Protein 9N10 (pdb70)

Nearest PDB structures (foldseek):
  4gyv-assembly1_A  TM=5.473E-01  e=9.356E+00  Mus musculus
  5l8b-assembly4_a  TM=2.671E-01  e=6.648E+00  Rhodospirillum rubrum
  7yah-assembly1_A  TM=6.999E-01  e=6.791E-42  Homo sapiens
  8jbk-assembly1_A  TM=6.925E-01  e=5.329E-43  Sus scrofa
  7e21-assembly1_A  TM=7.182E-01  e=1.814E-40  Homo sapiens

B-factor: mean 52.46, std 25.41, range [8.47, 110.3]

Radius of gyration: 43.54 Å; Cα contacts (8 Å, |Δi|>4): 1999; chains: 2; bounding box: 56×67×153 Å

Foldseek 3Di:
DPDLVRQLVVLCPQLLNVVLVVLLCLCVPPADVVQSVLSVVLLNVLSVLLSVLVVLLVVLADVQQVADQPVLVVQSVVLNVQLVVLLVLLVVLLVVLVVPCFDFPPPQVPRRNRFSVLQSSLLSNLQRPSNQSSLLSNLLSVLQVVLVVLQWRFHHSNLLQVLQQFFAEEEACELAFFDLQWAFFKWKFFAACAPDDPPPPRGMAMKTWPDTPGLDQETFIGHPVPDDPVLRVVCVPPSVDPPDNVVSPDGLLEPVPDFAVSLLVLLQLVLLVVQLPQKAKDADPVDRHIDMDGDSVSRNSRSNSSRSPLHCVVPVCSVVVVVLKDWDPQQWADDDLPPFKTKTKTFDPDWAAGSQEGADDPPDTQRMKMKMKGACVVQLVLAWWEWYDDDGRGIYTCLPDTQDPVNSVVVVVVCVVLLAVLKFKMWMKMFGDDPVRVVVLSPDPDGSPCSVCGRDDPSRGMYIGIMIIIHRGTDPCLLVLVVLSVLQNRAYAYEYQGDQNSQVRVCPVSPNDDPVPVVDPLSPQAGDEPLVQAPHSHVVGPGHDLVVNLVRNPRHRYYYNDDLQCLQVVQVSCVVVPGQYEYEDQQPRNLVSLQSGNAREHQAPSHDPSSSVRGRMYRVVSYNSSSSVSNQSSLLSLLLSLLLVLLSQQQSLLLSVLQSVCSVQQFRRLAGSNLSVLLSVLQPVFPSSVSSPFHGDPCSSRYYRDRPPDDSDDCVSVVARRVVSSVLLSVLLLVLLQVLLCQLFNGGHRVVLVVQFDKDWAAADVDGPDIDMFTAKGKGWHFDDDPVDGGIFMWMWHQQQVVQATDTGGRQAGDDDPADQLCDPRGDVVSVVRDVVAHHPQADQPRSGTGAHDRNQHDPPQQPSRTSGHGRNDCTSSNVSSQASSLLSSLLSSLQSLVSSQCSSDLAQSVVCVPRGVSNVVRSVVSNVCSQVCQPPVVNCVVSVHHHDDPVSNVSSNVSNVVSSCCRVPDDSVVVCVVPVDPDD/DDLPVLVVQLVCCLVPLVSLCVLQVPPVVDDCVDNSNVSSVVSNVSSVVSVVVVVVVVVVVCCVPPVVCDPPDDDDPPD

Secondary structure (DSSP, 8-state):
---HHHHHHHGGGSHHHHHHHHHGGGGTTTS-HHHHHHHHHHHHHHHHHHHHHHHHHHHHSSTTT----HHHHHHHHHHHHHHHHHHHHHHHHHHHHHHTT---SS-TTS-HHHHHHHHHHHHHHHHS-TTHHHHHHHHHHHHHHHHHHTT-EESSHHHHHHHHT--EEEEETBTTTB-S--EEEEEEEE-BT-SS-STT-SSEEEEEEE--STT----EEEETTT--HHHHHHHHTTTTSSS-GGGTS--TT-TTS--HHHHHHHHHHHHHHHTTTT-EEEE-SSSS-EEEES-TTTHHHHHHHHTTS-STTT-TTHHHHHHTS-B-GGG-B---TTT-EEEEEEE-SSSSEETTEE--BTTB---EEEEEEE-GGGTGGG----EEEETTTEEEE-TTS---HHHHHHHHHHHHHHHSTTEEEEEEEEEEE-HHHHHHHHH--S-TTT-HHHH--TT---EEEEEEEEE-PBPTTHHHHHHHHHHTT-EEEEE-SS-HHHHHHHHHHHTSS-GGGGGS-HHHHTEEEGGGGSSSSSTTS----HHHHHHHTTS--EEES--GGGHHHHHHHHHHHT--EEEEE-SSS-HHHHHHSSEEEE-TTTS-HHHHHH-SEE-TT--THHHHHHHHHHHHHHHHHHHHHHHHHHHHHHHHHHHHHHHHTTPPPSS-HHHHHHHHHHHSSSSSGGGGGPPPPTTTTTSPPPPTTS-SS-THHIIIIIHHHHHHHHHHHHHHHHHHHHHHHS-SSHHHHHHTEEEEEEE-SSSTT-EEEEEEEEEEEEEE--SS--EEEEEEEEEETTTTEEEEEEEEEES--SS--TTSSSS-HHHHHHHTT---SS-B-TTTT--B--TT---SSTTSS-TTSPPTT---HHHHHHHHHHHHHHHHHHHHHHHHHHHHS-SS-TTTSGGG-SHHHHHHHHHHHHHHHHTT-HHHHHHHT--PPPHHHHHHHHHHHHGGGHHHHTSSHHHHIIIII-S--/--SHHHHHHHHHTTT-HHHHHHHHHHGGGS-TTSHHHHHHHHHHHHHHHHHHHHHHHHHHHHIIIIIT--SSSEE-TT-

InterPro domains:
  IPR001757 P-type ATPase [PR00120] (863-879)
  IPR001757 P-type ATPase [PR00120] (895-920)
  IPR001757 P-type ATPase [TIGR01494] (200-486)
  IPR001757 P-type ATPase [TIGR01494] (836-949)
  IPR004014 Cation-transporting P-type ATPase, N-terminal [PF00690] (120-188)
  IPR004014 Cation-transporting P-type ATPase, N-terminal [SM00831] (118-193)
  IPR006068 Cation-transporting P-type ATPase, C-terminal [PF00689] (947-1250)
  IPR008250 P-type ATPase, A domain superfamily [SSF81653] (230-336)
  IPR018303 P-type ATPase, phosphorylation site [PS00154] (451-457)
  IPR023214 HAD superfamily [G3DSA:3.40.50.1000] (446-908)
  IPR023298 P-type ATPase, transmembrane domain superfamily [SSF81665] (120-1257)
  IPR023299 P-type ATPase, cytoplasmic domain N [G3DSA:3.40.1110.10] (459-752)
  IPR023299 P-type ATPase, cytoplasmic domain N [SSF81660] (542-753)
  IPR036412 HAD-like superfamily [SSF56784] (447-967)
  IPR044492 P-type ATPase, haloacid dehalogenase domain [SFLDF00027] (431-915)
  IPR050510 Cation transport ATPase (P-type) [PTHR43294] (68-1257)
  IPR059000 P-type ATPase, A domain [PF00122] (227-338)

Sequence (1064 aa):
VVPVWLIFLSQYCSPVVLLLLVAAVASLALNEVVEGVAIISIVTLNACLATYMEKSSGDAIGKLAEKLTPLQVALNKLGGLIGLIAIIVLVVIISLAVIIKYRDPAHADKDPTFVIIIIGVGFAVSSIPEGLPMVVTITLSAGAKDMVKKNANVRKLPAVETLGCCSVICSDKTGTLTEGKMTAINAVTICKNSSLSDENNKLTKTFDFYPTKGFEPCGGLFDSNELTSEKKKEIVIAKNQNTSYDKVLYNYGNPSNKSVIVDKTRSLMFAAYLNSYDTTLSRDPKTLKWGIHGNMSEGPIVVAAAKVGYSFINNPNHKSYLDNFQRLDDLEVTFNSSRKMKITFYKLKTVNVFENVYLDKPGKVYTHVALIKGAPDRLLDRSTHLLEETSMKKVQVSWNSTITQEERNVLIKKNLELSQKALRVLSICIKPLTDQNIEELKKLEDADERLKYVNYDENGGFIPMGYVASFDPPRPGVKEAIQTCREAQVKVIMITGDQKPTAVAIGKLIGLIEEKSEQVEDINSLAIECSELHINKNPNEPILPNDQLDEFTDKILIYSRAQPEDKITIVQSLKRKGYLVAMTGDGVNDAPALKAADIGVAMGINGTEVAKGASEMILIDDNFCTVVSAIDVGRTIFSNIQKFVCFLLGTNIGEIIYLSVAIVAQMPFPLEALQILFLNLMTDGCPAVALSREPPNDDNMKTPPRPKKQPIMTKRWWFYGILPHTIFEALCVLLSLAFSLYICTGFYNLNGIHNLCKTVNLVDVNDANVYHEYKYFCSSYEYRISTDYVGWVTNVSFWDPQNNEAVNFWGAAKGKVENINPLSDIVHPELRLRMQDGCSGDLTLDENGWCRPKDNKTSDGYNDELEGILKKGFEDVTAKGSKRGRTMAFISAVWCEMLRAYTVRSWEPFYKVFNRNMWMHLACSISATLTFLSTCIPGITSILNTTCLLWWQYLLAIFWALLNLFLDEIVPKVIYRRKYMTIKNNDITQPRIHTILSFFFPFIGCLSYLINLKYPEPSLRRQYAKKALCVGSALSVIYSFILCSLLGQYIYQYDNKEIYGYTY

Structure (mmCIF, N/CA/C/O backbone):
data_9N10
#
_entry.id   9N10
#
_cell.length_a   1.00
_cell.length_b   1.00
_cell.length_c   1.00
_cell.angle_alpha   90.00
_cell.angle_beta   90.00
_cell.angle_gamma   90.00
#
_symmetry.space_group_name_H-M   'P 1'
#
loop_
_entity.id
_entity.type
_entity.pdbx_description
1 polymer 'Non-SERCA-type Ca2+ -transporting P-ATPase'
2 polymer 'PfATP4 Binding Protein (PfABP)'
#
loop_
_atom_site.group_PDB
_atom_site.id
_atom_site.type_symbol
_atom_site.label_atom_id
_atom_site.label_alt_id
_atom_site.label_comp_id
_atom_site.label_asym_id
_atom_site.label_entity_id
_atom_site.label_seq_id
_atom_site.pdbx_PDB_ins_code
_atom_site.Cartn_x
_atom_site.Cartn_y
_atom_site.Cartn_z
_atom_site.occupancy
_atom_site.B_iso_or_equiv
_atom_site.auth_seq_id
_atom_site.auth_comp_id
_atom_site.auth_asym_id
_atom_site.auth_atom_id
_atom_site.pdbx_PDB_model_num
ATOM 1 N N . VAL A 1 162 ? 150.677 141.138 111.765 1.00 63.44 162 VAL A N 1
ATOM 2 C CA . VAL A 1 162 ? 149.608 141.136 112.754 1.00 63.44 162 VAL A CA 1
ATOM 3 C C . VAL A 1 162 ? 149.978 142.020 113.937 1.00 63.44 162 VAL A C 1
ATOM 4 O O . VAL A 1 162 ? 151.121 142.460 114.062 1.00 63.44 162 VAL A O 1
ATOM 8 N N . VAL A 1 163 ? 149.002 142.282 114.796 1.00 63.23 163 VAL A N 1
ATOM 9 C CA . VAL A 1 163 ? 149.262 143.056 116.016 1.00 63.23 163 VAL A CA 1
ATOM 10 C C . VAL A 1 163 ? 150.160 142.241 116.938 1.00 63.23 163 VAL A C 1
ATOM 11 O O . VAL A 1 163 ? 149.944 141.025 117.087 1.00 63.23 163 VAL A O 1
ATOM 15 N N . PRO A 1 164 ? 151.178 142.842 117.556 1.00 57.56 164 PRO A N 1
ATOM 16 C CA . PRO A 1 164 ? 152.049 142.075 118.457 1.00 57.56 164 PRO A CA 1
ATOM 17 C C . PRO A 1 164 ? 151.266 141.473 119.614 1.00 57.56 164 PRO A C 1
ATOM 18 O O . PRO A 1 164 ? 150.285 142.046 120.091 1.00 57.56 164 PRO A O 1
ATOM 22 N N . VAL A 1 165 ? 151.712 140.294 120.058 1.00 55.15 165 VAL A N 1
ATOM 23 C CA . VAL A 1 165 ? 151.004 139.571 121.113 1.00 55.15 165 VAL A CA 1
ATOM 24 C C . VAL A 1 165 ? 150.996 140.377 122.404 1.00 55.15 165 VAL A C 1
ATOM 25 O O . VAL A 1 165 ? 149.972 140.464 123.094 1.00 55.15 165 VAL A O 1
ATOM 29 N N . TRP A 1 166 ? 152.137 140.975 122.757 1.00 60.65 166 TRP A N 1
ATOM 30 C CA . TRP A 1 166 ? 152.184 141.817 123.946 1.00 60.65 166 TRP A CA 1
ATOM 31 C C . TRP A 1 166 ? 151.261 143.020 123.808 1.00 60.65 166 TRP A C 1
ATOM 32 O O . TRP A 1 166 ? 150.629 143.435 124.787 1.00 60.65 166 TRP A O 1
ATOM 43 N N . LEU A 1 167 ? 151.164 143.589 122.605 1.00 52.07 167 LEU A N 1
ATOM 44 C CA . LEU A 1 167 ? 150.236 144.688 122.376 1.00 52.07 167 LEU A CA 1
ATOM 45 C C . LEU A 1 167 ? 148.786 144.248 122.516 1.00 52.07 167 LEU A C 1
ATOM 46 O O . LEU A 1 167 ? 147.963 145.006 123.040 1.00 52.07 167 LEU A O 1
ATOM 51 N N . ILE A 1 168 ? 148.452 143.043 122.051 1.00 45.79 168 ILE A N 1
ATOM 52 C CA . ILE A 1 168 ? 147.092 142.537 122.209 1.00 45.79 168 ILE A CA 1
ATOM 53 C C . ILE A 1 168 ? 146.774 142.336 123.685 1.00 45.79 168 ILE A C 1
ATOM 54 O O . ILE A 1 168 ? 145.699 142.713 124.165 1.00 45.79 168 ILE A O 1
ATOM 59 N N . PHE A 1 169 ? 147.713 141.745 124.428 1.00 41.26 169 PHE A N 1
ATOM 60 C CA . PHE A 1 169 ? 147.504 141.528 125.857 1.00 41.26 169 PHE A CA 1
ATOM 61 C C . PHE A 1 169 ? 147.329 142.849 126.596 1.00 41.26 169 PHE A C 1
ATOM 62 O O . PHE A 1 169 ? 146.456 142.979 127.461 1.00 41.26 169 PHE A O 1
ATOM 70 N N . LEU A 1 170 ? 148.154 143.845 126.268 1.00 43.21 170 LEU A N 1
ATOM 71 C CA . LEU A 1 170 ? 148.050 145.136 126.939 1.00 43.21 170 LEU A CA 1
ATOM 72 C C . LEU A 1 170 ? 146.771 145.866 126.544 1.00 43.21 170 LEU A C 1
ATOM 73 O O . LEU A 1 170 ? 146.193 146.604 127.352 1.00 43.21 170 LEU A O 1
ATOM 78 N N . SER A 1 171 ? 146.311 145.671 125.306 1.00 46.25 171 SER A N 1
ATOM 79 C CA . SER A 1 171 ? 145.157 146.419 124.816 1.00 46.25 171 SER A CA 1
ATOM 80 C C . SER A 1 171 ? 143.879 146.022 125.543 1.00 46.25 171 SER A C 1
ATOM 81 O O . SER A 1 171 ? 142.978 146.849 125.725 1.00 46.25 171 SER A O 1
ATOM 84 N N . GLN A 1 172 ? 143.777 144.759 125.962 1.00 40.30 172 GLN A N 1
ATOM 85 C CA . GLN A 1 172 ? 142.528 144.275 126.542 1.00 40.30 172 GLN A CA 1
ATOM 86 C C . GLN A 1 172 ? 142.263 144.883 127.913 1.00 40.30 172 GLN A C 1
ATOM 87 O O . GLN A 1 172 ? 141.135 144.815 128.413 1.00 40.30 172 GLN A O 1
ATOM 93 N N . TYR A 1 173 ? 143.280 145.481 128.535 1.00 33.23 173 TYR A N 1
ATOM 94 C CA . TYR A 1 173 ? 143.063 146.194 129.787 1.00 33.23 173 TYR A CA 1
ATOM 95 C C . TYR A 1 173 ? 142.341 147.518 129.579 1.00 33.23 173 TYR A C 1
ATOM 96 O O . TYR A 1 173 ? 141.919 148.139 130.559 1.00 33.23 173 TYR A O 1
ATOM 105 N N . CYS A 1 174 ? 142.189 147.963 128.332 1.00 39.74 174 CYS A N 1
ATOM 106 C CA . CYS A 1 174 ? 141.567 149.249 128.052 1.00 39.74 174 CYS A CA 1
ATOM 107 C C . CYS A 1 174 ? 140.048 149.177 127.981 1.00 39.74 174 CYS A C 1
ATOM 108 O O . CYS A 1 174 ? 139.404 150.220 127.825 1.00 39.74 174 CYS A O 1
ATOM 111 N N . SER A 1 175 ? 139.462 147.989 128.082 1.00 33.08 175 SER A N 1
ATOM 112 C CA . SER A 1 175 ? 138.011 147.881 128.063 1.00 33.08 175 SER A CA 1
ATOM 113 C C . SER A 1 175 ? 137.425 148.517 129.323 1.00 33.08 175 SER A C 1
ATOM 114 O O . SER A 1 175 ? 138.051 148.477 130.386 1.00 33.08 175 SER A O 1
ATOM 117 N N . PRO A 1 176 ? 136.237 149.119 129.232 1.00 27.85 176 PRO A N 1
ATOM 118 C CA . PRO A 1 176 ? 135.686 149.840 130.393 1.00 27.85 176 PRO A CA 1
ATOM 119 C C . PRO A 1 176 ? 135.536 148.999 131.650 1.00 27.85 176 PRO A C 1
ATOM 120 O O . PRO A 1 176 ? 135.760 149.513 132.753 1.00 27.85 176 PRO A O 1
ATOM 124 N N . VAL A 1 177 ? 135.160 147.726 131.527 1.00 24.35 177 VAL A N 1
ATOM 125 C CA . VAL A 1 177 ? 134.966 146.907 132.720 1.00 24.35 177 VAL A CA 1
ATOM 126 C C . VAL A 1 177 ? 136.299 146.632 133.409 1.00 24.35 177 VAL A C 1
ATOM 127 O O . VAL A 1 177 ? 136.400 146.690 134.642 1.00 24.35 177 VAL A O 1
ATOM 131 N N . VAL A 1 178 ? 137.345 146.344 132.633 1.00 25.66 178 VAL A N 1
ATOM 132 C CA . VAL A 1 178 ? 138.660 146.133 133.227 1.00 25.66 178 VAL A CA 1
ATOM 133 C C . VAL A 1 178 ? 139.181 147.427 133.835 1.00 25.66 178 VAL A C 1
ATOM 134 O O . VAL A 1 178 ? 139.846 147.416 134.876 1.00 25.66 178 VAL A O 1
ATOM 138 N N . LEU A 1 179 ? 138.885 148.563 133.202 1.00 25.61 179 LEU A N 1
ATOM 139 C CA . LEU A 1 179 ? 139.277 149.847 133.772 1.00 25.61 179 LEU A CA 1
ATOM 140 C C . LEU A 1 179 ? 138.589 150.087 135.110 1.00 25.61 179 LEU A C 1
ATOM 141 O O . LEU A 1 179 ? 139.218 150.557 136.065 1.00 25.61 179 LEU A O 1
ATOM 146 N N . LEU A 1 180 ? 137.295 149.770 135.199 1.00 22.45 180 LEU A N 1
ATOM 147 C CA . LEU A 1 180 ? 136.587 149.917 136.466 1.00 22.45 180 LEU A CA 1
ATOM 148 C C . LEU A 1 180 ? 137.164 148.992 137.529 1.00 22.45 180 LEU A C 1
ATOM 149 O O . LEU A 1 180 ? 137.308 149.387 138.691 1.00 22.45 180 LEU A O 1
ATOM 154 N N . LEU A 1 181 ? 137.494 147.753 137.154 1.00 23.13 181 LEU A N 1
ATOM 155 C CA . LEU A 1 181 ? 138.109 146.844 138.117 1.00 23.13 181 LEU A CA 1
ATOM 156 C C . LEU A 1 181 ? 139.462 147.356 138.591 1.00 23.13 181 LEU A C 1
ATOM 157 O O . LEU A 1 181 ? 139.785 147.238 139.778 1.00 23.13 181 LEU A O 1
ATOM 162 N N . LEU A 1 182 ? 140.265 147.919 137.686 1.00 31.03 182 LEU A N 1
ATOM 163 C CA . LEU A 1 182 ? 141.541 148.502 138.089 1.00 31.03 182 LEU A CA 1
ATOM 164 C C . LEU A 1 182 ? 141.333 149.703 139.002 1.00 31.03 182 LEU A C 1
ATOM 165 O O . LEU A 1 182 ? 142.146 149.958 139.898 1.00 31.03 182 LEU A O 1
ATOM 170 N N . VAL A 1 183 ? 140.256 150.460 138.782 1.00 29.40 183 VAL A N 1
ATOM 171 C CA . VAL A 1 183 ? 139.924 151.555 139.688 1.00 29.40 183 VAL A CA 1
ATOM 172 C C . VAL A 1 183 ? 139.650 151.018 141.087 1.00 29.40 183 VAL A C 1
ATOM 173 O O . VAL A 1 183 ? 140.065 151.613 142.088 1.00 29.40 183 VAL A O 1
ATOM 177 N N . ALA A 1 184 ? 138.957 149.882 141.180 1.00 28.44 184 ALA A N 1
ATOM 178 C CA . ALA A 1 184 ? 138.711 149.275 142.483 1.00 28.44 184 ALA A CA 1
ATOM 179 C C . ALA A 1 184 ? 139.985 148.670 143.061 1.00 28.44 184 ALA A C 1
ATOM 180 O O . ALA A 1 184 ? 140.082 148.459 144.275 1.00 28.44 184 ALA A O 1
ATOM 182 N N . ALA A 1 185 ? 140.972 148.389 142.210 1.00 34.39 185 ALA A N 1
ATOM 183 C CA . ALA A 1 185 ? 142.238 147.838 142.680 1.00 34.39 185 ALA A CA 1
ATOM 184 C C . ALA A 1 185 ? 143.091 148.867 143.409 1.00 34.39 185 ALA A C 1
ATOM 185 O O . ALA A 1 185 ? 144.160 148.511 143.916 1.00 34.39 185 ALA A O 1
ATOM 187 N N . VAL A 1 186 ? 142.653 150.128 143.466 1.00 42.17 186 VAL A N 1
ATOM 188 C CA . VAL A 1 186 ? 143.374 151.155 144.208 1.00 42.17 186 VAL A CA 1
ATOM 189 C C . VAL A 1 186 ? 143.463 150.807 145.689 1.00 42.17 186 VAL A C 1
ATOM 190 O O . VAL A 1 186 ? 144.366 151.283 146.385 1.00 42.17 186 VAL A O 1
ATOM 194 N N . ALA A 1 187 ? 142.564 149.951 146.184 1.00 43.23 187 ALA A N 1
ATOM 195 C CA . ALA A 1 187 ? 142.611 149.534 147.581 1.00 43.23 187 ALA A CA 1
ATOM 196 C C . ALA A 1 187 ? 143.941 148.893 147.956 1.00 43.23 187 ALA A C 1
ATOM 197 O O . ALA A 1 187 ? 144.341 148.958 149.124 1.00 43.23 187 ALA A O 1
ATOM 199 N N . SER A 1 188 ? 144.637 148.278 146.997 1.00 46.70 188 SER A N 1
ATOM 200 C CA . SER A 1 188 ? 145.948 147.704 147.279 1.00 46.70 188 SER A CA 1
ATOM 201 C C . SER A 1 188 ? 146.982 148.768 147.621 1.00 46.70 188 SER A C 1
ATOM 202 O O . SER A 1 188 ? 147.944 148.473 148.337 1.00 46.70 188 SER A O 1
ATOM 205 N N . LEU A 1 189 ? 146.806 149.990 147.128 1.00 56.18 189 LEU A N 1
ATOM 206 C CA . LEU A 1 189 ? 147.683 151.106 147.451 1.00 56.18 189 LEU A CA 1
ATOM 207 C C . LEU A 1 189 ? 147.163 151.971 148.587 1.00 56.18 189 LEU A C 1
ATOM 208 O O . LEU A 1 189 ? 147.968 152.526 149.339 1.00 56.18 189 LEU A O 1
ATOM 213 N N . ALA A 1 190 ? 145.846 152.092 148.739 1.00 56.45 190 ALA A N 1
ATOM 214 C CA . ALA A 1 190 ? 145.277 152.859 149.833 1.00 56.45 190 ALA A CA 1
ATOM 215 C C . ALA A 1 190 ? 145.421 152.096 151.148 1.00 56.45 190 ALA A C 1
ATOM 216 O O . ALA A 1 190 ? 145.975 150.994 151.206 1.00 56.45 190 ALA A O 1
ATOM 218 N N . LEU A 1 191 ? 144.911 152.701 152.220 1.00 60.15 191 LEU A N 1
ATOM 219 C CA . LEU A 1 191 ? 144.994 152.097 153.543 1.00 60.15 191 LEU A CA 1
ATOM 220 C C . LEU A 1 191 ? 143.926 151.023 153.707 1.00 60.15 191 LEU A C 1
ATOM 221 O O . LEU A 1 191 ? 142.967 151.199 154.465 1.00 60.15 191 LEU A O 1
ATOM 226 N N . ASN A 1 192 ? 144.082 149.909 152.994 1.00 56.23 192 ASN A N 1
ATOM 227 C CA . ASN A 1 192 ? 143.120 148.820 153.026 1.00 56.23 192 ASN A CA 1
ATOM 228 C C . ASN A 1 192 ? 143.871 147.497 153.002 1.00 56.23 192 ASN A C 1
ATOM 229 O O . ASN A 1 192 ? 145.099 147.451 153.118 1.00 56.23 192 ASN A O 1
ATOM 234 N N . GLU A 1 193 ? 143.115 146.411 152.851 1.00 58.62 193 GLU A N 1
ATOM 235 C CA . GLU A 1 193 ? 143.698 145.077 152.814 1.00 58.62 193 GLU A CA 1
ATOM 236 C C . GLU A 1 193 ? 144.182 144.739 151.410 1.00 58.62 193 GLU A C 1
ATOM 237 O O . GLU A 1 193 ? 143.374 144.534 150.500 1.00 58.62 193 GLU A O 1
ATOM 243 N N . VAL A 1 194 ? 145.503 144.685 151.226 1.00 43.94 194 VAL A N 1
ATOM 244 C CA . VAL A 1 194 ? 146.062 144.385 149.912 1.00 43.94 194 VAL A CA 1
ATOM 245 C C . VAL A 1 194 ? 145.827 142.927 149.537 1.00 43.94 194 VAL A C 1
ATOM 246 O O . VAL A 1 194 ? 145.660 142.601 148.355 1.00 43.94 194 VAL A O 1
ATOM 250 N N . VAL A 1 195 ? 145.797 142.030 150.527 1.00 43.34 195 VAL A N 1
ATOM 251 C CA . VAL A 1 195 ? 145.665 140.605 150.245 1.00 43.34 195 VAL A CA 1
ATOM 252 C C . VAL A 1 195 ? 144.329 140.270 149.597 1.00 43.34 195 VAL A C 1
ATOM 253 O O . VAL A 1 195 ? 144.179 139.185 149.024 1.00 43.34 195 VAL A O 1
ATOM 257 N N . GLU A 1 196 ? 143.349 141.168 149.678 1.00 43.88 196 GLU A N 1
ATOM 258 C CA . GLU A 1 196 ? 142.077 140.970 148.997 1.00 43.88 196 GLU A CA 1
ATOM 259 C C . GLU A 1 196 ? 141.956 141.807 147.733 1.00 43.88 196 GLU A C 1
ATOM 260 O O . GLU A 1 196 ? 141.220 141.428 146.817 1.00 43.88 196 GLU A O 1
ATOM 266 N N . GLY A 1 197 ? 142.660 142.937 147.663 1.00 35.61 197 GLY A N 1
ATOM 267 C CA . GLY A 1 197 ? 142.641 143.729 146.445 1.00 35.61 197 GLY A CA 1
ATOM 268 C C . GLY A 1 197 ? 143.500 143.134 145.346 1.00 35.61 197 GLY A C 1
ATOM 269 O O . GLY A 1 197 ? 143.318 143.447 144.167 1.00 35.61 197 GLY A O 1
ATOM 270 N N . VAL A 1 198 ? 144.455 142.277 145.715 1.00 28.84 198 VAL A N 1
ATOM 271 C CA . VAL A 1 198 ? 145.297 141.625 144.715 1.00 28.84 198 VAL A CA 1
ATOM 272 C C . VAL A 1 198 ? 144.481 140.661 143.864 1.00 28.84 198 VAL A C 1
ATOM 273 O O . VAL A 1 198 ? 144.734 140.515 142.661 1.00 28.84 198 VAL A O 1
ATOM 277 N N . ALA A 1 199 ? 143.485 139.998 144.460 1.00 22.81 199 ALA A N 1
ATOM 278 C CA . ALA A 1 199 ? 142.705 139.007 143.725 1.00 22.81 199 ALA A CA 1
ATOM 279 C C . ALA A 1 199 ? 141.980 139.619 142.531 1.00 22.81 199 ALA A C 1
ATOM 280 O O . ALA A 1 199 ? 141.725 138.924 141.540 1.00 22.81 199 ALA A O 1
ATOM 282 N N . ILE A 1 200 ? 141.640 140.908 142.603 1.00 20.41 200 ILE A N 1
ATOM 283 C CA . ILE A 1 200 ? 141.046 141.581 141.451 1.00 20.41 200 ILE A CA 1
ATOM 284 C C . ILE A 1 200 ? 142.016 141.574 140.279 1.00 20.41 200 ILE A C 1
ATOM 285 O O . ILE A 1 200 ? 141.633 141.307 139.131 1.00 20.41 200 ILE A O 1
ATOM 290 N N . ILE A 1 201 ? 143.289 141.867 140.551 1.00 21.02 201 ILE A N 1
ATOM 291 C CA . ILE A 1 201 ? 144.306 141.813 139.510 1.00 21.02 201 ILE A CA 1
ATOM 292 C C . ILE A 1 201 ? 144.460 140.393 138.986 1.00 21.02 201 ILE A C 1
ATOM 293 O O . ILE A 1 201 ? 144.688 140.193 137.791 1.00 21.02 201 ILE A O 1
ATOM 298 N N . SER A 1 202 ? 144.329 139.388 139.854 1.00 19.32 202 SER A N 1
ATOM 299 C CA . SER A 1 202 ? 144.409 138.003 139.399 1.00 19.32 202 SER A CA 1
ATOM 300 C C . SER A 1 202 ? 143.277 137.673 138.432 1.00 19.32 202 SER A C 1
ATOM 301 O O . SER A 1 202 ? 143.498 137.050 137.386 1.00 19.32 202 SER A O 1
ATOM 304 N N . ILE A 1 203 ? 142.054 138.091 138.767 1.00 18.18 203 ILE A N 1
ATOM 305 C CA . ILE A 1 203 ? 140.911 137.844 137.889 1.00 18.18 203 ILE A CA 1
ATOM 306 C C . ILE A 1 203 ? 141.108 138.550 136.553 1.00 18.18 203 ILE A C 1
ATOM 307 O O . ILE A 1 203 ? 140.875 137.975 135.480 1.00 18.18 203 ILE A O 1
ATOM 312 N N . VAL A 1 204 ? 141.547 139.810 136.602 1.00 22.71 204 VAL A N 1
ATOM 313 C CA . VAL A 1 204 ? 141.754 140.573 135.376 1.00 22.71 204 VAL A CA 1
ATOM 314 C C . VAL A 1 204 ? 142.831 139.925 134.517 1.00 22.71 204 VAL A C 1
ATOM 315 O O . VAL A 1 204 ? 142.691 139.825 133.294 1.00 22.71 204 VAL A O 1
ATOM 319 N N . THR A 1 205 ? 143.925 139.481 135.140 1.00 24.18 205 THR A N 1
ATOM 320 C CA . THR A 1 205 ? 145.009 138.853 134.394 1.00 24.18 205 THR A CA 1
ATOM 321 C C . THR A 1 205 ? 144.559 137.545 133.757 1.00 24.18 205 THR A C 1
ATOM 322 O O . THR A 1 205 ? 144.914 137.255 132.611 1.00 24.18 205 THR A O 1
ATOM 326 N N . LEU A 1 206 ? 143.779 136.740 134.482 1.00 26.86 206 LEU A N 1
ATOM 327 C CA . LEU A 1 206 ? 143.275 135.500 133.900 1.00 26.86 206 LEU A CA 1
ATOM 328 C C . LEU A 1 206 ? 142.367 135.779 132.707 1.00 26.86 206 LEU A C 1
ATOM 329 O O . LEU A 1 206 ? 142.491 135.134 131.653 1.00 26.86 206 LEU A O 1
ATOM 334 N N . ASN A 1 207 ? 141.454 136.745 132.851 1.00 31.32 207 ASN A N 1
ATOM 335 C CA . ASN A 1 207 ? 140.566 137.090 131.745 1.00 31.32 207 ASN A CA 1
ATOM 336 C C . ASN A 1 207 ? 141.358 137.598 130.548 1.00 31.32 207 ASN A C 1
ATOM 337 O O . ASN A 1 207 ? 141.087 137.218 129.403 1.00 31.32 207 ASN A O 1
ATOM 342 N N . ALA A 1 208 ? 142.351 138.454 130.795 1.00 33.27 208 ALA A N 1
ATOM 343 C CA . ALA A 1 208 ? 143.164 138.980 129.708 1.00 33.27 208 ALA A CA 1
ATOM 344 C C . ALA A 1 208 ? 143.969 137.886 129.025 1.00 33.27 208 ALA A C 1
ATOM 345 O O . ALA A 1 208 ? 144.105 137.901 127.801 1.00 33.27 208 ALA A O 1
ATOM 347 N N . CYS A 1 209 ? 144.509 136.935 129.790 1.00 33.00 209 CYS A N 1
ATOM 348 C CA . CYS A 1 209 ? 145.265 135.842 129.189 1.00 33.00 209 CYS A CA 1
ATOM 349 C C . CYS A 1 209 ? 144.378 134.994 128.286 1.00 33.00 209 CYS A C 1
ATOM 350 O O . CYS A 1 209 ? 144.742 134.694 127.140 1.00 33.00 209 CYS A O 1
ATOM 353 N N . LEU A 1 210 ? 143.201 134.603 128.780 1.00 31.37 210 LEU A N 1
ATOM 354 C CA . LEU A 1 210 ? 142.309 133.800 127.948 1.00 31.37 210 LEU A CA 1
ATOM 355 C C . LEU A 1 210 ? 141.870 134.568 126.706 1.00 31.37 210 LEU A C 1
ATOM 356 O O . LEU A 1 210 ? 141.861 134.018 125.594 1.00 31.37 210 LEU A O 1
ATOM 361 N N . ALA A 1 211 ? 141.520 135.846 126.872 1.00 35.28 211 ALA A N 1
ATOM 362 C CA . ALA A 1 211 ? 141.057 136.640 125.743 1.00 35.28 211 ALA A CA 1
ATOM 363 C C . ALA A 1 211 ? 142.160 136.866 124.718 1.00 35.28 211 ALA A C 1
ATOM 364 O O . ALA A 1 211 ? 141.890 136.829 123.515 1.00 35.28 211 ALA A O 1
ATOM 366 N N . THR A 1 212 ? 143.400 137.094 125.161 1.00 37.89 212 THR A N 1
ATOM 367 C CA . THR A 1 212 ? 144.485 137.290 124.205 1.00 37.89 212 THR A CA 1
ATOM 368 C C . THR A 1 212 ? 144.829 135.988 123.494 1.00 37.89 212 THR A C 1
ATOM 369 O O . THR A 1 212 ? 145.167 136.003 122.306 1.00 37.89 212 THR A O 1
ATOM 373 N N . TYR A 1 213 ? 144.720 134.848 124.185 1.00 40.53 213 TYR A N 1
ATOM 374 C CA . TYR A 1 213 ? 144.922 133.576 123.501 1.00 40.53 213 TYR A CA 1
ATOM 375 C C . TYR A 1 213 ? 143.879 133.377 122.411 1.00 40.53 213 TYR A C 1
ATOM 376 O O . TYR A 1 213 ? 144.208 132.997 121.280 1.00 40.53 213 TYR A O 1
ATOM 385 N N . MET A 1 214 ? 142.610 133.641 122.731 1.00 39.86 214 MET A N 1
ATOM 386 C CA . MET A 1 214 ? 141.566 133.450 121.729 1.00 39.86 214 MET A CA 1
ATOM 387 C C . MET A 1 214 ? 141.671 134.465 120.597 1.00 39.86 214 MET A C 1
ATOM 388 O O . MET A 1 214 ? 141.375 134.132 119.447 1.00 39.86 214 MET A O 1
ATOM 393 N N . GLU A 1 215 ? 142.094 135.695 120.890 1.00 46.50 215 GLU A N 1
ATOM 394 C CA . GLU A 1 215 ? 142.282 136.684 119.833 1.00 46.50 215 GLU A CA 1
ATOM 395 C C . GLU A 1 215 ? 143.437 136.298 118.916 1.00 46.50 215 GLU A C 1
ATOM 396 O O . GLU A 1 215 ? 143.343 136.435 117.691 1.00 46.50 215 GLU A O 1
ATOM 402 N N . LYS A 1 216 ? 144.538 135.807 119.490 1.00 45.88 216 LYS A N 1
ATOM 403 C CA . LYS A 1 216 ? 145.652 135.343 118.671 1.00 45.88 216 LYS A CA 1
ATOM 404 C C . LYS A 1 216 ? 145.244 134.153 117.812 1.00 45.88 216 LYS A C 1
ATOM 405 O O . LYS A 1 216 ? 145.646 134.051 116.648 1.00 45.88 216 LYS A O 1
ATOM 411 N N . SER A 1 217 ? 144.446 133.239 118.371 1.00 50.56 217 SER A N 1
ATOM 412 C CA . SER A 1 217 ? 143.949 132.111 117.590 1.00 50.56 217 SER A CA 1
ATOM 413 C C . SER A 1 217 ? 142.973 132.542 116.500 1.00 50.56 217 SER A C 1
ATOM 414 O O . SER A 1 217 ? 142.938 131.918 115.433 1.00 50.56 217 SER A O 1
ATOM 417 N N . SER A 1 218 ? 142.167 133.575 116.749 1.00 56.07 218 SER A N 1
ATOM 418 C CA . SER A 1 218 ? 141.312 134.106 115.695 1.00 56.07 218 SER A CA 1
ATOM 419 C C . SER A 1 218 ? 142.136 134.784 114.611 1.00 56.07 218 SER A C 1
ATOM 420 O O . SER A 1 218 ? 141.756 134.758 113.437 1.00 56.07 218 SER A O 1
ATOM 423 N N . GLY A 1 219 ? 143.262 135.391 114.984 1.00 57.18 219 GLY A N 1
ATOM 424 C CA . GLY A 1 219 ? 144.200 135.918 114.007 1.00 57.18 219 GLY A CA 1
ATOM 425 C C . GLY A 1 219 ? 144.799 134.868 113.094 1.00 57.18 219 GLY A C 1
ATOM 426 O O . GLY A 1 219 ? 145.298 135.217 112.018 1.00 57.18 219 GLY A O 1
ATOM 427 N N . ASP A 1 220 ? 144.770 133.601 113.502 1.00 59.93 220 ASP A N 1
ATOM 428 C CA . ASP A 1 220 ? 145.172 132.472 112.674 1.00 59.93 220 ASP A CA 1
ATOM 429 C C . ASP A 1 220 ? 144.019 131.884 111.878 1.00 59.93 220 ASP A C 1
ATOM 430 O O . ASP A 1 220 ? 144.171 131.606 110.683 1.00 59.93 220 ASP A O 1
ATOM 435 N N . ALA A 1 221 ? 142.868 131.693 112.524 1.00 62.06 221 ALA A N 1
ATOM 436 C CA . ALA A 1 221 ? 141.693 131.159 111.846 1.00 62.06 221 ALA A CA 1
ATOM 437 C C . ALA A 1 221 ? 141.120 132.131 110.824 1.00 62.06 221 ALA A C 1
ATOM 438 O O . ALA A 1 221 ? 140.330 131.719 109.969 1.00 62.06 221 ALA A O 1
ATOM 440 N N . ILE A 1 222 ? 141.493 133.406 110.897 1.00 59.26 222 ILE A N 1
ATOM 441 C CA . ILE A 1 222 ? 141.027 134.421 109.966 1.00 59.26 222 ILE A CA 1
ATOM 442 C C . ILE A 1 222 ? 142.241 135.062 109.312 1.00 59.26 222 ILE A C 1
ATOM 443 O O . ILE A 1 222 ? 143.296 135.220 109.935 1.00 59.26 222 ILE A O 1
ATOM 448 N N . GLY A 1 223 ? 142.086 135.431 108.045 1.00 65.01 223 GLY A N 1
ATOM 449 C CA . GLY A 1 223 ? 143.172 136.016 107.285 1.00 65.01 223 GLY A CA 1
ATOM 450 C C . GLY A 1 223 ? 143.948 135.013 106.457 1.00 65.01 223 GLY A C 1
ATOM 451 O O . GLY A 1 223 ? 143.885 135.047 105.228 1.00 65.01 223 GLY A O 1
ATOM 452 N N . LYS A 1 224 ? 144.689 134.117 107.111 1.00 69.57 224 LYS A N 1
ATOM 453 C CA . LYS A 1 224 ? 145.451 133.118 106.369 1.00 69.57 224 LYS A CA 1
ATOM 454 C C . LYS A 1 224 ? 144.547 132.066 105.738 1.00 69.57 224 LYS A C 1
ATOM 455 O O . LYS A 1 224 ? 144.871 131.531 104.671 1.00 69.57 224 LYS A O 1
ATOM 461 N N . LEU A 1 225 ? 143.421 131.750 106.375 1.00 73.44 225 LEU A N 1
ATOM 462 C CA . LEU A 1 225 ? 142.496 130.742 105.870 1.00 73.44 225 LEU A CA 1
ATOM 463 C C . LEU A 1 225 ? 141.511 131.288 104.845 1.00 73.44 225 LEU A C 1
ATOM 464 O O . LEU A 1 225 ? 140.711 130.515 104.309 1.00 73.44 225 LEU A O 1
ATOM 469 N N . ALA A 1 226 ? 141.537 132.590 104.564 1.00 75.41 226 ALA A N 1
ATOM 470 C CA . ALA A 1 226 ? 140.592 133.160 103.611 1.00 75.41 226 ALA A CA 1
ATOM 471 C C . ALA A 1 226 ? 141.247 134.204 102.715 1.00 75.41 226 ALA A C 1
ATOM 472 O O . ALA A 1 226 ? 140.568 134.844 101.906 1.00 75.41 226 ALA A O 1
ATOM 474 N N . GLU A 1 227 ? 142.558 134.377 102.839 1.00 79.61 227 GLU A N 1
ATOM 475 C CA . GLU A 1 227 ? 143.272 135.365 102.037 1.00 79.61 227 GLU A CA 1
ATOM 476 C C . GLU A 1 227 ? 144.744 134.999 101.884 1.00 79.61 227 GLU A C 1
ATOM 477 O O . GLU A 1 227 ? 145.472 134.861 102.867 1.00 79.61 227 GLU A O 1
ATOM 483 N N . LYS A 1 346 ? 139.509 148.402 115.772 1.00 68.38 346 LYS A N 1
ATOM 484 C CA . LYS A 1 346 ? 139.685 146.996 115.433 1.00 68.38 346 LYS A CA 1
ATOM 485 C C . LYS A 1 346 ? 138.502 146.178 115.935 1.00 68.38 346 LYS A C 1
ATOM 486 O O . LYS A 1 346 ? 138.263 145.062 115.475 1.00 68.38 346 LYS A O 1
ATOM 492 N N . LEU A 1 347 ? 137.768 146.747 116.886 1.00 55.85 347 LEU A N 1
ATOM 493 C CA . LEU A 1 347 ? 136.661 146.034 117.506 1.00 55.85 347 LEU A CA 1
ATOM 494 C C . LEU A 1 347 ? 135.511 145.844 116.525 1.00 55.85 347 LEU A C 1
ATOM 495 O O . LEU A 1 347 ? 135.168 146.747 115.757 1.00 55.85 347 LEU A O 1
ATOM 500 N N . THR A 1 348 ? 134.919 144.657 116.560 1.00 44.38 348 THR A N 1
ATOM 501 C CA . THR A 1 348 ? 133.672 144.421 115.854 1.00 44.38 348 THR A CA 1
ATOM 502 C C . THR A 1 348 ? 132.588 145.321 116.445 1.00 44.38 348 THR A C 1
ATOM 503 O O . THR A 1 348 ? 132.614 145.604 117.647 1.00 44.38 348 THR A O 1
ATOM 507 N N . PRO A 1 349 ? 131.649 145.818 115.636 1.00 38.05 349 PRO A N 1
ATOM 508 C CA . PRO A 1 349 ? 130.577 146.657 116.197 1.00 38.05 349 PRO A CA 1
ATOM 509 C C . PRO A 1 349 ? 129.828 146.006 117.347 1.00 38.05 349 PRO A C 1
ATOM 510 O O . PRO A 1 349 ? 129.454 146.696 118.306 1.00 38.05 349 PRO A O 1
ATOM 514 N N . LEU A 1 350 ? 129.607 144.691 117.289 1.00 33.88 350 LEU A N 1
ATOM 515 C CA . LEU A 1 350 ? 129.021 143.998 118.430 1.00 33.88 350 LEU A CA 1
ATOM 516 C C . LEU A 1 350 ? 129.915 144.113 119.657 1.00 33.88 350 LEU A C 1
ATOM 517 O O . LEU A 1 350 ? 129.425 144.325 120.771 1.00 33.88 350 LEU A O 1
ATOM 522 N N . GLN A 1 351 ? 131.231 143.982 119.469 1.00 32.76 351 GLN A N 1
ATOM 523 C CA . GLN A 1 351 ? 132.149 144.063 120.599 1.00 32.76 351 GLN A CA 1
ATOM 524 C C . GLN A 1 351 ? 132.129 145.443 121.244 1.00 32.76 351 GLN A C 1
ATOM 525 O O . GLN A 1 351 ? 132.118 145.555 122.474 1.00 32.76 351 GLN A O 1
ATOM 531 N N . VAL A 1 352 ? 132.122 146.508 120.439 1.00 32.41 352 VAL A N 1
ATOM 532 C CA . VAL A 1 352 ? 132.110 147.845 121.028 1.00 32.41 352 VAL A CA 1
ATOM 533 C C . VAL A 1 352 ? 130.764 148.135 121.683 1.00 32.41 352 VAL A C 1
ATOM 534 O O . VAL A 1 352 ? 130.711 148.753 122.756 1.00 32.41 352 VAL A O 1
ATOM 538 N N . ALA A 1 353 ? 129.662 147.681 121.079 1.00 30.29 353 ALA A N 1
ATOM 539 C CA . ALA A 1 353 ? 128.359 147.868 121.710 1.00 30.29 353 ALA A CA 1
ATOM 540 C C . ALA A 1 353 ? 128.287 147.142 123.047 1.00 30.29 353 ALA A C 1
ATOM 541 O O . ALA A 1 353 ? 127.764 147.681 124.030 1.00 30.29 353 ALA A O 1
ATOM 543 N N . LEU A 1 354 ? 128.827 145.926 123.112 1.00 25.23 354 LEU A N 1
ATOM 544 C CA . LEU A 1 354 ? 128.784 145.164 124.352 1.00 25.23 354 LEU A CA 1
ATOM 545 C C . LEU A 1 354 ? 129.758 145.704 125.391 1.00 25.23 354 LEU A C 1
ATOM 546 O O . LEU A 1 354 ? 129.484 145.609 126.590 1.00 25.23 354 LEU A O 1
ATOM 551 N N . ASN A 1 355 ? 130.883 146.281 124.964 1.00 27.95 355 ASN A N 1
ATOM 552 C CA . ASN A 1 355 ? 131.750 146.981 125.906 1.00 27.95 355 ASN A CA 1
ATOM 553 C C . ASN A 1 355 ? 131.045 148.194 126.497 1.00 27.95 355 ASN A C 1
ATOM 554 O O . ASN A 1 355 ? 131.159 148.465 127.698 1.00 27.95 355 ASN A O 1
ATOM 559 N N . LYS A 1 356 ? 130.306 148.934 125.668 1.00 31.53 356 LYS A N 1
ATOM 560 C CA . LYS A 1 356 ? 129.513 150.048 126.180 1.00 31.53 356 LYS A CA 1
ATOM 561 C C . LYS A 1 356 ? 128.462 149.559 127.172 1.00 31.53 356 LYS A C 1
ATOM 562 O O . LYS A 1 356 ? 128.241 150.177 128.221 1.00 31.53 356 LYS A O 1
ATOM 568 N N . LEU A 1 357 ? 127.800 148.446 126.850 1.00 22.95 357 LEU A N 1
ATOM 569 C CA . LEU A 1 357 ? 126.802 147.885 127.757 1.00 22.95 357 LEU A CA 1
ATOM 570 C C . LEU A 1 357 ? 127.434 147.466 129.079 1.00 22.95 357 LEU A C 1
ATOM 571 O O . LEU A 1 357 ? 126.868 147.697 130.154 1.00 22.95 357 LEU A O 1
ATOM 576 N N . GLY A 1 358 ? 128.607 146.836 129.017 1.00 22.40 358 GLY A N 1
ATOM 577 C CA . GLY A 1 358 ? 129.299 146.455 130.236 1.00 22.40 358 GLY A CA 1
ATOM 578 C C . GLY A 1 358 ? 129.697 147.653 131.073 1.00 22.40 358 GLY A C 1
ATOM 579 O O . GLY A 1 358 ? 129.597 147.625 132.301 1.00 22.40 358 GLY A O 1
ATOM 580 N N . GLY A 1 359 ? 130.157 148.721 130.422 1.00 21.84 359 GLY A N 1
ATOM 581 C CA . GLY A 1 359 ? 130.454 149.942 131.151 1.00 21.84 359 GLY A CA 1
ATOM 582 C C . GLY A 1 359 ? 129.230 150.522 131.832 1.00 21.84 359 GLY A C 1
ATOM 583 O O . GLY A 1 359 ? 129.298 150.969 132.980 1.00 21.84 359 GLY A O 1
ATOM 584 N N . LEU A 1 360 ? 128.093 150.524 131.133 1.00 18.26 360 LEU A N 1
ATOM 585 C CA . LEU A 1 360 ? 126.860 151.026 131.732 1.00 18.26 360 LEU A CA 1
ATOM 586 C C . LEU A 1 360 ? 126.453 150.184 132.935 1.00 18.26 360 LEU A C 1
ATOM 587 O O . LEU A 1 360 ? 126.046 150.718 133.975 1.00 18.26 360 LEU A O 1
ATOM 592 N N . ILE A 1 361 ? 126.556 148.859 132.808 1.00 17.81 361 ILE A N 1
ATOM 593 C CA . ILE A 1 361 ? 126.215 147.978 133.923 1.00 17.81 361 ILE A CA 1
ATOM 594 C C . ILE A 1 361 ? 127.139 148.237 135.104 1.00 17.81 361 ILE A C 1
ATOM 595 O O . ILE A 1 361 ? 126.698 148.292 136.259 1.00 17.81 361 ILE A O 1
ATOM 600 N N . GLY A 1 362 ? 128.435 148.399 134.834 1.00 17.63 362 GLY A N 1
ATOM 601 C CA . GLY A 1 362 ? 129.372 148.675 135.908 1.00 17.63 362 GLY A CA 1
ATOM 602 C C . GLY A 1 362 ? 129.068 149.976 136.622 1.00 17.63 362 GLY A C 1
ATOM 603 O O . GLY A 1 362 ? 129.106 150.047 137.852 1.00 17.63 362 GLY A O 1
ATOM 604 N N . LEU A 1 363 ? 128.753 151.024 135.858 1.00 18.33 363 LEU A N 1
ATOM 605 C CA . LEU A 1 363 ? 128.432 152.307 136.477 1.00 18.33 363 LEU A CA 1
ATOM 606 C C . LEU A 1 363 ? 127.158 152.221 137.310 1.00 18.33 363 LEU A C 1
ATOM 607 O O . LEU A 1 363 ? 127.096 152.773 138.416 1.00 18.33 363 LEU A O 1
ATOM 612 N N . ILE A 1 364 ? 126.133 151.532 136.802 1.00 19.43 364 ILE A N 1
ATOM 613 C CA . ILE A 1 364 ? 124.893 151.394 137.561 1.00 19.43 364 ILE A CA 1
ATOM 614 C C . ILE A 1 364 ? 125.140 150.627 138.855 1.00 19.43 364 ILE A C 1
ATOM 615 O O . ILE A 1 364 ? 124.659 151.018 139.930 1.00 19.43 364 ILE A O 1
ATOM 620 N N . ALA A 1 365 ? 125.896 149.529 138.777 1.00 18.26 365 ALA A N 1
ATOM 621 C CA . ALA A 1 365 ? 126.194 148.745 139.970 1.00 18.26 365 ALA A CA 1
ATOM 622 C C . ALA A 1 365 ? 126.993 149.562 140.975 1.00 18.26 365 ALA A C 1
ATOM 623 O O . ALA A 1 365 ? 126.740 149.500 142.183 1.00 18.26 365 ALA A O 1
ATOM 625 N N . ILE A 1 366 ? 127.965 150.339 140.492 1.00 17.89 366 ILE A N 1
ATOM 626 C CA . ILE A 1 366 ? 128.778 151.156 141.386 1.00 17.89 366 ILE A CA 1
ATOM 627 C C . ILE A 1 366 ? 127.915 152.195 142.088 1.00 17.89 366 ILE A C 1
ATOM 628 O O . ILE A 1 366 ? 128.054 152.423 143.292 1.00 17.89 366 ILE A O 1
ATOM 633 N N . ILE A 1 367 ? 127.005 152.834 141.350 1.00 17.91 367 ILE A N 1
ATOM 634 C CA . ILE A 1 367 ? 126.142 153.843 141.962 1.00 17.91 367 ILE A CA 1
ATOM 635 C C . ILE A 1 367 ? 125.243 153.215 143.024 1.00 17.91 367 ILE A C 1
ATOM 636 O O . ILE A 1 367 ? 125.111 153.739 144.142 1.00 17.91 367 ILE A O 1
ATOM 641 N N . VAL A 1 368 ? 124.617 152.081 142.698 1.00 19.73 368 VAL A N 1
ATOM 642 C CA . VAL A 1 368 ? 123.717 151.442 143.653 1.00 19.73 368 VAL A CA 1
ATOM 643 C C . VAL A 1 368 ? 124.478 151.005 144.899 1.00 19.73 368 VAL A C 1
ATOM 644 O O . VAL A 1 368 ? 124.014 151.204 146.031 1.00 19.73 368 VAL A O 1
ATOM 648 N N . LEU A 1 369 ? 125.660 150.414 144.718 1.00 19.53 369 LEU A N 1
ATOM 649 C CA . LEU A 1 369 ? 126.435 149.965 145.866 1.00 19.53 369 LEU A CA 1
ATOM 650 C C . LEU A 1 369 ? 126.966 151.140 146.671 1.00 19.53 369 LEU A C 1
ATOM 651 O O . LEU A 1 369 ? 127.121 151.038 147.889 1.00 19.53 369 LEU A O 1
ATOM 656 N N . VAL A 1 370 ? 127.251 152.266 146.014 1.00 19.68 370 VAL A N 1
ATOM 657 C CA . VAL A 1 370 ? 127.652 153.458 146.749 1.00 19.68 370 VAL A CA 1
ATOM 658 C C . VAL A 1 370 ? 126.520 153.926 147.644 1.00 19.68 370 VAL A C 1
ATOM 659 O O . VAL A 1 370 ? 126.739 154.250 148.817 1.00 19.68 370 VAL A O 1
ATOM 663 N N . VAL A 1 371 ? 125.293 153.949 147.121 1.00 20.89 371 VAL A N 1
ATOM 664 C CA . VAL A 1 371 ? 124.152 154.337 147.948 1.00 20.89 371 VAL A CA 1
ATOM 665 C C . VAL A 1 371 ? 123.989 153.374 149.119 1.00 20.89 371 VAL A C 1
ATOM 666 O O . VAL A 1 371 ? 123.811 153.792 150.271 1.00 20.89 371 VAL A O 1
ATOM 670 N N . ILE A 1 372 ? 124.067 152.069 148.846 1.00 21.05 372 ILE A N 1
ATOM 671 C CA . ILE A 1 372 ? 123.854 151.076 149.898 1.00 21.05 372 ILE A CA 1
ATOM 672 C C . ILE A 1 372 ? 124.944 151.167 150.962 1.00 21.05 372 ILE A C 1
ATOM 673 O O . ILE A 1 372 ? 124.663 151.094 152.164 1.00 21.05 372 ILE A O 1
ATOM 678 N N . ILE A 1 373 ? 126.200 151.330 150.545 1.00 23.36 373 ILE A N 1
ATOM 679 C CA . ILE A 1 373 ? 127.310 151.385 151.489 1.00 23.36 373 ILE A CA 1
ATOM 680 C C . ILE A 1 373 ? 127.274 152.673 152.301 1.00 23.36 373 ILE A C 1
ATOM 681 O O . ILE A 1 373 ? 127.570 152.663 153.501 1.00 23.36 373 ILE A O 1
ATOM 686 N N . SER A 1 374 ? 126.918 153.800 151.679 1.00 26.19 374 SER A N 1
ATOM 687 C CA . SER A 1 374 ? 126.758 155.029 152.449 1.00 26.19 374 SER A CA 1
ATOM 688 C C . SER A 1 374 ? 125.626 154.894 153.458 1.00 26.19 374 SER A C 1
ATOM 689 O O . SER A 1 374 ? 125.719 155.419 154.574 1.00 26.19 374 SER A O 1
ATOM 692 N N . LEU A 1 375 ? 124.550 154.195 153.088 1.00 27.79 375 LEU A N 1
ATOM 693 C CA . LEU A 1 375 ? 123.490 153.919 154.053 1.00 27.79 375 LEU A CA 1
ATOM 694 C C . LEU A 1 375 ? 124.011 153.067 155.204 1.00 27.79 375 LEU A C 1
ATOM 695 O O . LEU A 1 375 ? 123.719 153.342 156.373 1.00 27.79 375 LEU A O 1
ATOM 700 N N . ALA A 1 376 ? 124.787 152.030 154.892 1.00 31.28 376 ALA A N 1
ATOM 701 C CA . ALA A 1 376 ? 125.343 151.145 155.910 1.00 31.28 376 ALA A CA 1
ATOM 702 C C . ALA A 1 376 ? 126.378 151.828 156.790 1.00 31.28 376 ALA A C 1
ATOM 703 O O . ALA A 1 376 ? 126.624 151.354 157.903 1.00 31.28 376 ALA A O 1
ATOM 705 N N . VAL A 1 377 ? 126.999 152.904 156.315 1.00 36.20 377 VAL A N 1
ATOM 706 C CA . VAL A 1 377 ? 127.927 153.674 157.126 1.00 36.20 377 VAL A CA 1
ATOM 707 C C . VAL A 1 377 ? 127.219 154.724 157.976 1.00 36.20 377 VAL A C 1
ATOM 708 O O . VAL A 1 377 ? 127.595 154.916 159.138 1.00 36.20 377 VAL A O 1
ATOM 712 N N . ILE A 1 378 ? 126.201 155.403 157.438 1.00 39.15 378 ILE A N 1
ATOM 713 C CA . ILE A 1 378 ? 125.448 156.365 158.235 1.00 39.15 378 ILE A CA 1
ATOM 714 C C . ILE A 1 378 ? 124.804 155.672 159.427 1.00 39.15 378 ILE A C 1
ATOM 715 O O . ILE A 1 378 ? 124.892 156.150 160.564 1.00 39.15 378 ILE A O 1
ATOM 720 N N . ILE A 1 379 ? 124.154 154.534 159.191 1.00 40.01 379 ILE A N 1
ATOM 721 C CA . ILE A 1 379 ? 123.794 153.641 160.282 1.00 40.01 379 ILE A CA 1
ATOM 722 C C . ILE A 1 379 ? 125.077 153.073 160.873 1.00 40.01 379 ILE A C 1
ATOM 723 O O . ILE A 1 379 ? 126.040 152.798 160.147 1.00 40.01 379 ILE A O 1
ATOM 728 N N . LYS A 1 380 ? 125.116 152.927 162.197 1.00 48.96 380 LYS A N 1
ATOM 729 C CA . LYS A 1 380 ? 126.309 152.385 162.835 1.00 48.96 380 LYS A CA 1
ATOM 730 C C . LYS A 1 380 ? 126.337 150.865 162.723 1.00 48.96 380 LYS A C 1
ATOM 731 O O . LYS A 1 380 ? 126.381 150.158 163.734 1.00 48.96 380 LYS A O 1
ATOM 737 N N . TYR A 1 381 ? 126.312 150.364 161.491 1.00 31.76 381 TYR A N 1
ATOM 738 C CA . TYR A 1 381 ? 126.354 148.931 161.244 1.00 31.76 381 TYR A CA 1
ATOM 739 C C . TYR A 1 381 ? 127.705 148.351 161.642 1.00 31.76 381 TYR A C 1
ATOM 740 O O . TYR A 1 381 ? 128.750 148.990 161.500 1.00 31.76 381 TYR A O 1
ATOM 749 N N . ARG A 1 382 ? 127.671 147.123 162.154 1.00 37.49 382 ARG A N 1
ATOM 750 C CA . ARG A 1 382 ? 128.881 146.394 162.498 1.00 37.49 382 ARG A CA 1
ATOM 751 C C . ARG A 1 382 ? 128.571 144.906 162.483 1.00 37.49 382 ARG A C 1
ATOM 752 O O . ARG A 1 382 ? 127.412 144.492 162.550 1.00 37.49 382 ARG A O 1
ATOM 760 N N . ASP A 1 383 ? 129.623 144.105 162.393 1.00 33.50 383 ASP A N 1
ATOM 761 C CA . ASP A 1 383 ? 129.475 142.663 162.351 1.00 33.50 383 ASP A CA 1
ATOM 762 C C . ASP A 1 383 ? 129.695 142.059 163.733 1.00 33.50 383 ASP A C 1
ATOM 763 O O . ASP A 1 383 ? 130.421 142.619 164.557 1.00 33.50 383 ASP A O 1
ATOM 768 N N . PRO A 1 384 ? 129.060 140.919 164.024 1.00 35.66 384 PRO A N 1
ATOM 769 C CA . PRO A 1 384 ? 129.428 140.187 165.244 1.00 35.66 384 PRO A CA 1
ATOM 770 C C . PRO A 1 384 ? 130.888 139.781 165.265 1.00 35.66 384 PRO A C 1
ATOM 771 O O . PRO A 1 384 ? 131.505 139.790 166.337 1.00 35.66 384 PRO A O 1
ATOM 775 N N . ALA A 1 385 ? 131.459 139.430 164.118 1.00 39.98 385 ALA A N 1
ATOM 776 C CA . ALA A 1 385 ? 132.893 139.211 164.003 1.00 39.98 385 ALA A CA 1
ATOM 777 C C . ALA A 1 385 ? 133.556 140.542 163.640 1.00 39.98 385 ALA A C 1
ATOM 778 O O . ALA A 1 385 ? 132.903 141.589 163.644 1.00 39.98 385 ALA A O 1
ATOM 780 N N . HIS A 1 386 ? 134.851 140.520 163.326 1.00 43.93 386 HIS A N 1
ATOM 781 C CA . HIS A 1 386 ? 135.614 141.716 162.971 1.00 43.93 386 HIS A CA 1
ATOM 782 C C . HIS A 1 386 ? 135.558 142.781 164.061 1.00 43.93 386 HIS A C 1
ATOM 783 O O . HIS A 1 386 ? 135.591 143.978 163.761 1.00 43.93 386 HIS A O 1
ATOM 790 N N . ALA A 1 387 ? 135.468 142.368 165.326 1.00 53.69 387 ALA A N 1
ATOM 791 C CA . ALA A 1 387 ? 135.357 143.331 166.414 1.00 53.69 387 ALA A CA 1
ATOM 792 C C . ALA A 1 387 ? 136.603 144.193 166.553 1.00 53.69 387 ALA A C 1
ATOM 793 O O . ALA A 1 387 ? 136.499 145.352 166.966 1.00 53.69 387 ALA A O 1
ATOM 795 N N . ASP A 1 388 ? 137.776 143.658 166.215 1.00 65.04 388 ASP A N 1
ATOM 796 C CA . ASP A 1 388 ? 139.015 144.413 166.352 1.00 65.04 388 ASP A CA 1
ATOM 797 C C . ASP A 1 388 ? 139.196 145.461 165.262 1.00 65.04 388 ASP A C 1
ATOM 798 O O . ASP A 1 388 ? 139.991 146.389 165.443 1.00 65.04 388 ASP A O 1
ATOM 803 N N . LYS A 1 389 ? 138.482 145.341 164.148 1.00 58.80 389 LYS A N 1
ATOM 804 C CA . LYS A 1 389 ? 138.641 146.263 163.035 1.00 58.80 389 LYS A CA 1
ATOM 805 C C . LYS A 1 389 ? 137.574 147.353 163.070 1.00 58.80 389 LYS A C 1
ATOM 806 O O . LYS A 1 389 ? 136.514 147.204 163.680 1.00 58.80 389 LYS A O 1
ATOM 812 N N . ASP A 1 390 ? 137.875 148.458 162.404 1.00 50.26 390 ASP A N 1
ATOM 813 C CA . ASP A 1 390 ? 136.925 149.556 162.285 1.00 50.26 390 ASP A CA 1
ATOM 814 C C . ASP A 1 390 ? 135.794 149.130 161.358 1.00 50.26 390 ASP A C 1
ATOM 815 O O . ASP A 1 390 ? 136.063 148.702 160.228 1.00 50.26 390 ASP A O 1
ATOM 820 N N . PRO A 1 391 ? 134.534 149.210 161.787 1.00 41.91 391 PRO A N 1
ATOM 821 C CA . PRO A 1 391 ? 133.430 148.760 160.921 1.00 41.91 391 PRO A CA 1
ATOM 822 C C . PRO A 1 391 ? 133.350 149.488 159.591 1.00 41.91 391 PRO A C 1
ATOM 823 O O . PRO A 1 391 ? 132.961 148.880 158.583 1.00 41.91 391 PRO A O 1
ATOM 827 N N . THR A 1 392 ? 133.700 150.777 159.556 1.00 42.99 392 THR A N 1
ATOM 828 C CA . THR A 1 392 ? 133.602 151.533 158.312 1.00 42.99 392 THR A CA 1
ATOM 829 C C . THR A 1 392 ? 134.515 150.956 157.238 1.00 42.99 392 THR A C 1
ATOM 830 O O . THR A 1 392 ? 134.095 150.783 156.089 1.00 42.99 392 THR A O 1
ATOM 834 N N . PHE A 1 393 ? 135.760 150.637 157.593 1.00 40.05 393 PHE A N 1
ATOM 835 C CA . PHE A 1 393 ? 136.665 150.046 156.614 1.00 40.05 393 PHE A CA 1
ATOM 836 C C . PHE A 1 393 ? 136.189 148.671 156.166 1.00 40.05 393 PHE A C 1
ATOM 837 O O . PHE A 1 393 ? 136.298 148.339 154.981 1.00 40.05 393 PHE A O 1
ATOM 845 N N . VAL A 1 394 ? 135.655 147.867 157.087 1.00 27.91 394 VAL A N 1
ATOM 846 C CA . VAL A 1 394 ? 135.176 146.537 156.720 1.00 27.91 394 VAL A CA 1
ATOM 847 C C . VAL A 1 394 ? 134.033 146.641 155.720 1.00 27.91 394 VAL A C 1
ATOM 848 O O . VAL A 1 394 ? 134.020 145.955 154.689 1.00 27.91 394 VAL A O 1
ATOM 852 N N . ILE A 1 395 ? 133.062 147.511 156.001 1.00 23.03 395 ILE A N 1
ATOM 853 C CA . ILE A 1 395 ? 131.915 147.627 155.106 1.00 23.03 395 ILE A CA 1
ATOM 854 C C . ILE A 1 395 ? 132.329 148.256 153.779 1.00 23.03 395 ILE A C 1
ATOM 855 O O . ILE A 1 395 ? 131.792 147.906 152.723 1.00 23.03 395 ILE A O 1
ATOM 860 N N . ILE A 1 396 ? 133.305 149.169 153.800 1.00 21.92 396 ILE A N 1
ATOM 861 C CA . ILE A 1 396 ? 133.788 149.754 152.553 1.00 21.92 396 ILE A CA 1
ATOM 862 C C . ILE A 1 396 ? 134.458 148.694 151.688 1.00 21.92 396 ILE A C 1
ATOM 863 O O . ILE A 1 396 ? 134.245 148.640 150.471 1.00 21.92 396 ILE A O 1
ATOM 868 N N . ILE A 1 397 ? 135.276 147.834 152.296 1.00 20.62 397 ILE A N 1
ATOM 869 C CA . ILE A 1 397 ? 135.935 146.792 151.515 1.00 20.62 397 ILE A CA 1
ATOM 870 C C . ILE A 1 397 ? 134.920 145.779 150.999 1.00 20.62 397 ILE A C 1
ATOM 871 O O . ILE A 1 397 ? 135.056 145.275 149.877 1.00 20.62 397 ILE A O 1
ATOM 876 N N . ILE A 1 398 ? 133.888 145.467 151.786 1.00 17.68 398 ILE A N 1
ATOM 877 C CA . ILE A 1 398 ? 132.845 144.569 151.295 1.00 17.68 398 ILE A CA 1
ATOM 878 C C . ILE A 1 398 ? 132.107 145.196 150.118 1.00 17.68 398 ILE A C 1
ATOM 879 O O . ILE A 1 398 ? 131.786 144.516 149.137 1.00 17.68 398 ILE A O 1
ATOM 884 N N . GLY A 1 399 ? 131.822 146.496 150.195 1.00 19.34 399 GLY A N 1
ATOM 885 C CA . GLY A 1 399 ? 131.203 147.173 149.067 1.00 19.34 399 GLY A CA 1
ATOM 886 C C . GLY A 1 399 ? 132.083 147.170 147.832 1.00 19.34 399 GLY A C 1
ATOM 887 O O . GLY A 1 399 ? 131.596 147.016 146.710 1.00 19.34 399 GLY A O 1
ATOM 888 N N . VAL A 1 400 ? 133.392 147.339 148.021 1.00 17.15 400 VAL A N 1
ATOM 889 C CA . VAL A 1 400 ? 134.321 147.270 146.897 1.00 17.15 400 VAL A CA 1
ATOM 890 C C . VAL A 1 400 ? 134.305 145.879 146.275 1.00 17.15 400 VAL A C 1
ATOM 891 O O . VAL A 1 400 ? 134.307 145.732 145.046 1.00 17.15 400 VAL A O 1
ATOM 895 N N . GLY A 1 401 ? 134.293 144.840 147.108 1.00 14.49 401 GLY A N 1
ATOM 896 C CA . GLY A 1 401 ? 134.221 143.487 146.581 1.00 14.49 401 GLY A CA 1
ATOM 897 C C . GLY A 1 401 ? 132.937 143.234 145.817 1.00 14.49 401 GLY A C 1
ATOM 898 O O . GLY A 1 401 ? 132.939 142.600 144.758 1.00 14.49 401 GLY A O 1
ATOM 899 N N . PHE A 1 402 ? 131.818 143.736 146.342 1.00 14.18 402 PHE A N 1
ATOM 900 C CA . PHE A 1 402 ? 130.547 143.586 145.641 1.00 14.18 402 PHE A CA 1
ATOM 901 C C . PHE A 1 402 ? 130.557 144.334 144.314 1.00 14.18 402 PHE A C 1
ATOM 902 O O . PHE A 1 402 ? 129.984 143.862 143.327 1.00 14.18 402 PHE A O 1
ATOM 910 N N . ALA A 1 403 ? 131.192 145.507 144.273 1.00 14.24 403 ALA A N 1
ATOM 911 C CA . ALA A 1 403 ? 131.308 146.242 143.018 1.00 14.24 403 ALA A CA 1
ATOM 912 C C . ALA A 1 403 ? 132.145 145.472 142.008 1.00 14.24 403 ALA A C 1
ATOM 913 O O . ALA A 1 403 ? 131.804 145.407 140.823 1.00 14.24 403 ALA A O 1
ATOM 915 N N . VAL A 1 404 ? 133.251 144.878 142.462 1.00 13.53 404 VAL A N 1
ATOM 916 C CA . VAL A 1 404 ? 134.094 144.101 141.558 1.00 13.53 404 VAL A CA 1
ATOM 917 C C . VAL A 1 404 ? 133.341 142.888 141.034 1.00 13.53 404 VAL A C 1
ATOM 918 O O . VAL A 1 404 ? 133.488 142.513 139.865 1.00 13.53 404 VAL A O 1
ATOM 922 N N . SER A 1 405 ? 132.524 142.258 141.878 1.00 12.62 405 SER A N 1
ATOM 923 C CA . SER A 1 405 ? 131.719 141.135 141.410 1.00 12.62 405 SER A CA 1
ATOM 924 C C . SER A 1 405 ? 130.683 141.587 140.389 1.00 12.62 405 SER A C 1
ATOM 925 O O . SER A 1 405 ? 130.592 141.022 139.294 1.00 12.62 405 SER A O 1
ATOM 928 N N . SER A 1 406 ? 129.913 142.627 140.720 1.00 13.73 406 SER A N 1
ATOM 929 C CA . SER A 1 406 ? 128.781 143.041 139.899 1.00 13.73 406 SER A CA 1
ATOM 930 C C . SER A 1 406 ? 129.190 143.622 138.553 1.00 13.73 406 SER A C 1
ATOM 931 O O . SER A 1 406 ? 128.407 143.544 137.601 1.00 13.73 406 SER A O 1
ATOM 934 N N . ILE A 1 407 ? 130.374 144.210 138.449 1.00 17.17 407 ILE A N 1
ATOM 935 C CA . ILE A 1 407 ? 130.839 144.690 137.144 1.00 17.17 407 ILE A CA 1
ATOM 936 C C . ILE A 1 407 ? 131.106 143.489 136.244 1.00 17.17 407 ILE A C 1
ATOM 937 O O . ILE A 1 407 ? 131.805 142.550 136.663 1.00 17.17 407 ILE A O 1
ATOM 942 N N . PRO A 1 408 ? 130.572 143.456 135.028 1.00 20.99 408 PRO A N 1
ATOM 943 C CA . PRO A 1 408 ? 130.797 142.308 134.127 1.00 20.99 408 PRO A CA 1
ATOM 944 C C . PRO A 1 408 ? 132.179 142.340 133.486 1.00 20.99 408 PRO A C 1
ATOM 945 O O . PRO A 1 408 ? 132.360 142.637 132.303 1.00 20.99 408 PRO A O 1
ATOM 949 N N . GLU A 1 409 ? 133.196 142.025 134.288 1.00 23.25 409 GLU A N 1
ATOM 950 C CA . GLU A 1 409 ? 134.572 142.045 133.809 1.00 23.25 409 GLU A CA 1
ATOM 951 C C . GLU A 1 409 ? 134.863 140.943 132.802 1.00 23.25 409 GLU A C 1
ATOM 952 O O . GLU A 1 409 ? 135.846 141.051 132.062 1.00 23.25 409 GLU A O 1
ATOM 958 N N . GLY A 1 410 ? 134.047 139.892 132.760 1.00 22.24 410 GLY A N 1
ATOM 959 C CA . GLY A 1 410 ? 134.256 138.821 131.808 1.00 22.24 410 GLY A CA 1
ATOM 960 C C . GLY A 1 410 ? 133.552 138.990 130.482 1.00 22.24 410 GLY A C 1
ATOM 961 O O . GLY A 1 410 ? 133.678 138.116 129.621 1.00 22.24 410 GLY A O 1
ATOM 962 N N . LEU A 1 411 ? 132.813 140.082 130.297 1.00 19.45 411 LEU A N 1
ATOM 963 C CA . LEU A 1 411 ? 132.027 140.268 129.084 1.00 19.45 411 LEU A CA 1
ATOM 964 C C . LEU A 1 411 ? 132.895 140.357 127.830 1.00 19.45 411 LEU A C 1
ATOM 965 O O . LEU A 1 411 ? 132.623 139.634 126.865 1.00 19.45 411 LEU A O 1
ATOM 970 N N . PRO A 1 412 ? 133.928 141.212 127.776 1.00 14.90 412 PRO A N 1
ATOM 971 C CA . PRO A 1 412 ? 134.772 141.224 126.569 1.00 14.90 412 PRO A CA 1
ATOM 972 C C . PRO A 1 412 ? 135.431 139.889 126.291 1.00 14.90 412 PRO A C 1
ATOM 973 O O . PRO A 1 412 ? 135.518 139.475 125.127 1.00 14.90 412 PRO A O 1
ATOM 977 N N . MET A 1 413 ? 135.878 139.191 127.334 1.00 15.04 413 MET A N 1
ATOM 978 C CA . MET A 1 413 ? 136.507 137.889 127.154 1.00 15.04 413 MET A CA 1
ATOM 979 C C . MET A 1 413 ? 135.529 136.885 126.556 1.00 15.04 413 MET A C 1
ATOM 980 O O . MET A 1 413 ? 135.874 136.141 125.629 1.00 15.04 413 MET A O 1
ATOM 985 N N . VAL A 1 414 ? 134.292 136.868 127.056 1.00 16.69 414 VAL A N 1
ATOM 986 C CA . VAL A 1 414 ? 133.306 135.916 126.557 1.00 16.69 414 VAL A CA 1
ATOM 987 C C . VAL A 1 414 ? 132.899 136.258 125.134 1.00 16.69 414 VAL A C 1
ATOM 988 O O . VAL A 1 414 ? 132.711 135.367 124.301 1.00 16.69 414 VAL A O 1
ATOM 992 N N . VAL A 1 415 ? 132.748 137.547 124.828 1.00 15.56 415 VAL A N 1
ATOM 993 C CA . VAL A 1 415 ? 132.393 137.928 123.464 1.00 15.56 415 VAL A CA 1
ATOM 994 C C . VAL A 1 415 ? 133.500 137.533 122.496 1.00 15.56 415 VAL A C 1
ATOM 995 O O . VAL A 1 415 ? 133.234 137.020 121.401 1.00 15.56 415 VAL A O 1
ATOM 999 N N . THR A 1 416 ? 134.759 137.756 122.883 1.00 16.27 416 THR A N 1
ATOM 1000 C CA . THR A 1 416 ? 135.871 137.348 122.031 1.00 16.27 416 THR A CA 1
ATOM 1001 C C . THR A 1 416 ? 135.890 135.838 121.827 1.00 16.27 416 THR A C 1
ATOM 1002 O O . THR A 1 416 ? 136.074 135.363 120.699 1.00 16.27 416 THR A O 1
ATOM 1006 N N . ILE A 1 417 ? 135.691 135.067 122.900 1.00 14.38 417 ILE A N 1
ATOM 1007 C CA . ILE A 1 417 ? 135.679 133.611 122.769 1.00 14.38 417 ILE A CA 1
ATOM 1008 C C . ILE A 1 417 ? 134.541 133.166 121.862 1.00 14.38 417 ILE A C 1
ATOM 1009 O O . ILE A 1 417 ? 134.718 132.299 121.000 1.00 14.38 417 ILE A O 1
ATOM 1014 N N . THR A 1 418 ? 133.353 133.742 122.048 1.00 13.59 418 THR A N 1
ATOM 1015 C CA . THR A 1 418 ? 132.212 133.347 121.231 1.00 13.59 418 THR A CA 1
ATOM 1016 C C . THR A 1 418 ? 132.449 133.658 119.762 1.00 13.59 418 THR A C 1
ATOM 1017 O O . THR A 1 418 ? 132.172 132.821 118.901 1.00 13.59 418 THR A O 1
ATOM 1021 N N . LEU A 1 419 ? 132.980 134.844 119.452 1.00 17.33 419 LEU A N 1
ATOM 1022 C CA . LEU A 1 419 ? 133.217 135.186 118.052 1.00 17.33 419 LEU A CA 1
ATOM 1023 C C . LEU A 1 419 ? 134.293 134.300 117.433 1.00 17.33 419 LEU A C 1
ATOM 1024 O O . LEU A 1 419 ? 134.137 133.827 116.300 1.00 17.33 419 LEU A O 1
ATOM 1029 N N . SER A 1 420 ? 135.391 134.058 118.156 1.00 21.79 420 SER A N 1
ATOM 1030 C CA . SER A 1 420 ? 136.453 133.222 117.606 1.00 21.79 420 SER A CA 1
ATOM 1031 C C . SER A 1 420 ? 135.985 131.786 117.408 1.00 21.79 420 SER A C 1
ATOM 1032 O O . SER A 1 420 ? 136.245 131.177 116.361 1.00 21.79 420 SER A O 1
ATOM 1035 N N . ALA A 1 421 ? 135.290 131.225 118.400 1.00 21.54 421 ALA A N 1
ATOM 1036 C CA . ALA A 1 421 ? 134.771 129.872 118.265 1.00 21.54 421 ALA A CA 1
ATOM 1037 C C . ALA A 1 421 ? 133.719 129.790 117.174 1.00 21.54 421 ALA A C 1
ATOM 1038 O O . ALA A 1 421 ? 133.622 128.770 116.486 1.00 21.54 421 ALA A O 1
ATOM 1040 N N . GLY A 1 422 ? 132.932 130.848 116.990 1.00 23.91 422 GLY A N 1
ATOM 1041 C CA . GLY A 1 422 ? 131.988 130.864 115.892 1.00 23.91 422 GLY A CA 1
ATOM 1042 C C . GLY A 1 422 ? 132.676 130.836 114.546 1.00 23.91 422 GLY A C 1
ATOM 1043 O O . GLY A 1 422 ? 132.276 130.087 113.657 1.00 23.91 422 GLY A O 1
ATOM 1044 N N . ALA A 1 423 ? 133.724 131.644 114.381 1.00 26.63 423 ALA A N 1
ATOM 1045 C CA . ALA A 1 423 ? 134.475 131.625 113.131 1.00 26.63 423 ALA A CA 1
ATOM 1046 C C . ALA A 1 423 ? 135.083 130.249 112.885 1.00 26.63 423 ALA A C 1
ATOM 1047 O O . ALA A 1 423 ? 135.073 129.742 111.755 1.00 26.63 423 ALA A O 1
ATOM 1049 N N . LYS A 1 424 ? 135.614 129.624 113.940 1.00 29.57 424 LYS A N 1
ATOM 1050 C CA . LYS A 1 424 ? 136.160 128.277 113.796 1.00 29.57 424 LYS A CA 1
ATOM 1051 C C . LYS A 1 424 ? 135.078 127.282 113.392 1.00 29.57 424 LYS A C 1
ATOM 1052 O O . LYS A 1 424 ? 135.321 126.389 112.571 1.00 29.57 424 LYS A O 1
ATOM 1058 N N . ASP A 1 425 ? 133.879 127.414 113.962 1.00 28.27 425 ASP A N 1
ATOM 1059 C CA . ASP A 1 425 ? 132.777 126.536 113.584 1.00 28.27 425 ASP A CA 1
ATOM 1060 C C . ASP A 1 425 ? 132.373 126.752 112.132 1.00 28.27 425 ASP A C 1
ATOM 1061 O O . ASP A 1 425 ? 132.058 125.793 111.418 1.00 28.27 425 ASP A O 1
ATOM 1066 N N . MET A 1 426 ? 132.362 128.009 111.683 1.00 30.50 426 MET A N 1
ATOM 1067 C CA . MET A 1 426 ? 132.077 128.292 110.279 1.00 30.50 426 MET A CA 1
ATOM 1068 C C . MET A 1 426 ? 133.090 127.610 109.373 1.00 30.50 426 MET A C 1
ATOM 1069 O O . MET A 1 426 ? 132.715 126.974 108.383 1.00 30.50 426 MET A O 1
ATOM 1074 N N . VAL A 1 427 ? 134.378 127.730 109.702 1.00 30.19 427 VAL A N 1
ATOM 1075 C CA . VAL A 1 427 ? 135.410 127.080 108.896 1.00 30.19 427 VAL A CA 1
ATOM 1076 C C . VAL A 1 427 ? 135.227 125.568 108.915 1.00 30.19 427 VAL A C 1
ATOM 1077 O O . VAL A 1 427 ? 135.439 124.889 107.903 1.00 30.19 427 VAL A O 1
ATOM 1081 N N . LYS A 1 428 ? 134.827 125.017 110.062 1.00 31.79 428 LYS A N 1
ATOM 1082 C CA . LYS A 1 428 ? 134.583 123.581 110.145 1.00 31.79 428 LYS A CA 1
ATOM 1083 C C . LYS A 1 428 ? 133.411 123.156 109.269 1.00 31.79 428 LYS A C 1
ATOM 1084 O O . LYS A 1 428 ? 133.386 122.020 108.783 1.00 31.79 428 LYS A O 1
ATOM 1090 N N . LYS A 1 429 ? 132.440 124.044 109.054 1.00 35.70 429 LYS A N 1
ATOM 1091 C CA . LYS A 1 429 ? 131.277 123.756 108.226 1.00 35.70 429 LYS A CA 1
ATOM 1092 C C . LYS A 1 429 ? 131.431 124.283 106.804 1.00 35.70 429 LYS A C 1
ATOM 1093 O O . LYS A 1 429 ? 130.437 124.668 106.181 1.00 35.70 429 LYS A O 1
ATOM 1099 N N . ASN A 1 430 ? 132.658 124.310 106.286 1.00 40.52 430 ASN A N 1
ATOM 1100 C CA . ASN A 1 430 ? 132.970 124.720 104.920 1.00 40.52 430 ASN A CA 1
ATOM 1101 C C . ASN A 1 430 ? 132.522 126.141 104.599 1.00 40.52 430 ASN A C 1
ATOM 1102 O O . ASN A 1 430 ? 132.039 126.402 103.494 1.00 40.52 430 ASN A O 1
ATOM 1107 N N . ALA A 1 431 ? 132.680 127.072 105.535 1.00 37.34 431 ALA A N 1
ATOM 1108 C CA . ALA A 1 431 ? 132.397 128.486 105.310 1.00 37.34 431 ALA A CA 1
ATOM 1109 C C . ALA A 1 431 ? 133.542 129.295 105.904 1.00 37.34 431 ALA A C 1
ATOM 1110 O O . ALA A 1 431 ? 133.591 129.507 107.120 1.00 37.34 431 ALA A O 1
ATOM 1112 N N . ASN A 1 432 ? 134.457 129.751 105.053 1.00 45.10 432 ASN A N 1
ATOM 1113 C CA . ASN A 1 432 ? 135.652 130.458 105.501 1.00 45.10 432 ASN A CA 1
ATOM 1114 C C . ASN A 1 432 ? 135.361 131.953 105.545 1.00 45.10 432 ASN A C 1
ATOM 1115 O O . ASN A 1 432 ? 135.311 132.613 104.503 1.00 45.10 432 ASN A O 1
ATOM 1120 N N . VAL A 1 433 ? 135.176 132.490 106.752 1.00 41.18 433 VAL A N 1
ATOM 1121 C CA . VAL A 1 433 ? 134.938 133.919 106.906 1.00 41.18 433 VAL A CA 1
ATOM 1122 C C . VAL A 1 433 ? 136.253 134.675 106.783 1.00 41.18 433 VAL A C 1
ATOM 1123 O O . VAL A 1 433 ? 137.273 134.288 107.369 1.00 41.18 433 VAL A O 1
ATOM 1127 N N . ARG A 1 434 ? 136.238 135.763 106.012 1.00 49.90 434 ARG A N 1
ATOM 1128 C CA . ARG A 1 434 ? 137.428 136.583 105.827 1.00 49.90 434 ARG A CA 1
ATOM 1129 C C . ARG A 1 434 ? 137.587 137.673 106.875 1.00 49.90 434 ARG A C 1
ATOM 1130 O O . ARG A 1 434 ? 138.714 138.117 107.114 1.00 49.90 434 ARG A O 1
ATOM 1138 N N . LYS A 1 435 ? 136.498 138.129 107.483 1.00 47.81 435 LYS A N 1
ATOM 1139 C CA . LYS A 1 435 ? 136.551 139.194 108.470 1.00 47.81 435 LYS A CA 1
ATOM 1140 C C . LYS A 1 435 ? 135.793 138.765 109.715 1.00 47.81 435 LYS A C 1
ATOM 1141 O O . LYS A 1 435 ? 134.769 138.083 109.623 1.00 47.81 435 LYS A O 1
ATOM 1147 N N . LEU A 1 436 ? 136.312 139.154 110.876 1.00 40.72 436 LEU A N 1
ATOM 1148 C CA . LEU A 1 436 ? 135.588 138.908 112.119 1.00 40.72 436 LEU A CA 1
ATOM 1149 C C . LEU A 1 436 ? 134.202 139.546 112.140 1.00 40.72 436 LEU A C 1
ATOM 1150 O O . LEU A 1 436 ? 133.267 138.893 112.634 1.00 40.72 436 LEU A O 1
ATOM 1155 N N . PRO A 1 437 ? 133.987 140.787 111.648 1.00 44.79 437 PRO A N 1
ATOM 1156 C CA . PRO A 1 437 ? 132.628 141.348 111.661 1.00 44.79 437 PRO A CA 1
ATOM 1157 C C . PRO A 1 437 ? 131.624 140.542 110.850 1.00 44.79 437 PRO A C 1
ATOM 1158 O O . PRO A 1 437 ? 130.414 140.675 111.055 1.00 44.79 437 PRO A O 1
ATOM 1162 N N . ALA A 1 438 ? 132.105 139.717 109.918 1.00 42.43 438 ALA A N 1
ATOM 1163 C CA . ALA A 1 438 ? 131.191 138.898 109.130 1.00 42.43 438 ALA A CA 1
ATOM 1164 C C . ALA A 1 438 ? 130.462 137.878 109.993 1.00 42.43 438 ALA A C 1
ATOM 1165 O O . ALA A 1 438 ? 129.320 137.518 109.688 1.00 42.43 438 ALA A O 1
ATOM 1167 N N . VAL A 1 439 ? 131.099 137.399 111.064 1.00 34.04 439 VAL A N 1
ATOM 1168 C CA . VAL A 1 439 ? 130.456 136.421 111.936 1.00 34.04 439 VAL A CA 1
ATOM 1169 C C . VAL A 1 439 ? 129.244 137.032 112.627 1.00 34.04 439 VAL A C 1
ATOM 1170 O O . VAL A 1 439 ? 128.188 136.398 112.733 1.00 34.04 439 VAL A O 1
ATOM 1174 N N . GLU A 1 440 ? 129.377 138.265 113.116 1.00 41.52 440 GLU A N 1
ATOM 1175 C CA . GLU A 1 440 ? 128.262 138.929 113.782 1.00 41.52 440 GLU A CA 1
ATOM 1176 C C . GLU A 1 440 ? 127.111 139.181 112.816 1.00 41.52 440 GLU A C 1
ATOM 1177 O O . GLU A 1 440 ? 125.943 138.941 113.142 1.00 41.52 440 GLU A O 1
ATOM 1183 N N . THR A 1 441 ? 127.426 139.664 111.613 1.00 36.63 441 THR A N 1
ATOM 1184 C CA . THR A 1 441 ? 126.387 140.110 110.692 1.00 36.63 441 THR A CA 1
ATOM 1185 C C . THR A 1 441 ? 125.619 138.959 110.058 1.00 36.63 441 THR A C 1
ATOM 1186 O O . THR A 1 441 ? 124.517 139.179 109.547 1.00 36.63 441 THR A O 1
ATOM 1190 N N . LEU A 1 442 ? 126.169 137.743 110.071 1.00 26.86 442 LEU A N 1
ATOM 1191 C CA . LEU A 1 442 ? 125.490 136.632 109.413 1.00 26.86 442 LEU A CA 1
ATOM 1192 C C . LEU A 1 442 ? 124.212 136.237 110.136 1.00 26.86 442 LEU A C 1
ATOM 1193 O O . LEU A 1 442 ? 123.224 135.873 109.491 1.00 26.86 442 LEU A O 1
ATOM 1198 N N . GLY A 1 443 ? 124.209 136.295 111.467 1.00 26.78 443 GLY A N 1
ATOM 1199 C CA . GLY A 1 443 ? 123.020 135.907 112.208 1.00 26.78 443 GLY A CA 1
ATOM 1200 C C . GLY A 1 443 ? 121.823 136.784 111.900 1.00 26.78 443 GLY A C 1
ATOM 1201 O O . GLY A 1 443 ? 120.686 136.309 111.862 1.00 26.78 443 GLY A O 1
ATOM 1202 N N . CYS A 1 444 ? 122.061 138.072 111.671 1.00 27.21 444 CYS A N 1
ATOM 1203 C CA . CYS A 1 444 ? 120.980 139.008 111.404 1.00 27.21 444 CYS A CA 1
ATOM 1204 C C . CYS A 1 444 ? 120.567 139.040 109.940 1.00 27.21 444 CYS A C 1
ATOM 1205 O O . CYS A 1 444 ? 119.647 139.787 109.593 1.00 27.21 444 CYS A O 1
ATOM 1208 N N . CYS A 1 445 ? 121.217 138.256 109.082 1.00 25.29 445 CYS A N 1
ATOM 1209 C CA . CYS A 1 445 ? 120.909 138.273 107.659 1.00 25.29 445 CYS A CA 1
ATOM 1210 C C . CYS A 1 445 ? 119.465 137.855 107.411 1.00 25.29 445 CYS A C 1
ATOM 1211 O O . CYS A 1 445 ? 118.950 136.931 108.045 1.00 25.29 445 CYS A O 1
ATOM 1214 N N . SER A 1 446 ? 118.810 138.544 106.476 1.00 25.95 446 SER A N 1
ATOM 1215 C CA . SER A 1 446 ? 117.400 138.304 106.213 1.00 25.95 446 SER A CA 1
ATOM 1216 C C . SER A 1 446 ? 117.080 137.991 104.759 1.00 25.95 446 SER A C 1
ATOM 1217 O O . SER A 1 446 ? 115.902 137.806 104.440 1.00 25.95 446 SER A O 1
ATOM 1220 N N . VAL A 1 447 ? 118.068 137.932 103.871 1.00 23.14 447 VAL A N 1
ATOM 1221 C CA . VAL A 1 447 ? 117.838 137.560 102.480 1.00 23.14 447 VAL A CA 1
ATOM 1222 C C . VAL A 1 447 ? 119.127 136.992 101.903 1.00 23.14 447 VAL A C 1
ATOM 1223 O O . VAL A 1 447 ? 120.224 137.461 102.219 1.00 23.14 447 VAL A O 1
ATOM 1227 N N . ILE A 1 448 ? 118.993 135.960 101.075 1.00 20.33 448 ILE A N 1
ATOM 1228 C CA . ILE A 1 448 ? 120.116 135.330 100.391 1.00 20.33 448 ILE A CA 1
ATOM 1229 C C . ILE A 1 448 ? 119.849 135.384 98.896 1.00 20.33 448 ILE A C 1
ATOM 1230 O O . ILE A 1 448 ? 118.805 134.916 98.427 1.00 20.33 448 ILE A O 1
ATOM 1235 N N . CYS A 1 449 ? 120.789 135.950 98.149 1.00 23.03 449 CYS A N 1
ATOM 1236 C CA . CYS A 1 449 ? 120.744 135.958 96.694 1.00 23.03 449 CYS A CA 1
ATOM 1237 C C . CYS A 1 449 ? 121.872 135.075 96.188 1.00 23.03 449 CYS A C 1
ATOM 1238 O O . CYS A 1 449 ? 123.044 135.334 96.479 1.00 23.03 449 CYS A O 1
ATOM 1241 N N . SER A 1 450 ? 121.524 134.038 95.437 1.00 28.65 450 SER A N 1
ATOM 1242 C CA . SER A 1 450 ? 122.498 133.066 94.971 1.00 28.65 450 SER A CA 1
ATOM 1243 C C . SER A 1 450 ? 122.292 132.793 93.492 1.00 28.65 450 SER A C 1
ATOM 1244 O O . SER A 1 450 ? 121.156 132.744 93.013 1.00 28.65 450 SER A O 1
ATOM 1247 N N . ASP A 1 451 ? 123.395 132.622 92.771 1.00 37.55 451 ASP A N 1
ATOM 1248 C CA . ASP A 1 451 ? 123.309 132.182 91.388 1.00 37.55 451 ASP A CA 1
ATOM 1249 C C . ASP A 1 451 ? 122.713 130.785 91.332 1.00 37.55 451 ASP A C 1
ATOM 1250 O O . ASP A 1 451 ? 122.977 129.947 92.197 1.00 37.55 451 ASP A O 1
ATOM 1255 N N . LYS A 1 452 ? 121.886 130.536 90.318 1.00 37.91 452 LYS A N 1
ATOM 1256 C CA . LYS A 1 452 ? 121.350 129.193 90.137 1.00 37.91 452 LYS A CA 1
ATOM 1257 C C . LYS A 1 452 ? 122.472 128.202 89.855 1.00 37.91 452 LYS A C 1
ATOM 1258 O O . LYS A 1 452 ? 122.742 127.306 90.664 1.00 37.91 452 LYS A O 1
ATOM 1264 N N . THR A 1 453 ? 123.166 128.381 88.732 1.00 36.47 453 THR A N 1
ATOM 1265 C CA . THR A 1 453 ? 124.252 127.486 88.358 1.00 36.47 453 THR A CA 1
ATOM 1266 C C . THR A 1 453 ? 125.382 127.565 89.375 1.00 36.47 453 THR A C 1
ATOM 1267 O O . THR A 1 453 ? 125.719 128.646 89.865 1.00 36.47 453 THR A O 1
ATOM 1271 N N . GLY A 1 454 ? 125.960 126.418 89.694 1.00 34.95 454 GLY A N 1
ATOM 1272 C CA . GLY A 1 454 ? 127.053 126.364 90.658 1.00 34.95 454 GLY A CA 1
ATOM 1273 C C . GLY A 1 454 ? 126.656 126.383 92.114 1.00 34.95 454 GLY A C 1
ATOM 1274 O O . GLY A 1 454 ? 127.213 125.629 92.917 1.00 34.95 454 GLY A O 1
ATOM 1275 N N . THR A 1 455 ? 125.696 127.231 92.483 1.00 31.44 455 THR A N 1
ATOM 1276 C CA . THR A 1 455 ? 125.336 127.362 93.889 1.00 31.44 455 THR A CA 1
ATOM 1277 C C . THR A 1 455 ? 124.103 126.534 94.233 1.00 31.44 455 THR A C 1
ATOM 1278 O O . THR A 1 455 ? 124.151 125.687 95.130 1.00 31.44 455 THR A O 1
ATOM 1282 N N . LEU A 1 456 ? 122.988 126.761 93.539 1.00 30.73 456 LEU A N 1
ATOM 1283 C CA . LEU A 1 456 ? 121.786 125.992 93.834 1.00 30.73 456 LEU A CA 1
ATOM 1284 C C . LEU A 1 456 ? 121.803 124.639 93.136 1.00 30.73 456 LEU A C 1
ATOM 1285 O O . LEU A 1 456 ? 121.409 123.627 93.723 1.00 30.73 456 LEU A O 1
ATOM 1290 N N . THR A 1 457 ? 122.258 124.608 91.890 1.00 39.07 457 THR A N 1
ATOM 1291 C CA . THR A 1 457 ? 122.337 123.390 91.101 1.00 39.07 457 THR A CA 1
ATOM 1292 C C . THR A 1 457 ? 123.784 123.136 90.704 1.00 39.07 457 THR A C 1
ATOM 1293 O O . THR A 1 457 ? 124.505 124.065 90.330 1.00 39.07 457 THR A O 1
ATOM 1297 N N . GLU A 1 458 ? 124.206 121.878 90.793 1.00 47.81 458 GLU A N 1
ATOM 1298 C CA . GLU A 1 458 ? 125.573 121.528 90.443 1.00 47.81 458 GLU A CA 1
ATOM 1299 C C . GLU A 1 458 ? 125.827 121.783 88.962 1.00 47.81 458 GLU A C 1
ATOM 1300 O O . GLU A 1 458 ? 124.930 121.664 88.124 1.00 47.81 458 GLU A O 1
ATOM 1306 N N . GLY A 1 459 ? 127.068 122.142 88.643 1.00 57.12 459 GLY A N 1
ATOM 1307 C CA . GLY A 1 459 ? 127.410 122.500 87.278 1.00 57.12 459 GLY A CA 1
ATOM 1308 C C . GLY A 1 459 ? 127.446 121.338 86.308 1.00 57.12 459 GLY A C 1
ATOM 1309 O O . GLY A 1 459 ? 127.670 121.562 85.114 1.00 57.12 459 GLY A O 1
ATOM 1310 N N . LYS A 1 460 ? 127.234 120.114 86.786 1.00 63.11 460 LYS A N 1
ATOM 1311 C CA . LYS A 1 460 ? 127.304 118.932 85.936 1.00 63.11 460 LYS A CA 1
ATOM 1312 C C . LYS A 1 460 ? 126.047 118.788 85.087 1.00 63.11 460 LYS A C 1
ATOM 1313 O O . LYS A 1 460 ? 125.194 117.942 85.371 1.00 63.11 460 LYS A O 1
ATOM 1319 N N . MET A 1 461 ? 125.924 119.608 84.046 1.00 56.21 461 MET A N 1
ATOM 1320 C CA . MET A 1 461 ? 124.772 119.532 83.159 1.00 56.21 461 MET A CA 1
ATOM 1321 C C . MET A 1 461 ? 124.855 118.294 82.274 1.00 56.21 461 MET A C 1
ATOM 1322 O O . MET A 1 461 ? 125.925 117.936 81.777 1.00 56.21 461 MET A O 1
ATOM 1327 N N . THR A 1 462 ? 123.712 117.639 82.077 1.00 49.33 462 THR A N 1
ATOM 1328 C CA . THR A 1 462 ? 123.631 116.449 81.245 1.00 49.33 462 THR A CA 1
ATOM 1329 C C . THR A 1 462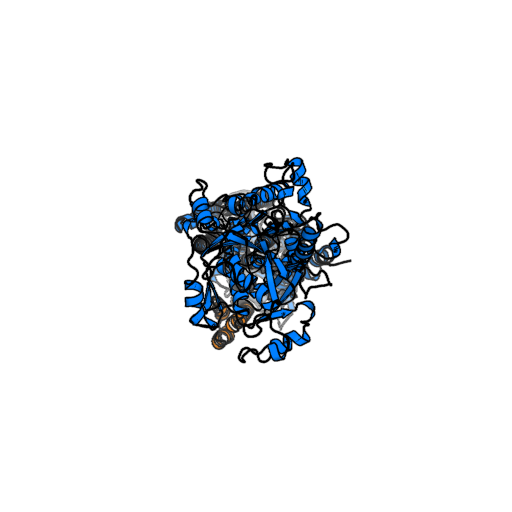 ? 122.474 116.593 80.268 1.00 49.33 462 THR A C 1
ATOM 1330 O O . THR A 1 462 ? 121.419 117.131 80.611 1.00 49.33 462 THR A O 1
ATOM 1334 N N . ALA A 1 463 ? 122.680 116.102 79.049 1.00 48.26 463 ALA A N 1
ATOM 1335 C CA . ALA A 1 463 ? 121.640 116.172 78.031 1.00 48.26 463 ALA A CA 1
ATOM 1336 C C . ALA A 1 463 ? 120.477 115.257 78.390 1.00 48.26 463 ALA A C 1
ATOM 1337 O O . ALA A 1 463 ? 120.667 114.176 78.953 1.00 48.26 463 ALA A O 1
ATOM 1339 N N . ILE A 1 464 ? 119.263 115.697 78.061 1.00 52.60 464 ILE A N 1
ATOM 1340 C CA . ILE A 1 464 ? 118.040 114.999 78.434 1.00 52.60 464 ILE A CA 1
ATOM 1341 C C . ILE A 1 464 ? 117.156 114.728 77.217 1.00 52.60 464 ILE A C 1
ATOM 1342 O O . ILE A 1 464 ? 116.785 113.581 76.951 1.00 52.60 464 ILE A O 1
ATOM 1347 N N . ASN A 1 465 ? 116.817 115.772 76.460 1.00 54.59 465 ASN A N 1
ATOM 1348 C CA . ASN A 1 465 ? 116.123 115.636 75.182 1.00 54.59 465 ASN A CA 1
ATOM 1349 C C . ASN A 1 465 ? 116.898 116.327 74.071 1.00 54.59 465 ASN A C 1
ATOM 1350 O O . ASN A 1 465 ? 117.790 117.143 74.312 1.00 54.59 465 ASN A O 1
ATOM 1355 N N . ALA A 1 466 ? 116.546 115.965 72.840 1.00 60.16 466 ALA A N 1
ATOM 1356 C CA . ALA A 1 466 ? 117.012 116.628 71.632 1.00 60.16 466 ALA A CA 1
ATOM 1357 C C . ALA A 1 466 ? 115.884 116.626 70.609 1.00 60.16 466 ALA A C 1
ATOM 1358 O O . ALA A 1 466 ? 115.224 115.603 70.406 1.00 60.16 466 ALA A O 1
ATOM 1360 N N . VAL A 1 467 ? 115.667 117.768 69.964 1.00 63.64 467 VAL A N 1
ATOM 1361 C CA . VAL A 1 467 ? 114.540 117.966 69.060 1.00 63.64 467 VAL A CA 1
ATOM 1362 C C . VAL A 1 467 ? 115.073 118.170 67.649 1.00 63.64 467 VAL A C 1
ATOM 1363 O O . VAL A 1 467 ? 116.007 118.951 67.439 1.00 63.64 467 VAL A O 1
ATOM 1367 N N . THR A 1 468 ? 114.486 117.461 66.689 1.00 71.90 468 THR A N 1
ATOM 1368 C CA . THR A 1 468 ? 114.845 117.587 65.284 1.00 71.90 468 THR A CA 1
ATOM 1369 C C . THR A 1 468 ? 113.737 118.324 64.542 1.00 71.90 468 THR A C 1
ATOM 1370 O O . THR A 1 468 ? 112.558 117.980 64.676 1.00 71.90 468 THR A O 1
ATOM 1374 N N . ILE A 1 469 ? 114.120 119.331 63.764 1.00 75.88 469 ILE A N 1
ATOM 1375 C CA . ILE A 1 469 ? 113.184 120.188 63.045 1.00 75.88 469 ILE A CA 1
ATOM 1376 C C . ILE A 1 469 ? 113.327 119.912 61.555 1.00 75.88 469 ILE A C 1
ATOM 1377 O O . ILE A 1 469 ? 114.388 120.158 60.968 1.00 75.88 469 ILE A O 1
ATOM 1382 N N . CYS A 1 470 ? 112.255 119.409 60.945 1.00 79.32 470 CYS A N 1
ATOM 1383 C CA . CYS A 1 470 ? 112.207 119.196 59.504 1.00 79.32 470 CYS A CA 1
ATOM 1384 C C . CYS A 1 470 ? 110.761 119.075 59.043 1.00 79.32 470 CYS A C 1
ATOM 1385 O O . CYS A 1 470 ? 110.065 118.124 59.413 1.00 79.32 470 CYS A O 1
ATOM 1388 N N . LYS A 1 471 ? 110.298 120.027 58.238 1.00 83.46 471 LYS A N 1
ATOM 1389 C CA . LYS A 1 471 ? 108.919 120.007 57.778 1.00 83.46 471 LYS A CA 1
ATOM 1390 C C . LYS A 1 471 ? 108.730 118.966 56.682 1.00 83.46 471 LYS A C 1
ATOM 1391 O O . LYS A 1 471 ? 109.684 118.546 56.021 1.00 83.46 471 LYS A O 1
ATOM 1397 N N . ASN A 1 472 ? 107.476 118.546 56.505 1.00 87.57 472 ASN A N 1
ATOM 1398 C CA . ASN A 1 472 ? 107.092 117.489 55.571 1.00 87.57 472 ASN A CA 1
ATOM 1399 C C . ASN A 1 472 ? 107.792 116.169 55.875 1.00 87.57 472 ASN A C 1
ATOM 1400 O O . ASN A 1 472 ? 107.980 115.340 54.979 1.00 87.57 472 ASN A O 1
ATOM 1405 N N . SER A 1 473 ? 108.184 115.960 57.129 1.00 84.17 473 SER A N 1
ATOM 1406 C CA . SER A 1 473 ? 108.832 114.715 57.516 1.00 84.17 473 SER A CA 1
ATOM 1407 C C . SER A 1 473 ? 107.803 113.602 57.666 1.00 84.17 473 SER A C 1
ATOM 1408 O O . SER A 1 473 ? 106.640 113.848 57.998 1.00 84.17 473 SER A O 1
ATOM 1411 N N . SER A 1 474 ? 108.240 112.366 57.418 1.00 85.17 474 SER A N 1
ATOM 1412 C CA . SER A 1 474 ? 107.339 111.223 57.507 1.00 85.17 474 SER A CA 1
ATOM 1413 C C . SER A 1 474 ? 107.041 110.823 58.946 1.00 85.17 474 SER A C 1
ATOM 1414 O O . SER A 1 474 ? 106.046 110.133 59.189 1.00 85.17 474 SER A O 1
ATOM 1417 N N . LEU A 1 475 ? 107.872 111.235 59.901 1.00 82.72 475 LEU A N 1
ATOM 1418 C CA . LEU A 1 475 ? 107.697 110.878 61.302 1.00 82.72 475 LEU A CA 1
ATOM 1419 C C . LEU A 1 475 ? 107.778 112.137 62.151 1.00 82.72 475 LEU A C 1
ATOM 1420 O O . LEU A 1 475 ? 108.686 112.955 61.968 1.00 82.72 475 LEU A O 1
ATOM 1425 N N . SER A 1 476 ? 106.833 112.290 63.075 1.00 82.34 476 SER A N 1
ATOM 1426 C CA . SER A 1 476 ? 106.738 113.504 63.873 1.00 82.34 476 SER A CA 1
ATOM 1427 C C . SER A 1 476 ? 105.899 113.229 65.112 1.00 82.34 476 SER A C 1
ATOM 1428 O O . SER A 1 476 ? 105.289 112.166 65.249 1.00 82.34 476 SER A O 1
ATOM 1431 N N . ASP A 1 477 ? 105.880 114.208 66.013 1.00 83.85 477 ASP A N 1
ATOM 1432 C CA . ASP A 1 477 ? 105.076 114.115 67.223 1.00 83.85 477 ASP A CA 1
ATOM 1433 C C . ASP A 1 477 ? 103.731 114.801 67.028 1.00 83.85 477 ASP A C 1
ATOM 1434 O O . ASP A 1 477 ? 103.657 115.920 66.511 1.00 83.85 477 ASP A O 1
ATOM 1439 N N . GLU A 1 478 ? 102.664 114.112 67.440 1.00 85.45 478 GLU A N 1
ATOM 1440 C CA . GLU A 1 478 ? 101.301 114.651 67.402 1.00 85.45 478 GLU A CA 1
ATOM 1441 C C . GLU A 1 478 ? 100.881 115.032 65.985 1.00 85.45 478 GLU A C 1
ATOM 1442 O O . GLU A 1 478 ? 100.052 115.923 65.787 1.00 85.45 478 GLU A O 1
ATOM 1448 N N . ASN A 1 479 ? 101.461 114.354 64.991 1.00 88.52 479 ASN A N 1
ATOM 1449 C CA . ASN A 1 479 ? 101.123 114.548 63.580 1.00 88.52 479 ASN A CA 1
ATOM 1450 C C . ASN A 1 479 ? 101.335 115.992 63.130 1.00 88.52 479 ASN A C 1
ATOM 1451 O O . ASN A 1 479 ? 100.630 116.490 62.249 1.00 88.52 479 ASN A O 1
ATOM 1456 N N . ASN A 1 480 ? 102.307 116.682 63.732 1.00 86.81 480 ASN A N 1
ATOM 1457 C CA . ASN A 1 480 ? 102.636 118.028 63.273 1.00 86.81 480 ASN A CA 1
ATOM 1458 C C . ASN A 1 480 ? 103.390 117.996 61.951 1.00 86.81 480 ASN A C 1
ATOM 1459 O O . ASN A 1 480 ? 103.395 118.993 61.218 1.00 86.81 480 ASN A O 1
ATOM 1464 N N . LYS A 1 481 ? 104.036 116.869 61.641 1.00 84.12 481 LYS A N 1
ATOM 1465 C CA . LYS A 1 481 ? 104.754 116.667 60.379 1.00 84.12 481 LYS A CA 1
ATOM 1466 C C . LYS A 1 481 ? 105.906 117.655 60.213 1.00 84.12 481 LYS A C 1
ATOM 1467 O O . LYS A 1 481 ? 106.431 117.834 59.112 1.00 84.12 481 LYS A O 1
ATOM 1473 N N . LEU A 1 482 ? 106.314 118.306 61.302 1.00 82.74 482 LEU A N 1
ATOM 1474 C CA . LEU A 1 482 ? 107.407 119.270 61.215 1.00 82.74 482 LEU A CA 1
ATOM 1475 C C . LEU A 1 482 ? 108.486 119.091 62.277 1.00 82.74 482 LEU A C 1
ATOM 1476 O O . LEU A 1 482 ? 109.650 119.388 61.990 1.00 82.74 482 LEU A O 1
ATOM 1481 N N . THR A 1 483 ? 108.165 118.613 63.479 1.00 82.49 483 THR A N 1
ATOM 1482 C CA . THR A 1 483 ? 109.159 118.444 64.532 1.00 82.49 483 THR A CA 1
ATOM 1483 C C . THR A 1 483 ? 108.957 117.099 65.213 1.00 82.49 483 THR A C 1
ATOM 1484 O O . THR A 1 483 ? 107.888 116.488 65.126 1.00 82.49 483 THR A O 1
ATOM 1488 N N . LYS A 1 484 ? 110.006 116.645 65.897 1.00 78.92 484 LYS A N 1
ATOM 1489 C CA . LYS A 1 484 ? 109.945 115.431 66.696 1.00 78.92 484 LYS A CA 1
ATOM 1490 C C . LYS A 1 484 ? 110.957 115.537 67.828 1.00 78.92 484 LYS A C 1
ATOM 1491 O O . LYS A 1 484 ? 112.003 116.176 67.687 1.00 78.92 484 LYS A O 1
ATOM 1497 N N . THR A 1 485 ? 110.634 114.904 68.953 1.00 75.29 485 THR A N 1
ATOM 1498 C CA . THR A 1 485 ? 111.465 114.932 70.147 1.00 75.29 485 THR A CA 1
ATOM 1499 C C . THR A 1 485 ? 112.105 113.569 70.376 1.00 75.29 485 THR A C 1
ATOM 1500 O O . THR A 1 485 ? 111.505 112.531 70.081 1.00 75.29 485 THR A O 1
ATOM 1504 N N . PHE A 1 486 ? 113.328 113.580 70.901 1.00 74.36 486 PHE A N 1
ATOM 1505 C CA . PHE A 1 486 ? 114.082 112.369 71.188 1.00 74.36 486 PHE A CA 1
ATOM 1506 C C . PHE A 1 486 ? 114.675 112.468 72.585 1.00 74.36 486 PHE A C 1
ATOM 1507 O O . PHE A 1 486 ? 114.914 113.569 73.087 1.00 74.36 486 PHE A O 1
ATOM 1515 N N . ASP A 1 487 ? 114.906 111.316 73.211 1.00 74.52 487 ASP A N 1
ATOM 1516 C CA . ASP A 1 487 ? 115.336 111.243 74.603 1.00 74.52 487 ASP A CA 1
ATOM 1517 C C . ASP A 1 487 ? 116.644 110.467 74.693 1.00 74.52 487 ASP A C 1
ATOM 1518 O O . ASP A 1 487 ? 116.792 109.416 74.060 1.00 74.52 487 ASP A O 1
ATOM 1523 N N . PHE A 1 488 ? 117.586 110.986 75.478 1.00 69.32 488 PHE A N 1
ATOM 1524 C CA . PHE A 1 488 ? 118.842 110.293 75.732 1.00 69.32 488 PHE A CA 1
ATOM 1525 C C . PHE A 1 488 ? 118.708 109.361 76.928 1.00 69.32 488 PHE A C 1
ATOM 1526 O O . PHE A 1 488 ? 117.940 109.626 77.858 1.00 69.32 488 PHE A O 1
ATOM 1534 N N . TYR A 1 489 ? 119.463 108.265 76.900 1.00 74.47 489 TYR A N 1
ATOM 1535 C CA . TYR A 1 489 ? 119.550 107.352 78.030 1.00 74.47 489 TYR A CA 1
ATOM 1536 C C . TYR A 1 489 ? 120.801 106.506 77.869 1.00 74.47 489 TYR A C 1
ATOM 1537 O O . TYR A 1 489 ? 121.123 106.093 76.749 1.00 74.47 489 TYR A O 1
ATOM 1546 N N . PRO A 1 490 ? 121.532 106.231 78.960 1.00 75.59 490 PRO A N 1
ATOM 1547 C CA . PRO A 1 490 ? 121.311 106.692 80.340 1.00 75.59 490 PRO A CA 1
ATOM 1548 C C . PRO A 1 490 ? 121.706 108.153 80.521 1.00 75.59 490 PRO A C 1
ATOM 1549 O O . PRO A 1 490 ? 122.420 108.712 79.693 1.00 75.59 490 PRO A O 1
ATOM 1553 N N . THR A 1 491 ? 121.258 108.798 81.597 1.00 72.20 491 THR A N 1
ATOM 1554 C CA . THR A 1 491 ? 121.481 110.225 81.790 1.00 72.20 491 THR A CA 1
ATOM 1555 C C . THR A 1 491 ? 122.296 110.541 83.038 1.00 72.20 491 THR A C 1
ATOM 1556 O O . THR A 1 491 ? 122.240 111.677 83.526 1.00 72.20 491 THR A O 1
ATOM 1560 N N . LYS A 1 492 ? 123.047 109.581 83.570 1.00 73.22 492 LYS A N 1
ATOM 1561 C CA . LYS A 1 492 ? 123.885 109.870 84.725 1.00 73.22 492 LYS A CA 1
ATOM 1562 C C . LYS A 1 492 ? 125.043 110.780 84.328 1.00 73.22 492 LYS A C 1
ATOM 1563 O O . LYS A 1 492 ? 125.461 110.824 83.167 1.00 73.22 492 LYS A O 1
ATOM 1569 N N . GLY A 1 493 ? 125.553 111.513 85.315 1.00 67.21 493 GLY A N 1
ATOM 1570 C CA . GLY A 1 493 ? 126.463 112.623 85.096 1.00 67.21 493 GLY A CA 1
ATOM 1571 C C . GLY A 1 493 ? 127.680 112.371 84.231 1.00 67.21 493 GLY A C 1
ATOM 1572 O O . GLY A 1 493 ? 128.583 111.620 84.612 1.00 67.21 493 GLY A O 1
ATOM 1573 N N . PHE A 1 494 ? 127.704 113.003 83.056 1.00 67.19 494 PHE A N 1
ATOM 1574 C CA . PHE A 1 494 ? 128.874 113.056 82.176 1.00 67.19 494 PHE A CA 1
ATOM 1575 C C . PHE A 1 494 ? 129.357 111.675 81.749 1.00 67.19 494 PHE A C 1
ATOM 1576 O O . PHE A 1 494 ? 130.499 111.524 81.304 1.00 67.19 494 PHE A O 1
ATOM 1584 N N . GLU A 1 495 ? 128.519 110.660 81.881 1.00 68.98 495 GLU A N 1
ATOM 1585 C CA . GLU A 1 495 ? 128.891 109.329 81.427 1.00 68.98 495 GLU A CA 1
ATOM 1586 C C . GLU A 1 495 ? 128.559 109.249 79.942 1.00 68.98 495 GLU A C 1
ATOM 1587 O O . GLU A 1 495 ? 127.465 109.672 79.543 1.00 68.98 495 GLU A O 1
ATOM 1593 N N . PRO A 1 496 ? 129.488 108.818 79.084 1.00 70.44 496 PRO A N 1
ATOM 1594 C CA . PRO A 1 496 ? 129.291 108.969 77.635 1.00 70.44 496 PRO A CA 1
ATOM 1595 C C . PRO A 1 496 ? 128.521 107.844 76.959 1.00 70.44 496 PRO A C 1
ATOM 1596 O O . PRO A 1 496 ? 127.893 108.095 75.922 1.00 70.44 496 PRO A O 1
ATOM 1600 N N . CYS A 1 497 ? 128.554 106.624 77.486 1.00 75.23 497 CYS A N 1
ATOM 1601 C CA . CYS A 1 497 ? 127.935 105.501 76.798 1.00 75.23 497 CYS A CA 1
ATOM 1602 C C . CYS A 1 497 ? 126.414 105.586 76.870 1.00 75.23 497 CYS A C 1
ATOM 1603 O O . CYS A 1 497 ? 125.834 105.935 77.900 1.00 75.23 497 CYS A O 1
ATOM 1606 N N . GLY A 1 498 ? 125.775 105.257 75.760 1.00 66.43 498 GLY A N 1
ATOM 1607 C CA . GLY A 1 498 ? 124.333 105.304 75.663 1.00 66.43 498 GLY A CA 1
ATOM 1608 C C . GLY A 1 498 ? 123.910 105.543 74.228 1.00 66.43 498 GLY A C 1
ATOM 1609 O O . GLY A 1 498 ? 124.704 105.403 73.303 1.00 66.43 498 GLY A O 1
ATOM 1610 N N . GLY A 1 499 ? 122.641 105.908 74.069 1.00 67.63 499 GLY A N 1
ATOM 1611 C CA . GLY A 1 499 ? 122.087 106.148 72.752 1.00 67.63 499 GLY A CA 1
ATOM 1612 C C . GLY A 1 499 ? 120.911 107.101 72.760 1.00 67.63 499 GLY A C 1
ATOM 1613 O O . GLY A 1 499 ? 120.571 107.669 73.801 1.00 67.63 499 GLY A O 1
ATOM 1614 N N . LEU A 1 500 ? 120.281 107.280 71.602 1.00 73.06 500 LEU A N 1
ATOM 1615 C CA . LEU A 1 500 ? 119.144 108.178 71.450 1.00 73.06 500 LEU A CA 1
ATOM 1616 C C . LEU A 1 500 ? 117.916 107.354 71.098 1.00 73.06 500 LEU A C 1
ATOM 1617 O O . LEU A 1 500 ? 117.999 106.428 70.286 1.00 73.06 500 LEU A O 1
ATOM 1622 N N . PHE A 1 501 ? 116.783 107.681 71.716 1.00 80.66 501 PHE A N 1
ATOM 1623 C CA . PHE A 1 501 ? 115.558 106.917 71.534 1.00 80.66 501 PHE A CA 1
ATOM 1624 C C . PHE A 1 501 ? 114.393 107.875 71.328 1.00 80.66 501 PHE A C 1
ATOM 1625 O O . PHE A 1 501 ? 114.565 109.094 71.253 1.00 80.66 501 PHE A O 1
ATOM 1633 N N . ASP A 1 502 ? 113.194 107.303 71.233 1.00 85.22 502 ASP A N 1
ATOM 1634 C CA . ASP A 1 502 ? 111.984 108.095 71.052 1.00 85.22 502 ASP A CA 1
ATOM 1635 C C . ASP A 1 502 ? 111.383 108.438 72.411 1.00 85.22 502 ASP A C 1
ATOM 1636 O O . ASP A 1 502 ? 111.186 107.554 73.252 1.00 85.22 502 ASP A O 1
ATOM 1641 N N . SER A 1 503 ? 111.091 109.723 72.626 1.00 81.57 503 SER A N 1
ATOM 1642 C CA . SER A 1 503 ? 110.590 110.173 73.920 1.00 81.57 503 SER A CA 1
ATOM 1643 C C . SER A 1 503 ? 109.218 109.601 74.254 1.00 81.57 503 SER A C 1
ATOM 1644 O O . SER A 1 503 ? 108.966 109.265 75.416 1.00 81.57 503 SER A O 1
ATOM 1647 N N . ASN A 1 504 ? 108.327 109.484 73.268 1.00 86.31 504 ASN A N 1
ATOM 1648 C CA . ASN A 1 504 ? 106.946 109.110 73.550 1.00 86.31 504 ASN A CA 1
ATOM 1649 C C . ASN A 1 504 ? 106.795 107.635 73.899 1.00 86.31 504 ASN A C 1
ATOM 1650 O O . ASN A 1 504 ? 105.748 107.232 74.418 1.00 86.31 504 ASN A O 1
ATOM 1655 N N . GLU A 1 505 ? 107.812 106.818 73.628 1.00 82.82 505 GLU A N 1
ATOM 1656 C CA . GLU A 1 505 ? 107.713 105.376 73.819 1.00 82.82 505 GLU A CA 1
ATOM 1657 C C . GLU A 1 505 ? 108.492 104.870 75.026 1.00 82.82 505 GLU A C 1
ATOM 1658 O O . GLU A 1 505 ? 108.167 103.806 75.561 1.00 82.82 505 GLU A O 1
ATOM 1664 N N . LEU A 1 506 ? 109.510 105.605 75.472 1.00 84.66 506 LEU A N 1
ATOM 1665 C CA . LEU A 1 506 ? 110.408 105.128 76.525 1.00 84.66 506 LEU A CA 1
ATOM 1666 C C . LEU A 1 506 ? 109.794 105.409 77.894 1.00 84.66 506 LEU A C 1
ATOM 1667 O O . LEU A 1 506 ? 109.960 106.477 78.488 1.00 84.66 506 LEU A O 1
ATOM 1672 N N . THR A 1 507 ? 109.067 104.416 78.400 1.00 83.02 507 THR A N 1
ATOM 1673 C CA . THR A 1 507 ? 108.581 104.466 79.769 1.00 83.02 507 THR A CA 1
ATOM 1674 C C . THR A 1 507 ? 109.666 103.989 80.731 1.00 83.02 507 THR A C 1
ATOM 1675 O O . THR A 1 507 ? 110.746 103.551 80.326 1.00 83.02 507 THR A O 1
ATOM 1679 N N . SER A 1 508 ? 109.363 104.079 82.028 1.00 81.70 508 SER A N 1
ATOM 1680 C CA . SER A 1 508 ? 110.324 103.658 83.043 1.00 81.70 508 SER A CA 1
ATOM 1681 C C . SER A 1 508 ? 110.619 102.166 82.957 1.00 81.70 508 SER A C 1
ATOM 1682 O O . SER A 1 508 ? 111.762 101.745 83.176 1.00 81.70 508 SER A O 1
ATOM 1685 N N . GLU A 1 509 ? 109.604 101.353 82.652 1.00 85.80 509 GLU A N 1
ATOM 1686 C CA . GLU A 1 509 ? 109.805 99.910 82.565 1.00 85.80 509 GLU A CA 1
ATOM 1687 C C . GLU A 1 509 ? 110.781 99.550 81.451 1.00 85.80 509 GLU A C 1
ATOM 1688 O O . GLU A 1 509 ? 111.658 98.699 81.637 1.00 85.80 509 GLU A O 1
ATOM 1694 N N . LYS A 1 510 ? 110.643 100.183 80.285 1.00 80.99 510 LYS A N 1
ATOM 1695 C CA . LYS A 1 510 ? 111.569 99.922 79.189 1.00 80.99 510 LYS A CA 1
ATOM 1696 C C . LYS A 1 510 ? 112.918 100.592 79.413 1.00 80.99 510 LYS A C 1
ATOM 1697 O O . LYS A 1 510 ? 113.920 100.171 78.825 1.00 80.99 510 LYS A O 1
ATOM 1703 N N . LYS A 1 511 ? 112.963 101.636 80.241 1.00 80.47 511 LYS A N 1
ATOM 1704 C CA . LYS A 1 511 ? 114.228 102.301 80.532 1.00 80.47 511 LYS A CA 1
ATOM 1705 C C . LYS A 1 511 ? 115.085 101.466 81.477 1.00 80.47 511 LYS A C 1
ATOM 1706 O O . LYS A 1 511 ? 116.301 101.333 81.280 1.00 80.47 511 LYS A O 1
ATOM 1712 N N . LYS A 1 512 ? 114.466 100.889 82.510 1.00 77.68 512 LYS A N 1
ATOM 1713 C CA . LYS A 1 512 ? 115.234 100.137 83.498 1.00 77.68 512 LYS A CA 1
ATOM 1714 C C . LYS A 1 512 ? 115.845 98.878 82.896 1.00 77.68 512 LYS A C 1
ATOM 1715 O O . LYS A 1 512 ? 116.951 98.484 83.284 1.00 77.68 512 LYS A O 1
ATOM 1721 N N . GLU A 1 513 ? 115.155 98.237 81.950 1.00 81.15 513 GLU A N 1
ATOM 1722 C CA . GLU A 1 513 ? 115.749 97.101 81.256 1.00 81.15 513 GLU A CA 1
ATOM 1723 C C . GLU A 1 513 ? 116.870 97.521 80.315 1.00 81.15 513 GLU A C 1
ATOM 1724 O O . GLU A 1 513 ? 117.780 96.722 80.070 1.00 81.15 513 GLU A O 1
ATOM 1730 N N . ILE A 1 514 ? 116.824 98.744 79.786 1.00 80.75 514 ILE A N 1
ATOM 1731 C CA . ILE A 1 514 ? 117.963 99.271 79.044 1.00 80.75 514 ILE A CA 1
ATOM 1732 C C . ILE A 1 514 ? 119.152 99.476 79.975 1.00 80.75 514 ILE A C 1
ATOM 1733 O O . ILE A 1 514 ? 120.296 99.192 79.598 1.00 80.75 514 ILE A O 1
ATOM 1738 N N . VAL A 1 515 ? 118.906 99.956 81.196 1.00 78.02 515 VAL A N 1
ATOM 1739 C CA . VAL A 1 515 ? 119.983 100.055 82.179 1.00 78.02 515 VAL A CA 1
ATOM 1740 C C . VAL A 1 515 ? 120.563 98.677 82.475 1.00 78.02 515 VAL A C 1
ATOM 1741 O O . VAL A 1 515 ? 121.777 98.524 82.653 1.00 78.02 515 VAL A O 1
ATOM 1745 N N . ILE A 1 516 ? 119.706 97.654 82.533 1.00 83.97 516 ILE A N 1
ATOM 1746 C CA . ILE A 1 516 ? 120.172 96.294 82.777 1.00 83.97 516 ILE A CA 1
ATOM 1747 C C . ILE A 1 516 ? 121.070 95.851 81.632 1.00 83.97 516 ILE A C 1
ATOM 1748 O O . ILE A 1 516 ? 120.791 96.128 80.458 1.00 83.97 516 ILE A O 1
ATOM 1753 N N . ALA A 1 517 ? 122.164 95.167 81.974 1.00 84.79 517 ALA A N 1
ATOM 1754 C CA . ALA A 1 517 ? 123.139 94.649 81.016 1.00 84.79 517 ALA A CA 1
ATOM 1755 C C . ALA A 1 517 ? 123.759 95.750 80.163 1.00 84.79 517 ALA A C 1
ATOM 1756 O O . ALA A 1 517 ? 124.042 95.538 78.979 1.00 84.79 517 ALA A O 1
ATOM 1758 N N . LYS A 1 518 ? 123.976 96.932 80.744 1.00 81.68 518 LYS A N 1
ATOM 1759 C CA . LYS A 1 518 ? 124.632 98.007 80.011 1.00 81.68 518 LYS A CA 1
ATOM 1760 C C . LYS A 1 518 ? 126.124 97.758 79.841 1.00 81.68 518 LYS A C 1
ATOM 1761 O O . LYS A 1 518 ? 126.756 98.402 78.996 1.00 81.68 518 LYS A O 1
ATOM 1767 N N . ASN A 1 519 ? 126.702 96.842 80.623 1.00 77.72 519 ASN A N 1
ATOM 1768 C CA . ASN A 1 519 ? 128.111 96.502 80.467 1.00 77.72 519 ASN A CA 1
ATOM 1769 C C . ASN A 1 519 ? 128.386 95.766 79.163 1.00 77.72 519 ASN A C 1
ATOM 1770 O O . ASN A 1 519 ? 129.540 95.716 78.724 1.00 77.72 519 ASN A O 1
ATOM 1775 N N . GLN A 1 520 ? 127.357 95.195 78.542 1.00 82.60 520 GLN A N 1
ATOM 1776 C CA . GLN A 1 520 ? 127.518 94.530 77.260 1.00 82.60 520 GLN A CA 1
ATOM 1777 C C . GLN A 1 520 ? 127.841 95.554 76.173 1.00 82.60 520 GLN A C 1
ATOM 1778 O O . GLN A 1 520 ? 127.641 96.760 76.340 1.00 82.60 520 GLN A O 1
ATOM 1784 N N . ASN A 1 521 ? 128.359 95.059 75.051 1.00 82.81 521 ASN A N 1
ATOM 1785 C CA . ASN A 1 521 ? 128.598 95.917 73.899 1.00 82.81 521 ASN A CA 1
ATOM 1786 C C . ASN A 1 521 ? 127.288 96.538 73.425 1.00 82.81 521 ASN A C 1
ATOM 1787 O O . ASN A 1 521 ? 126.198 96.137 73.845 1.00 82.81 521 ASN A O 1
ATOM 1792 N N . THR A 1 522 ? 127.399 97.526 72.537 1.00 87.05 522 THR A N 1
ATOM 1793 C CA . THR A 1 522 ? 126.230 98.297 72.129 1.00 87.05 522 THR A CA 1
ATOM 1794 C C . THR A 1 522 ? 125.191 97.409 71.457 1.00 87.05 522 THR A C 1
ATOM 1795 O O . THR A 1 522 ? 125.368 96.980 70.312 1.00 87.05 522 THR A O 1
ATOM 1799 N N . SER A 1 523 ? 124.099 97.130 72.177 1.00 87.35 523 SER A N 1
ATOM 1800 C CA . SER A 1 523 ? 123.023 96.314 71.605 1.00 87.35 523 SER A CA 1
ATOM 1801 C C . SER A 1 523 ? 121.641 96.803 72.018 1.00 87.35 523 SER A C 1
ATOM 1802 O O . SER A 1 523 ? 120.735 95.973 72.142 1.00 87.35 523 SER A O 1
ATOM 1805 N N . TYR A 1 524 ? 121.443 98.105 72.241 1.00 89.54 524 TYR A N 1
ATOM 1806 C CA . TYR A 1 524 ? 120.162 98.600 72.732 1.00 89.54 524 TYR A CA 1
ATOM 1807 C C . TYR A 1 524 ? 119.034 98.392 71.731 1.00 89.54 524 TYR A C 1
ATOM 1808 O O . TYR A 1 524 ? 117.862 98.511 72.103 1.00 89.54 524 TYR A O 1
ATOM 1817 N N . ASP A 1 525 ? 119.359 98.088 70.472 1.00 82.31 525 ASP A N 1
ATOM 1818 C CA . ASP A 1 525 ? 118.327 97.829 69.476 1.00 82.31 525 ASP A CA 1
ATOM 1819 C C . ASP A 1 525 ? 117.493 96.602 69.814 1.00 82.31 525 ASP A C 1
ATOM 1820 O O . ASP A 1 525 ? 116.357 96.490 69.340 1.00 82.31 525 ASP A O 1
ATOM 1825 N N . LYS A 1 526 ? 118.030 95.680 70.616 1.00 80.92 526 LYS A N 1
ATOM 1826 C CA . LYS A 1 526 ? 117.251 94.529 71.055 1.00 80.92 526 LYS A CA 1
ATOM 1827 C C . LYS A 1 526 ? 116.059 94.934 71.912 1.00 80.92 526 LYS A C 1
ATOM 1828 O O . LYS A 1 526 ? 115.057 94.212 71.939 1.00 80.92 526 LYS A O 1
ATOM 1834 N N . VAL A 1 527 ? 116.144 96.067 72.609 1.00 83.56 527 VAL A N 1
ATOM 1835 C CA . VAL A 1 527 ? 115.035 96.565 73.412 1.00 83.56 527 VAL A CA 1
ATOM 1836 C C . VAL A 1 527 ? 114.155 97.455 72.545 1.00 83.56 527 VAL A C 1
ATOM 1837 O O . VAL A 1 527 ? 112.974 97.160 72.331 1.00 83.56 527 VAL A O 1
ATOM 1841 N N . LEU A 1 528 ? 114.729 98.543 72.034 1.00 85.71 528 LEU A N 1
ATOM 1842 C CA . LEU A 1 528 ? 114.002 99.480 71.190 1.00 85.71 528 LEU A CA 1
ATOM 1843 C C . LEU A 1 528 ? 114.972 100.124 70.211 1.00 85.71 528 LEU A C 1
ATOM 1844 O O . LEU A 1 528 ? 116.189 100.094 70.410 1.00 85.71 528 LEU A O 1
ATOM 1849 N N . TYR A 1 529 ? 114.415 100.704 69.150 1.00 82.26 529 TYR A N 1
ATOM 1850 C CA . TYR A 1 529 ? 115.213 101.302 68.087 1.00 82.26 529 TYR A CA 1
ATOM 1851 C C . TYR A 1 529 ? 116.097 102.417 68.628 1.00 82.26 529 TYR A C 1
ATOM 1852 O O . TYR A 1 529 ? 115.603 103.414 69.162 1.00 82.26 529 TYR A O 1
ATOM 1861 N N . ASN A 1 530 ? 117.410 102.243 68.485 1.00 81.16 530 ASN A N 1
ATOM 1862 C CA . ASN A 1 530 ? 118.384 103.238 68.919 1.00 81.16 530 ASN A CA 1
ATOM 1863 C C . ASN A 1 530 ? 118.771 104.090 67.715 1.00 81.16 530 ASN A C 1
ATOM 1864 O O . ASN A 1 530 ? 119.472 103.622 66.813 1.00 81.16 530 ASN A O 1
ATOM 1869 N N . TYR A 1 531 ? 118.313 105.343 67.703 1.00 81.14 531 TYR A N 1
ATOM 1870 C CA . TYR A 1 531 ? 118.605 106.243 66.596 1.00 81.14 531 TYR A CA 1
ATOM 1871 C C . TYR A 1 531 ? 120.063 106.681 66.562 1.00 81.14 531 TYR A C 1
ATOM 1872 O O . TYR A 1 531 ? 120.519 107.172 65.524 1.00 81.14 531 TYR A O 1
ATOM 1881 N N . GLY A 1 532 ? 120.801 106.521 67.659 1.00 71.86 532 GLY A N 1
ATOM 1882 C CA . GLY A 1 532 ? 122.201 106.891 67.692 1.00 71.86 532 GLY A CA 1
ATOM 1883 C C . GLY A 1 532 ? 123.157 105.870 67.125 1.00 71.86 532 GLY A C 1
ATOM 1884 O O . GLY A 1 532 ? 124.345 106.166 66.969 1.00 71.86 532 GLY A O 1
ATOM 1885 N N . ASN A 1 533 ? 122.673 104.675 66.811 1.00 78.67 533 ASN A N 1
ATOM 1886 C CA . ASN A 1 533 ? 123.527 103.636 66.250 1.00 78.67 533 ASN A CA 1
ATOM 1887 C C . ASN A 1 533 ? 123.815 103.947 64.786 1.00 78.67 533 ASN A C 1
ATOM 1888 O O . ASN A 1 533 ? 122.873 104.057 63.992 1.00 78.67 533 ASN A O 1
ATOM 1893 N N . PRO A 1 534 ? 125.082 104.100 64.388 1.00 78.23 534 PRO A N 1
ATOM 1894 C CA . PRO A 1 534 ? 125.383 104.366 62.971 1.00 78.23 534 PRO A CA 1
ATOM 1895 C C . PRO A 1 534 ? 124.969 103.246 62.032 1.00 78.23 534 PRO A C 1
ATOM 1896 O O . PRO A 1 534 ? 124.803 103.504 60.833 1.00 78.23 534 PRO A O 1
ATOM 1900 N N . SER A 1 535 ? 124.801 102.018 62.528 1.00 80.17 535 SER A N 1
ATOM 1901 C CA . SER A 1 535 ? 124.337 100.924 61.685 1.00 80.17 535 SER A CA 1
ATOM 1902 C C . SER A 1 535 ? 122.894 101.106 61.235 1.00 80.17 535 SER A C 1
ATOM 1903 O O . SER A 1 535 ? 122.492 100.509 60.230 1.00 80.17 535 SER A O 1
ATOM 1906 N N . ASN A 1 536 ? 122.109 101.909 61.954 1.00 84.93 536 ASN A N 1
ATOM 1907 C CA . ASN A 1 536 ? 120.726 102.197 61.577 1.00 84.93 536 ASN A CA 1
ATOM 1908 C C . ASN A 1 536 ? 120.672 103.384 60.613 1.00 84.93 536 ASN A C 1
ATOM 1909 O O . ASN A 1 536 ? 120.222 104.480 60.942 1.00 84.93 536 ASN A O 1
ATOM 1914 N N . LYS A 1 537 ? 121.149 103.142 59.394 1.00 83.02 537 LYS A N 1
ATOM 1915 C CA . LYS A 1 537 ? 121.197 104.191 58.384 1.00 83.02 537 LYS A CA 1
ATOM 1916 C C . LYS A 1 537 ? 119.805 104.480 57.834 1.00 83.02 537 LYS A C 1
ATOM 1917 O O . LYS A 1 537 ? 119.350 103.821 56.894 1.00 83.02 537 LYS A O 1
ATOM 1923 N N . SER A 1 538 ? 119.126 105.465 58.419 1.00 86.72 538 SER A N 1
ATOM 1924 C CA . SER A 1 538 ? 117.793 105.856 57.987 1.00 86.72 538 SER A CA 1
ATOM 1925 C C . SER A 1 538 ? 117.733 107.373 57.903 1.00 86.72 538 SER A C 1
ATOM 1926 O O . SER A 1 538 ? 118.643 108.073 58.353 1.00 86.72 538 SER A O 1
ATOM 1929 N N . VAL A 1 539 ? 116.646 107.876 57.313 1.00 80.66 539 VAL A N 1
ATOM 1930 C CA . VAL A 1 539 ? 116.493 109.313 57.115 1.00 80.66 539 VAL A CA 1
ATOM 1931 C C . VAL A 1 539 ? 116.400 110.069 58.433 1.00 80.66 539 VAL A C 1
ATOM 1932 O O . VAL A 1 539 ? 117.031 111.121 58.586 1.00 80.66 539 VAL A O 1
ATOM 1936 N N . ILE A 1 540 ? 115.620 109.565 59.391 1.00 80.81 540 ILE A N 1
ATOM 1937 C CA . ILE A 1 540 ? 115.515 110.219 60.694 1.00 80.81 540 ILE A CA 1
ATOM 1938 C C . ILE A 1 540 ? 116.866 110.205 61.399 1.00 80.81 540 ILE A C 1
ATOM 1939 O O . ILE A 1 540 ? 117.295 111.204 61.994 1.00 80.81 540 ILE A O 1
ATOM 1944 N N . VAL A 1 541 ? 117.551 109.061 61.345 1.00 76.20 541 VAL A N 1
ATOM 1945 C CA . VAL A 1 541 ? 118.871 108.944 61.952 1.00 76.20 541 VAL A CA 1
ATOM 1946 C C . VAL A 1 541 ? 119.846 109.900 61.282 1.00 76.20 541 VAL A C 1
ATOM 1947 O O . VAL A 1 541 ? 120.724 110.471 61.936 1.00 76.20 541 VAL A O 1
ATOM 1951 N N . ASP A 1 542 ? 119.705 110.095 59.970 1.00 79.58 542 ASP A N 1
ATOM 1952 C CA . ASP A 1 542 ? 120.570 111.037 59.269 1.00 79.58 542 ASP A CA 1
ATOM 1953 C C . ASP A 1 542 ? 120.374 112.457 59.784 1.00 79.58 542 ASP A C 1
ATOM 1954 O O . ASP A 1 542 ? 121.349 113.184 60.001 1.00 79.58 542 ASP A O 1
ATOM 1959 N N . LYS A 1 543 ? 119.121 112.869 59.995 1.00 79.00 543 LYS A N 1
ATOM 1960 C CA . LYS A 1 543 ? 118.862 114.211 60.510 1.00 79.00 543 LYS A CA 1
ATOM 1961 C C . LYS A 1 543 ? 119.393 114.371 61.930 1.00 79.00 543 LYS A C 1
ATOM 1962 O O . LYS A 1 543 ? 119.993 115.402 62.267 1.00 79.00 543 LYS A O 1
ATOM 1968 N N . THR A 1 544 ? 119.176 113.365 62.782 1.00 75.51 544 THR A N 1
ATOM 1969 C CA . THR A 1 544 ? 119.695 113.447 64.145 1.00 75.51 544 THR A CA 1
ATOM 1970 C C . THR A 1 544 ? 121.218 113.503 64.150 1.00 75.51 544 THR A C 1
ATOM 1971 O O . THR A 1 544 ? 121.818 114.263 64.920 1.00 75.51 544 THR A O 1
ATOM 1975 N N . ARG A 1 545 ? 121.859 112.710 63.288 1.00 81.68 545 ARG A N 1
ATOM 1976 C CA . ARG A 1 545 ? 123.312 112.735 63.178 1.00 81.68 545 ARG A CA 1
ATOM 1977 C C . ARG A 1 545 ? 123.800 114.093 62.695 1.00 81.68 545 ARG A C 1
ATOM 1978 O O . ARG A 1 545 ? 124.810 114.608 63.182 1.00 81.68 545 ARG A O 1
ATOM 1986 N N . SER A 1 546 ? 123.098 114.684 61.726 1.00 75.94 546 SER A N 1
ATOM 1987 C CA . SER A 1 546 ? 123.484 116.001 61.231 1.00 75.94 546 SER A CA 1
ATOM 1988 C C . SER A 1 546 ? 123.395 117.044 62.336 1.00 75.94 546 SER A C 1
ATOM 1989 O O . SER A 1 546 ? 124.307 117.861 62.513 1.00 75.94 546 SER A O 1
ATOM 1992 N N . LEU A 1 547 ? 122.300 117.023 63.099 1.00 74.51 547 LEU A N 1
ATOM 1993 C CA . LEU A 1 547 ? 122.134 117.980 64.189 1.00 74.51 547 LEU A CA 1
ATOM 1994 C C . LEU A 1 547 ? 123.220 117.800 65.244 1.00 74.51 547 LEU A C 1
ATOM 1995 O O . LEU A 1 547 ? 123.830 118.773 65.705 1.00 74.51 547 LEU A O 1
ATOM 2000 N N . MET A 1 548 ? 123.488 116.549 65.626 1.00 73.99 548 MET A N 1
ATOM 2001 C CA . MET A 1 548 ? 124.485 116.299 66.660 1.00 73.99 548 MET A CA 1
ATOM 2002 C C . MET A 1 548 ? 125.890 116.638 66.184 1.00 73.99 548 MET A C 1
ATOM 2003 O O . MET A 1 548 ? 126.713 117.104 66.978 1.00 73.99 548 MET A O 1
ATOM 2008 N N . PHE A 1 549 ? 126.185 116.420 64.901 1.00 80.96 549 PHE A N 1
ATOM 2009 C CA . PHE A 1 549 ? 127.503 116.755 64.377 1.00 80.96 549 PHE A CA 1
ATOM 2010 C C . PHE A 1 549 ? 127.681 118.262 64.264 1.00 80.96 549 PHE A C 1
ATOM 2011 O O . PHE A 1 549 ? 128.776 118.783 64.503 1.00 80.96 549 PHE A O 1
ATOM 2019 N N . ALA A 1 550 ? 126.617 118.979 63.893 1.00 72.81 550 ALA A N 1
ATOM 2020 C CA . ALA A 1 550 ? 126.679 120.436 63.903 1.00 72.81 550 ALA A CA 1
ATOM 2021 C C . ALA A 1 550 ? 126.901 120.957 65.316 1.00 72.81 550 ALA A C 1
ATOM 2022 O O . ALA A 1 550 ? 127.670 121.903 65.524 1.00 72.81 550 ALA A O 1
ATOM 2024 N N . ALA A 1 551 ? 126.233 120.352 66.300 1.00 69.78 551 ALA A N 1
ATOM 2025 C CA . ALA A 1 551 ? 126.428 120.760 67.688 1.00 69.78 551 ALA A CA 1
ATOM 2026 C C . ALA A 1 551 ? 127.848 120.464 68.159 1.00 69.78 551 ALA A C 1
ATOM 2027 O O . ALA A 1 551 ? 128.463 121.273 68.862 1.00 69.78 551 ALA A O 1
ATOM 2029 N N . TYR A 1 552 ? 128.384 119.302 67.778 1.00 75.21 552 TYR A N 1
ATOM 2030 C CA . TYR A 1 552 ? 129.679 118.872 68.299 1.00 75.21 552 TYR A CA 1
ATOM 2031 C C . TYR A 1 552 ? 130.815 119.737 67.768 1.00 75.21 552 TYR A C 1
ATOM 2032 O O . TYR A 1 552 ? 131.770 120.033 68.495 1.00 75.21 552 TYR A O 1
ATOM 2041 N N . LEU A 1 553 ? 130.739 120.142 66.498 1.00 77.26 553 LEU A N 1
ATOM 2042 C CA . LEU A 1 553 ? 131.811 120.936 65.910 1.00 77.26 553 LEU A CA 1
ATOM 2043 C C . LEU A 1 553 ? 131.934 122.309 66.558 1.00 77.26 553 LEU A C 1
ATOM 2044 O O . LEU A 1 553 ? 132.988 122.943 66.445 1.00 77.26 553 LEU A O 1
ATOM 2049 N N . ASN A 1 554 ? 130.885 122.780 67.232 1.00 75.80 554 ASN A N 1
ATOM 2050 C CA . ASN A 1 554 ? 130.956 124.026 67.983 1.00 75.80 554 ASN A CA 1
ATOM 2051 C C . ASN A 1 554 ? 131.617 123.852 69.343 1.00 75.80 554 ASN A C 1
ATOM 2052 O O . ASN A 1 554 ? 131.835 124.849 70.040 1.00 75.80 554 ASN A O 1
ATOM 2057 N N . SER A 1 555 ? 131.936 122.621 69.732 1.00 73.97 555 SER A N 1
ATOM 2058 C CA . SER A 1 555 ? 132.443 122.314 71.061 1.00 73.97 555 SER A CA 1
ATOM 2059 C C . SER A 1 555 ? 133.916 121.928 71.066 1.00 73.97 555 SER A C 1
ATOM 2060 O O . SER A 1 555 ? 134.321 121.096 71.884 1.00 73.97 555 SER A O 1
ATOM 2063 N N . TYR A 1 556 ? 134.723 122.507 70.176 1.00 76.43 556 TYR A N 1
ATOM 2064 C CA . TYR A 1 556 ? 136.146 122.192 70.135 1.00 76.43 556 TYR A CA 1
ATOM 2065 C C . TYR A 1 556 ? 136.882 122.604 71.404 1.00 76.43 556 TYR A C 1
ATOM 2066 O O . TYR A 1 556 ? 137.980 122.097 71.655 1.00 76.43 556 TYR A O 1
ATOM 2075 N N . ASP A 1 557 ? 136.307 123.503 72.206 1.00 71.40 557 ASP A N 1
ATOM 2076 C CA . ASP A 1 557 ? 136.952 123.948 73.434 1.00 71.40 557 ASP A CA 1
ATOM 2077 C C . ASP A 1 557 ? 136.838 122.932 74.560 1.00 71.40 557 ASP A C 1
ATOM 2078 O O . ASP A 1 557 ? 137.535 123.072 75.571 1.00 71.40 557 ASP A O 1
ATOM 2083 N N . THR A 1 558 ? 135.983 121.923 74.416 1.00 74.33 558 THR A N 1
ATOM 2084 C CA . THR A 1 558 ? 135.764 120.938 75.463 1.00 74.33 558 THR A CA 1
ATOM 2085 C C . THR A 1 558 ? 136.054 119.549 74.916 1.00 74.33 558 THR A C 1
ATOM 2086 O O . THR A 1 558 ? 135.945 119.296 73.714 1.00 74.33 558 THR A O 1
ATOM 2090 N N . THR A 1 559 ? 136.431 118.645 75.819 1.00 74.10 559 THR A N 1
ATOM 2091 C CA . THR A 1 559 ? 136.762 117.282 75.435 1.00 74.10 559 THR A CA 1
ATOM 2092 C C . THR A 1 559 ? 136.497 116.345 76.604 1.00 74.10 559 THR A C 1
ATOM 2093 O O . THR A 1 559 ? 136.707 116.699 77.768 1.00 74.10 559 THR A O 1
ATOM 2097 N N . LEU A 1 560 ? 136.021 115.146 76.278 1.00 75.77 560 LEU A N 1
ATOM 2098 C CA . LEU A 1 560 ? 135.764 114.136 77.295 1.00 75.77 560 LEU A CA 1
ATOM 2099 C C . LEU A 1 560 ? 137.076 113.594 77.852 1.00 75.77 560 LEU A C 1
ATOM 2100 O O . LEU A 1 560 ? 138.084 113.495 77.148 1.00 75.77 560 LEU A O 1
ATOM 2105 N N . SER A 1 561 ? 137.056 113.242 79.135 1.00 73.72 561 SER A N 1
ATOM 2106 C CA . SER A 1 561 ? 138.243 112.728 79.803 1.00 73.72 561 SER A CA 1
ATOM 2107 C C . SER A 1 561 ? 137.808 111.810 80.935 1.00 73.72 561 SER A C 1
ATOM 2108 O O . SER A 1 561 ? 136.638 111.784 81.324 1.00 73.72 561 SER A O 1
ATOM 2111 N N . ARG A 1 562 ? 138.769 111.045 81.451 1.00 80.95 562 ARG A N 1
ATOM 2112 C CA . ARG A 1 562 ? 138.533 110.147 82.572 1.00 80.95 562 ARG A CA 1
ATOM 2113 C C . ARG A 1 562 ? 139.641 110.331 83.597 1.00 80.95 562 ARG A C 1
ATOM 2114 O O . ARG A 1 562 ? 140.783 110.635 83.240 1.00 80.95 562 ARG A O 1
ATOM 2122 N N . ASP A 1 563 ? 139.296 110.151 84.871 1.00 80.06 563 ASP A N 1
ATOM 2123 C CA . ASP A 1 563 ? 140.257 110.356 85.941 1.00 80.06 563 ASP A CA 1
ATOM 2124 C C . ASP A 1 563 ? 141.365 109.305 85.877 1.00 80.06 563 ASP A C 1
ATOM 2125 O O . ASP A 1 563 ? 141.117 108.147 85.532 1.00 80.06 563 ASP A O 1
ATOM 2130 N N . PRO A 1 564 ? 142.603 109.687 86.205 1.00 82.53 564 PRO A N 1
ATOM 2131 C CA . PRO A 1 564 ? 143.722 108.739 86.106 1.00 82.53 564 PRO A CA 1
ATOM 2132 C C . PRO A 1 564 ? 143.775 107.712 87.225 1.00 82.53 564 PRO A C 1
ATOM 2133 O O . PRO A 1 564 ? 144.414 106.667 87.047 1.00 82.53 564 PRO A O 1
ATOM 2137 N N . LYS A 1 565 ? 143.131 107.969 88.366 1.00 80.92 565 LYS A N 1
ATOM 2138 C CA . LYS A 1 565 ? 143.162 107.046 89.493 1.00 80.92 565 LYS A CA 1
ATOM 2139 C C . LYS A 1 565 ? 141.792 106.454 89.802 1.00 80.92 565 LYS A C 1
ATOM 2140 O O . LYS A 1 565 ? 141.666 105.685 90.763 1.00 80.92 565 LYS A O 1
ATOM 2146 N N . THR A 1 566 ? 140.771 106.786 89.018 1.00 80.91 566 THR A N 1
ATOM 2147 C CA . THR A 1 566 ? 139.417 106.311 89.261 1.00 80.91 566 THR A CA 1
ATOM 2148 C C . THR A 1 566 ? 138.673 106.305 87.934 1.00 80.91 566 THR A C 1
ATOM 2149 O O . THR A 1 566 ? 138.876 107.185 87.094 1.00 80.91 566 THR A O 1
ATOM 2153 N N . LEU A 1 567 ? 137.823 105.293 87.745 1.00 78.61 567 LEU A N 1
ATOM 2154 C CA . LEU A 1 567 ? 137.010 105.178 86.534 1.00 78.61 567 LEU A CA 1
ATOM 2155 C C . LEU A 1 567 ? 135.803 106.118 86.607 1.00 78.61 567 LEU A C 1
ATOM 2156 O O . LEU A 1 567 ? 134.643 105.710 86.565 1.00 78.61 567 LEU A O 1
ATOM 2161 N N . LYS A 1 568 ? 136.105 107.410 86.720 1.00 76.85 568 LYS A N 1
ATOM 2162 C CA . LYS A 1 568 ? 135.102 108.464 86.793 1.00 76.85 568 LYS A CA 1
ATOM 2163 C C . LYS A 1 568 ? 135.307 109.406 85.617 1.00 76.85 568 LYS A C 1
ATOM 2164 O O . LYS A 1 568 ? 136.413 109.918 85.414 1.00 76.85 568 LYS A O 1
ATOM 2170 N N . TRP A 1 569 ? 134.247 109.633 84.849 1.00 80.59 569 TRP A N 1
ATOM 2171 C CA . TRP A 1 569 ? 134.334 110.496 83.684 1.00 80.59 569 TRP A CA 1
ATOM 2172 C C . TRP A 1 569 ? 134.358 111.964 84.102 1.00 80.59 569 TRP A C 1
ATOM 2173 O O . TRP A 1 569 ? 134.047 112.322 85.241 1.00 80.59 569 TRP A O 1
ATOM 2184 N N . GLY A 1 570 ? 134.736 112.816 83.159 1.00 71.84 570 GLY A N 1
ATOM 2185 C CA . GLY A 1 570 ? 134.836 114.232 83.441 1.00 71.84 570 GLY A CA 1
ATOM 2186 C C . GLY A 1 570 ? 134.845 115.042 82.166 1.00 71.84 570 GLY A C 1
ATOM 2187 O O . GLY A 1 570 ? 134.760 114.502 81.061 1.00 71.84 570 GLY A O 1
ATOM 2188 N N . ILE A 1 571 ? 134.950 116.358 82.336 1.00 65.16 571 ILE A N 1
ATOM 2189 C CA . ILE A 1 571 ? 134.925 117.295 81.222 1.00 65.16 571 ILE A CA 1
ATOM 2190 C C . ILE A 1 571 ? 135.914 118.418 81.500 1.00 65.16 571 ILE A C 1
ATOM 2191 O O . ILE A 1 571 ? 136.089 118.852 82.643 1.00 65.16 571 ILE A O 1
ATOM 2196 N N . HIS A 1 572 ? 136.577 118.876 80.444 1.00 68.82 572 HIS A N 1
ATOM 2197 C CA . HIS A 1 572 ? 137.470 120.020 80.502 1.00 68.82 572 HIS A CA 1
ATOM 2198 C C . HIS A 1 572 ? 136.927 121.135 79.619 1.00 68.82 572 HIS A C 1
ATOM 2199 O O . HIS A 1 572 ? 136.303 120.880 78.586 1.00 68.82 572 HIS A O 1
ATOM 2206 N N . GLY A 1 573 ? 137.161 122.373 80.035 1.00 60.11 573 GLY A N 1
ATOM 2207 C CA . GLY A 1 573 ? 136.699 123.518 79.276 1.00 60.11 573 GLY A CA 1
ATOM 2208 C C . GLY A 1 573 ? 135.476 124.174 79.888 1.00 60.11 573 GLY A C 1
ATOM 2209 O O . GLY A 1 573 ? 135.206 124.079 81.089 1.00 60.11 573 GLY A O 1
ATOM 2210 N N . ASN A 1 574 ? 134.725 124.861 79.030 1.00 68.66 574 ASN A N 1
ATOM 2211 C CA . ASN A 1 574 ? 133.542 125.584 79.480 1.00 68.66 574 ASN A CA 1
ATOM 2212 C C . ASN A 1 574 ? 132.476 124.619 79.982 1.00 68.66 574 ASN A C 1
ATOM 2213 O O . ASN A 1 574 ? 132.252 123.557 79.394 1.00 68.66 574 ASN A O 1
ATOM 2218 N N . MET A 1 575 ? 131.818 124.999 81.079 1.00 60.27 575 MET A N 1
ATOM 2219 C CA . MET A 1 575 ? 130.838 124.117 81.704 1.00 60.27 575 MET A CA 1
ATOM 2220 C C . MET A 1 575 ? 129.578 123.997 80.856 1.00 60.27 575 MET A C 1
ATOM 2221 O O . MET A 1 575 ? 128.999 122.910 80.742 1.00 60.27 575 MET A O 1
ATOM 2226 N N . SER A 1 576 ? 129.135 125.102 80.253 1.00 61.79 576 SER A N 1
ATOM 2227 C CA . SER A 1 576 ? 127.903 125.078 79.472 1.00 61.79 576 SER A CA 1
ATOM 2228 C C . SER A 1 576 ? 128.035 124.254 78.199 1.00 61.79 576 SER A C 1
ATOM 2229 O O . SER A 1 576 ? 127.039 123.691 77.735 1.00 61.79 576 SER A O 1
ATOM 2232 N N . GLU A 1 577 ? 129.234 124.171 77.627 1.00 69.20 577 GLU A N 1
ATOM 2233 C CA . GLU A 1 577 ? 129.448 123.424 76.395 1.00 69.20 577 GLU A CA 1
ATOM 2234 C C . GLU A 1 577 ? 129.615 121.931 76.656 1.00 69.20 577 GLU A C 1
ATOM 2235 O O . GLU A 1 577 ? 129.536 121.124 75.724 1.00 69.20 577 GLU A O 1
ATOM 2241 N N . GLY A 1 578 ? 129.838 121.558 77.915 1.00 60.36 578 GLY A N 1
ATOM 2242 C CA . GLY A 1 578 ? 130.055 120.185 78.310 1.00 60.36 578 GLY A CA 1
ATOM 2243 C C . GLY A 1 578 ? 129.024 119.178 77.830 1.00 60.36 578 GLY A C 1
ATOM 2244 O O . GLY A 1 578 ? 129.365 118.205 77.150 1.00 60.36 578 GLY A O 1
ATOM 2245 N N . PRO A 1 579 ? 127.746 119.376 78.173 1.00 56.84 579 PRO A N 1
ATOM 2246 C CA . PRO A 1 579 ? 126.748 118.338 77.869 1.00 56.84 579 PRO A CA 1
ATOM 2247 C C . PRO A 1 579 ? 126.555 118.075 76.388 1.00 56.84 579 PRO A C 1
ATOM 2248 O O . PRO A 1 579 ? 126.047 117.006 76.033 1.00 56.84 579 PRO A O 1
ATOM 2252 N N . ILE A 1 580 ? 126.930 119.009 75.512 1.00 57.07 580 ILE A N 1
ATOM 2253 C CA . ILE A 1 580 ? 126.815 118.754 74.080 1.00 57.07 580 ILE A CA 1
ATOM 2254 C C . ILE A 1 580 ? 127.757 117.632 73.660 1.00 57.07 580 ILE A C 1
ATOM 2255 O O . ILE A 1 580 ? 127.380 116.745 72.885 1.00 57.07 580 ILE A O 1
ATOM 2260 N N . VAL A 1 581 ? 128.993 117.648 74.164 1.00 63.85 581 VAL A N 1
ATOM 2261 C CA . VAL A 1 581 ? 129.952 116.600 73.825 1.00 63.85 581 VAL A CA 1
ATOM 2262 C C . VAL A 1 581 ? 129.477 115.252 74.350 1.00 63.85 581 VAL A C 1
ATOM 2263 O O . VAL A 1 581 ? 129.543 114.235 73.650 1.00 63.85 581 VAL A O 1
ATOM 2267 N N . VAL A 1 582 ? 128.992 115.224 75.594 1.00 59.02 582 VAL A N 1
ATOM 2268 C CA . VAL A 1 582 ? 128.481 113.983 76.169 1.00 59.02 582 VAL A CA 1
ATOM 2269 C C . VAL A 1 582 ? 127.289 113.475 75.372 1.00 59.02 582 VAL A C 1
ATOM 2270 O O . VAL A 1 582 ? 127.164 112.269 75.125 1.00 59.02 582 VAL A O 1
ATOM 2274 N N . ALA A 1 583 ? 126.401 114.378 74.954 1.00 60.58 583 ALA A N 1
ATOM 2275 C CA . ALA A 1 583 ? 125.272 113.982 74.119 1.00 60.58 583 ALA A CA 1
ATOM 2276 C C . ALA A 1 583 ? 125.749 113.417 72.788 1.00 60.58 583 ALA A C 1
ATOM 2277 O O . ALA A 1 583 ? 125.180 112.447 72.274 1.00 60.58 583 ALA A O 1
ATOM 2279 N N . ALA A 1 584 ? 126.791 114.019 72.211 1.00 64.49 584 ALA A N 1
ATOM 2280 C CA . ALA A 1 584 ? 127.314 113.533 70.940 1.00 64.49 584 ALA A CA 1
ATOM 2281 C C . ALA A 1 584 ? 127.855 112.117 71.072 1.00 64.49 584 ALA A C 1
ATOM 2282 O O . ALA A 1 584 ? 127.648 111.282 70.184 1.00 64.49 584 ALA A O 1
ATOM 2284 N N . ALA A 1 585 ? 128.535 111.822 72.183 1.00 65.37 585 ALA A N 1
ATOM 2285 C CA . ALA A 1 585 ? 129.152 110.512 72.365 1.00 65.37 585 ALA A CA 1
ATOM 2286 C C . ALA A 1 585 ? 128.135 109.379 72.348 1.00 65.37 585 ALA A C 1
ATOM 2287 O O . ALA A 1 585 ? 128.511 108.231 72.090 1.00 65.37 585 ALA A O 1
ATOM 2289 N N . LYS A 1 586 ? 126.865 109.669 72.612 1.00 64.06 586 LYS A N 1
ATOM 2290 C CA . LYS A 1 586 ? 125.825 108.652 72.607 1.00 64.06 586 LYS A CA 1
ATOM 2291 C C . LYS A 1 586 ? 125.303 108.344 71.210 1.00 64.06 586 LYS A C 1
ATOM 2292 O O . LYS A 1 586 ? 124.498 107.421 71.055 1.00 64.06 586 LYS A O 1
ATOM 2298 N N . VAL A 1 587 ? 125.741 109.087 70.194 1.00 68.07 587 VAL A N 1
ATOM 2299 C CA . VAL A 1 587 ? 125.341 108.826 68.816 1.00 68.07 587 VAL A CA 1
ATOM 2300 C C . VAL A 1 587 ? 126.589 108.630 67.965 1.00 68.07 587 VAL A C 1
ATOM 2301 O O . VAL A 1 587 ? 126.503 108.469 66.742 1.00 68.07 587 VAL A O 1
ATOM 2305 N N . GLY A 1 588 ? 127.755 108.640 68.606 1.00 68.20 588 GLY A N 1
ATOM 2306 C CA . GLY A 1 588 ? 129.014 108.503 67.901 1.00 68.20 588 GLY A CA 1
ATOM 2307 C C . GLY A 1 588 ? 129.907 109.712 68.083 1.00 68.20 588 GLY A C 1
ATOM 2308 O O . GLY A 1 588 ? 129.900 110.333 69.149 1.00 68.20 588 GLY A O 1
ATOM 2309 N N . TYR A 1 589 ? 130.690 110.044 67.055 1.00 77.20 589 TYR A N 1
ATOM 2310 C CA . TYR A 1 589 ? 131.503 111.263 67.041 1.00 77.20 589 TYR A CA 1
ATOM 2311 C C . TYR A 1 589 ? 132.376 111.375 68.288 1.00 77.20 589 TYR A C 1
ATOM 2312 O O . TYR A 1 589 ? 132.489 112.439 68.901 1.00 77.20 589 TYR A O 1
ATOM 2321 N N . SER A 1 590 ? 132.998 110.264 68.671 1.00 80.29 590 SER A N 1
ATOM 2322 C CA . SER A 1 590 ? 133.867 110.256 69.839 1.00 80.29 590 SER A CA 1
ATOM 2323 C C . SER A 1 590 ? 135.017 109.292 69.595 1.00 80.29 590 SER A C 1
ATOM 2324 O O . SER A 1 590 ? 134.880 108.313 68.857 1.00 80.29 590 SER A O 1
ATOM 2327 N N . PHE A 1 591 ? 136.154 109.586 70.228 1.00 80.70 591 PHE A N 1
ATOM 2328 C CA . PHE A 1 591 ? 137.333 108.745 70.061 1.00 80.70 591 PHE A CA 1
ATOM 2329 C C . PHE A 1 591 ? 137.167 107.402 70.759 1.00 80.70 591 PHE A C 1
ATOM 2330 O O . PHE A 1 591 ? 137.689 106.387 70.284 1.00 80.70 591 PHE A O 1
ATOM 2338 N N . ILE A 1 592 ? 136.450 107.375 71.886 1.00 80.48 592 ILE A N 1
ATOM 2339 C CA . ILE A 1 592 ? 136.235 106.125 72.603 1.00 80.48 592 ILE A CA 1
ATOM 2340 C C . ILE A 1 592 ? 135.388 105.147 71.798 1.00 80.48 592 ILE A C 1
ATOM 2341 O O . ILE A 1 592 ? 135.575 103.931 71.916 1.00 80.48 592 ILE A O 1
ATOM 2346 N N . ASN A 1 593 ? 134.458 105.644 70.980 1.00 78.46 593 ASN A N 1
ATOM 2347 C CA . ASN A 1 593 ? 133.628 104.756 70.175 1.00 78.46 593 ASN A CA 1
ATOM 2348 C C . ASN A 1 593 ? 134.394 104.202 68.981 1.00 78.46 593 ASN A C 1
ATOM 2349 O O . ASN A 1 593 ? 134.200 103.042 68.600 1.00 78.46 593 ASN A O 1
ATOM 2354 N N . ASN A 1 594 ? 135.266 105.010 68.382 1.00 79.33 594 ASN A N 1
ATOM 2355 C CA . ASN A 1 594 ? 136.022 104.588 67.211 1.00 79.33 594 ASN A CA 1
ATOM 2356 C C . ASN A 1 594 ? 137.296 105.416 67.087 1.00 79.33 594 ASN A C 1
ATOM 2357 O O . ASN A 1 594 ? 137.235 106.651 67.057 1.00 79.33 594 ASN A O 1
ATOM 2362 N N . PRO A 1 595 ? 138.468 104.775 67.020 1.00 81.92 595 PRO A N 1
ATOM 2363 C CA . PRO A 1 595 ? 139.716 105.541 66.865 1.00 81.92 595 PRO A CA 1
ATOM 2364 C C . PRO A 1 595 ? 139.809 106.301 65.553 1.00 81.92 595 PRO A C 1
ATOM 2365 O O . PRO A 1 595 ? 140.613 107.237 65.458 1.00 81.92 595 PRO A O 1
ATOM 2369 N N . ASN A 1 596 ? 139.019 105.933 64.543 1.00 83.44 596 ASN A N 1
ATOM 2370 C CA . ASN A 1 596 ? 139.039 106.638 63.267 1.00 83.44 596 ASN A CA 1
ATOM 2371 C C . ASN A 1 596 ? 138.382 108.010 63.339 1.00 83.44 596 ASN A C 1
ATOM 2372 O O . ASN A 1 596 ? 138.442 108.756 62.356 1.00 83.44 596 ASN A O 1
ATOM 2377 N N . HIS A 1 597 ? 137.751 108.352 64.466 1.00 81.91 597 HIS A N 1
ATOM 2378 C CA . HIS A 1 597 ? 137.097 109.651 64.591 1.00 81.91 597 HIS A CA 1
ATOM 2379 C C . HIS A 1 597 ? 138.088 110.803 64.469 1.00 81.91 597 HIS A C 1
ATOM 2380 O O . HIS A 1 597 ? 137.713 111.896 64.030 1.00 81.91 597 HIS A O 1
ATOM 2387 N N . LYS A 1 598 ? 139.347 110.583 64.857 1.00 76.45 598 LYS A N 1
ATOM 2388 C CA . LYS A 1 598 ? 140.351 111.639 64.762 1.00 76.45 598 LYS A CA 1
ATOM 2389 C C . LYS A 1 598 ? 140.548 112.084 63.318 1.00 76.45 598 LYS A C 1
ATOM 2390 O O . LYS A 1 598 ? 140.589 113.284 63.022 1.00 76.45 598 LYS A O 1
ATOM 2396 N N . SER A 1 599 ? 140.667 111.121 62.401 1.00 78.04 599 SER A N 1
ATOM 2397 C CA . SER A 1 599 ? 140.817 111.459 60.989 1.00 78.04 599 SER A CA 1
ATOM 2398 C C . SER A 1 599 ? 139.567 112.143 60.452 1.00 78.04 599 SER A C 1
ATOM 2399 O O . SER A 1 599 ? 139.656 113.057 59.624 1.00 78.04 599 SER A O 1
ATOM 2402 N N . TYR A 1 600 ? 138.389 111.709 60.911 1.00 82.25 600 TYR A N 1
ATOM 2403 C CA . TYR A 1 600 ? 137.147 112.324 60.456 1.00 82.25 600 TYR A CA 1
ATOM 2404 C C . TYR A 1 600 ? 137.090 113.798 60.837 1.00 82.25 600 TYR A C 1
ATOM 2405 O O . TYR A 1 600 ? 136.696 114.642 60.023 1.00 82.25 600 TYR A O 1
ATOM 2414 N N . LEU A 1 601 ? 137.482 114.129 62.070 1.00 78.55 601 LEU A N 1
ATOM 2415 C CA . LEU A 1 601 ? 137.554 115.532 62.466 1.00 78.55 601 LEU A CA 1
ATOM 2416 C C . LEU A 1 601 ? 138.644 116.268 61.698 1.00 78.55 601 LEU A C 1
ATOM 2417 O O . LEU A 1 601 ? 138.465 117.430 61.316 1.00 78.55 601 LEU A O 1
ATOM 2422 N N . ASP A 1 602 ? 139.783 115.609 61.469 1.00 78.72 602 ASP A N 1
ATOM 2423 C CA . ASP A 1 602 ? 140.870 116.234 60.725 1.00 78.72 602 ASP A CA 1
ATOM 2424 C C . ASP A 1 602 ? 140.475 116.560 59.291 1.00 78.72 602 ASP A C 1
ATOM 2425 O O . ASP A 1 602 ? 141.042 117.485 58.699 1.00 78.72 602 ASP A O 1
ATOM 2430 N N . ASN A 1 603 ? 139.521 115.822 58.720 1.00 80.28 603 ASN A N 1
ATOM 2431 C CA . ASN A 1 603 ? 139.064 116.111 57.365 1.00 80.28 603 ASN A CA 1
ATOM 2432 C C . ASN A 1 603 ? 138.379 117.467 57.255 1.00 80.28 603 ASN A C 1
ATOM 2433 O O . ASN A 1 603 ? 138.334 118.035 56.158 1.00 80.28 603 ASN A O 1
ATOM 2438 N N . PHE A 1 604 ? 137.848 117.996 58.354 1.00 89.13 604 PHE A N 1
ATOM 2439 C CA . PHE A 1 604 ? 137.162 119.286 58.367 1.00 89.13 604 PHE A CA 1
ATOM 2440 C C . PHE A 1 604 ? 138.076 120.302 59.047 1.00 89.13 604 PHE A C 1
ATOM 2441 O O . PHE A 1 604 ? 138.111 120.418 60.272 1.00 89.13 604 PHE A O 1
ATOM 2449 N N . GLN A 1 605 ? 138.824 121.046 58.235 1.00 90.12 605 GLN A N 1
ATOM 2450 C CA . GLN A 1 605 ? 139.676 122.097 58.772 1.00 90.12 605 GLN A CA 1
ATOM 2451 C C . GLN A 1 605 ? 138.826 123.264 59.259 1.00 90.12 605 GLN A C 1
ATOM 2452 O O . GLN A 1 605 ? 137.683 123.443 58.830 1.00 90.12 605 GLN A O 1
ATOM 2458 N N . ARG A 1 606 ? 139.389 124.059 60.163 1.00 85.65 606 ARG A N 1
ATOM 2459 C CA . ARG A 1 606 ? 138.657 125.128 60.829 1.00 85.65 606 ARG A CA 1
ATOM 2460 C C . ARG A 1 606 ? 139.212 126.486 60.423 1.00 85.65 606 ARG A C 1
ATOM 2461 O O . ARG A 1 606 ? 140.428 126.650 60.278 1.00 85.65 606 ARG A O 1
ATOM 2469 N N . LEU A 1 607 ? 138.315 127.456 60.241 1.00 79.46 607 LEU A N 1
ATOM 2470 C CA . LEU A 1 607 ? 138.700 128.828 59.904 1.00 79.46 607 LEU A CA 1
ATOM 2471 C C . LEU A 1 607 ? 138.731 129.670 61.180 1.00 79.46 607 LEU A C 1
ATOM 2472 O O . LEU A 1 607 ? 137.723 130.199 61.652 1.00 79.46 607 LEU A O 1
ATOM 2477 N N . ASP A 1 608 ? 139.938 129.786 61.739 1.00 85.78 608 ASP A N 1
ATOM 2478 C CA . ASP A 1 608 ? 140.106 130.471 63.017 1.00 85.78 608 ASP A CA 1
ATOM 2479 C C . ASP A 1 608 ? 139.855 131.969 62.907 1.00 85.78 608 ASP A C 1
ATOM 2480 O O . ASP A 1 608 ? 139.523 132.617 63.906 1.00 85.78 608 ASP A O 1
ATOM 2485 N N . ASP A 1 609 ? 140.010 132.537 61.708 1.00 84.47 609 ASP A N 1
ATOM 2486 C CA . ASP A 1 609 ? 139.908 133.985 61.557 1.00 84.47 609 ASP A CA 1
ATOM 2487 C C . ASP A 1 609 ? 138.491 134.489 61.799 1.00 84.47 609 ASP A C 1
ATOM 2488 O O . ASP A 1 609 ? 138.307 135.619 62.266 1.00 84.47 609 ASP A O 1
ATOM 2493 N N . LEU A 1 610 ? 137.481 133.676 61.492 1.00 79.72 610 LEU A N 1
ATOM 2494 C CA . LEU A 1 610 ? 136.093 134.110 61.565 1.00 79.72 610 LEU A CA 1
ATOM 2495 C C . LEU A 1 610 ? 135.365 133.625 62.812 1.00 79.72 610 LEU A C 1
ATOM 2496 O O . LEU A 1 610 ? 134.159 133.862 62.931 1.00 79.72 610 LEU A O 1
ATOM 2501 N N . GLU A 1 611 ? 136.058 132.966 63.739 1.00 80.79 611 GLU A N 1
ATOM 2502 C CA . GLU A 1 611 ? 135.398 132.381 64.900 1.00 80.79 611 GLU A CA 1
ATOM 2503 C C . GLU A 1 611 ? 134.777 133.458 65.780 1.00 80.79 611 GLU A C 1
ATOM 2504 O O . GLU A 1 611 ? 135.393 134.496 66.040 1.00 80.79 611 GLU A O 1
ATOM 2510 N N . VAL A 1 612 ? 133.553 133.204 66.237 1.00 74.03 612 VAL A N 1
ATOM 2511 C CA . VAL A 1 612 ? 132.841 134.120 67.123 1.00 74.03 612 VAL A CA 1
ATOM 2512 C C . VAL A 1 612 ? 132.837 133.515 68.523 1.00 74.03 612 VAL A C 1
ATOM 2513 O O . VAL A 1 612 ? 132.244 132.459 68.751 1.00 74.03 612 VAL A O 1
ATOM 2517 N N . THR A 1 613 ? 133.496 134.186 69.462 1.00 77.45 613 THR A N 1
ATOM 2518 C CA . THR A 1 613 ? 133.544 133.700 70.832 1.00 77.45 613 THR A CA 1
ATOM 2519 C C . THR A 1 613 ? 132.212 133.937 71.534 1.00 77.45 613 THR A C 1
ATOM 2520 O O . THR A 1 613 ? 131.457 134.853 71.196 1.00 77.45 613 THR A O 1
ATOM 2524 N N . PHE A 1 614 ? 131.928 133.094 72.523 1.00 76.09 614 PHE A N 1
ATOM 2525 C CA . PHE A 1 614 ? 130.685 133.197 73.272 1.00 76.09 614 PHE A CA 1
ATOM 2526 C C . PHE A 1 614 ? 130.870 134.082 74.497 1.00 76.09 614 PHE A C 1
ATOM 2527 O O . PHE A 1 614 ? 131.896 134.020 75.180 1.00 76.09 614 PHE A O 1
ATOM 2535 N N . ASN A 1 615 ? 129.865 134.910 74.770 1.00 77.93 615 ASN A N 1
ATOM 2536 C CA . ASN A 1 615 ? 129.862 135.766 75.947 1.00 77.93 615 ASN A CA 1
ATOM 2537 C C . ASN A 1 615 ? 128.421 136.128 76.283 1.00 77.93 615 ASN A C 1
ATOM 2538 O O . ASN A 1 615 ? 127.503 135.914 75.488 1.00 77.93 615 ASN A O 1
ATOM 2543 N N . SER A 1 616 ? 128.234 136.681 77.483 1.00 71.57 616 SER A N 1
ATOM 2544 C CA . SER A 1 616 ? 126.897 136.975 77.988 1.00 71.57 616 SER A CA 1
ATOM 2545 C C . SER A 1 616 ? 126.162 138.029 77.169 1.00 71.57 616 SER A C 1
ATOM 2546 O O . SER A 1 616 ? 124.932 138.101 77.254 1.00 71.57 616 SER A O 1
ATOM 2549 N N . SER A 1 617 ? 126.872 138.842 76.389 1.00 75.35 617 SER A N 1
ATOM 2550 C CA . SER A 1 617 ? 126.227 139.888 75.604 1.00 75.35 617 SER A CA 1
ATOM 2551 C C . SER A 1 617 ? 125.709 139.389 74.263 1.00 75.35 617 SER A C 1
ATOM 2552 O O . SER A 1 617 ? 124.597 139.752 73.863 1.00 75.35 617 SER A O 1
ATOM 2555 N N . ARG A 1 618 ? 126.489 138.568 73.558 1.00 82.78 618 ARG A N 1
ATOM 2556 C CA . ARG A 1 618 ? 126.052 138.059 72.263 1.00 82.78 618 ARG A CA 1
ATOM 2557 C C . ARG A 1 618 ? 125.010 136.961 72.430 1.00 82.78 618 ARG A C 1
ATOM 2558 O O . ARG A 1 618 ? 123.930 137.025 71.833 1.00 82.78 618 ARG A O 1
ATOM 2566 N N . LYS A 1 619 ? 125.322 135.951 73.247 1.00 81.52 619 LYS A N 1
ATOM 2567 C CA . LYS A 1 619 ? 124.475 134.789 73.536 1.00 81.52 619 LYS A CA 1
ATOM 2568 C C . LYS A 1 619 ? 124.417 133.791 72.381 1.00 81.52 619 LYS A C 1
ATOM 2569 O O . LYS A 1 619 ? 123.536 132.926 72.353 1.00 81.52 619 LYS A O 1
ATOM 2575 N N . MET A 1 620 ? 125.333 133.889 71.419 1.00 81.36 620 MET A N 1
ATOM 2576 C CA . MET A 1 620 ? 125.581 132.796 70.487 1.00 81.36 620 MET A CA 1
ATOM 2577 C C . MET A 1 620 ? 127.051 132.799 70.098 1.00 81.36 620 MET A C 1
ATOM 2578 O O . MET A 1 620 ? 127.746 133.811 70.212 1.00 81.36 620 MET A O 1
ATOM 2583 N N . LYS A 1 621 ? 127.514 131.640 69.636 1.00 75.26 621 LYS A N 1
ATOM 2584 C CA . LYS A 1 621 ? 128.869 131.461 69.142 1.00 75.26 621 LYS A CA 1
ATOM 2585 C C . LYS A 1 621 ? 128.814 130.819 67.764 1.00 75.26 621 LYS A C 1
ATOM 2586 O O . LYS A 1 621 ? 128.022 129.904 67.520 1.00 75.26 621 LYS A O 1
ATOM 2592 N N . ILE A 1 622 ? 129.660 131.311 66.862 1.00 73.98 622 ILE A N 1
ATOM 2593 C CA . ILE A 1 622 ? 129.686 130.863 65.475 1.00 73.98 622 ILE A CA 1
ATOM 2594 C C . ILE A 1 622 ? 131.059 130.279 65.174 1.00 73.98 622 ILE A C 1
ATOM 2595 O O . ILE A 1 622 ? 132.083 130.898 65.481 1.00 73.98 622 ILE A O 1
ATOM 2600 N N . THR A 1 623 ? 131.075 129.089 64.578 1.00 77.86 623 THR A N 1
ATOM 2601 C CA . THR A 1 623 ? 132.296 128.421 64.153 1.00 77.86 623 THR A CA 1
ATOM 2602 C C . THR A 1 623 ? 132.197 128.112 62.666 1.00 77.86 623 THR A C 1
ATOM 2603 O O . THR A 1 623 ? 131.098 127.922 62.138 1.00 77.86 623 THR A O 1
ATOM 2607 N N . PHE A 1 624 ? 133.345 128.065 61.994 1.00 79.14 624 PHE A N 1
ATOM 2608 C CA . PHE A 1 624 ? 133.400 127.842 60.555 1.00 79.14 624 PHE A CA 1
ATOM 2609 C C . PHE A 1 624 ? 134.295 126.651 60.255 1.00 79.14 624 PHE A C 1
ATOM 2610 O O . PHE A 1 624 ? 135.347 126.485 60.882 1.00 79.14 624 PHE A O 1
ATOM 2618 N N . TYR A 1 625 ? 133.875 125.826 59.297 1.00 79.96 625 TYR A N 1
ATOM 2619 C CA . TYR A 1 625 ? 134.615 124.635 58.907 1.00 79.96 625 TYR A CA 1
ATOM 2620 C C . TYR A 1 625 ? 134.505 124.434 57.403 1.00 79.96 625 TYR A C 1
ATOM 2621 O O . TYR A 1 625 ? 133.573 124.923 56.761 1.00 79.96 625 TYR A O 1
ATOM 2630 N N . LYS A 1 626 ? 135.472 123.707 56.849 1.00 82.41 626 LYS A N 1
ATOM 2631 C CA . LYS A 1 626 ? 135.427 123.325 55.445 1.00 82.41 626 LYS A CA 1
ATOM 2632 C C . LYS A 1 626 ? 134.871 121.915 55.301 1.00 82.41 626 LYS A C 1
ATOM 2633 O O . LYS A 1 626 ? 135.155 121.034 56.116 1.00 82.41 626 LYS A O 1
ATOM 2639 N N . LEU A 1 627 ? 134.080 121.706 54.254 1.00 82.49 627 LEU A N 1
ATOM 2640 C CA . LEU A 1 627 ? 133.482 120.409 53.985 1.00 82.49 627 LEU A CA 1
ATOM 2641 C C . LEU A 1 627 ? 134.402 119.553 53.121 1.00 82.49 627 LEU A C 1
ATOM 2642 O O . LEU A 1 627 ? 135.265 120.054 52.396 1.00 82.49 627 LEU A O 1
ATOM 2647 N N . LYS A 1 628 ? 134.203 118.241 53.211 1.00 78.51 628 LYS A N 1
ATOM 2648 C CA . LYS A 1 628 ? 134.909 117.275 52.381 1.00 78.51 628 LYS A CA 1
ATOM 2649 C C . LYS A 1 628 ? 134.146 116.925 51.112 1.00 78.51 628 LYS A C 1
ATOM 2650 O O . LYS A 1 628 ? 134.601 116.071 50.344 1.00 78.51 628 LYS A O 1
ATOM 2656 N N . THR A 1 629 ? 133.000 117.562 50.879 1.00 80.28 629 THR A N 1
ATOM 2657 C CA . THR A 1 629 ? 132.110 117.211 49.783 1.00 80.28 629 THR A CA 1
ATOM 2658 C C . THR A 1 629 ? 131.769 118.462 48.987 1.00 80.28 629 THR A C 1
ATOM 2659 O O . THR A 1 629 ? 132.397 119.514 49.134 1.00 80.28 629 THR A O 1
ATOM 2663 N N . VAL A 1 630 ? 130.757 118.332 48.130 1.00 79.46 630 VAL A N 1
ATOM 2664 C CA . VAL A 1 630 ? 130.328 119.455 47.301 1.00 79.46 630 VAL A CA 1
ATOM 2665 C C . VAL A 1 630 ? 129.127 120.160 47.922 1.00 79.46 630 VAL A C 1
ATOM 2666 O O . VAL A 1 630 ? 129.205 121.332 48.309 1.00 79.46 630 VAL A O 1
ATOM 2670 N N . ASN A 1 631 ? 127.995 119.458 48.025 1.00 88.52 631 ASN A N 1
ATOM 2671 C CA . ASN A 1 631 ? 126.754 120.089 48.465 1.00 88.52 631 ASN A CA 1
ATOM 2672 C C . ASN A 1 631 ? 125.975 119.168 49.401 1.00 88.52 631 ASN A C 1
ATOM 2673 O O . ASN A 1 631 ? 124.739 119.163 49.398 1.00 88.52 631 ASN A O 1
ATOM 2678 N N . VAL A 1 632 ? 126.679 118.371 50.201 1.00 85.31 632 VAL A N 1
ATOM 2679 C CA . VAL A 1 632 ? 126.030 117.445 51.121 1.00 85.31 632 VAL A CA 1
ATOM 2680 C C . VAL A 1 632 ? 126.728 117.506 52.475 1.00 85.31 632 VAL A C 1
ATOM 2681 O O . VAL A 1 632 ? 127.946 117.683 52.562 1.00 85.31 632 VAL A O 1
ATOM 2685 N N . PHE A 1 633 ? 125.938 117.388 53.540 1.00 80.24 633 PHE A N 1
ATOM 2686 C CA . PHE A 1 633 ? 126.455 117.418 54.906 1.00 80.24 633 PHE A CA 1
ATOM 2687 C C . PHE A 1 633 ? 125.734 116.346 55.710 1.00 80.24 633 PHE A C 1
ATOM 2688 O O . PHE A 1 633 ? 124.567 116.524 56.071 1.00 80.24 633 PHE A O 1
ATOM 2696 N N . GLU A 1 634 ? 126.432 115.245 55.998 1.00 83.05 634 GLU A N 1
ATOM 2697 C CA . GLU A 1 634 ? 125.860 114.111 56.727 1.00 83.05 634 GLU A CA 1
ATOM 2698 C C . GLU A 1 634 ? 124.578 113.621 56.059 1.00 83.05 634 GLU A C 1
ATOM 2699 O O . GLU A 1 634 ? 123.553 113.403 56.711 1.00 83.05 634 GLU A O 1
ATOM 2705 N N . ASN A 1 635 ? 124.639 113.464 54.736 1.00 94.30 635 ASN A N 1
ATOM 2706 C CA . ASN A 1 635 ? 123.525 113.022 53.897 1.00 94.30 635 ASN A CA 1
ATOM 2707 C C . ASN A 1 635 ? 122.359 114.008 53.907 1.00 94.30 635 ASN A C 1
ATOM 2708 O O . ASN A 1 635 ? 121.244 113.658 53.508 1.00 94.30 635 ASN A O 1
ATOM 2713 N N . VAL A 1 636 ? 122.594 115.239 54.353 1.00 89.46 636 VAL A N 1
ATOM 2714 C CA . VAL A 1 636 ? 121.620 116.319 54.252 1.00 89.46 636 VAL A CA 1
ATOM 2715 C C . VAL A 1 636 ? 122.127 117.303 53.209 1.00 89.46 636 VAL A C 1
ATOM 2716 O O . VAL A 1 636 ? 123.193 117.909 53.380 1.00 89.46 636 VAL A O 1
ATOM 2720 N N . TYR A 1 637 ? 121.363 117.474 52.136 1.00 94.34 637 TYR A N 1
ATOM 2721 C CA . TYR A 1 637 ? 121.845 118.135 50.932 1.00 94.34 637 TYR A CA 1
ATOM 2722 C C . TYR A 1 637 ? 121.554 119.628 50.986 1.00 94.34 637 TYR A C 1
ATOM 2723 O O . TYR A 1 637 ? 120.423 120.040 51.263 1.00 94.34 637 TYR A O 1
ATOM 2732 N N . LEU A 1 638 ? 122.583 120.430 50.720 1.00 95.09 638 LEU A N 1
ATOM 2733 C CA . LEU A 1 638 ? 122.471 121.878 50.631 1.00 95.09 638 LEU A CA 1
ATOM 2734 C C . LEU A 1 638 ? 122.461 122.370 49.191 1.00 95.09 638 LEU A C 1
ATOM 2735 O O . LEU A 1 638 ? 122.941 123.477 48.927 1.00 95.09 638 LEU A O 1
ATOM 2740 N N . ASP A 1 639 ? 121.937 121.573 48.260 1.00 91.16 639 ASP A N 1
ATOM 2741 C CA . ASP A 1 639 ? 122.057 121.879 46.840 1.00 91.16 639 ASP A CA 1
ATOM 2742 C C . ASP A 1 639 ? 121.404 123.213 46.501 1.00 91.16 639 ASP A C 1
ATOM 2743 O O . ASP A 1 639 ? 120.272 123.490 46.909 1.00 91.16 639 ASP A O 1
ATOM 2748 N N . LYS A 1 640 ? 122.131 124.040 45.746 1.00 88.58 640 LYS A N 1
ATOM 2749 C CA . LYS A 1 640 ? 121.657 125.335 45.292 1.00 88.58 640 LYS A CA 1
ATOM 2750 C C . LYS A 1 640 ? 122.188 125.531 43.876 1.00 88.58 640 LYS A C 1
ATOM 2751 O O . LYS A 1 640 ? 123.405 125.391 43.651 1.00 88.58 640 LYS A O 1
ATOM 2757 N N . PRO A 1 641 ? 121.324 125.829 42.909 1.00 81.85 641 PRO A N 1
ATOM 2758 C CA . PRO A 1 641 ? 121.793 126.018 41.531 1.00 81.85 641 PRO A CA 1
ATOM 2759 C C . PRO A 1 641 ? 122.813 127.143 41.428 1.00 81.85 641 PRO A C 1
ATOM 2760 O O . PRO A 1 641 ? 122.636 128.223 41.997 1.00 81.85 641 PRO A O 1
ATOM 2764 N N . GLY A 1 642 ? 123.891 126.880 40.693 1.00 83.21 642 GLY A N 1
ATOM 2765 C CA . GLY A 1 642 ? 124.916 127.876 40.458 1.00 83.21 642 GLY A CA 1
ATOM 2766 C C . GLY A 1 642 ? 125.884 128.097 41.596 1.00 83.21 642 GLY A C 1
ATOM 2767 O O . GLY A 1 642 ? 126.761 128.960 41.480 1.00 83.21 642 GLY A O 1
ATOM 2768 N N . LYS A 1 643 ? 125.760 127.351 42.692 1.00 82.89 643 LYS A N 1
ATOM 2769 C CA . LYS A 1 643 ? 126.622 127.520 43.853 1.00 82.89 643 LYS A CA 1
ATOM 2770 C C . LYS A 1 643 ? 127.072 126.162 44.371 1.00 82.89 643 LYS A C 1
ATOM 2771 O O . LYS A 1 643 ? 126.295 125.203 44.387 1.00 82.89 643 LYS A O 1
ATOM 2777 N N . VAL A 1 644 ? 128.331 126.091 44.794 1.00 81.28 644 VAL A N 1
ATOM 2778 C CA . VAL A 1 644 ? 128.886 124.917 45.459 1.00 81.28 644 VAL A CA 1
ATOM 2779 C C . VAL A 1 644 ? 129.303 125.338 46.861 1.00 81.28 644 VAL A C 1
ATOM 2780 O O . VAL A 1 644 ? 130.048 126.311 47.029 1.00 81.28 644 VAL A O 1
ATOM 2784 N N . TYR A 1 645 ? 128.808 124.618 47.869 1.00 90.54 645 TYR A N 1
ATOM 2785 C CA . TYR A 1 645 ? 129.012 125.003 49.266 1.00 90.54 645 TYR A CA 1
ATOM 2786 C C . TYR A 1 645 ? 130.165 124.191 49.848 1.00 90.54 645 TYR A C 1
ATOM 2787 O O . TYR A 1 645 ? 129.995 123.099 50.396 1.00 90.54 645 TYR A O 1
ATOM 2796 N N . THR A 1 646 ? 131.369 124.753 49.726 1.00 83.37 646 THR A N 1
ATOM 2797 C CA . THR A 1 646 ? 132.567 124.100 50.241 1.00 83.37 646 THR A CA 1
ATOM 2798 C C . THR A 1 646 ? 132.814 124.390 51.715 1.00 83.37 646 THR A C 1
ATOM 2799 O O . THR A 1 646 ? 133.718 123.786 52.302 1.00 83.37 646 THR A O 1
ATOM 2803 N N . HIS A 1 647 ? 132.048 125.293 52.324 1.00 86.29 647 HIS A N 1
ATOM 2804 C CA . HIS A 1 647 ? 132.210 125.633 53.730 1.00 86.29 647 HIS A CA 1
ATOM 2805 C C . HIS A 1 647 ? 130.841 125.694 54.392 1.00 86.29 647 HIS A C 1
ATOM 2806 O O . HIS A 1 647 ? 129.809 125.828 53.729 1.00 86.29 647 HIS A O 1
ATOM 2813 N N . VAL A 1 648 ? 130.839 125.585 55.719 1.00 80.28 648 VAL A N 1
ATOM 2814 C CA . VAL A 1 648 ? 129.623 125.656 56.518 1.00 80.28 648 VAL A CA 1
ATOM 2815 C C . VAL A 1 648 ? 129.883 126.524 57.740 1.00 80.28 648 VAL A C 1
ATOM 2816 O O . VAL A 1 648 ? 130.967 126.474 58.333 1.00 80.28 648 VAL A O 1
ATOM 2820 N N . ALA A 1 649 ? 128.890 127.326 58.109 1.00 73.14 649 ALA A N 1
ATOM 2821 C CA . ALA A 1 649 ? 128.935 128.134 59.318 1.00 73.14 649 ALA A CA 1
ATOM 2822 C C . ALA A 1 649 ? 127.956 127.562 60.333 1.00 73.14 649 ALA A C 1
ATOM 2823 O O . ALA A 1 649 ? 126.762 127.438 60.046 1.00 73.14 649 ALA A O 1
ATOM 2825 N N . LEU A 1 650 ? 128.461 127.217 61.512 1.00 76.02 650 LEU A N 1
ATOM 2826 C CA . LEU A 1 650 ? 127.667 126.601 62.563 1.00 76.02 650 LEU A CA 1
ATOM 2827 C C . LEU A 1 650 ? 127.491 127.574 63.719 1.00 76.02 650 LEU A C 1
ATOM 2828 O O . LEU A 1 650 ? 128.453 128.207 64.162 1.00 76.02 650 LEU A O 1
ATOM 2833 N N . ILE A 1 651 ? 126.258 127.689 64.203 1.00 72.97 651 ILE A N 1
ATOM 2834 C CA . ILE A 1 651 ? 125.899 128.636 65.250 1.00 72.97 651 ILE A CA 1
ATOM 2835 C C . ILE A 1 651 ? 125.163 127.885 66.349 1.00 72.97 651 ILE A C 1
ATOM 2836 O O . ILE A 1 651 ? 124.336 127.012 66.068 1.00 72.97 651 ILE A O 1
ATOM 2841 N N . LYS A 1 652 ? 125.477 128.208 67.600 1.00 70.97 652 LYS A N 1
ATOM 2842 C CA . LYS A 1 652 ? 124.729 127.690 68.736 1.00 70.97 652 LYS A CA 1
ATOM 2843 C C . LYS A 1 652 ? 124.507 128.815 69.735 1.00 70.97 652 LYS A C 1
ATOM 2844 O O . LYS A 1 652 ? 125.387 129.649 69.960 1.00 70.97 652 LYS A O 1
ATOM 2850 N N . GLY A 1 653 ? 123.318 128.837 70.325 1.00 68.71 653 GLY A N 1
ATOM 2851 C CA . GLY A 1 653 ? 122.984 129.894 71.257 1.00 68.71 653 GLY A CA 1
ATOM 2852 C C . GLY A 1 653 ? 121.560 129.755 71.746 1.00 68.71 653 GLY A C 1
ATOM 2853 O O . GLY A 1 653 ? 120.889 128.753 71.494 1.00 68.71 653 GLY A O 1
ATOM 2854 N N . ALA A 1 654 ? 121.111 130.783 72.457 1.00 68.72 654 ALA A N 1
ATOM 2855 C CA . ALA A 1 654 ? 119.769 130.770 73.026 1.00 68.72 654 ALA A CA 1
ATOM 2856 C C . ALA A 1 654 ? 118.726 130.797 71.915 1.00 68.72 654 ALA A C 1
ATOM 2857 O O . ALA A 1 654 ? 118.878 131.552 70.947 1.00 68.72 654 ALA A O 1
ATOM 2859 N N . PRO A 1 655 ? 117.669 129.987 72.006 1.00 68.25 655 PRO A N 1
ATOM 2860 C CA . PRO A 1 655 ? 116.640 129.999 70.953 1.00 68.25 655 PRO A CA 1
ATOM 2861 C C . PRO A 1 655 ? 115.966 131.348 70.772 1.00 68.25 655 PRO A C 1
ATOM 2862 O O . PRO A 1 655 ? 115.589 131.700 69.649 1.00 68.25 655 PRO A O 1
ATOM 2866 N N . ASP A 1 656 ? 115.809 132.119 71.848 1.00 71.36 656 ASP A N 1
ATOM 2867 C CA . ASP A 1 656 ? 115.098 133.390 71.771 1.00 71.36 656 ASP A CA 1
ATOM 2868 C C . ASP A 1 656 ? 115.832 134.448 70.955 1.00 71.36 656 ASP A C 1
ATOM 2869 O O . ASP A 1 656 ? 115.226 135.475 70.629 1.00 71.36 656 ASP A O 1
ATOM 2874 N N . ARG A 1 657 ? 117.102 134.232 70.615 1.00 79.06 657 ARG A N 1
ATOM 2875 C CA . ARG A 1 657 ? 117.856 135.177 69.804 1.00 79.06 657 ARG A CA 1
ATOM 2876 C C . ARG A 1 657 ? 118.297 134.600 68.466 1.00 79.06 657 ARG A C 1
ATOM 2877 O O . ARG A 1 657 ? 119.064 135.254 67.751 1.00 79.06 657 ARG A O 1
ATOM 2885 N N . LEU A 1 658 ? 117.848 133.407 68.113 1.00 80.69 658 LEU A N 1
ATOM 2886 C CA . LEU A 1 658 ? 118.152 132.809 66.818 1.00 80.69 658 LEU A CA 1
ATOM 2887 C C . LEU A 1 658 ? 116.905 132.367 66.069 1.00 80.69 658 LEU A C 1
ATOM 2888 O O . LEU A 1 658 ? 116.888 132.410 64.837 1.00 80.69 658 LEU A O 1
ATOM 2893 N N . LEU A 1 659 ? 115.863 131.939 66.784 1.00 82.42 659 LEU A N 1
ATOM 2894 C CA . LEU A 1 659 ? 114.631 131.511 66.131 1.00 82.42 659 LEU A CA 1
ATOM 2895 C C . LEU A 1 659 ? 113.948 132.671 65.417 1.00 82.42 659 LEU A C 1
ATOM 2896 O O . LEU A 1 659 ? 113.390 132.496 64.328 1.00 82.42 659 LEU A O 1
ATOM 2901 N N . ASP A 1 660 ? 113.977 133.862 66.019 1.00 87.72 660 ASP A N 1
ATOM 2902 C CA . ASP A 1 660 ? 113.298 135.013 65.434 1.00 87.72 660 ASP A CA 1
ATOM 2903 C C . ASP A 1 660 ? 113.875 135.406 64.081 1.00 87.72 660 ASP A C 1
ATOM 2904 O O . ASP A 1 660 ? 113.162 136.000 63.265 1.00 87.72 660 ASP A O 1
ATOM 2909 N N . ARG A 1 661 ? 115.143 135.090 63.822 1.00 82.91 661 ARG A N 1
ATOM 2910 C CA . ARG A 1 661 ? 115.786 135.413 62.555 1.00 82.91 661 ARG A CA 1
ATOM 2911 C C . ARG A 1 661 ? 115.909 134.207 61.632 1.00 82.91 661 ARG A C 1
ATOM 2912 O O . ARG A 1 661 ? 116.645 134.270 60.641 1.00 82.91 661 ARG A O 1
ATOM 2920 N N . SER A 1 662 ? 115.213 133.111 61.932 1.00 81.41 662 SER A N 1
ATOM 2921 C CA . SER A 1 662 ? 115.231 131.953 61.049 1.00 81.41 662 SER A CA 1
ATOM 2922 C C . SER A 1 662 ? 114.505 132.268 59.747 1.00 81.41 662 SER A C 1
ATOM 2923 O O . SER A 1 662 ? 113.500 132.985 59.735 1.00 81.41 662 SER A O 1
ATOM 2926 N N . THR A 1 663 ? 115.019 131.730 58.646 1.00 82.73 663 THR A N 1
ATOM 2927 C CA . THR A 1 663 ? 114.460 132.009 57.328 1.00 82.73 663 THR A CA 1
ATOM 2928 C C . THR A 1 663 ? 113.961 130.769 56.603 1.00 82.73 663 THR A C 1
ATOM 2929 O O . THR A 1 663 ? 112.886 130.808 56.001 1.00 82.73 663 THR A O 1
ATOM 2933 N N . HIS A 1 664 ? 114.707 129.667 56.642 1.00 84.22 664 HIS A N 1
ATOM 2934 C CA . HIS A 1 664 ? 114.291 128.435 55.987 1.00 84.22 664 HIS A CA 1
ATOM 2935 C C . HIS A 1 664 ? 114.578 127.256 56.906 1.00 84.22 664 HIS A C 1
ATOM 2936 O O . HIS A 1 664 ? 115.455 127.314 57.771 1.00 84.22 664 HIS A O 1
ATOM 2943 N N . LEU A 1 665 ? 113.824 126.180 56.707 1.00 88.55 665 LEU A N 1
ATOM 2944 C CA . LEU A 1 665 ? 113.979 124.946 57.463 1.00 88.55 665 LEU A CA 1
ATOM 2945 C C . LEU A 1 665 ? 114.413 123.811 56.544 1.00 88.55 665 LEU A C 1
ATOM 2946 O O . LEU A 1 665 ? 114.468 123.950 55.320 1.00 88.55 665 LEU A O 1
ATOM 2951 N N . LEU A 1 666 ? 114.726 122.675 57.161 1.00 91.19 666 LEU A N 1
ATOM 2952 C CA . LEU A 1 666 ? 115.003 121.465 56.403 1.00 91.19 666 LEU A CA 1
ATOM 2953 C C . LEU A 1 666 ? 113.698 120.816 55.956 1.00 91.19 666 LEU A C 1
ATOM 2954 O O . LEU A 1 666 ? 112.674 120.888 56.641 1.00 91.19 666 LEU A O 1
ATOM 2959 N N . GLU A 1 667 ? 113.742 120.174 54.791 1.00 89.01 667 GLU A N 1
ATOM 2960 C CA . GLU A 1 667 ? 112.560 119.556 54.212 1.00 89.01 667 GLU A CA 1
ATOM 2961 C C . GLU A 1 667 ? 112.887 118.133 53.786 1.00 89.01 667 GLU A C 1
ATOM 2962 O O . GLU A 1 667 ? 113.959 117.861 53.241 1.00 89.01 667 GLU A O 1
ATOM 2968 N N . GLU A 1 668 ? 111.947 117.228 54.040 1.00 85.43 668 GLU A N 1
ATOM 2969 C CA . GLU A 1 668 ? 112.064 115.836 53.630 1.00 85.43 668 GLU A CA 1
ATOM 2970 C C . GLU A 1 668 ? 111.408 115.657 52.268 1.00 85.43 668 GLU A C 1
ATOM 2971 O O . GLU A 1 668 ? 110.210 115.916 52.113 1.00 85.43 668 GLU A O 1
ATOM 2977 N N . THR A 1 669 ? 112.192 115.216 51.290 1.00 84.41 669 THR A N 1
ATOM 2978 C CA . THR A 1 669 ? 111.706 114.974 49.939 1.00 84.41 669 THR A CA 1
ATOM 2979 C C . THR A 1 669 ? 111.456 113.483 49.758 1.00 84.41 669 THR A C 1
ATOM 2980 O O . THR A 1 669 ? 112.380 112.674 49.895 1.00 84.41 669 THR A O 1
ATOM 2984 N N . SER A 1 670 ? 110.205 113.132 49.451 1.00 84.38 670 SER A N 1
ATOM 2985 C CA . SER A 1 670 ? 109.777 111.742 49.328 1.00 84.38 670 SER A CA 1
ATOM 2986 C C . SER A 1 670 ? 110.220 110.934 50.542 1.00 84.38 670 SER A C 1
ATOM 2987 O O . SER A 1 670 ? 109.878 111.274 51.680 1.00 84.38 670 SER A O 1
ATOM 2990 N N . MET A 1 671 ? 110.979 109.867 50.312 1.00 92.97 671 MET A N 1
ATOM 2991 C CA . MET A 1 671 ? 111.557 109.043 51.368 1.00 92.97 671 MET A CA 1
ATOM 2992 C C . MET A 1 671 ? 112.994 108.683 51.010 1.00 92.97 671 MET A C 1
ATOM 2993 O O . MET A 1 671 ? 113.474 107.575 51.260 1.00 92.97 671 MET A O 1
ATOM 2998 N N . LYS A 1 672 ? 113.703 109.636 50.407 1.00 89.78 672 LYS A N 1
ATOM 2999 C CA . LYS A 1 672 ? 115.042 109.397 49.883 1.00 89.78 672 LYS A CA 1
ATOM 3000 C C . LYS A 1 672 ? 116.103 110.257 50.550 1.00 89.78 672 LYS A C 1
ATOM 3001 O O . LYS A 1 672 ? 117.146 109.734 50.960 1.00 89.78 672 LYS A O 1
ATOM 3007 N N . LYS A 1 673 ? 115.871 111.562 50.673 1.00 88.47 673 LYS A N 1
ATOM 3008 C CA . LYS A 1 673 ? 116.888 112.462 51.197 1.00 88.47 673 LYS A CA 1
ATOM 3009 C C . LYS A 1 673 ? 116.221 113.667 51.842 1.00 88.47 673 LYS A C 1
ATOM 3010 O O . LYS A 1 673 ? 115.051 113.965 51.592 1.00 88.47 673 LYS A O 1
ATOM 3016 N N . VAL A 1 674 ? 116.990 114.358 52.680 1.00 87.30 674 VAL A N 1
ATOM 3017 C CA . VAL A 1 674 ? 116.566 115.603 53.309 1.00 87.30 674 VAL A CA 1
ATOM 3018 C C . VAL A 1 674 ? 117.374 116.744 52.712 1.00 87.30 674 VAL A C 1
ATOM 3019 O O . VAL A 1 674 ? 118.612 116.718 52.722 1.00 87.30 674 VAL A O 1
ATOM 3023 N N . GLN A 1 675 ? 116.676 117.750 52.191 1.00 90.52 675 GLN A N 1
ATOM 3024 C CA . GLN A 1 675 ? 117.313 118.871 51.518 1.00 90.52 675 GLN A CA 1
ATOM 3025 C C . GLN A 1 675 ? 116.773 120.172 52.092 1.00 90.52 675 GLN A C 1
ATOM 3026 O O . GLN A 1 675 ? 115.631 120.237 52.555 1.00 90.52 675 GLN A O 1
ATOM 3032 N N . VAL A 1 676 ? 117.614 121.209 52.064 1.00 91.61 676 VAL A N 1
ATOM 3033 C CA . VAL A 1 676 ? 117.201 122.519 52.552 1.00 91.61 676 VAL A CA 1
ATOM 3034 C C . VAL A 1 676 ? 116.057 123.041 51.698 1.00 91.61 676 VAL A C 1
ATOM 3035 O O . VAL A 1 676 ? 116.106 122.993 50.462 1.00 91.61 676 VAL A O 1
ATOM 3039 N N . SER A 1 677 ? 115.014 123.544 52.358 1.00 93.32 677 SER A N 1
ATOM 3040 C CA . SER A 1 677 ? 113.820 124.035 51.673 1.00 93.32 677 SER A CA 1
ATOM 3041 C C . SER A 1 677 ? 114.012 125.483 51.215 1.00 93.32 677 SER A C 1
ATOM 3042 O O . SER A 1 677 ? 113.478 126.431 51.788 1.00 93.32 677 SER A O 1
ATOM 3045 N N . TRP A 1 678 ? 114.800 125.637 50.149 1.00 96.61 678 TRP A N 1
ATOM 3046 C CA . TRP A 1 678 ? 114.976 126.945 49.531 1.00 96.61 678 TRP A CA 1
ATOM 3047 C C . TRP A 1 678 ? 113.707 127.448 48.858 1.00 96.61 678 TRP A C 1
ATOM 3048 O O . TRP A 1 678 ? 113.622 128.641 48.543 1.00 96.61 678 TRP A O 1
ATOM 3059 N N . ASN A 1 679 ? 112.723 126.574 48.631 1.00 91.05 679 ASN A N 1
ATOM 3060 C CA . ASN A 1 679 ? 111.535 126.949 47.876 1.00 91.05 679 ASN A CA 1
ATOM 3061 C C . ASN A 1 679 ? 110.559 127.800 48.680 1.00 91.05 679 ASN A C 1
ATOM 3062 O O . ASN A 1 679 ? 109.841 128.613 48.090 1.00 91.05 679 ASN A O 1
ATOM 3067 N N . SER A 1 680 ? 110.511 127.638 50.001 1.00 83.38 680 SER A N 1
ATOM 3068 C CA . SER A 1 680 ? 109.509 128.336 50.803 1.00 83.38 680 SER A CA 1
ATOM 3069 C C . SER A 1 680 ? 110.153 128.843 52.082 1.00 83.38 680 SER A C 1
ATOM 3070 O O . SER A 1 680 ? 110.855 128.088 52.762 1.00 83.38 680 SER A O 1
ATOM 3073 N N . THR A 1 681 ? 109.906 130.109 52.411 1.00 78.15 681 THR A N 1
ATOM 3074 C CA . THR A 1 681 ? 110.405 130.678 53.652 1.00 78.15 681 THR A CA 1
ATOM 3075 C C . THR A 1 681 ? 109.561 130.206 54.832 1.00 78.15 681 THR A C 1
ATOM 3076 O O . THR A 1 681 ? 108.503 129.590 54.672 1.00 78.15 681 THR A O 1
ATOM 3080 N N . ILE A 1 682 ? 110.045 130.504 56.038 1.00 80.59 682 ILE A N 1
ATOM 3081 C CA . ILE A 1 682 ? 109.321 130.125 57.245 1.00 80.59 682 ILE A CA 1
ATOM 3082 C C . ILE A 1 682 ? 108.165 131.091 57.453 1.00 80.59 682 ILE A C 1
ATOM 3083 O O . ILE A 1 682 ? 108.359 132.311 57.522 1.00 80.59 682 ILE A O 1
ATOM 3088 N N . THR A 1 683 ? 106.955 130.549 57.556 1.00 81.26 683 THR A N 1
ATOM 3089 C CA . THR A 1 683 ? 105.780 131.365 57.806 1.00 81.26 683 THR A CA 1
ATOM 3090 C C . THR A 1 683 ? 105.615 131.613 59.304 1.00 81.26 683 THR A C 1
ATOM 3091 O O . THR A 1 683 ? 106.358 131.087 60.136 1.00 81.26 683 THR A O 1
ATOM 3095 N N . GLN A 1 684 ? 104.627 132.445 59.645 1.00 88.26 684 GLN A N 1
ATOM 3096 C CA . GLN A 1 684 ? 104.351 132.718 61.051 1.00 88.26 684 GLN A CA 1
ATOM 3097 C C . GLN A 1 684 ? 103.851 131.477 61.778 1.00 88.26 684 GLN A C 1
ATOM 3098 O O . GLN A 1 684 ? 104.265 131.213 62.912 1.00 88.26 684 GLN A O 1
ATOM 3104 N N . GLU A 1 685 ? 102.962 130.705 61.147 1.00 82.21 685 GLU A N 1
ATOM 3105 C CA . GLU A 1 685 ? 102.516 129.449 61.741 1.00 82.21 685 GLU A CA 1
ATOM 3106 C C . GLU A 1 685 ? 103.668 128.457 61.840 1.00 82.21 685 GLU A C 1
ATOM 3107 O O . GLU A 1 685 ? 103.792 127.726 62.831 1.00 82.21 685 GLU A O 1
ATOM 3113 N N . GLU A 1 686 ? 104.523 128.421 60.816 1.00 82.73 686 GLU A N 1
ATOM 3114 C CA . GLU A 1 686 ? 105.705 127.568 60.865 1.00 82.73 686 GLU A CA 1
ATOM 3115 C C . GLU A 1 686 ? 106.621 127.971 62.013 1.00 82.73 686 GLU A C 1
ATOM 3116 O O . GLU A 1 686 ? 107.217 127.112 62.674 1.00 82.73 686 GLU A O 1
ATOM 3122 N N . ARG A 1 687 ? 106.751 129.276 62.259 1.00 85.88 687 ARG A N 1
ATOM 3123 C CA . ARG A 1 687 ? 107.537 129.748 63.393 1.00 85.88 687 ARG A CA 1
ATOM 3124 C C . ARG A 1 687 ? 106.896 129.334 64.713 1.00 85.88 687 ARG A C 1
ATOM 3125 O O . ARG A 1 687 ? 107.585 128.900 65.642 1.00 85.88 687 ARG A O 1
ATOM 3133 N N . ASN A 1 688 ? 105.568 129.451 64.809 1.00 81.28 688 ASN A N 1
ATOM 3134 C CA . ASN A 1 688 ? 104.870 129.066 66.034 1.00 81.28 688 ASN A CA 1
ATOM 3135 C C . ASN A 1 688 ? 105.013 127.572 66.302 1.00 81.28 688 ASN A C 1
ATOM 3136 O O . ASN A 1 688 ? 105.009 127.140 67.466 1.00 81.28 688 ASN A O 1
ATOM 3141 N N . VAL A 1 689 ? 105.144 126.772 65.238 1.00 81.03 689 VAL A N 1
ATOM 3142 C CA . VAL A 1 689 ? 105.392 125.342 65.399 1.00 81.03 689 VAL A CA 1
ATOM 3143 C C . VAL A 1 689 ? 106.640 125.107 66.234 1.00 81.03 689 VAL A C 1
ATOM 3144 O O . VAL A 1 689 ? 106.640 124.276 67.151 1.00 81.03 689 VAL A O 1
ATOM 3148 N N . LEU A 1 690 ? 107.714 125.840 65.947 1.00 79.13 690 LEU A N 1
ATOM 3149 C CA . LEU A 1 690 ? 108.921 125.738 66.757 1.00 79.13 690 LEU A CA 1
ATOM 3150 C C . LEU A 1 690 ? 108.731 126.422 68.105 1.00 79.13 690 LEU A C 1
ATOM 3151 O O . LEU A 1 690 ? 109.301 125.996 69.116 1.00 79.13 690 LEU A O 1
ATOM 3156 N N . ILE A 1 691 ? 107.933 127.492 68.133 1.00 76.07 691 ILE A N 1
ATOM 3157 C CA . ILE A 1 691 ? 107.823 128.312 69.337 1.00 76.07 691 ILE A CA 1
ATOM 3158 C C . ILE A 1 691 ? 107.185 127.531 70.478 1.00 76.07 691 ILE A C 1
ATOM 3159 O O . ILE A 1 691 ? 107.711 127.508 71.598 1.00 76.07 691 ILE A O 1
ATOM 3164 N N . LYS A 1 692 ? 106.043 126.881 70.230 1.00 74.66 692 LYS A N 1
ATOM 3165 C CA . LYS A 1 692 ? 105.405 126.205 71.359 1.00 74.66 692 LYS A CA 1
ATOM 3166 C C . LYS A 1 692 ? 106.167 124.948 71.760 1.00 74.66 692 LYS A C 1
ATOM 3167 O O . LYS A 1 692 ? 106.156 124.572 72.936 1.00 74.66 692 LYS A O 1
ATOM 3173 N N . LYS A 1 693 ? 106.849 124.296 70.816 1.00 76.91 693 LYS A N 1
ATOM 3174 C CA . LYS A 1 693 ? 107.739 123.205 71.198 1.00 76.91 693 LYS A CA 1
ATOM 3175 C C . LYS A 1 693 ? 108.883 123.691 72.078 1.00 76.91 693 LYS A C 1
ATOM 3176 O O . LYS A 1 693 ? 109.244 123.013 73.047 1.00 76.91 693 LYS A O 1
ATOM 3182 N N . ASN A 1 694 ? 109.455 124.855 71.765 1.00 72.36 694 ASN A N 1
ATOM 3183 C CA . ASN A 1 694 ? 110.463 125.445 72.639 1.00 72.36 694 ASN A CA 1
ATOM 3184 C C . ASN A 1 694 ? 109.878 125.762 74.007 1.00 72.36 694 ASN A C 1
ATOM 3185 O O . ASN A 1 694 ? 110.553 125.610 75.030 1.00 72.36 694 ASN A O 1
ATOM 3190 N N . LEU A 1 695 ? 108.629 126.227 74.041 1.00 71.42 695 LEU A N 1
ATOM 3191 C CA . LEU A 1 695 ? 107.979 126.529 75.313 1.00 71.42 695 LEU A CA 1
ATOM 3192 C C . LEU A 1 695 ? 107.821 125.271 76.160 1.00 71.42 695 LEU A C 1
ATOM 3193 O O . LEU A 1 695 ? 108.081 125.281 77.369 1.00 71.42 695 LEU A O 1
ATOM 3198 N N . GLU A 1 696 ? 107.382 124.173 75.539 1.00 73.87 696 GLU A N 1
ATOM 3199 C CA . GLU A 1 696 ? 107.253 122.918 76.275 1.00 73.87 696 GLU A CA 1
ATOM 3200 C C . GLU A 1 696 ? 108.605 122.390 76.737 1.00 73.87 696 GLU A C 1
ATOM 3201 O O . GLU A 1 696 ? 108.726 121.914 77.872 1.00 73.87 696 GLU A O 1
ATOM 3207 N N . LEU A 1 697 ? 109.629 122.464 75.887 1.00 69.59 697 LEU A N 1
ATOM 3208 C CA . LEU A 1 697 ? 110.941 121.947 76.251 1.00 69.59 697 LEU A CA 1
ATOM 3209 C C . LEU A 1 697 ? 111.646 122.788 77.306 1.00 69.59 697 LEU A C 1
ATOM 3210 O O . LEU A 1 697 ? 112.379 122.230 78.131 1.00 69.59 697 LEU A O 1
ATOM 3215 N N . SER A 1 698 ? 111.448 124.107 77.301 1.00 65.88 698 SER A N 1
ATOM 3216 C CA . SER A 1 698 ? 112.022 124.971 78.322 1.00 65.88 698 SER A CA 1
ATOM 3217 C C . SER A 1 698 ? 111.438 124.709 79.700 1.00 65.88 698 SER A C 1
ATOM 3218 O O . SER A 1 698 ? 112.099 124.997 80.704 1.00 65.88 698 SER A O 1
ATOM 3221 N N . GLN A 1 699 ? 110.221 124.172 79.769 1.00 66.94 699 GLN A N 1
ATOM 3222 C CA . GLN A 1 699 ? 109.666 123.700 81.029 1.00 66.94 699 GLN A CA 1
ATOM 3223 C C . GLN A 1 699 ? 110.360 122.402 81.417 1.00 66.94 699 GLN A C 1
ATOM 3224 O O . GLN A 1 699 ? 111.322 121.992 80.758 1.00 66.94 699 GLN A O 1
ATOM 3230 N N . LYS A 1 700 ? 109.892 121.753 82.482 1.00 62.12 700 LYS A N 1
ATOM 3231 C CA . LYS A 1 700 ? 110.522 120.559 83.037 1.00 62.12 700 LYS A CA 1
ATOM 3232 C C . LYS A 1 700 ? 111.952 120.822 83.489 1.00 62.12 700 LYS A C 1
ATOM 3233 O O . LYS A 1 700 ? 112.764 119.894 83.549 1.00 62.12 700 LYS A O 1
ATOM 3239 N N . ALA A 1 701 ? 112.275 122.080 83.791 1.00 53.97 701 ALA A N 1
ATOM 3240 C CA . ALA A 1 701 ? 113.576 122.525 84.283 1.00 53.97 701 ALA A CA 1
ATOM 3241 C C . ALA A 1 701 ? 114.708 122.276 83.295 1.00 53.97 701 ALA A C 1
ATOM 3242 O O . ALA A 1 701 ? 115.873 122.204 83.703 1.00 53.97 701 ALA A O 1
ATOM 3244 N N . LEU A 1 702 ? 114.403 122.146 82.008 1.00 61.65 702 LEU A N 1
ATOM 3245 C CA . LEU A 1 702 ? 115.439 121.952 81.006 1.00 61.65 702 LEU A CA 1
ATOM 3246 C C . LEU A 1 702 ? 115.758 123.260 80.295 1.00 61.65 702 LEU A C 1
ATOM 3247 O O . LEU A 1 702 ? 114.863 124.014 79.903 1.00 61.65 702 LEU A O 1
ATOM 3252 N N . ARG A 1 703 ? 117.050 123.524 80.127 1.00 54.76 703 ARG A N 1
ATOM 3253 C CA . ARG A 1 703 ? 117.493 124.627 79.292 1.00 54.76 703 ARG A CA 1
ATOM 3254 C C . ARG A 1 703 ? 117.758 124.127 77.878 1.00 54.76 703 ARG A C 1
ATOM 3255 O O . ARG A 1 703 ? 118.250 123.017 77.664 1.00 54.76 703 ARG A O 1
ATOM 3263 N N . VAL A 1 704 ? 117.413 124.962 76.906 1.00 55.44 704 VAL A N 1
ATOM 3264 C CA . VAL A 1 704 ? 117.412 124.578 75.502 1.00 55.44 704 VAL A CA 1
ATOM 3265 C C . VAL A 1 704 ? 118.456 125.396 74.757 1.00 55.44 704 VAL A C 1
ATOM 3266 O O . VAL A 1 704 ? 118.536 126.617 74.922 1.00 55.44 704 VAL A O 1
ATOM 3270 N N . LEU A 1 705 ? 119.258 124.717 73.944 1.00 57.51 705 LEU A N 1
ATOM 3271 C CA . LEU A 1 705 ? 120.219 125.353 73.055 1.00 57.51 705 LEU A CA 1
ATOM 3272 C C . LEU A 1 705 ? 119.800 125.102 71.612 1.00 57.51 705 LEU A C 1
ATOM 3273 O O . LEU A 1 705 ? 119.517 123.961 71.232 1.00 57.51 705 LEU A O 1
ATOM 3278 N N . SER A 1 706 ? 119.764 126.164 70.813 1.00 68.47 706 SER A N 1
ATOM 3279 C CA . SER A 1 706 ? 119.368 126.080 69.414 1.00 68.47 706 SER A CA 1
ATOM 3280 C C . SER A 1 706 ? 120.602 126.148 68.530 1.00 68.47 706 SER A C 1
ATOM 3281 O O . SER A 1 706 ? 121.463 127.012 68.720 1.00 68.47 706 SER A O 1
ATOM 3284 N N . ILE A 1 707 ? 120.678 125.244 67.562 1.00 68.25 707 ILE A N 1
ATOM 3285 C CA . ILE A 1 707 ? 121.817 125.139 66.661 1.00 68.25 707 ILE A CA 1
ATOM 3286 C C . ILE A 1 707 ? 121.351 125.487 65.256 1.00 68.25 707 ILE A C 1
ATOM 3287 O O . ILE A 1 707 ? 120.309 124.994 64.802 1.00 68.25 707 ILE A O 1
ATOM 3292 N N . CYS A 1 708 ? 122.104 126.359 64.583 1.00 74.15 708 CYS A N 1
ATOM 3293 C CA . CYS A 1 708 ? 121.781 126.838 63.246 1.00 74.15 708 CYS A CA 1
ATOM 3294 C C . CYS A 1 708 ? 122.978 126.647 62.322 1.00 74.15 708 CYS A C 1
ATOM 3295 O O . CYS A 1 708 ? 124.100 126.418 62.769 1.00 74.15 708 CYS A O 1
ATOM 3298 N N . ILE A 1 709 ? 122.732 126.746 61.020 1.00 78.79 709 ILE A N 1
ATOM 3299 C CA . ILE A 1 709 ? 123.772 126.548 60.019 1.00 78.79 709 ILE A CA 1
ATOM 3300 C C . ILE A 1 709 ? 123.561 127.546 58.891 1.00 78.79 709 ILE A C 1
ATOM 3301 O O . ILE A 1 709 ? 122.453 128.057 58.696 1.00 78.79 709 ILE A O 1
ATOM 3306 N N . LYS A 1 710 ? 124.637 127.846 58.169 1.00 80.38 710 LYS A N 1
ATOM 3307 C CA . LYS A 1 710 ? 124.565 128.578 56.911 1.00 80.38 710 LYS A CA 1
ATOM 3308 C C . LYS A 1 710 ? 125.594 128.014 55.941 1.00 80.38 710 LYS A C 1
ATOM 3309 O O . LYS A 1 710 ? 126.802 128.058 56.231 1.00 80.38 710 LYS A O 1
ATOM 3315 N N . PRO A 1 711 ? 125.178 127.472 54.802 1.00 84.67 711 PRO A N 1
ATOM 3316 C CA . PRO A 1 711 ? 126.144 127.039 53.791 1.00 84.67 711 PRO A CA 1
ATOM 3317 C C . PRO A 1 711 ? 126.881 128.223 53.187 1.00 84.67 711 PRO A C 1
ATOM 3318 O O . PRO A 1 711 ? 126.330 129.313 53.014 1.00 84.67 711 PRO A O 1
ATOM 3322 N N . LEU A 1 712 ? 128.152 127.993 52.861 1.00 82.17 712 LEU A N 1
ATOM 3323 C CA . LEU A 1 712 ? 129.025 129.043 52.357 1.00 82.17 712 LEU A CA 1
ATOM 3324 C C . LEU A 1 712 ? 129.957 128.475 51.297 1.00 82.17 712 LEU A C 1
ATOM 3325 O O . LEU A 1 712 ? 130.208 127.269 51.248 1.00 82.17 712 LEU A O 1
ATOM 3330 N N . THR A 1 713 ? 130.468 129.362 50.451 1.00 84.69 713 THR A N 1
ATOM 3331 C CA . THR A 1 713 ? 131.442 129.016 49.428 1.00 84.69 713 THR A CA 1
ATOM 3332 C C . THR A 1 713 ? 132.751 129.760 49.676 1.00 84.69 713 THR A C 1
ATOM 3333 O O . THR A 1 713 ? 132.896 130.508 50.646 1.00 84.69 713 THR A O 1
ATOM 3337 N N . ASP A 1 714 ? 133.719 129.536 48.783 1.00 89.18 714 ASP A N 1
ATOM 3338 C CA . ASP A 1 714 ? 135.005 130.218 48.898 1.00 89.18 714 ASP A CA 1
ATOM 3339 C C . ASP A 1 714 ? 134.837 131.730 48.803 1.00 89.18 714 ASP A C 1
ATOM 3340 O O . ASP A 1 714 ? 135.459 132.482 49.564 1.00 89.18 714 ASP A O 1
ATOM 3345 N N . GLN A 1 715 ? 133.999 132.193 47.873 1.00 83.76 715 GLN A N 1
ATOM 3346 C CA . GLN A 1 715 ? 133.739 133.623 47.756 1.00 83.76 715 GLN A CA 1
ATOM 3347 C C . GLN A 1 715 ? 133.048 134.168 48.999 1.00 83.76 715 GLN A C 1
ATOM 3348 O O . GLN A 1 715 ? 133.328 135.297 49.417 1.00 83.76 715 GLN A O 1
ATOM 3354 N N . ASN A 1 716 ? 132.146 133.389 49.601 1.00 78.24 716 ASN A N 1
ATOM 3355 C CA . ASN A 1 716 ? 131.522 133.817 50.849 1.00 78.24 716 ASN A CA 1
ATOM 3356 C C . ASN A 1 716 ? 132.541 133.934 51.976 1.00 78.24 716 ASN A C 1
ATOM 3357 O O . ASN A 1 716 ? 132.475 134.876 52.774 1.00 78.24 716 ASN A O 1
ATOM 3362 N N . ILE A 1 717 ? 133.487 132.995 52.058 1.00 82.32 717 ILE A N 1
ATOM 3363 C CA . ILE A 1 717 ? 134.540 133.084 53.065 1.00 82.32 717 ILE A CA 1
ATOM 3364 C C . ILE A 1 717 ? 135.410 134.310 52.820 1.00 82.32 717 ILE A C 1
ATOM 3365 O O . ILE A 1 717 ? 135.806 135.006 53.763 1.00 82.32 717 ILE A O 1
ATOM 3370 N N . GLU A 1 718 ? 135.725 134.592 51.554 1.00 86.77 718 GLU A N 1
ATOM 3371 C CA . GLU A 1 718 ? 136.506 135.782 51.231 1.00 86.77 718 GLU A CA 1
ATOM 3372 C C . GLU A 1 718 ? 135.761 137.051 51.630 1.00 86.77 718 GLU A C 1
ATOM 3373 O O . GLU A 1 718 ? 136.355 137.991 52.170 1.00 86.77 718 GLU A O 1
ATOM 3379 N N . GLU A 1 719 ? 134.453 137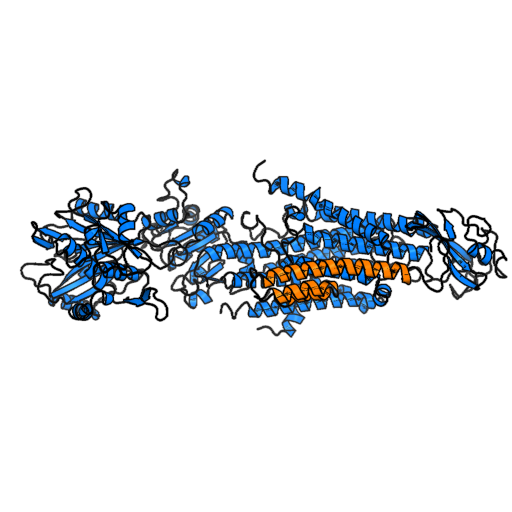.094 51.367 1.00 81.60 719 GLU A N 1
ATOM 3380 C CA . GLU A 1 719 ? 133.649 138.250 51.753 1.00 81.60 719 GLU A CA 1
ATOM 3381 C C . GLU A 1 719 ? 133.622 138.417 53.268 1.00 81.60 719 GLU A C 1
ATOM 3382 O O . GLU A 1 719 ? 133.724 139.536 53.784 1.00 81.60 719 GLU A O 1
ATOM 3388 N N . LEU A 1 720 ? 133.474 137.308 53.997 1.00 80.56 720 LEU A N 1
ATOM 3389 C CA . LEU A 1 720 ? 133.470 137.372 55.455 1.00 80.56 720 LEU A CA 1
ATOM 3390 C C . LEU A 1 720 ? 134.808 137.867 55.990 1.00 80.56 720 LEU A C 1
ATOM 3391 O O . LEU A 1 720 ? 134.851 138.676 56.924 1.00 80.56 720 LEU A O 1
ATOM 3396 N N . LYS A 1 721 ? 135.912 137.389 55.412 1.00 86.28 721 LYS A N 1
ATOM 3397 C CA . LYS A 1 721 ? 137.231 137.855 55.823 1.00 86.28 721 LYS A CA 1
ATOM 3398 C C . LYS A 1 721 ? 137.473 139.308 55.440 1.00 86.28 721 LYS A C 1
ATOM 3399 O O . LYS A 1 721 ? 138.254 139.991 56.112 1.00 86.28 721 LYS A O 1
ATOM 3405 N N . LYS A 1 722 ? 136.824 139.794 54.382 1.00 85.36 722 LYS A N 1
ATOM 3406 C CA . LYS A 1 722 ? 136.954 141.186 53.973 1.00 85.36 722 LYS A CA 1
ATOM 3407 C C . LYS A 1 722 ? 136.172 142.141 54.864 1.00 85.36 722 LYS A C 1
ATOM 3408 O O . LYS A 1 722 ? 136.355 143.357 54.747 1.00 85.36 722 LYS A O 1
ATOM 3414 N N . LEU A 1 723 ? 135.310 141.627 55.738 1.00 84.80 723 LEU A N 1
ATOM 3415 C CA . LEU A 1 723 ? 134.537 142.489 56.622 1.00 84.80 723 LEU A CA 1
ATOM 3416 C C . LEU A 1 723 ? 135.453 143.145 57.648 1.00 84.80 723 LEU A C 1
ATOM 3417 O O . LEU A 1 723 ? 136.187 142.461 58.368 1.00 84.80 723 LEU A O 1
ATOM 3422 N N . GLU A 1 724 ? 135.406 144.476 57.714 1.00 85.80 724 GLU A N 1
ATOM 3423 C CA . GLU A 1 724 ? 136.218 145.211 58.674 1.00 85.80 724 GLU A CA 1
ATOM 3424 C C . GLU A 1 724 ? 135.755 144.999 60.108 1.00 85.80 724 GLU A C 1
ATOM 3425 O O . GLU A 1 724 ? 136.554 145.169 61.036 1.00 85.80 724 GLU A O 1
ATOM 3431 N N . ASP A 1 725 ? 134.494 144.626 60.308 1.00 85.06 725 ASP A N 1
ATOM 3432 C CA . ASP A 1 725 ? 133.990 144.380 61.651 1.00 85.06 725 ASP A CA 1
ATOM 3433 C C . ASP A 1 725 ? 134.670 143.162 62.263 1.00 85.06 725 ASP A C 1
ATOM 3434 O O . ASP A 1 725 ? 135.077 142.229 61.565 1.00 85.06 725 ASP A O 1
ATOM 3439 N N . ALA A 1 726 ? 134.790 143.179 63.587 1.00 89.79 726 ALA A N 1
ATOM 3440 C CA . ALA A 1 726 ? 135.362 142.054 64.307 1.00 89.79 726 ALA A CA 1
ATOM 3441 C C . ALA A 1 726 ? 134.331 140.932 64.423 1.00 89.79 726 ALA A C 1
ATOM 3442 O O . ALA A 1 726 ? 133.270 140.950 63.792 1.00 89.79 726 ALA A O 1
ATOM 3444 N N . ASP A 1 727 ? 134.652 139.937 65.247 1.00 91.23 727 ASP A N 1
ATOM 3445 C CA . ASP A 1 727 ? 133.747 138.821 65.493 1.00 91.23 727 ASP A CA 1
ATOM 3446 C C . ASP A 1 727 ? 132.538 139.258 66.314 1.00 91.23 727 ASP A C 1
ATOM 3447 O O . ASP A 1 727 ? 131.679 138.436 66.651 1.00 91.23 727 ASP A O 1
ATOM 3452 N N . GLU A 1 728 ? 132.468 140.551 66.644 1.00 91.03 728 GLU A N 1
ATOM 3453 C CA . GLU A 1 728 ? 131.355 141.063 67.436 1.00 91.03 728 GLU A CA 1
ATOM 3454 C C . GLU A 1 728 ? 130.025 140.945 66.702 1.00 91.03 728 GLU A C 1
ATOM 3455 O O . GLU A 1 728 ? 129.021 140.548 67.306 1.00 91.03 728 GLU A O 1
ATOM 3461 N N . ARG A 1 729 ? 129.987 141.280 65.408 1.00 95.95 729 ARG A N 1
ATOM 3462 C CA . ARG A 1 729 ? 128.720 141.367 64.700 1.00 95.95 729 ARG A CA 1
ATOM 3463 C C . ARG A 1 729 ? 128.636 140.233 63.690 1.00 95.95 729 ARG A C 1
ATOM 3464 O O . ARG A 1 729 ? 127.775 139.352 63.821 1.00 95.95 729 ARG A O 1
ATOM 3472 N N . LEU A 1 730 ? 129.547 140.176 62.713 1.00 96.49 730 LEU A N 1
ATOM 3473 C CA . LEU A 1 730 ? 129.459 139.242 61.584 1.00 96.49 730 LEU A CA 1
ATOM 3474 C C . LEU A 1 730 ? 128.014 139.055 61.121 1.00 96.49 730 LEU A C 1
ATOM 3475 O O . LEU A 1 730 ? 127.502 137.936 61.042 1.00 96.49 730 LEU A O 1
ATOM 3480 N N . LYS A 1 731 ? 127.349 140.173 60.817 1.00 90.99 731 LYS A N 1
ATOM 3481 C CA . LYS A 1 731 ? 125.923 140.140 60.503 1.00 90.99 731 LYS A CA 1
ATOM 3482 C C . LYS A 1 731 ? 125.639 139.365 59.222 1.00 90.99 731 LYS A C 1
ATOM 3483 O O . LYS A 1 731 ? 124.502 138.937 58.992 1.00 90.99 731 LYS A O 1
ATOM 3489 N N . TYR A 1 732 ? 126.659 139.165 58.383 1.00 89.42 732 TYR A N 1
ATOM 3490 C CA . TYR A 1 732 ? 126.471 138.438 57.133 1.00 89.42 732 TYR A CA 1
ATOM 3491 C C . TYR A 1 732 ? 125.957 137.023 57.370 1.00 89.42 732 TYR A C 1
ATOM 3492 O O . TYR A 1 732 ? 125.202 136.492 56.548 1.00 89.42 732 TYR A O 1
ATOM 3501 N N . VAL A 1 733 ? 126.344 136.403 58.487 1.00 87.65 733 VAL A N 1
ATOM 3502 C CA . VAL A 1 733 ? 125.941 135.025 58.751 1.00 87.65 733 VAL A CA 1
ATOM 3503 C C . VAL A 1 733 ? 124.435 134.915 58.957 1.00 87.65 733 VAL A C 1
ATOM 3504 O O . VAL A 1 733 ? 123.795 134.001 58.423 1.00 87.65 733 VAL A O 1
ATOM 3508 N N . ASN A 1 734 ? 123.843 135.831 59.722 1.00 87.46 734 ASN A N 1
ATOM 3509 C CA . ASN A 1 734 ? 122.433 135.721 60.079 1.00 87.46 734 ASN A CA 1
ATOM 3510 C C . ASN A 1 734 ? 121.500 136.249 58.995 1.00 87.46 734 ASN A C 1
ATOM 3511 O O . ASN A 1 734 ? 120.453 135.647 58.737 1.00 87.46 734 ASN A O 1
ATOM 3516 N N . TYR A 1 735 ? 121.854 137.359 58.352 1.00 92.01 735 TYR A N 1
ATOM 3517 C CA . TYR A 1 735 ? 120.984 138.020 57.389 1.00 92.01 735 TYR A CA 1
ATOM 3518 C C . TYR A 1 735 ? 121.607 137.965 56.002 1.00 92.01 735 TYR A C 1
ATOM 3519 O O . TYR A 1 735 ? 122.800 138.244 55.839 1.00 92.01 735 TYR A O 1
ATOM 3528 N N . ASP A 1 736 ? 120.796 137.603 55.011 1.00 87.75 736 ASP A N 1
ATOM 3529 C CA . ASP A 1 736 ? 121.240 137.507 53.629 1.00 87.75 736 ASP A CA 1
ATOM 3530 C C . ASP A 1 736 ? 120.028 137.694 52.729 1.00 87.75 736 ASP A C 1
ATOM 3531 O O . ASP A 1 736 ? 118.920 137.281 53.081 1.00 87.75 736 ASP A O 1
ATOM 3536 N N . GLU A 1 737 ? 120.243 138.327 51.572 1.00 91.58 737 GLU A N 1
ATOM 3537 C CA . GLU A 1 737 ? 119.156 138.525 50.620 1.00 91.58 737 GLU A CA 1
ATOM 3538 C C . GLU A 1 737 ? 118.597 137.207 50.100 1.00 91.58 737 GLU A C 1
ATOM 3539 O O . GLU A 1 737 ? 117.433 137.160 49.687 1.00 91.58 737 GLU A O 1
ATOM 3545 N N . ASN A 1 738 ? 119.394 136.141 50.110 1.00 87.94 738 ASN A N 1
ATOM 3546 C CA . ASN A 1 738 ? 118.940 134.821 49.694 1.00 87.94 738 ASN A CA 1
ATOM 3547 C C . ASN A 1 738 ? 118.346 134.012 50.840 1.00 87.94 738 ASN A C 1
ATOM 3548 O O . ASN A 1 738 ? 117.873 132.894 50.610 1.00 87.94 738 ASN A O 1
ATOM 3553 N N . GLY A 1 739 ? 118.354 134.547 52.059 1.00 80.71 739 GLY A N 1
ATOM 3554 C CA . GLY A 1 739 ? 117.784 133.848 53.194 1.00 80.71 739 GLY A CA 1
ATOM 3555 C C . GLY A 1 739 ? 118.526 132.606 53.630 1.00 80.71 739 GLY A C 1
ATOM 3556 O O . GLY A 1 739 ? 117.891 131.605 53.968 1.00 80.71 739 GLY A O 1
ATOM 3557 N N . GLY A 1 740 ? 119.855 132.639 53.636 1.00 81.04 740 GLY A N 1
ATOM 3558 C CA . GLY A 1 740 ? 120.645 131.490 54.033 1.00 81.04 740 GLY A CA 1
ATOM 3559 C C . GLY A 1 740 ? 120.861 131.359 55.528 1.00 81.04 740 GLY A C 1
ATOM 3560 O O . GLY A 1 740 ? 121.931 131.712 56.032 1.00 81.04 740 GLY A O 1
ATOM 3561 N N . PHE A 1 741 ? 119.857 130.869 56.252 1.00 82.21 741 PHE A N 1
ATOM 3562 C CA . PHE A 1 741 ? 119.982 130.664 57.693 1.00 82.21 741 PHE A CA 1
ATOM 3563 C C . PHE A 1 741 ? 119.004 129.574 58.104 1.00 82.21 741 PHE A C 1
ATOM 3564 O O . PHE A 1 741 ? 117.789 129.785 58.051 1.00 82.21 741 PHE A O 1
ATOM 3572 N N . ILE A 1 742 ? 119.526 128.418 58.507 1.00 80.64 742 ILE A N 1
ATOM 3573 C CA . ILE A 1 742 ? 118.728 127.219 58.729 1.00 80.64 742 ILE A CA 1
ATOM 3574 C C . ILE A 1 742 ? 118.942 126.741 60.161 1.00 80.64 742 ILE A C 1
ATOM 3575 O O . ILE A 1 742 ? 120.053 126.336 60.512 1.00 80.64 742 ILE A O 1
ATOM 3580 N N . PRO A 1 743 ? 117.921 126.751 61.021 1.00 78.06 743 PRO A N 1
ATOM 3581 C CA . PRO A 1 743 ? 118.025 126.037 62.304 1.00 78.06 743 PRO A CA 1
ATOM 3582 C C . PRO A 1 743 ? 117.561 124.595 62.159 1.00 78.06 743 PRO A C 1
ATOM 3583 O O . PRO A 1 743 ? 116.447 124.332 61.701 1.00 78.06 743 PRO A O 1
ATOM 3587 N N . MET A 1 744 ? 118.413 123.656 62.565 1.00 76.16 744 MET A N 1
ATOM 3588 C CA . MET A 1 744 ? 118.059 122.246 62.436 1.00 76.16 744 MET A CA 1
ATOM 3589 C C . MET A 1 744 ? 117.316 121.685 63.639 1.00 76.16 744 MET A C 1
ATOM 3590 O O . MET A 1 744 ? 116.480 120.795 63.459 1.00 76.16 744 MET A O 1
ATOM 3595 N N . GLY A 1 745 ? 117.620 122.117 64.858 1.00 69.03 745 GLY A N 1
ATOM 3596 C CA . GLY A 1 745 ? 116.885 121.600 65.994 1.00 69.03 745 GLY A CA 1
ATOM 3597 C C . GLY A 1 745 ? 117.397 122.148 67.310 1.00 69.03 745 GLY A C 1
ATOM 3598 O O . GLY A 1 745 ? 118.204 123.079 67.351 1.00 69.03 745 GLY A O 1
ATOM 3599 N N . TYR A 1 746 ? 116.906 121.533 68.387 1.00 65.64 746 TYR A N 1
ATOM 3600 C CA . TYR A 1 746 ? 117.178 121.947 69.756 1.00 65.64 746 TYR A CA 1
ATOM 3601 C C . TYR A 1 746 ? 117.883 120.828 70.514 1.00 65.64 746 TYR A C 1
ATOM 3602 O O . TYR A 1 746 ? 117.762 119.649 70.169 1.00 65.64 746 TYR A O 1
ATOM 3611 N N . VAL A 1 747 ? 118.632 121.206 71.548 1.00 53.65 747 VAL A N 1
ATOM 3612 C CA . VAL A 1 747 ? 119.204 120.263 72.504 1.00 53.65 747 VAL A CA 1
ATOM 3613 C C . VAL A 1 747 ? 118.864 120.742 73.908 1.00 53.65 747 VAL A C 1
ATOM 3614 O O . VAL A 1 747 ? 119.278 121.834 74.315 1.00 53.65 747 VAL A O 1
ATOM 3618 N N . ALA A 1 748 ? 118.119 119.928 74.649 1.00 53.96 748 ALA A N 1
ATOM 3619 C CA . ALA A 1 748 ? 117.684 120.271 75.996 1.00 53.96 748 ALA A CA 1
ATOM 3620 C C . ALA A 1 748 ? 118.522 119.512 77.014 1.00 53.96 748 ALA A C 1
ATOM 3621 O O . ALA A 1 748 ? 118.695 118.295 76.896 1.00 53.96 748 ALA A O 1
ATOM 3623 N N . SER A 1 749 ? 119.036 120.230 78.008 1.00 51.40 749 SER A N 1
ATOM 3624 C CA . SER A 1 749 ? 119.872 119.648 79.046 1.00 51.40 749 SER A CA 1
ATOM 3625 C C . SER A 1 749 ? 119.336 120.028 80.418 1.00 51.40 749 SER A C 1
ATOM 3626 O O . SER A 1 749 ? 118.905 121.164 80.635 1.00 51.40 749 SER A O 1
ATOM 3629 N N . PHE A 1 750 ? 119.367 119.071 81.338 1.00 47.46 750 PHE A N 1
ATOM 3630 C CA . PHE A 1 750 ? 118.903 119.286 82.698 1.00 47.46 750 PHE A CA 1
ATOM 3631 C C . PHE A 1 750 ? 120.045 119.751 83.591 1.00 47.46 750 PHE A C 1
ATOM 3632 O O . PHE A 1 750 ? 121.201 119.358 83.425 1.00 47.46 750 PHE A O 1
ATOM 3640 N N . ASP A 1 751 ? 119.699 120.594 84.560 1.00 49.37 751 ASP A N 1
ATOM 3641 C CA . ASP A 1 751 ? 120.652 121.113 85.539 1.00 49.37 751 ASP A CA 1
ATOM 3642 C C . ASP A 1 751 ? 120.212 120.618 86.908 1.00 49.37 751 ASP A C 1
ATOM 3643 O O . ASP A 1 751 ? 119.398 121.253 87.588 1.00 49.37 751 ASP A O 1
ATOM 3648 N N . PRO A 1 752 ? 120.728 119.471 87.340 1.00 43.61 752 PRO A N 1
ATOM 3649 C CA . PRO A 1 752 ? 120.234 118.841 88.571 1.00 43.61 752 PRO A CA 1
ATOM 3650 C C . PRO A 1 752 ? 120.510 119.703 89.787 1.00 43.61 752 PRO A C 1
ATOM 3651 O O . PRO A 1 752 ? 121.615 120.246 89.939 1.00 43.61 752 PRO A O 1
ATOM 3655 N N . PRO A 1 753 ? 119.534 119.849 90.680 1.00 40.81 753 PRO A N 1
ATOM 3656 C CA . PRO A 1 753 ? 119.779 120.587 91.923 1.00 40.81 753 PRO A CA 1
ATOM 3657 C C . PRO A 1 753 ? 120.678 119.797 92.859 1.00 40.81 753 PRO A C 1
ATOM 3658 O O . PRO A 1 753 ? 120.754 118.569 92.790 1.00 40.81 753 PRO A O 1
ATOM 3662 N N . ARG A 1 754 ? 121.365 120.517 93.741 1.00 40.18 754 ARG A N 1
ATOM 3663 C CA . ARG A 1 754 ? 122.227 119.866 94.710 1.00 40.18 754 ARG A CA 1
ATOM 3664 C C . ARG A 1 754 ? 121.378 119.065 95.699 1.00 40.18 754 ARG A C 1
ATOM 3665 O O . ARG A 1 754 ? 120.217 119.404 95.943 1.00 40.18 754 ARG A O 1
ATOM 3673 N N . PRO A 1 755 ? 121.926 117.985 96.266 1.00 40.46 755 PRO A N 1
ATOM 3674 C CA . PRO A 1 755 ? 121.080 117.062 97.042 1.00 40.46 755 PRO A CA 1
ATOM 3675 C C . PRO A 1 755 ? 120.392 117.698 98.237 1.00 40.46 755 PRO A C 1
ATOM 3676 O O . PRO A 1 755 ? 119.255 117.321 98.547 1.00 40.46 755 PRO A O 1
ATOM 3680 N N . GLY A 1 756 ? 121.034 118.645 98.917 1.00 34.66 756 GLY A N 1
ATOM 3681 C CA . GLY A 1 756 ? 120.437 119.236 100.097 1.00 34.66 756 GLY A CA 1
ATOM 3682 C C . GLY A 1 756 ? 119.818 120.602 99.917 1.00 34.66 756 GLY A C 1
ATOM 3683 O O . GLY A 1 756 ? 119.454 121.238 100.909 1.00 34.66 756 GLY A O 1
ATOM 3684 N N . VAL A 1 757 ? 119.692 121.079 98.678 1.00 32.76 757 VAL A N 1
ATOM 3685 C CA . VAL A 1 757 ? 119.209 122.438 98.456 1.00 32.76 757 VAL A CA 1
ATOM 3686 C C . VAL A 1 757 ? 117.745 122.569 98.859 1.00 32.76 757 VAL A C 1
ATOM 3687 O O . VAL A 1 757 ? 117.319 123.621 99.350 1.00 32.76 757 VAL A O 1
ATOM 3691 N N . LYS A 1 758 ? 116.950 121.514 98.663 1.00 37.40 758 LYS A N 1
ATOM 3692 C CA . LYS A 1 758 ? 115.535 121.587 99.014 1.00 37.40 758 LYS A CA 1
ATOM 3693 C C . LYS A 1 758 ? 115.346 121.719 100.520 1.00 37.40 758 LYS A C 1
ATOM 3694 O O . LYS A 1 758 ? 114.575 122.567 100.985 1.00 37.40 758 LYS A O 1
ATOM 3700 N N . GLU A 1 759 ? 116.053 120.895 101.297 1.00 40.09 759 GLU A N 1
ATOM 3701 C CA . GLU A 1 759 ? 115.974 121.000 102.750 1.00 40.09 759 GLU A CA 1
ATOM 3702 C C . GLU A 1 759 ? 116.502 122.344 103.233 1.00 40.09 759 GLU A C 1
ATOM 3703 O O . GLU A 1 759 ? 115.947 122.936 104.164 1.00 40.09 759 GLU A O 1
ATOM 3709 N N . ALA A 1 760 ? 117.575 122.839 102.614 1.00 30.11 760 ALA A N 1
ATOM 3710 C CA . ALA A 1 760 ? 118.124 124.129 103.012 1.00 30.11 760 ALA A CA 1
ATOM 3711 C C . ALA A 1 760 ? 117.136 125.259 102.752 1.00 30.11 760 ALA A C 1
ATOM 3712 O O . ALA A 1 760 ? 116.983 126.160 103.582 1.00 30.11 760 ALA A O 1
ATOM 3714 N N . ILE A 1 761 ? 116.455 125.231 101.606 1.00 30.09 761 ILE A N 1
ATOM 3715 C CA . ILE A 1 761 ? 115.483 126.277 101.309 1.00 30.09 761 ILE A CA 1
ATOM 3716 C C . ILE A 1 761 ? 114.273 126.165 102.227 1.00 30.09 761 ILE A C 1
ATOM 3717 O O . ILE A 1 761 ? 113.702 127.178 102.647 1.00 30.09 761 ILE A O 1
ATOM 3722 N N . GLN A 1 762 ? 113.861 124.940 102.559 1.00 36.74 762 GLN A N 1
ATOM 3723 C CA . GLN A 1 762 ? 112.782 124.780 103.529 1.00 36.74 762 GLN A CA 1
ATOM 3724 C C . GLN A 1 762 ? 113.179 125.350 104.885 1.00 36.74 762 GLN A C 1
ATOM 3725 O O . GLN A 1 762 ? 112.373 126.010 105.553 1.00 36.74 762 GLN A O 1
ATOM 3731 N N . THR A 1 763 ? 114.424 125.112 105.303 1.00 31.96 763 THR A N 1
ATOM 3732 C CA . THR A 1 763 ? 114.916 125.688 106.550 1.00 31.96 763 THR A CA 1
ATOM 3733 C C . THR A 1 763 ? 114.936 127.209 106.482 1.00 31.96 763 THR A C 1
ATOM 3734 O O . THR A 1 763 ? 114.587 127.887 107.455 1.00 31.96 763 THR A O 1
ATOM 3738 N N . CYS A 1 764 ? 115.345 127.763 105.339 1.00 28.41 764 CYS A N 1
ATOM 3739 C CA . CYS A 1 764 ? 115.340 129.213 105.174 1.00 28.41 764 CYS A CA 1
ATOM 3740 C C . CYS A 1 764 ? 113.929 129.777 105.269 1.00 28.41 764 CYS A C 1
ATOM 3741 O O . CYS A 1 764 ? 113.715 130.837 105.867 1.00 28.41 764 CYS A O 1
ATOM 3744 N N . ARG A 1 765 ? 112.956 129.089 104.671 1.00 32.15 765 ARG A N 1
ATOM 3745 C CA . ARG A 1 765 ? 111.567 129.522 104.783 1.00 32.15 765 ARG A CA 1
ATOM 3746 C C . ARG A 1 765 ? 111.097 129.469 106.230 1.00 32.15 765 ARG A C 1
ATOM 3747 O O . ARG A 1 765 ? 110.394 130.369 106.701 1.00 32.15 765 ARG A O 1
ATOM 3755 N N . GLU A 1 766 ? 111.479 128.415 106.955 1.00 32.55 766 GLU A N 1
ATOM 3756 C CA . GLU A 1 766 ? 111.136 128.339 108.370 1.00 32.55 766 GLU A CA 1
ATOM 3757 C C . GLU A 1 766 ? 111.840 129.421 109.178 1.00 32.55 766 GLU A C 1
ATOM 3758 O O . GLU A 1 766 ? 111.317 129.863 110.206 1.00 32.55 766 GLU A O 1
ATOM 3764 N N . ALA A 1 767 ? 113.014 129.861 108.733 1.00 27.06 767 ALA A N 1
ATOM 3765 C CA . ALA A 1 767 ? 113.747 130.926 109.402 1.00 27.06 767 ALA A CA 1
ATOM 3766 C C . ALA A 1 767 ? 113.322 132.312 108.945 1.00 27.06 767 ALA A C 1
ATOM 3767 O O . ALA A 1 767 ? 113.880 133.302 109.430 1.00 27.06 767 ALA A O 1
ATOM 3769 N N . GLN A 1 768 ? 112.364 132.401 108.021 1.00 24.30 768 GLN A N 1
ATOM 3770 C CA . GLN A 1 768 ? 111.852 133.677 107.521 1.00 24.30 768 GLN A CA 1
ATOM 3771 C C . GLN A 1 768 ? 112.960 134.541 106.929 1.00 24.30 768 GLN A C 1
ATOM 3772 O O . GLN A 1 768 ? 112.946 135.767 107.058 1.00 24.30 768 GLN A O 1
ATOM 3778 N N . VAL A 1 769 ? 113.929 133.910 106.274 1.00 23.68 769 VAL A N 1
ATOM 3779 C CA . VAL A 1 769 ? 114.927 134.616 105.480 1.00 23.68 769 VAL A CA 1
ATOM 3780 C C . VAL A 1 769 ? 114.582 134.411 104.011 1.00 23.68 769 VAL A C 1
ATOM 3781 O O . VAL A 1 769 ? 114.458 133.274 103.539 1.00 23.68 769 VAL A O 1
ATOM 3785 N N . LYS A 1 770 ? 114.386 135.514 103.297 1.00 28.09 770 LYS A N 1
ATOM 3786 C CA . LYS A 1 770 ? 113.938 135.449 101.914 1.00 28.09 770 LYS A CA 1
ATOM 3787 C C . LYS A 1 770 ? 115.041 134.878 101.033 1.00 28.09 770 LYS A C 1
ATOM 3788 O O . LYS A 1 770 ? 116.210 135.242 101.175 1.00 28.09 770 LYS A O 1
ATOM 3794 N N . VAL A 1 771 ? 114.677 133.977 100.128 1.00 23.22 771 VAL A N 1
ATOM 3795 C CA . VAL A 1 771 ? 115.630 133.366 99.209 1.00 23.22 771 VAL A CA 1
ATOM 3796 C C . VAL A 1 771 ? 115.270 133.799 97.797 1.00 23.22 771 VAL A C 1
ATOM 3797 O O . VAL A 1 771 ? 114.128 133.625 97.357 1.00 23.22 771 VAL A O 1
ATOM 3801 N N . ILE A 1 772 ? 116.243 134.361 97.086 1.00 27.06 772 ILE A N 1
ATOM 3802 C CA . ILE A 1 772 ? 116.044 134.887 95.742 1.00 27.06 772 ILE A CA 1
ATOM 3803 C C . ILE A 1 772 ? 117.050 134.217 94.819 1.00 27.06 772 ILE A C 1
ATOM 3804 O O . ILE A 1 772 ? 118.250 134.189 95.116 1.00 27.06 772 ILE A O 1
ATOM 3809 N N . MET A 1 773 ? 116.565 133.680 93.705 1.00 31.90 773 MET A N 1
ATOM 3810 C CA . MET A 1 773 ? 117.440 133.058 92.724 1.00 31.90 773 MET A CA 1
ATOM 3811 C C . MET A 1 773 ? 117.717 134.014 91.573 1.00 31.90 773 MET A C 1
ATOM 3812 O O . MET A 1 773 ? 116.798 134.607 91.004 1.00 31.90 773 MET A O 1
ATOM 3817 N N . ILE A 1 774 ? 118.994 134.159 91.232 1.00 37.45 774 ILE A N 1
ATOM 3818 C CA . ILE A 1 774 ? 119.430 134.983 90.112 1.00 37.45 774 ILE A CA 1
ATOM 3819 C C . ILE A 1 774 ? 120.115 134.074 89.105 1.00 37.45 774 ILE A C 1
ATOM 3820 O O . ILE A 1 774 ? 121.125 133.438 89.425 1.00 37.45 774 ILE A O 1
ATOM 3825 N N . THR A 1 775 ? 119.574 134.018 87.890 1.00 42.90 775 THR A N 1
ATOM 3826 C CA . THR A 1 775 ? 120.026 133.047 86.907 1.00 42.90 775 THR A CA 1
ATOM 3827 C C . THR A 1 775 ? 120.035 133.665 85.519 1.00 42.90 775 THR A C 1
ATOM 3828 O O . THR A 1 775 ? 119.325 134.636 85.247 1.00 42.90 775 THR A O 1
ATOM 3832 N N . GLY A 1 776 ? 120.857 133.090 84.643 1.00 48.85 776 GLY A N 1
ATOM 3833 C CA . GLY A 1 776 ? 120.895 133.494 83.252 1.00 48.85 776 GLY A CA 1
ATOM 3834 C C . GLY A 1 776 ? 120.014 132.687 82.326 1.00 48.85 776 GLY A C 1
ATOM 3835 O O . GLY A 1 776 ? 119.926 133.012 81.138 1.00 48.85 776 GLY A O 1
ATOM 3836 N N . ASP A 1 777 ? 119.360 131.647 82.838 1.00 49.07 777 ASP A N 1
ATOM 3837 C CA . ASP A 1 777 ? 118.497 130.820 82.010 1.00 49.07 777 ASP A CA 1
ATOM 3838 C C . ASP A 1 777 ? 117.245 131.589 81.600 1.00 49.07 777 ASP A C 1
ATOM 3839 O O . ASP A 1 777 ? 116.946 132.668 82.118 1.00 49.07 777 ASP A O 1
ATOM 3844 N N . GLN A 1 778 ? 116.511 131.018 80.648 1.00 51.39 778 GLN A N 1
ATOM 3845 C CA . GLN A 1 778 ? 115.276 131.634 80.187 1.00 51.39 778 GLN A CA 1
ATOM 3846 C C . GLN A 1 778 ? 114.236 131.644 81.301 1.00 51.39 778 GLN A C 1
ATOM 3847 O O . GLN A 1 778 ? 114.302 130.860 82.250 1.00 51.39 778 GLN A O 1
ATOM 3853 N N . LYS A 1 779 ? 113.275 132.556 81.180 1.00 49.12 779 LYS A N 1
ATOM 3854 C CA . LYS A 1 779 ? 112.292 132.748 82.243 1.00 49.12 779 LYS A CA 1
ATOM 3855 C C . LYS A 1 779 ? 111.455 131.507 82.541 1.00 49.12 779 LYS A C 1
ATOM 3856 O O . LYS A 1 779 ? 111.337 131.153 83.730 1.00 49.12 779 LYS A O 1
ATOM 3862 N N . PRO A 1 780 ? 110.847 130.819 81.564 1.00 47.71 780 PRO A N 1
ATOM 3863 C CA . PRO A 1 780 ? 110.137 129.576 81.910 1.00 47.71 780 PRO A CA 1
ATOM 3864 C C . PRO A 1 780 ? 111.046 128.536 82.535 1.00 47.71 780 PRO A C 1
ATOM 3865 O O . PRO A 1 780 ? 110.639 127.837 83.470 1.00 47.71 780 PRO A O 1
ATOM 3869 N N . THR A 1 781 ? 112.285 128.433 82.052 1.00 46.96 781 THR A N 1
ATOM 3870 C CA . THR A 1 781 ? 113.236 127.506 82.654 1.00 46.96 781 THR A CA 1
ATOM 3871 C C . THR A 1 781 ? 113.524 127.885 84.099 1.00 46.96 781 THR A C 1
ATOM 3872 O O . THR A 1 781 ? 113.601 127.012 84.970 1.00 46.96 781 THR A O 1
ATOM 3876 N N . ALA A 1 782 ? 113.681 129.182 84.370 1.00 44.08 782 ALA A N 1
ATOM 3877 C CA . ALA A 1 782 ? 113.957 129.636 85.728 1.00 44.08 782 ALA A CA 1
ATOM 3878 C C . ALA A 1 782 ? 112.798 129.317 86.660 1.00 44.08 782 ALA A C 1
ATOM 3879 O O . ALA A 1 782 ? 113.000 128.815 87.772 1.00 44.08 782 ALA A O 1
ATOM 3881 N N . VAL A 1 783 ? 111.568 129.593 86.221 1.00 44.34 783 VAL A N 1
ATOM 3882 C CA . VAL A 1 783 ? 110.432 129.301 87.088 1.00 44.34 783 VAL A CA 1
ATOM 3883 C C . VAL A 1 783 ? 110.285 127.796 87.288 1.00 44.34 783 VAL A C 1
ATOM 3884 O O . VAL A 1 783 ? 109.941 127.342 88.386 1.00 44.34 783 VAL A O 1
ATOM 3888 N N . ALA A 1 784 ? 110.586 126.995 86.261 1.00 42.95 784 ALA A N 1
ATOM 3889 C CA . ALA A 1 784 ? 110.482 125.547 86.405 1.00 42.95 784 ALA A CA 1
ATOM 3890 C C . ALA A 1 784 ? 111.517 125.006 87.384 1.00 42.95 784 ALA A C 1
ATOM 3891 O O . ALA A 1 784 ? 111.191 124.172 88.237 1.00 42.95 784 ALA A O 1
ATOM 3893 N N . ILE A 1 785 ? 112.768 125.463 87.283 1.00 40.51 785 ILE A N 1
ATOM 3894 C CA . ILE A 1 785 ? 113.795 124.933 88.174 1.00 40.51 785 ILE A CA 1
ATOM 3895 C C . ILE A 1 785 ? 113.520 125.410 89.598 1.00 40.51 785 ILE A C 1
ATOM 3896 O O . ILE A 1 785 ? 113.708 124.656 90.564 1.00 40.51 785 ILE A O 1
ATOM 3901 N N . GLY A 1 786 ? 113.045 126.649 89.753 1.00 37.61 786 GLY A N 1
ATOM 3902 C CA . GLY A 1 786 ? 112.672 127.126 91.074 1.00 37.61 786 GLY A CA 1
ATOM 3903 C C . GLY A 1 786 ? 111.555 126.308 91.692 1.00 37.61 786 GLY A C 1
ATOM 3904 O O . GLY A 1 786 ? 111.598 125.972 92.877 1.00 37.61 786 GLY A O 1
ATOM 3905 N N . LYS A 1 787 ? 110.537 125.974 90.895 1.00 41.31 787 LYS A N 1
ATOM 3906 C CA . LYS A 1 787 ? 109.472 125.114 91.399 1.00 41.31 787 LYS A CA 1
ATOM 3907 C C . LYS A 1 787 ? 109.993 123.729 91.752 1.00 41.31 787 LYS A C 1
ATOM 3908 O O . LYS A 1 787 ? 109.527 123.122 92.722 1.00 41.31 787 LYS A O 1
ATOM 3914 N N . LEU A 1 788 ? 110.949 123.214 90.977 1.00 36.89 788 LEU A N 1
ATOM 3915 C CA . LEU A 1 788 ? 111.504 121.896 91.269 1.00 36.89 788 LEU A CA 1
ATOM 3916 C C . LEU A 1 788 ? 112.252 121.888 92.598 1.00 36.89 788 LEU A C 1
ATOM 3917 O O . LEU A 1 788 ? 112.109 120.949 93.388 1.00 36.89 788 LEU A O 1
ATOM 3922 N N . ILE A 1 789 ? 113.055 122.921 92.865 1.00 33.95 789 ILE A N 1
ATOM 3923 C CA . ILE A 1 789 ? 113.835 122.930 94.102 1.00 33.95 789 ILE A CA 1
ATOM 3924 C C . ILE A 1 789 ? 113.091 123.550 95.278 1.00 33.95 789 ILE A C 1
ATOM 3925 O O . ILE A 1 789 ? 113.573 123.463 96.414 1.00 33.95 789 ILE A O 1
ATOM 3930 N N . GLY A 1 790 ? 111.937 124.164 95.053 1.00 34.71 790 GLY A N 1
ATOM 3931 C CA . GLY A 1 790 ? 111.064 124.557 96.134 1.00 34.71 790 GLY A CA 1
ATOM 3932 C C . GLY A 1 790 ? 110.963 126.032 96.449 1.00 34.71 790 GLY A C 1
ATOM 3933 O O . GLY A 1 790 ? 110.355 126.383 97.466 1.00 34.71 790 GLY A O 1
ATOM 3934 N N . LEU A 1 791 ? 111.539 126.909 95.625 1.00 33.21 791 LEU A N 1
ATOM 3935 C CA . LEU A 1 791 ? 111.364 128.340 95.857 1.00 33.21 791 LEU A CA 1
ATOM 3936 C C . LEU A 1 791 ? 109.909 128.754 95.690 1.00 33.21 791 LEU A C 1
ATOM 3937 O O . LEU A 1 791 ? 109.394 129.558 96.475 1.00 33.21 791 LEU A O 1
ATOM 3942 N N . ILE A 1 792 ? 109.233 128.221 94.679 1.00 53.31 792 ILE A N 1
ATOM 3943 C CA . ILE A 1 792 ? 107.833 128.528 94.417 1.00 53.31 792 ILE A CA 1
ATOM 3944 C C . ILE A 1 792 ? 107.009 127.298 94.765 1.00 53.31 792 ILE A C 1
ATOM 3945 O O . ILE A 1 792 ? 107.156 126.243 94.135 1.00 53.31 792 ILE A O 1
ATOM 3950 N N . GLU A 1 793 ? 106.146 127.432 95.765 1.00 59.92 793 GLU A N 1
ATOM 3951 C CA . GLU A 1 793 ? 105.277 126.340 96.170 1.00 59.92 793 GLU A CA 1
ATOM 3952 C C . GLU A 1 793 ? 104.080 126.239 95.233 1.00 59.92 793 GLU A C 1
ATOM 3953 O O . GLU A 1 793 ? 103.734 127.190 94.528 1.00 59.92 793 GLU A O 1
ATOM 3959 N N . GLU A 1 794 ? 103.447 125.064 95.228 1.00 78.91 794 GLU A N 1
ATOM 3960 C CA . GLU A 1 794 ? 102.216 124.899 94.465 1.00 78.91 794 GLU A CA 1
ATOM 3961 C C . GLU A 1 794 ? 101.058 125.672 95.081 1.00 78.91 794 GLU A C 1
ATOM 3962 O O . GLU A 1 794 ? 100.043 125.890 94.410 1.00 78.91 794 GLU A O 1
ATOM 3968 N N . LYS A 1 795 ? 101.186 126.089 96.344 1.00 77.85 795 LYS A N 1
ATOM 3969 C CA . LYS A 1 795 ? 100.141 126.879 96.984 1.00 77.85 795 LYS A CA 1
ATOM 3970 C C . LYS A 1 795 ? 100.049 128.287 96.412 1.00 77.85 795 LYS A C 1
ATOM 3971 O O . LYS A 1 795 ? 99.045 128.971 96.638 1.00 77.85 795 LYS A O 1
ATOM 3977 N N . SER A 1 796 ? 101.070 128.735 95.680 1.00 80.82 796 SER A N 1
ATOM 3978 C CA . SER A 1 796 ? 101.073 130.075 95.110 1.00 80.82 796 SER A CA 1
ATOM 3979 C C . SER A 1 796 ? 100.371 130.148 93.761 1.00 80.82 796 SER A C 1
ATOM 3980 O O . SER A 1 796 ? 100.393 131.209 93.128 1.00 80.82 796 SER A O 1
ATOM 3983 N N . GLU A 1 797 ? 99.754 129.055 93.307 1.00 86.71 797 GLU A N 1
ATOM 3984 C CA . GLU A 1 797 ? 99.057 129.045 92.026 1.00 86.71 797 GLU A CA 1
ATOM 3985 C C . GLU A 1 797 ? 97.787 129.885 92.031 1.00 86.71 797 GLU A C 1
ATOM 3986 O O . GLU A 1 797 ? 97.214 130.106 90.958 1.00 86.71 797 GLU A O 1
ATOM 3992 N N . GLN A 1 798 ? 97.329 130.354 93.196 1.00 81.08 798 GLN A N 1
ATOM 3993 C CA . GLN A 1 798 ? 96.197 131.271 93.249 1.00 81.08 798 GLN A CA 1
ATOM 3994 C C . GLN A 1 798 ? 96.485 132.591 92.547 1.00 81.08 798 GLN A C 1
ATOM 3995 O O . GLN A 1 798 ? 95.541 133.313 92.208 1.00 81.08 798 GLN A O 1
ATOM 4001 N N . VAL A 1 799 ? 97.758 132.918 92.327 1.00 73.47 799 VAL A N 1
ATOM 4002 C CA . VAL A 1 799 ? 98.164 134.090 91.565 1.00 73.47 799 VAL A CA 1
ATOM 4003 C C . VAL A 1 799 ? 99.139 133.619 90.496 1.00 73.47 799 VAL A C 1
ATOM 4004 O O . VAL A 1 799 ? 99.718 132.534 90.587 1.00 73.47 799 VAL A O 1
ATOM 4008 N N . GLU A 1 800 ? 99.311 134.444 89.466 1.00 68.97 800 GLU A N 1
ATOM 4009 C CA . GLU A 1 800 ? 100.180 134.079 88.355 1.00 68.97 800 GLU A CA 1
ATOM 4010 C C . GLU A 1 800 ? 101.640 134.114 88.783 1.00 68.97 800 GLU A C 1
ATOM 4011 O O . GLU A 1 800 ? 102.272 135.174 88.772 1.00 68.97 800 GLU A O 1
ATOM 4017 N N . ASP A 1 801 ? 102.183 132.955 89.167 1.00 72.88 801 ASP A N 1
ATOM 4018 C CA . ASP A 1 801 ? 103.589 132.889 89.557 1.00 72.88 801 ASP A CA 1
ATOM 4019 C C . ASP A 1 801 ? 104.502 133.157 88.369 1.00 72.88 801 ASP A C 1
ATOM 4020 O O . ASP A 1 801 ? 105.697 133.423 88.540 1.00 72.88 801 ASP A O 1
ATOM 4025 N N . ILE A 1 802 ? 103.954 133.091 87.158 1.00 69.53 802 ILE A N 1
ATOM 4026 C CA . ILE A 1 802 ? 104.707 133.327 85.933 1.00 69.53 802 ILE A CA 1
ATOM 4027 C C . ILE A 1 802 ? 105.201 134.769 85.912 1.00 69.53 802 ILE A C 1
ATOM 4028 O O . ILE A 1 802 ? 106.300 135.050 85.424 1.00 69.53 802 ILE A O 1
ATOM 4033 N N . ASN A 1 803 ? 104.409 135.690 86.460 1.00 66.65 803 ASN A N 1
ATOM 4034 C CA . ASN A 1 803 ? 104.760 137.105 86.440 1.00 66.65 803 ASN A CA 1
ATOM 4035 C C . ASN A 1 803 ? 104.829 137.766 87.809 1.00 66.65 803 ASN A C 1
ATOM 4036 O O . ASN A 1 803 ? 105.435 138.839 87.916 1.00 66.65 803 ASN A O 1
ATOM 4041 N N . SER A 1 804 ? 104.239 137.181 88.852 1.00 69.30 804 SER A N 1
ATOM 4042 C CA . SER A 1 804 ? 104.234 137.836 90.155 1.00 69.30 804 SER A CA 1
ATOM 4043 C C . SER A 1 804 ? 105.577 137.730 90.864 1.00 69.30 804 SER A C 1
ATOM 4044 O O . SER A 1 804 ? 106.023 138.704 91.481 1.00 69.30 804 SER A O 1
ATOM 4047 N N . LEU A 1 805 ? 106.233 136.574 90.793 1.00 56.02 805 LEU A N 1
ATOM 4048 C CA . LEU A 1 805 ? 107.520 136.363 91.446 1.00 56.02 805 LEU A CA 1
ATOM 4049 C C . LEU A 1 805 ? 108.679 136.239 90.473 1.00 56.02 805 LEU A C 1
ATOM 4050 O O . LEU A 1 805 ? 109.716 136.872 90.676 1.00 56.02 805 LEU A O 1
ATOM 4055 N N . ALA A 1 806 ? 108.537 135.442 89.420 1.00 47.12 806 ALA A N 1
ATOM 4056 C CA . ALA A 1 806 ? 109.598 135.242 88.445 1.00 47.12 806 ALA A CA 1
ATOM 4057 C C . ALA A 1 806 ? 109.429 136.227 87.299 1.00 47.12 806 ALA A C 1
ATOM 4058 O O . ALA A 1 806 ? 108.455 136.148 86.547 1.00 47.12 806 ALA A O 1
ATOM 4060 N N . ILE A 1 807 ? 110.375 137.154 87.168 1.00 53.51 807 ILE A N 1
ATOM 4061 C CA . ILE A 1 807 ? 110.370 138.112 86.071 1.00 53.51 807 ILE A CA 1
ATOM 4062 C C . ILE A 1 807 ? 111.737 138.108 85.408 1.00 53.51 807 ILE A C 1
ATOM 4063 O O . ILE A 1 807 ? 112.745 137.731 86.013 1.00 53.51 807 ILE A O 1
ATOM 4068 N N . GLU A 1 808 ? 111.763 138.526 84.149 1.00 59.62 808 GLU A N 1
ATOM 4069 C CA . GLU A 1 808 ? 113.009 138.706 83.428 1.00 59.62 808 GLU A CA 1
ATOM 4070 C C . GLU A 1 808 ? 113.602 140.066 83.768 1.00 59.62 808 GLU A C 1
ATOM 4071 O O . GLU A 1 808 ? 112.906 140.968 84.241 1.00 59.62 808 GLU A O 1
ATOM 4077 N N . CYS A 1 809 ? 114.904 140.204 83.527 1.00 59.83 809 CYS A N 1
ATOM 4078 C CA . CYS A 1 809 ? 115.585 141.448 83.855 1.00 59.83 809 CYS A CA 1
ATOM 4079 C C . CYS A 1 809 ? 115.238 142.577 82.897 1.00 59.83 809 CYS A C 1
ATOM 4080 O O . CYS A 1 809 ? 115.597 143.728 83.166 1.00 59.83 809 CYS A O 1
ATOM 4083 N N . SER A 1 810 ? 114.555 142.279 81.789 1.00 67.48 810 SER A N 1
ATOM 4084 C CA . SER A 1 810 ? 114.084 143.337 80.904 1.00 67.48 810 SER A CA 1
ATOM 4085 C C . SER A 1 810 ? 113.025 144.199 81.580 1.00 67.48 810 SER A C 1
ATOM 4086 O O . SER A 1 810 ? 112.784 145.334 81.155 1.00 67.48 810 SER A O 1
ATOM 4089 N N . GLU A 1 811 ? 112.386 143.681 82.629 1.00 70.83 811 GLU A N 1
ATOM 4090 C CA . GLU A 1 811 ? 111.335 144.405 83.330 1.00 70.83 811 GLU A CA 1
ATOM 4091 C C . GLU A 1 811 ? 111.871 145.454 84.296 1.00 70.83 811 GLU A C 1
ATOM 4092 O O . GLU A 1 811 ? 111.084 146.260 84.803 1.00 70.83 811 GLU A O 1
ATOM 4098 N N . LEU A 1 812 ? 113.175 145.467 84.564 1.00 68.53 812 LEU A N 1
ATOM 4099 C CA . LEU A 1 812 ? 113.759 146.396 85.523 1.00 68.53 812 LEU A CA 1
ATOM 4100 C C . LEU A 1 812 ? 114.091 147.754 84.917 1.00 68.53 812 LEU A C 1
ATOM 4101 O O . LEU A 1 812 ? 114.866 148.509 85.515 1.00 68.53 812 LEU A O 1
ATOM 4106 N N . HIS A 1 813 ? 113.533 148.082 83.757 1.00 77.56 813 HIS A N 1
ATOM 4107 C CA . HIS A 1 813 ? 113.712 149.384 83.133 1.00 77.56 813 HIS A CA 1
ATOM 4108 C C . HIS A 1 813 ? 112.345 149.999 82.872 1.00 77.56 813 HIS A C 1
ATOM 4109 O O . HIS A 1 813 ? 111.350 149.280 82.737 1.00 77.56 813 HIS A O 1
ATOM 4116 N N . ILE A 1 814 ? 112.297 151.333 82.816 1.00 82.93 814 ILE A N 1
ATOM 4117 C CA . ILE A 1 814 ? 111.024 152.023 82.612 1.00 82.93 814 ILE A CA 1
ATOM 4118 C C . ILE A 1 814 ? 110.406 151.610 81.281 1.00 82.93 814 ILE A C 1
ATOM 4119 O O . ILE A 1 814 ? 109.200 151.349 81.189 1.00 82.93 814 ILE A O 1
ATOM 4124 N N . ASN A 1 815 ? 111.221 151.538 80.233 1.00 83.98 815 ASN A N 1
ATOM 4125 C CA . ASN A 1 815 ? 110.820 150.860 79.010 1.00 83.98 815 ASN A CA 1
ATOM 4126 C C . ASN A 1 815 ? 111.313 149.421 79.067 1.00 83.98 815 ASN A C 1
ATOM 4127 O O . ASN A 1 815 ? 112.453 149.166 79.464 1.00 83.98 815 ASN A O 1
ATOM 4132 N N . LYS A 1 816 ? 110.451 148.483 78.683 1.00 79.29 816 LYS A N 1
ATOM 4133 C CA . LYS A 1 816 ? 110.701 147.057 78.898 1.00 79.29 816 LYS A CA 1
ATOM 4134 C C . LYS A 1 816 ? 111.706 146.468 77.913 1.00 79.29 816 LYS A C 1
ATOM 4135 O O . LYS A 1 816 ? 111.365 145.589 77.118 1.00 79.29 816 LYS A O 1
ATOM 4141 N N . ASN A 1 817 ? 112.952 146.933 77.959 1.00 84.94 817 ASN A N 1
ATOM 4142 C CA . ASN A 1 817 ? 114.021 146.485 77.081 1.00 84.94 817 ASN A CA 1
ATOM 4143 C C . ASN A 1 817 ? 115.343 146.960 77.663 1.00 84.94 817 ASN A C 1
ATOM 4144 O O . ASN A 1 817 ? 115.391 148.020 78.298 1.00 84.94 817 ASN A O 1
ATOM 4149 N N . PRO A 1 818 ? 116.429 146.204 77.469 1.00 87.92 818 PRO A N 1
ATOM 4150 C CA . PRO A 1 818 ? 117.714 146.581 78.078 1.00 87.92 818 PRO A CA 1
ATOM 4151 C C . PRO A 1 818 ? 118.329 147.853 77.514 1.00 87.92 818 PRO A C 1
ATOM 4152 O O . PRO A 1 818 ? 119.272 148.376 78.119 1.00 87.92 818 PRO A O 1
ATOM 4156 N N . ASN A 1 819 ? 117.842 148.364 76.380 1.00 87.05 819 ASN A N 1
ATOM 4157 C CA . ASN A 1 819 ? 118.382 149.611 75.849 1.00 87.05 819 ASN A CA 1
ATOM 4158 C C . ASN A 1 819 ? 118.138 150.775 76.800 1.00 87.05 819 ASN A C 1
ATOM 4159 O O . ASN A 1 819 ? 119.020 151.623 76.979 1.00 87.05 819 ASN A O 1
ATOM 4164 N N . GLU A 1 820 ? 116.957 150.836 77.412 1.00 84.98 820 GLU A N 1
ATOM 4165 C CA . GLU A 1 820 ? 116.691 151.846 78.426 1.00 84.98 820 GLU A CA 1
ATOM 4166 C C . GLU A 1 820 ? 117.485 151.526 79.693 1.00 84.98 820 GLU A C 1
ATOM 4167 O O . GLU A 1 820 ? 117.501 150.377 80.141 1.00 84.98 820 GLU A O 1
ATOM 4173 N N . PRO A 1 821 ? 118.157 152.519 80.284 1.00 79.79 821 PRO A N 1
ATOM 4174 C CA . PRO A 1 821 ? 119.116 152.223 81.359 1.00 79.79 821 PRO A CA 1
ATOM 4175 C C . PRO A 1 821 ? 118.499 151.708 82.653 1.00 79.79 821 PRO A C 1
ATOM 4176 O O . PRO A 1 821 ? 118.976 150.709 83.200 1.00 79.79 821 PRO A O 1
ATOM 4180 N N . ILE A 1 822 ? 117.451 152.359 83.158 1.00 75.16 822 ILE A N 1
ATOM 4181 C CA . ILE A 1 822 ? 116.962 152.040 84.496 1.00 75.16 822 ILE A CA 1
ATOM 4182 C C . ILE A 1 822 ? 115.499 152.439 84.651 1.00 75.16 822 ILE A C 1
ATOM 4183 O O . ILE A 1 822 ? 114.972 153.238 83.869 1.00 75.16 822 ILE A O 1
ATOM 4188 N N . LEU A 1 823 ? 114.835 151.870 85.656 1.00 71.59 823 LEU A N 1
ATOM 4189 C CA . LEU A 1 823 ? 113.478 152.210 86.038 1.00 71.59 823 LEU A CA 1
ATOM 4190 C C . LEU A 1 823 ? 113.528 152.991 87.346 1.00 71.59 823 LEU A C 1
ATOM 4191 O O . LEU A 1 823 ? 114.396 152.717 88.187 1.00 71.59 823 LEU A O 1
ATOM 4196 N N . PRO A 1 824 ? 112.644 153.969 87.551 1.00 66.23 824 PRO A N 1
ATOM 4197 C CA . PRO A 1 824 ? 112.755 154.833 88.735 1.00 66.23 824 PRO A CA 1
ATOM 4198 C C . PRO A 1 824 ? 112.695 154.046 90.038 1.00 66.23 824 PRO A C 1
ATOM 4199 O O . PRO A 1 824 ? 111.975 153.054 90.158 1.00 66.23 824 PRO A O 1
ATOM 4203 N N . ASN A 1 825 ? 113.467 154.509 91.024 1.00 67.35 825 ASN A N 1
ATOM 4204 C CA . ASN A 1 825 ? 113.595 153.781 92.284 1.00 67.35 825 ASN A CA 1
ATOM 4205 C C . ASN A 1 825 ? 112.266 153.699 93.025 1.00 67.35 825 ASN A C 1
ATOM 4206 O O . ASN A 1 825 ? 111.920 152.648 93.579 1.00 67.35 825 ASN A O 1
ATOM 4211 N N . ASP A 1 826 ? 111.508 154.799 93.047 1.00 75.70 826 ASP A N 1
ATOM 4212 C CA . ASP A 1 826 ? 110.263 154.839 93.808 1.00 75.70 826 ASP A CA 1
ATOM 4213 C C . ASP A 1 826 ? 109.230 153.840 93.301 1.00 75.70 826 ASP A C 1
ATOM 4214 O O . ASP A 1 826 ? 108.306 153.494 94.045 1.00 75.70 826 ASP A O 1
ATOM 4219 N N . GLN A 1 827 ? 109.362 153.369 92.063 1.00 73.86 827 GLN A N 1
ATOM 4220 C CA . GLN A 1 827 ? 108.513 152.309 91.537 1.00 73.86 827 GLN A CA 1
ATOM 4221 C C . GLN A 1 827 ? 109.199 150.952 91.554 1.00 73.86 827 GLN A C 1
ATOM 4222 O O . GLN A 1 827 ? 108.534 149.929 91.735 1.00 73.86 827 GLN A O 1
ATOM 4228 N N . LEU A 1 828 ? 110.521 150.927 91.372 1.00 68.96 828 LEU A N 1
ATOM 4229 C CA . LEU A 1 828 ? 111.259 149.667 91.381 1.00 68.96 828 LEU A CA 1
ATOM 4230 C C . LEU A 1 828 ? 111.184 149.001 92.750 1.00 68.96 828 LEU A C 1
ATOM 4231 O O . LEU A 1 828 ? 110.922 147.795 92.855 1.00 68.96 828 LEU A O 1
ATOM 4236 N N . ASP A 1 829 ? 111.406 149.777 93.814 1.00 71.21 829 ASP A N 1
ATOM 4237 C CA . ASP A 1 829 ? 111.378 149.224 95.163 1.00 71.21 829 ASP A CA 1
ATOM 4238 C C . ASP A 1 829 ? 110.022 148.630 95.515 1.00 71.21 829 ASP A C 1
ATOM 4239 O O . ASP A 1 829 ? 109.964 147.645 96.257 1.00 71.21 829 ASP A O 1
ATOM 4244 N N . GLU A 1 830 ? 108.938 149.206 95.001 1.00 75.98 830 GLU A N 1
ATOM 4245 C CA . GLU A 1 830 ? 107.604 148.670 95.235 1.00 75.98 830 GLU A CA 1
ATOM 4246 C C . GLU A 1 830 ? 107.271 147.508 94.314 1.00 75.98 830 GLU A C 1
ATOM 4247 O O . GLU A 1 830 ? 106.492 146.627 94.697 1.00 75.98 830 GLU A O 1
ATOM 4253 N N . PHE A 1 831 ? 107.830 147.490 93.103 1.00 69.23 831 PHE A N 1
ATOM 4254 C CA . PHE A 1 831 ? 107.522 146.421 92.161 1.00 69.23 831 PHE A CA 1
ATOM 4255 C C . PHE A 1 831 ? 108.229 145.125 92.541 1.00 69.23 831 PHE A C 1
ATOM 4256 O O . PHE A 1 831 ? 107.626 144.046 92.508 1.00 69.23 831 PHE A O 1
ATOM 4264 N N . THR A 1 832 ? 109.506 145.209 92.917 1.00 64.74 832 THR A N 1
ATOM 4265 C CA . THR A 1 832 ? 110.288 143.997 93.133 1.00 64.74 832 THR A CA 1
ATOM 4266 C C . THR A 1 832 ? 110.202 143.451 94.552 1.00 64.74 832 THR A C 1
ATOM 4267 O O . THR A 1 832 ? 110.853 142.441 94.841 1.00 64.74 832 THR A O 1
ATOM 4271 N N . ASP A 1 833 ? 109.432 144.077 95.444 1.00 68.91 833 ASP A N 1
ATOM 4272 C CA . ASP A 1 833 ? 109.323 143.552 96.801 1.00 68.91 833 ASP A CA 1
ATOM 4273 C C . ASP A 1 833 ? 108.577 142.223 96.857 1.00 68.91 833 ASP A C 1
ATOM 4274 O O . ASP A 1 833 ? 108.669 141.518 97.867 1.00 68.91 833 ASP A O 1
ATOM 4279 N N . LYS A 1 834 ? 107.845 141.867 95.800 1.00 65.02 834 LYS A N 1
ATOM 4280 C CA . LYS A 1 834 ? 107.142 140.590 95.763 1.00 65.02 834 LYS A CA 1
ATOM 4281 C C . LYS A 1 834 ? 107.909 139.547 94.960 1.00 65.02 834 LYS A C 1
ATOM 4282 O O . LYS A 1 834 ? 107.638 138.347 95.086 1.00 65.02 834 LYS A O 1
ATOM 4288 N N . ILE A 1 835 ? 108.874 139.983 94.150 1.00 53.18 835 ILE A N 1
ATOM 4289 C CA . ILE A 1 835 ? 109.538 139.093 93.207 1.00 53.18 835 ILE A CA 1
ATOM 4290 C C . ILE A 1 835 ? 110.482 138.147 93.942 1.00 53.18 835 ILE A C 1
ATOM 4291 O O . ILE A 1 835 ? 111.186 138.534 94.884 1.00 53.18 835 ILE A O 1
ATOM 4296 N N . LEU A 1 836 ? 110.492 136.886 93.507 1.00 35.95 836 LEU A N 1
ATOM 4297 C CA . LEU A 1 836 ? 111.341 135.865 94.115 1.00 35.95 836 LEU A CA 1
ATOM 4298 C C . LEU A 1 836 ? 112.386 135.273 93.182 1.00 35.95 836 LEU A C 1
ATOM 4299 O O . LEU A 1 836 ? 113.420 134.813 93.675 1.00 35.95 836 LEU A O 1
ATOM 4304 N N . ILE A 1 837 ? 112.174 135.259 91.868 1.00 34.36 837 ILE A N 1
ATOM 4305 C CA . ILE A 1 837 ? 113.103 134.654 90.920 1.00 34.36 837 ILE A CA 1
ATOM 4306 C C . ILE A 1 837 ? 113.421 135.675 89.839 1.00 34.36 837 ILE A C 1
ATOM 4307 O O . ILE A 1 837 ? 112.508 136.261 89.247 1.00 34.36 837 ILE A O 1
ATOM 4312 N N . TYR A 1 838 ? 114.707 135.884 89.578 1.00 38.28 838 TYR A N 1
ATOM 4313 C CA . TYR A 1 838 ? 115.161 136.738 88.489 1.00 38.28 838 TYR A CA 1
ATOM 4314 C C . TYR A 1 838 ? 115.735 135.869 87.380 1.00 38.28 838 TYR A C 1
ATOM 4315 O O . TYR A 1 838 ? 116.546 134.975 87.643 1.00 38.28 838 TYR A O 1
ATOM 4324 N N . SER A 1 839 ? 115.318 136.135 86.146 1.00 46.11 839 SER A N 1
ATOM 4325 C CA . SER A 1 839 ? 115.726 135.339 85.000 1.00 46.11 839 SER A CA 1
ATOM 4326 C C . SER A 1 839 ? 116.354 136.238 83.945 1.00 46.11 839 SER A C 1
ATOM 4327 O O . SER A 1 839 ? 116.148 137.454 83.934 1.00 46.11 839 SER A O 1
ATOM 4330 N N . ARG A 1 840 ? 117.126 135.613 83.053 1.00 53.67 840 ARG A N 1
ATOM 4331 C CA . ARG A 1 840 ? 117.858 136.322 82.000 1.00 53.67 840 ARG A CA 1
ATOM 4332 C C . ARG A 1 840 ? 118.737 137.421 82.585 1.00 53.67 840 ARG A C 1
ATOM 4333 O O . ARG A 1 840 ? 118.843 138.518 82.031 1.00 53.67 840 ARG A O 1
ATOM 4341 N N . ALA A 1 841 ? 119.375 137.127 83.713 1.00 51.41 841 ALA A N 1
ATOM 4342 C CA . ALA A 1 841 ? 120.136 138.133 84.432 1.00 51.41 841 ALA A CA 1
ATOM 4343 C C . ALA A 1 841 ? 121.504 138.353 83.795 1.00 51.41 841 ALA A C 1
ATOM 4344 O O . ALA A 1 841 ? 121.963 137.585 82.945 1.00 51.41 841 ALA A O 1
ATOM 4346 N N . GLN A 1 842 ? 122.152 139.432 84.221 1.00 55.84 842 GLN A N 1
ATOM 4347 C CA . GLN A 1 842 ? 123.503 139.781 83.829 1.00 55.84 842 GLN A CA 1
ATOM 4348 C C . GLN A 1 842 ? 124.353 140.006 85.074 1.00 55.84 842 GLN A C 1
ATOM 4349 O O . GLN A 1 842 ? 123.828 140.394 86.123 1.00 55.84 842 GLN A O 1
ATOM 4355 N N . PRO A 1 843 ? 125.663 139.758 84.997 1.00 57.83 843 PRO A N 1
ATOM 4356 C CA . PRO A 1 843 ? 126.505 139.955 86.190 1.00 57.83 843 PRO A CA 1
ATOM 4357 C C . PRO A 1 843 ? 126.482 141.377 86.720 1.00 57.83 843 PRO A C 1
ATOM 4358 O O . PRO A 1 843 ? 126.548 141.580 87.938 1.00 57.83 843 PRO A O 1
ATOM 4362 N N . GLU A 1 844 ? 126.385 142.374 85.838 1.00 59.96 844 GLU A N 1
ATOM 4363 C CA . GLU A 1 844 ? 126.390 143.760 86.289 1.00 59.96 844 GLU A CA 1
ATOM 4364 C C . GLU A 1 844 ? 125.043 144.193 86.851 1.00 59.96 844 GLU A C 1
ATOM 4365 O O . GLU A 1 844 ? 124.973 145.217 87.539 1.00 59.96 844 GLU A O 1
ATOM 4371 N N . ASP A 1 845 ? 123.975 143.445 86.574 1.00 57.87 845 ASP A N 1
ATOM 4372 C CA . ASP A 1 845 ? 122.651 143.824 87.051 1.00 57.87 845 ASP A CA 1
ATOM 4373 C C . ASP A 1 845 ? 122.461 143.520 88.533 1.00 57.87 845 ASP A C 1
ATOM 4374 O O . ASP A 1 845 ? 121.551 144.080 89.154 1.00 57.87 845 ASP A O 1
ATOM 4379 N N . LYS A 1 846 ? 123.315 142.677 89.120 1.00 44.60 846 LYS A N 1
ATOM 4380 C CA . LYS A 1 846 ? 123.151 142.303 90.522 1.00 44.60 846 LYS A CA 1
ATOM 4381 C C . LYS A 1 846 ? 123.188 143.513 91.445 1.00 44.60 846 LYS A C 1
ATOM 4382 O O . LYS A 1 846 ? 122.645 143.462 92.554 1.00 44.60 846 LYS A O 1
ATOM 4388 N N . ILE A 1 847 ? 123.826 144.602 91.012 1.00 48.87 847 ILE A N 1
ATOM 4389 C CA . ILE A 1 847 ? 123.907 145.799 91.844 1.00 48.87 847 ILE A CA 1
ATOM 4390 C C . ILE A 1 847 ? 122.515 146.347 92.128 1.00 48.87 847 ILE A C 1
ATOM 4391 O O . ILE A 1 847 ? 122.199 146.718 93.265 1.00 48.87 847 ILE A O 1
ATOM 4396 N N . THR A 1 848 ? 121.657 146.394 91.106 1.00 51.12 848 THR A N 1
ATOM 4397 C CA . THR A 1 848 ? 120.315 146.941 91.286 1.00 51.12 848 THR A CA 1
ATOM 4398 C C . THR A 1 848 ? 119.510 146.123 92.287 1.00 51.12 848 THR A C 1
ATOM 4399 O O . THR A 1 848 ? 118.784 146.684 93.118 1.00 51.12 848 THR A O 1
ATOM 4403 N N . ILE A 1 849 ? 119.621 144.797 92.220 1.00 47.55 849 ILE A N 1
ATOM 4404 C CA . ILE A 1 849 ? 118.894 143.934 93.146 1.00 47.55 849 ILE A CA 1
ATOM 4405 C C . ILE A 1 849 ? 119.350 144.190 94.577 1.00 47.55 849 ILE A C 1
ATOM 4406 O O . ILE A 1 849 ? 118.534 144.301 95.501 1.00 47.55 849 ILE A O 1
ATOM 4411 N N . VAL A 1 850 ? 120.667 144.281 94.777 1.00 45.20 850 VAL A N 1
ATOM 4412 C CA . VAL A 1 850 ? 121.210 144.530 96.108 1.00 45.20 850 VAL A CA 1
ATOM 4413 C C . VAL A 1 850 ? 120.737 145.878 96.629 1.00 45.20 850 VAL A C 1
ATOM 4414 O O . VAL A 1 850 ? 120.352 146.006 97.795 1.00 45.20 850 VAL A O 1
ATOM 4418 N N . GLN A 1 851 ? 120.756 146.904 95.775 1.00 49.76 851 GLN A N 1
ATOM 4419 C CA . GLN A 1 851 ? 120.299 148.223 96.201 1.00 49.76 851 GLN A CA 1
ATOM 4420 C C . GLN A 1 851 ? 118.825 148.205 96.581 1.00 49.76 851 GLN A C 1
ATOM 4421 O O . GLN A 1 851 ? 118.431 148.797 97.592 1.00 49.76 851 GLN A O 1
ATOM 4427 N N . SER A 1 852 ? 117.993 147.528 95.785 1.00 46.56 852 SER A N 1
ATOM 4428 C CA . SER A 1 852 ? 116.567 147.467 96.091 1.00 46.56 852 SER A CA 1
ATOM 4429 C C . SER A 1 852 ? 116.320 146.758 97.416 1.00 46.56 852 SER A C 1
ATOM 4430 O O . SER A 1 852 ? 115.557 147.242 98.263 1.00 46.56 852 SER A O 1
ATOM 4433 N N . LEU A 1 853 ? 116.969 145.610 97.620 1.00 42.42 853 LEU A N 1
ATOM 4434 C CA . LEU A 1 853 ? 116.766 144.868 98.860 1.00 42.42 853 LEU A CA 1
ATOM 4435 C C . LEU A 1 853 ? 117.302 145.637 100.061 1.00 42.42 853 LEU A C 1
ATOM 4436 O O . LEU A 1 853 ? 116.705 145.603 101.144 1.00 42.42 853 LEU A O 1
ATOM 4441 N N . LYS A 1 854 ? 118.428 146.333 99.893 1.00 42.91 854 LYS A N 1
ATOM 4442 C CA . LYS A 1 854 ? 118.987 147.119 100.986 1.00 42.91 854 LYS A CA 1
ATOM 4443 C C . LYS A 1 854 ? 118.080 148.289 101.343 1.00 42.91 854 LYS A C 1
ATOM 4444 O O . LYS A 1 854 ? 117.896 148.600 102.525 1.00 42.91 854 LYS A O 1
ATOM 4450 N N . ARG A 1 855 ? 117.506 148.951 100.335 1.00 52.73 855 ARG A N 1
ATOM 4451 C CA . ARG A 1 855 ? 116.550 150.018 100.605 1.00 52.73 855 ARG A CA 1
ATOM 4452 C C . ARG A 1 855 ? 115.296 149.486 101.282 1.00 52.73 855 ARG A C 1
ATOM 4453 O O . ARG A 1 855 ? 114.714 150.170 102.130 1.00 52.73 855 ARG A O 1
ATOM 4461 N N . LYS A 1 856 ? 114.864 148.275 100.923 1.00 52.86 856 LYS A N 1
ATOM 4462 C CA . LYS A 1 856 ? 113.707 147.684 101.582 1.00 52.86 856 LYS A CA 1
ATOM 4463 C C . LYS A 1 856 ? 113.987 147.318 103.035 1.00 52.86 856 LYS A C 1
ATOM 4464 O O . LYS A 1 856 ? 113.041 147.047 103.783 1.00 52.86 856 LYS A O 1
ATOM 4470 N N . GLY A 1 857 ? 115.249 147.314 103.455 1.00 41.37 857 GLY A N 1
ATOM 4471 C CA . GLY A 1 857 ? 115.595 147.076 104.840 1.00 41.37 857 GLY A CA 1
ATOM 4472 C C . GLY A 1 857 ? 116.226 145.737 105.140 1.00 41.37 857 GLY A C 1
AT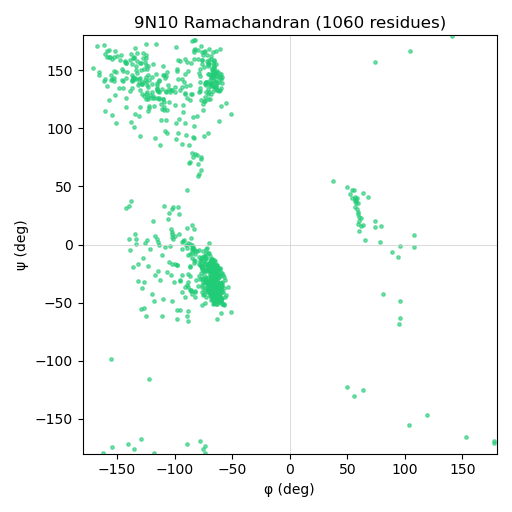OM 4473 O O . GLY A 1 857 ? 116.584 145.488 106.297 1.00 41.37 857 GLY A O 1
ATOM 4474 N N . TYR A 1 858 ? 116.376 144.870 104.146 1.00 39.08 858 TYR A N 1
ATOM 4475 C CA . TYR A 1 858 ? 116.986 143.572 104.377 1.00 39.08 858 TYR A CA 1
ATOM 4476 C C . TYR A 1 858 ? 118.501 143.703 104.522 1.00 39.08 858 TYR A C 1
ATOM 4477 O O . TYR A 1 858 ? 119.115 144.680 104.087 1.00 39.08 858 TYR A O 1
ATOM 4486 N N . LEU A 1 859 ? 119.102 142.697 105.151 1.00 37.35 859 LEU A N 1
ATOM 4487 C CA . LEU A 1 859 ? 120.550 142.550 105.194 1.00 37.35 859 LEU A CA 1
ATOM 4488 C C . LEU A 1 859 ? 120.951 141.545 104.122 1.00 37.35 859 LEU A C 1
ATOM 4489 O O . LEU A 1 859 ? 120.768 140.337 104.301 1.00 37.35 859 LEU A O 1
ATOM 4494 N N . VAL A 1 860 ? 121.502 142.042 103.021 1.00 34.95 860 VAL A N 1
ATOM 4495 C CA . VAL A 1 860 ? 121.660 141.267 101.796 1.00 34.95 860 VAL A CA 1
ATOM 4496 C C . VAL A 1 860 ? 122.968 140.495 101.850 1.00 34.95 860 VAL A C 1
ATOM 4497 O O . VAL A 1 860 ? 124.040 141.084 102.029 1.00 34.95 860 VAL A O 1
ATOM 4501 N N . ALA A 1 861 ? 122.882 139.178 101.690 1.00 27.97 861 ALA A N 1
ATOM 4502 C CA . ALA A 1 861 ? 124.054 138.344 101.471 1.00 27.97 861 ALA A CA 1
ATOM 4503 C C . ALA A 1 861 ? 124.009 137.797 100.052 1.00 27.97 861 ALA A C 1
ATOM 4504 O O . ALA A 1 861 ? 123.208 136.910 99.748 1.00 27.97 861 ALA A O 1
ATOM 4506 N N . MET A 1 862 ? 124.875 138.321 99.189 1.00 31.06 862 MET A N 1
ATOM 4507 C CA . MET A 1 862 ? 124.823 138.016 97.767 1.00 31.06 862 MET A CA 1
ATOM 4508 C C . MET A 1 862 ? 126.056 137.226 97.366 1.00 31.06 862 MET A C 1
ATOM 4509 O O . MET A 1 862 ? 127.159 137.502 97.845 1.00 31.06 862 MET A O 1
ATOM 4514 N N . THR A 1 863 ? 125.862 136.249 96.488 1.00 33.10 863 THR A N 1
ATOM 4515 C CA . THR A 1 863 ? 126.909 135.344 96.048 1.00 33.10 863 THR A CA 1
ATOM 4516 C C . THR A 1 863 ? 127.263 135.630 94.593 1.00 33.10 863 THR A C 1
ATOM 4517 O O . THR A 1 863 ? 126.403 136.006 93.793 1.00 33.10 863 THR A O 1
ATOM 4521 N N . GLY A 1 864 ? 128.538 135.460 94.258 1.00 43.87 864 GLY A N 1
ATOM 4522 C CA . GLY A 1 864 ? 128.985 135.679 92.894 1.00 43.87 864 GLY A CA 1
ATOM 4523 C C . GLY A 1 864 ? 130.380 135.131 92.690 1.00 43.87 864 GLY A C 1
ATOM 4524 O O . GLY A 1 864 ? 131.067 134.735 93.638 1.00 43.87 864 GLY A O 1
ATOM 4525 N N . ASP A 1 865 ? 130.792 135.118 91.421 1.00 59.70 865 ASP A N 1
ATOM 4526 C CA . ASP A 1 865 ? 132.086 134.581 91.020 1.00 59.70 865 ASP A CA 1
ATOM 4527 C C . ASP A 1 865 ? 133.153 135.655 90.846 1.00 59.70 865 ASP A C 1
ATOM 4528 O O . ASP A 1 865 ? 134.342 135.322 90.825 1.00 59.70 865 ASP A O 1
ATOM 4533 N N . GLY A 1 866 ? 132.764 136.923 90.714 1.00 67.01 866 GLY A N 1
ATOM 4534 C CA . GLY A 1 866 ? 133.697 138.030 90.718 1.00 67.01 866 GLY A CA 1
ATOM 4535 C C . GLY A 1 866 ? 134.139 138.526 89.358 1.00 67.01 866 GLY A C 1
ATOM 4536 O O . GLY A 1 866 ? 134.927 139.479 89.298 1.00 67.01 866 GLY A O 1
ATOM 4537 N N . VAL A 1 867 ? 133.671 137.915 88.267 1.00 76.41 867 VAL A N 1
ATOM 4538 C CA . VAL A 1 867 ? 134.091 138.372 86.945 1.00 76.41 867 VAL A CA 1
ATOM 4539 C C . VAL A 1 867 ? 133.592 139.786 86.672 1.00 76.41 867 VAL A C 1
ATOM 4540 O O . VAL A 1 867 ? 134.356 140.643 86.212 1.00 76.41 867 VAL A O 1
ATOM 4544 N N . ASN A 1 868 ? 132.320 140.060 86.954 1.00 68.13 868 ASN A N 1
ATOM 4545 C CA . ASN A 1 868 ? 131.791 141.406 86.780 1.00 68.13 868 ASN A CA 1
ATOM 4546 C C . ASN A 1 868 ? 130.869 141.808 87.924 1.00 68.13 868 ASN A C 1
ATOM 4547 O O . ASN A 1 868 ? 130.433 142.960 87.965 1.00 68.13 868 ASN A O 1
ATOM 4552 N N . ASP A 1 869 ? 130.574 140.915 88.865 1.00 56.52 869 ASP A N 1
ATOM 4553 C CA . ASP A 1 869 ? 129.661 141.210 89.960 1.00 56.52 869 ASP A CA 1
ATOM 4554 C C . ASP A 1 869 ? 130.376 141.498 91.272 1.00 56.52 869 ASP A C 1
ATOM 4555 O O . ASP A 1 869 ? 129.723 141.549 92.318 1.00 56.52 869 ASP A O 1
ATOM 4560 N N . ALA A 1 870 ? 131.694 141.675 91.243 1.00 50.93 870 ALA A N 1
ATOM 4561 C CA . ALA A 1 870 ? 132.420 142.078 92.445 1.00 50.93 870 ALA A CA 1
ATOM 4562 C C . ALA A 1 870 ? 131.893 143.364 93.072 1.00 50.93 870 ALA A C 1
ATOM 4563 O O . ALA A 1 870 ? 131.790 143.410 94.310 1.00 50.93 870 ALA A O 1
ATOM 4565 N N . PRO A 1 871 ? 131.569 144.428 92.323 1.00 49.30 871 PRO A N 1
ATOM 4566 C CA . PRO A 1 871 ? 130.937 145.588 92.971 1.00 49.30 871 PRO A CA 1
ATOM 4567 C C . PRO A 1 871 ? 129.624 145.249 93.650 1.00 49.30 871 PRO A C 1
ATOM 4568 O O . PRO A 1 871 ? 129.318 145.826 94.700 1.00 49.30 871 PRO A O 1
ATOM 4572 N N . ALA A 1 872 ? 128.836 144.334 93.081 1.00 48.77 872 ALA A N 1
ATOM 4573 C CA . ALA A 1 872 ? 127.598 143.921 93.732 1.00 48.77 872 ALA A CA 1
ATOM 4574 C C . ALA A 1 872 ? 127.878 143.204 95.046 1.00 48.77 872 ALA A C 1
ATOM 4575 O O . ALA A 1 872 ? 127.176 143.421 96.040 1.00 48.77 872 ALA A O 1
ATOM 4577 N N . LEU A 1 873 ? 128.893 142.338 95.068 1.00 44.25 873 LEU A N 1
ATOM 4578 C CA . LEU A 1 873 ? 129.265 141.666 96.308 1.00 44.25 873 LEU A CA 1
ATOM 4579 C C . LEU A 1 873 ? 129.735 142.670 97.351 1.00 44.25 873 LEU A C 1
ATOM 4580 O O . LEU A 1 873 ? 129.366 142.582 98.527 1.00 44.25 873 LEU A O 1
ATOM 4585 N N . LYS A 1 874 ? 130.555 143.638 96.934 1.00 51.14 874 LYS A N 1
ATOM 4586 C CA . LYS A 1 874 ? 131.055 144.640 97.870 1.00 51.14 874 LYS A CA 1
ATOM 4587 C C . LYS A 1 874 ? 129.921 145.490 98.430 1.00 51.14 874 LYS A C 1
ATOM 4588 O O . LYS A 1 874 ? 129.880 145.769 99.633 1.00 51.14 874 LYS A O 1
ATOM 4594 N N . ALA A 1 875 ? 128.989 145.910 97.571 1.00 49.70 875 ALA A N 1
ATOM 4595 C CA . ALA A 1 875 ? 127.867 146.717 98.035 1.00 49.70 875 ALA A CA 1
ATOM 4596 C C . ALA A 1 875 ? 126.910 145.907 98.899 1.00 49.70 875 ALA A C 1
ATOM 4597 O O . ALA A 1 875 ? 126.151 146.481 99.686 1.00 49.70 875 ALA A O 1
ATOM 4599 N N . ALA A 1 876 ? 126.928 144.584 98.765 1.00 42.96 876 ALA A N 1
ATOM 4600 C CA . ALA A 1 876 ? 126.082 143.737 99.586 1.00 42.96 876 ALA A CA 1
ATOM 4601 C C . ALA A 1 876 ? 126.586 143.721 101.026 1.00 42.96 876 ALA A C 1
ATOM 4602 O O . ALA A 1 876 ? 127.768 143.933 101.307 1.00 42.96 876 ALA A O 1
ATOM 4604 N N . ASP A 1 877 ? 125.660 143.469 101.951 1.00 41.89 877 ASP A N 1
ATOM 4605 C CA . ASP A 1 877 ? 126.008 143.449 103.365 1.00 41.89 877 ASP A CA 1
ATOM 4606 C C . ASP A 1 877 ? 126.953 142.305 103.708 1.00 41.89 877 ASP A C 1
ATOM 4607 O O . ASP A 1 877 ? 127.866 142.487 104.520 1.00 41.89 877 ASP A O 1
ATOM 4612 N N . ILE A 1 878 ? 126.757 141.131 103.113 1.00 34.44 878 ILE A N 1
ATOM 4613 C CA . ILE A 1 878 ? 127.645 139.987 103.301 1.00 34.44 878 ILE A CA 1
ATOM 4614 C C . ILE A 1 878 ? 127.992 139.461 101.914 1.00 34.44 878 ILE A C 1
ATOM 4615 O O . ILE A 1 878 ? 127.262 138.635 101.358 1.00 34.44 878 ILE A O 1
ATOM 4620 N N . GLY A 1 879 ? 129.102 139.930 101.353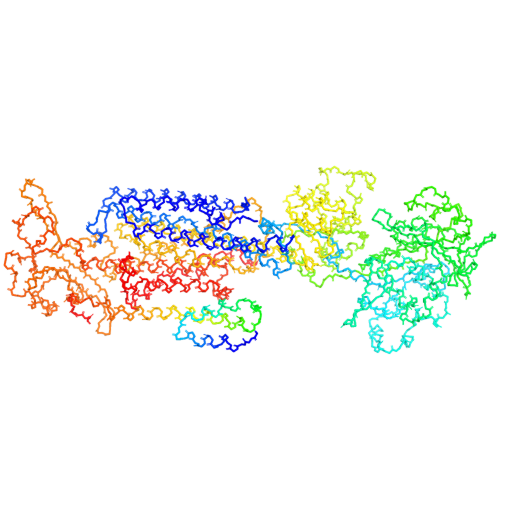 1.00 38.91 879 GLY A N 1
ATOM 4621 C CA . GLY A 1 879 ? 129.580 139.364 100.106 1.00 38.91 879 GLY A CA 1
ATOM 4622 C C . GLY A 1 879 ? 130.000 137.919 100.303 1.00 38.91 879 GLY A C 1
ATOM 4623 O O . GLY A 1 879 ? 130.495 137.533 101.362 1.00 38.91 879 GLY A O 1
ATOM 4624 N N . VAL A 1 880 ? 129.780 137.104 99.275 1.00 35.30 880 VAL A N 1
ATOM 4625 C CA . VAL A 1 880 ? 130.078 135.677 99.333 1.00 35.30 880 VAL A CA 1
ATOM 4626 C C . VAL A 1 880 ? 130.792 135.280 98.049 1.00 35.30 880 VAL A C 1
ATOM 4627 O O . VAL A 1 880 ? 130.185 135.278 96.971 1.00 35.30 880 VAL A O 1
ATOM 4631 N N . ALA A 1 881 ? 132.069 134.926 98.162 1.00 45.08 881 ALA A N 1
ATOM 4632 C CA . ALA A 1 881 ? 132.823 134.423 97.024 1.00 45.08 881 ALA A CA 1
ATOM 4633 C C . ALA A 1 881 ? 132.452 132.970 96.778 1.00 45.08 881 ALA A C 1
ATOM 4634 O O . ALA A 1 881 ? 132.201 132.218 97.723 1.00 45.08 881 ALA A O 1
ATOM 4636 N N . MET A 1 882 ? 132.424 132.573 95.507 1.00 51.62 882 MET A N 1
ATOM 4637 C CA . MET A 1 882 ? 131.891 131.267 95.129 1.00 51.62 882 MET A CA 1
ATOM 4638 C C . MET A 1 882 ? 132.986 130.198 95.160 1.00 51.62 882 MET A C 1
ATOM 4639 O O . MET A 1 882 ? 133.135 129.389 94.244 1.00 51.62 882 MET A O 1
ATOM 4644 N N . GLY A 1 883 ? 133.756 130.207 96.245 1.00 52.17 883 GLY A N 1
ATOM 4645 C CA . GLY A 1 883 ? 134.713 129.136 96.489 1.00 52.17 883 GLY A CA 1
ATOM 4646 C C . GLY A 1 883 ? 135.684 128.930 95.344 1.00 52.17 883 GLY A C 1
ATOM 4647 O O . GLY A 1 883 ? 136.302 129.874 94.840 1.00 52.17 883 GLY A O 1
ATOM 4648 N N . ILE A 1 884 ? 135.816 127.669 94.920 1.00 53.28 884 ILE A N 1
ATOM 4649 C CA . ILE A 1 884 ? 136.787 127.308 93.893 1.00 53.28 884 ILE A CA 1
ATOM 4650 C C . ILE A 1 884 ? 136.485 127.965 92.553 1.00 53.28 884 ILE A C 1
ATOM 4651 O O . ILE A 1 884 ? 137.414 128.371 91.846 1.00 53.28 884 ILE A O 1
ATOM 4656 N N . ASN A 1 885 ? 135.211 128.076 92.176 1.00 55.45 885 ASN A N 1
ATOM 4657 C CA . ASN A 1 885 ? 134.868 128.726 90.917 1.00 55.45 885 ASN A CA 1
ATOM 4658 C C . ASN A 1 885 ? 135.135 130.225 90.963 1.00 55.45 885 ASN A C 1
ATOM 4659 O O . ASN A 1 885 ? 135.359 130.844 89.917 1.00 55.45 885 ASN A O 1
ATOM 4664 N N . GLY A 1 886 ? 135.121 130.817 92.154 1.00 54.74 886 GLY A N 1
ATOM 4665 C CA . GLY A 1 886 ? 135.293 132.255 92.262 1.00 54.74 886 GLY A CA 1
ATOM 4666 C C . GLY A 1 886 ? 136.712 132.685 91.936 1.00 54.74 886 GLY A C 1
ATOM 4667 O O . GLY A 1 886 ? 137.682 131.976 92.209 1.00 54.74 886 GLY A O 1
ATOM 4668 N N . THR A 1 887 ? 136.826 133.867 91.340 1.00 55.41 887 THR A N 1
ATOM 4669 C CA . THR A 1 887 ? 138.126 134.430 91.019 1.00 55.41 887 THR A CA 1
ATOM 4670 C C . THR A 1 887 ? 138.730 135.110 92.244 1.00 55.41 887 THR A C 1
ATOM 4671 O O . THR A 1 887 ? 138.114 135.200 93.310 1.00 55.41 887 THR A O 1
ATOM 4675 N N . GLU A 1 888 ? 139.963 135.594 92.079 1.00 49.41 888 GLU A N 1
ATOM 4676 C CA . GLU A 1 888 ? 140.634 136.286 93.173 1.00 49.41 888 GLU A CA 1
ATOM 4677 C C . GLU A 1 888 ? 139.914 137.574 93.547 1.00 49.41 888 GLU A C 1
ATOM 4678 O O . GLU A 1 888 ? 139.903 137.959 94.721 1.00 49.41 888 GLU A O 1
ATOM 4684 N N . VAL A 1 889 ? 139.309 138.252 92.569 1.00 45.87 889 VAL A N 1
ATOM 4685 C CA . VAL A 1 889 ? 138.589 139.490 92.858 1.00 45.87 889 VAL A CA 1
ATOM 4686 C C . VAL A 1 889 ? 137.403 139.218 93.775 1.00 45.87 889 VAL A C 1
ATOM 4687 O O . VAL A 1 889 ? 137.144 139.974 94.720 1.00 45.87 889 VAL A O 1
ATOM 4691 N N . ALA A 1 890 ? 136.660 138.142 93.508 1.00 44.24 890 ALA A N 1
ATOM 4692 C CA . ALA A 1 890 ? 135.533 137.789 94.365 1.00 44.24 890 ALA A CA 1
ATOM 4693 C C . ALA A 1 890 ? 135.998 137.466 95.778 1.00 44.24 890 ALA A C 1
ATOM 4694 O O . ALA A 1 890 ? 135.391 137.911 96.758 1.00 44.24 890 ALA A O 1
ATOM 4696 N N . LYS A 1 891 ? 137.077 136.691 95.902 1.00 43.35 891 LYS A N 1
ATOM 4697 C CA . LYS A 1 891 ? 137.582 136.348 97.225 1.00 43.35 891 LYS A CA 1
ATOM 4698 C C . LYS A 1 891 ? 138.124 137.570 97.951 1.00 43.35 891 LYS A C 1
ATOM 4699 O O . LYS A 1 891 ? 138.160 137.592 99.185 1.00 43.35 891 LYS A O 1
ATOM 4705 N N . GLY A 1 892 ? 138.555 138.587 97.210 1.00 45.57 892 GLY A N 1
ATOM 4706 C CA . GLY A 1 892 ? 139.059 139.802 97.819 1.00 45.57 892 GLY A CA 1
ATOM 4707 C C . GLY A 1 892 ? 137.978 140.811 98.145 1.00 45.57 892 GLY A C 1
ATOM 4708 O O . GLY A 1 892 ? 138.198 141.727 98.943 1.00 45.57 892 GLY A O 1
ATOM 4709 N N . ALA A 1 893 ? 136.810 140.668 97.523 1.00 43.38 893 ALA A N 1
ATOM 4710 C CA . ALA A 1 893 ? 135.716 141.600 97.759 1.00 43.38 893 ALA A CA 1
ATOM 4711 C C . ALA A 1 893 ? 134.653 141.047 98.697 1.00 43.38 893 ALA A C 1
ATOM 4712 O O . ALA A 1 893 ? 133.843 141.817 99.225 1.00 43.38 893 ALA A O 1
ATOM 4714 N N . SER A 1 894 ? 134.638 139.739 98.919 1.00 43.19 894 SER A N 1
ATOM 4715 C CA . SER A 1 894 ? 133.574 139.124 99.692 1.00 43.19 894 SER A CA 1
ATOM 4716 C C . SER A 1 894 ? 133.928 139.070 101.174 1.00 43.19 894 SER A C 1
ATOM 4717 O O . SER A 1 894 ? 135.092 139.147 101.570 1.00 43.19 894 SER A O 1
ATOM 4720 N N . GLU A 1 895 ? 132.890 138.919 101.997 1.00 41.38 895 GLU A N 1
ATOM 4721 C CA . GLU A 1 895 ? 133.083 138.781 103.434 1.00 41.38 895 GLU A CA 1
ATOM 4722 C C . GLU A 1 895 ? 133.330 137.335 103.839 1.00 41.38 895 GLU A C 1
ATOM 4723 O O . GLU A 1 895 ? 133.846 137.084 104.933 1.00 41.38 895 GLU A O 1
ATOM 4729 N N . MET A 1 896 ? 132.968 136.379 102.986 1.00 36.58 896 MET A N 1
ATOM 4730 C CA . MET A 1 896 ? 133.144 134.969 103.297 1.00 36.58 896 MET A CA 1
ATOM 4731 C C . MET A 1 896 ? 133.255 134.184 101.999 1.00 36.58 896 MET A C 1
ATOM 4732 O O . MET A 1 896 ? 132.832 134.643 100.935 1.00 36.58 896 MET A O 1
ATOM 4737 N N . ILE A 1 897 ? 133.834 132.991 102.097 1.00 37.36 897 ILE A N 1
ATOM 4738 C CA . ILE A 1 897 ? 134.100 132.136 100.947 1.00 37.36 897 ILE A CA 1
ATOM 4739 C C . ILE A 1 897 ? 133.442 130.785 101.186 1.00 37.36 897 ILE A C 1
ATOM 4740 O O . ILE A 1 897 ? 133.611 130.189 102.255 1.00 37.36 897 ILE A O 1
ATOM 4745 N N . LEU A 1 898 ? 132.699 130.303 100.192 1.00 38.85 898 LEU A N 1
ATOM 4746 C CA . LEU A 1 898 ? 132.036 129.002 100.278 1.00 38.85 898 LEU A CA 1
ATOM 4747 C C . LEU A 1 898 ? 132.938 127.949 99.651 1.00 38.85 898 LEU A C 1
ATOM 4748 O O . LEU A 1 898 ? 132.811 127.615 98.473 1.00 38.85 898 LEU A O 1
ATOM 4753 N N . ILE A 1 899 ? 133.855 127.400 100.451 1.00 46.90 899 ILE A N 1
ATOM 4754 C CA . ILE A 1 899 ? 134.710 126.328 99.956 1.00 46.90 899 ILE A CA 1
ATOM 4755 C C . ILE A 1 899 ? 133.893 125.084 99.633 1.00 46.90 899 ILE A C 1
ATOM 4756 O O . ILE A 1 899 ? 134.336 124.235 98.852 1.00 46.90 899 ILE A O 1
ATOM 4761 N N . ASP A 1 900 ? 132.692 124.964 100.204 1.00 49.23 900 ASP A N 1
ATOM 4762 C CA . ASP A 1 900 ? 131.829 123.826 99.913 1.00 49.23 900 ASP A CA 1
ATOM 4763 C C . ASP A 1 900 ? 131.282 123.853 98.495 1.00 49.23 900 ASP A C 1
ATOM 4764 O O . ASP A 1 900 ? 130.859 122.806 97.994 1.00 49.23 900 ASP A O 1
ATOM 4769 N N . ASP A 1 901 ? 131.273 125.018 97.848 1.00 50.36 901 ASP A N 1
ATOM 4770 C CA . ASP A 1 901 ? 130.694 125.177 96.515 1.00 50.36 901 ASP A CA 1
ATOM 4771 C C . ASP A 1 901 ? 129.224 124.760 96.514 1.00 50.36 901 ASP A C 1
ATOM 4772 O O . ASP A 1 901 ? 128.721 124.157 95.565 1.00 50.36 901 ASP A O 1
ATOM 4777 N N . ASN A 1 902 ? 128.527 125.093 97.601 1.00 35.34 902 ASN A N 1
ATOM 4778 C CA . ASN A 1 902 ? 127.172 124.598 97.811 1.00 35.34 902 ASN A CA 1
ATOM 4779 C C . ASN A 1 902 ? 126.349 125.671 98.511 1.00 35.34 902 ASN A C 1
ATOM 4780 O O . ASN A 1 902 ? 126.856 126.359 99.401 1.00 35.34 902 ASN A O 1
ATOM 4785 N N . PHE A 1 903 ? 125.085 125.808 98.103 1.00 30.13 903 PHE A N 1
ATOM 4786 C CA . PHE A 1 903 ? 124.201 126.805 98.702 1.00 30.13 903 PHE A CA 1
ATOM 4787 C C . PHE A 1 903 ? 123.880 126.480 100.153 1.00 30.13 903 PHE A C 1
ATOM 4788 O O . PHE A 1 903 ? 123.746 127.386 100.983 1.00 30.13 903 PHE A O 1
ATOM 4796 N N . CYS A 1 904 ? 123.731 125.192 100.474 1.00 27.14 904 CYS A N 1
ATOM 4797 C CA . CYS A 1 904 ? 123.267 124.803 101.803 1.00 27.14 904 CYS A CA 1
ATOM 4798 C C . CYS A 1 904 ? 124.201 125.297 102.897 1.00 27.14 904 CYS A C 1
ATOM 4799 O O . CYS A 1 904 ? 123.777 125.458 104.046 1.00 27.14 904 CYS A O 1
ATOM 4802 N N . THR A 1 905 ? 125.469 125.538 102.565 1.00 30.02 905 THR A N 1
ATOM 4803 C CA . THR A 1 905 ? 126.417 126.055 103.540 1.00 30.02 905 THR A CA 1
ATOM 4804 C C . THR A 1 905 ? 126.049 127.453 104.021 1.00 30.02 905 THR A C 1
ATOM 4805 O O . THR A 1 905 ? 126.324 127.786 105.178 1.00 30.02 905 THR A O 1
ATOM 4809 N N . VAL A 1 906 ? 125.415 128.267 103.173 1.00 25.05 906 VAL A N 1
ATOM 4810 C CA . VAL A 1 906 ? 124.979 129.594 103.600 1.00 25.05 906 VAL A CA 1
ATOM 4811 C C . VAL A 1 906 ? 123.915 129.485 104.684 1.00 25.05 906 VAL A C 1
ATOM 4812 O O . VAL A 1 906 ? 123.878 130.290 105.621 1.00 25.05 906 VAL A O 1
ATOM 4816 N N . VAL A 1 907 ? 123.023 128.499 104.569 1.00 22.94 907 VAL A N 1
ATOM 4817 C CA . VAL A 1 907 ? 121.994 128.312 105.588 1.00 22.94 907 VAL A CA 1
ATOM 4818 C C . VAL A 1 907 ? 122.622 127.907 106.915 1.00 22.94 907 VAL A C 1
ATOM 4819 O O . VAL A 1 907 ? 122.279 128.450 107.974 1.00 22.94 907 VAL A O 1
ATOM 4823 N N . SER A 1 908 ? 123.548 126.947 106.886 1.00 20.92 908 SER A N 1
ATOM 4824 C CA . SER A 1 908 ? 124.273 126.596 108.100 1.00 20.92 908 SER A CA 1
ATOM 4825 C C . SER A 1 908 ? 125.101 127.768 108.604 1.00 20.92 908 SER A C 1
ATOM 4826 O O . SER A 1 908 ? 125.299 127.916 109.815 1.00 20.92 908 SER A O 1
ATOM 4829 N N . ALA A 1 909 ? 125.579 128.614 107.693 1.00 20.07 909 ALA A N 1
ATOM 4830 C CA . ALA A 1 909 ? 126.283 129.821 108.100 1.00 20.07 909 ALA A CA 1
ATOM 4831 C C . ALA A 1 909 ? 125.380 130.756 108.890 1.00 20.07 909 ALA A C 1
ATOM 4832 O O . ALA A 1 909 ? 125.792 131.284 109.929 1.00 20.07 909 ALA A O 1
ATOM 4834 N N . ILE A 1 910 ? 124.151 130.967 108.419 1.00 21.88 910 ILE A N 1
ATOM 4835 C CA . ILE A 1 910 ? 123.198 131.791 109.154 1.00 21.88 910 ILE A CA 1
ATOM 4836 C C . ILE A 1 910 ? 122.879 131.155 110.500 1.00 21.88 910 ILE A C 1
ATOM 4837 O O . ILE A 1 910 ? 122.752 131.847 111.517 1.00 21.88 910 ILE A O 1
ATOM 4842 N N . ASP A 1 911 ? 122.750 129.827 110.528 1.00 21.47 911 ASP A N 1
ATOM 4843 C CA . ASP A 1 911 ? 122.482 129.131 111.783 1.00 21.47 911 ASP A CA 1
ATOM 4844 C C . ASP A 1 911 ? 123.594 129.376 112.800 1.00 21.47 911 ASP A C 1
ATOM 4845 O O . ASP A 1 911 ? 123.324 129.702 113.964 1.00 21.47 911 ASP A O 1
ATOM 4850 N N . VAL A 1 912 ? 124.850 129.242 112.375 1.00 22.03 912 VAL A N 1
ATOM 4851 C CA . VAL A 1 912 ? 125.971 129.448 113.290 1.00 22.03 912 VAL A CA 1
ATOM 4852 C C . VAL A 1 912 ? 126.051 130.908 113.719 1.00 22.03 912 VAL A C 1
ATOM 4853 O O . VAL A 1 912 ? 126.325 131.215 114.886 1.00 22.03 912 VAL A O 1
ATOM 4857 N N . GLY A 1 913 ? 125.825 131.833 112.785 1.00 23.35 913 GLY A N 1
ATOM 4858 C CA . GLY A 1 913 ? 125.833 133.241 113.141 1.00 23.35 913 GLY A CA 1
ATOM 4859 C C . GLY A 1 913 ? 124.770 133.597 114.159 1.00 23.35 913 GLY A C 1
ATOM 4860 O O . GLY A 1 913 ? 125.001 134.432 115.036 1.00 23.35 913 GLY A O 1
ATOM 4861 N N . ARG A 1 914 ? 123.593 132.981 114.053 1.00 25.48 914 ARG A N 1
ATOM 4862 C CA . ARG A 1 914 ? 122.552 133.194 115.052 1.00 25.48 914 ARG A CA 1
ATOM 4863 C C . ARG A 1 914 ? 122.943 132.591 116.394 1.00 25.48 914 ARG A C 1
ATOM 4864 O O . ARG A 1 914 ? 122.687 133.188 117.447 1.00 25.48 914 ARG A O 1
ATOM 4872 N N . THR A 1 915 ? 123.548 131.401 116.376 1.00 22.32 915 THR A N 1
ATOM 4873 C CA . THR A 1 915 ? 123.991 130.780 117.621 1.00 22.32 915 THR A CA 1
ATOM 4874 C C . THR A 1 915 ? 125.028 131.644 118.326 1.00 22.32 915 THR A C 1
ATOM 4875 O O . THR A 1 915 ? 125.069 131.700 119.561 1.00 22.32 915 THR A O 1
ATOM 4879 N N . ILE A 1 916 ? 125.875 132.326 117.554 1.00 20.22 916 ILE A N 1
ATOM 4880 C CA . ILE A 1 916 ? 126.913 133.158 118.155 1.00 20.22 916 ILE A CA 1
ATOM 4881 C C . ILE A 1 916 ? 126.309 134.316 118.934 1.00 20.22 916 ILE A C 1
ATOM 4882 O O . ILE A 1 916 ? 126.818 134.686 119.998 1.00 20.22 916 ILE A O 1
ATOM 4887 N N . PHE A 1 917 ? 125.224 134.907 118.438 1.00 18.68 917 PHE A N 1
ATOM 4888 C CA . PHE A 1 917 ? 124.572 135.958 119.210 1.00 18.68 917 PHE A CA 1
ATOM 4889 C C . PHE A 1 917 ? 123.753 135.377 120.355 1.00 18.68 917 PHE A C 1
ATOM 4890 O O . PHE A 1 917 ? 123.653 135.986 121.425 1.00 18.68 917 PHE A O 1
ATOM 4898 N N . SER A 1 918 ? 123.144 134.208 120.144 1.00 16.08 918 SER A N 1
ATOM 4899 C CA . SER A 1 918 ? 122.315 133.620 121.191 1.00 16.08 918 SER A CA 1
ATOM 4900 C C . SER A 1 918 ? 123.141 133.233 122.410 1.00 16.08 918 SER A C 1
ATOM 4901 O O . SER A 1 918 ? 122.680 133.388 123.546 1.00 16.08 918 SER A O 1
ATOM 4904 N N . ASN A 1 919 ? 124.355 132.722 122.201 1.00 18.90 919 ASN A N 1
ATOM 4905 C CA . ASN A 1 919 ? 125.213 132.381 123.331 1.00 18.90 919 ASN A CA 1
ATOM 4906 C C . ASN A 1 919 ? 125.610 133.614 124.129 1.00 18.90 919 ASN A C 1
ATOM 4907 O O . ASN A 1 919 ? 125.624 133.574 125.364 1.00 18.90 919 ASN A O 1
ATOM 4912 N N . ILE A 1 920 ? 125.931 134.715 123.449 1.00 17.17 920 ILE A N 1
ATOM 4913 C CA . ILE A 1 920 ? 126.244 135.954 124.152 1.00 17.17 920 ILE A CA 1
ATOM 4914 C C . ILE A 1 920 ? 125.021 136.462 124.903 1.00 17.17 920 ILE A C 1
ATOM 4915 O O . ILE A 1 920 ? 125.133 136.986 126.017 1.00 17.17 920 ILE A O 1
ATOM 4920 N N . GLN A 1 921 ? 123.838 136.320 124.307 1.00 20.84 921 GLN A N 1
ATOM 4921 C CA . GLN A 1 921 ? 122.615 136.729 124.989 1.00 20.84 921 GLN A CA 1
ATOM 4922 C C . GLN A 1 921 ? 122.397 135.916 126.258 1.00 20.84 921 GLN A C 1
ATOM 4923 O O . GLN A 1 921 ? 122.045 136.470 127.307 1.00 20.84 921 GLN A O 1
ATOM 4929 N N . LYS A 1 922 ? 122.615 134.602 126.186 1.00 35.66 922 LYS A N 1
ATOM 4930 C CA . LYS A 1 922 ? 122.492 133.765 127.376 1.00 35.66 922 LYS A CA 1
ATOM 4931 C C . LYS A 1 922 ? 123.519 134.152 128.431 1.00 35.66 922 LYS A C 1
ATOM 4932 O O . LYS A 1 922 ? 123.212 134.176 129.628 1.00 35.66 922 LYS A O 1
ATOM 4938 N N . PHE A 1 923 ? 124.750 134.442 128.009 1.00 40.12 923 PHE A N 1
ATOM 4939 C CA . PHE A 1 923 ? 125.778 134.840 128.965 1.00 40.12 923 PHE A CA 1
ATOM 4940 C C . PHE A 1 923 ? 125.423 136.148 129.658 1.00 40.12 923 PHE A C 1
ATOM 4941 O O . PHE A 1 923 ? 125.615 136.285 130.872 1.00 40.12 923 PHE A O 1
ATOM 4949 N N . VAL A 1 924 ? 124.915 137.125 128.908 1.00 29.08 924 VAL A N 1
ATOM 4950 C CA . VAL A 1 924 ? 124.552 138.393 129.529 1.00 29.08 924 VAL A CA 1
ATOM 4951 C C . VAL A 1 924 ? 123.348 138.206 130.443 1.00 29.08 924 VAL A C 1
ATOM 4952 O O . VAL A 1 924 ? 123.250 138.857 131.492 1.00 29.08 924 VAL A O 1
ATOM 4956 N N . CYS A 1 925 ? 122.421 137.315 130.079 1.00 40.12 925 CYS A N 1
ATOM 4957 C CA . CYS A 1 925 ? 121.317 136.999 130.980 1.00 40.12 925 CYS A CA 1
ATOM 4958 C C . CYS A 1 925 ? 121.826 136.400 132.280 1.00 40.12 925 CYS A C 1
ATOM 4959 O O . CYS A 1 925 ? 121.354 136.758 133.362 1.00 40.12 925 CYS A O 1
ATOM 4962 N N . PHE A 1 926 ? 122.794 135.490 132.191 1.00 27.60 926 PHE A N 1
ATOM 4963 C CA . PHE A 1 926 ? 123.400 134.929 133.394 1.00 27.60 926 PHE A CA 1
ATOM 4964 C C . PHE A 1 926 ? 124.028 136.023 134.246 1.00 27.60 926 PHE A C 1
ATOM 4965 O O . PHE A 1 926 ? 123.804 136.088 135.464 1.00 27.60 926 PHE A O 1
ATOM 4973 N N . LEU A 1 927 ? 124.809 136.902 133.615 1.00 25.55 927 LEU A N 1
ATOM 4974 C CA . LEU A 1 927 ? 125.489 137.962 134.353 1.00 25.55 927 LEU A CA 1
ATOM 4975 C C . LEU A 1 927 ? 124.494 138.848 135.084 1.00 25.55 927 LEU A C 1
ATOM 4976 O O . LEU A 1 927 ? 124.634 139.100 136.284 1.00 25.55 927 LEU A O 1
ATOM 4981 N N . LEU A 1 928 ? 123.480 139.341 134.374 1.00 19.15 928 LEU A N 1
ATOM 4982 C CA . LEU A 1 928 ? 122.518 140.227 135.019 1.00 19.15 928 LEU A CA 1
ATOM 4983 C C . LEU A 1 928 ? 121.729 139.496 136.097 1.00 19.15 928 LEU A C 1
ATOM 4984 O O . LEU A 1 928 ? 121.565 140.012 137.209 1.00 19.15 928 LEU A O 1
ATOM 4989 N N . GLY A 1 929 ? 121.282 138.272 135.812 1.00 13.28 929 GLY A N 1
ATOM 4990 C CA . GLY A 1 929 ? 120.423 137.572 136.750 1.00 13.28 929 GLY A CA 1
ATOM 4991 C C . GLY A 1 929 ? 121.138 137.151 138.017 1.00 13.28 929 GLY A C 1
ATOM 4992 O O . GLY A 1 929 ? 120.502 136.925 139.049 1.00 13.28 929 GLY A O 1
ATOM 4993 N N . THR A 1 930 ? 122.463 137.026 137.964 1.00 19.03 930 THR A N 1
ATOM 4994 C CA . THR A 1 930 ? 123.166 136.732 139.207 1.00 19.03 930 THR A CA 1
ATOM 4995 C C . THR A 1 930 ? 123.659 137.999 139.902 1.00 19.03 930 THR A C 1
ATOM 4996 O O . THR A 1 930 ? 123.554 138.122 141.129 1.00 19.03 930 THR A O 1
ATOM 5000 N N . ASN A 1 931 ? 124.183 138.958 139.136 1.00 17.89 931 ASN A N 1
ATOM 5001 C CA . ASN A 1 931 ? 124.808 140.123 139.741 1.00 17.89 931 ASN A CA 1
ATOM 5002 C C . ASN A 1 931 ? 123.802 141.200 140.116 1.00 17.89 931 ASN A C 1
ATOM 5003 O O . ASN A 1 931 ? 124.196 142.213 140.702 1.00 17.89 931 ASN A O 1
ATOM 5008 N N . ILE A 1 932 ? 122.522 141.021 139.790 1.00 19.99 932 ILE A N 1
ATOM 5009 C CA . ILE A 1 932 ? 121.513 141.873 140.406 1.00 19.99 932 ILE A CA 1
ATOM 5010 C C . ILE A 1 932 ? 120.997 141.226 141.683 1.00 19.99 932 ILE A C 1
ATOM 5011 O O . ILE A 1 932 ? 120.734 141.918 142.674 1.00 19.99 932 ILE A O 1
ATOM 5016 N N . GLY A 1 933 ? 120.863 139.899 141.691 1.00 15.47 933 GLY A N 1
ATOM 5017 C CA . GLY A 1 933 ? 120.482 139.213 142.913 1.00 15.47 933 GLY A CA 1
ATOM 5018 C C . GLY A 1 933 ? 121.494 139.402 144.024 1.00 15.47 933 GLY A C 1
ATOM 5019 O O . GLY A 1 933 ? 121.130 139.493 145.200 1.00 15.47 933 GLY A O 1
ATOM 5020 N N . GLU A 1 934 ? 122.781 139.458 143.669 1.00 22.29 934 GLU A N 1
ATOM 5021 C CA . GLU A 1 934 ? 123.805 139.745 144.672 1.00 22.29 934 GLU A CA 1
ATOM 5022 C C . GLU A 1 934 ? 123.535 141.073 145.366 1.00 22.29 934 GLU A C 1
ATOM 5023 O O . GLU A 1 934 ? 123.518 141.153 146.603 1.00 22.29 934 GLU A O 1
ATOM 5029 N N . ILE A 1 935 ? 123.318 142.129 144.581 1.00 40.12 935 ILE A N 1
ATOM 5030 C CA . ILE A 1 935 ? 123.064 143.445 145.155 1.00 40.12 935 ILE A CA 1
ATOM 5031 C C . ILE A 1 935 ? 121.781 143.426 145.969 1.00 40.12 935 ILE A C 1
ATOM 5032 O O . ILE A 1 935 ? 121.696 144.046 147.034 1.00 40.12 935 ILE A O 1
ATOM 5037 N N . ILE A 1 936 ? 120.765 142.709 145.485 1.00 24.07 936 ILE A N 1
ATOM 5038 C CA . ILE A 1 936 ? 119.487 142.669 146.191 1.00 24.07 936 ILE A CA 1
ATOM 5039 C C . ILE A 1 936 ? 119.653 142.037 147.567 1.00 24.07 936 ILE A C 1
ATOM 5040 O O . ILE A 1 936 ? 119.163 142.566 148.573 1.00 24.07 936 ILE A O 1
ATOM 5045 N N . TYR A 1 937 ? 120.352 140.899 147.643 1.00 21.91 937 TYR A N 1
ATOM 5046 C CA . TYR A 1 937 ? 120.447 140.253 148.948 1.00 21.91 937 TYR A CA 1
ATOM 5047 C C . TYR A 1 937 ? 121.420 140.981 149.866 1.00 21.91 937 TYR A C 1
ATOM 5048 O O . TYR A 1 937 ? 121.219 140.982 151.084 1.00 21.91 937 TYR A O 1
ATOM 5057 N N . LEU A 1 938 ? 122.444 141.642 149.320 1.00 18.59 938 LEU A N 1
ATOM 5058 C CA . LEU A 1 938 ? 123.275 142.490 150.170 1.00 18.59 938 LEU A CA 1
ATOM 5059 C C . LEU A 1 938 ? 122.462 143.638 150.754 1.00 18.59 938 LEU A C 1
ATOM 5060 O O . LEU A 1 938 ? 122.572 143.951 151.947 1.00 18.59 938 LEU A O 1
ATOM 5065 N N . SER A 1 939 ? 121.634 144.277 149.925 1.00 19.41 939 SER A N 1
ATOM 5066 C CA . SER A 1 939 ? 120.811 145.381 150.401 1.00 19.41 939 SER A CA 1
ATOM 5067 C C . SER A 1 939 ? 119.822 144.908 151.454 1.00 19.41 939 SER A C 1
ATOM 5068 O O . SER A 1 939 ? 119.584 145.597 152.451 1.00 19.41 939 SER A O 1
ATOM 5071 N N . VAL A 1 940 ? 119.227 143.732 151.249 1.00 17.36 940 VAL A N 1
ATOM 5072 C CA . VAL A 1 940 ? 118.269 143.239 152.233 1.00 17.36 940 VAL A CA 1
ATOM 5073 C C . VAL A 1 940 ? 118.975 142.881 153.534 1.00 17.36 940 VAL A C 1
ATOM 5074 O O . VAL A 1 940 ? 118.458 143.158 154.622 1.00 17.36 940 VAL A O 1
ATOM 5078 N N . ALA A 1 941 ? 120.161 142.275 153.455 1.00 16.41 941 ALA A N 1
ATOM 5079 C CA . ALA A 1 941 ? 120.900 141.948 154.669 1.00 16.41 941 ALA A CA 1
ATOM 5080 C C . ALA A 1 941 ? 121.250 143.206 155.450 1.00 16.41 941 ALA A C 1
ATOM 5081 O O . ALA A 1 941 ? 121.093 143.252 156.674 1.00 16.41 941 ALA A O 1
ATOM 5083 N N . ILE A 1 942 ? 121.721 144.244 154.759 1.00 22.71 942 ILE A N 1
ATOM 5084 C CA . ILE A 1 942 ? 122.067 145.485 155.448 1.00 22.71 942 ILE A CA 1
ATOM 5085 C C . ILE A 1 942 ? 120.822 146.136 156.041 1.00 22.71 942 ILE A C 1
ATOM 5086 O O . ILE A 1 942 ? 120.834 146.615 157.181 1.00 22.71 942 ILE A O 1
ATOM 5091 N N . VAL A 1 943 ? 119.726 146.159 155.280 1.00 22.02 943 VAL A N 1
ATOM 5092 C CA . VAL A 1 943 ? 118.504 146.807 155.746 1.00 22.02 943 VAL A CA 1
ATOM 5093 C C . VAL A 1 943 ? 117.933 146.078 156.955 1.00 22.02 943 VAL A C 1
ATOM 5094 O O . VAL A 1 943 ? 117.541 146.703 157.947 1.00 22.02 943 VAL A O 1
ATOM 5098 N N . ALA A 1 944 ? 117.883 144.749 156.898 1.00 19.55 944 ALA A N 1
ATOM 5099 C CA . ALA A 1 944 ? 117.280 143.955 157.961 1.00 19.55 944 ALA A CA 1
ATOM 5100 C C . ALA A 1 944 ? 118.223 143.698 159.127 1.00 19.55 944 ALA A C 1
ATOM 5101 O O . ALA A 1 944 ? 117.918 142.845 159.967 1.00 19.55 944 ALA A O 1
ATOM 5103 N N . GLN A 1 945 ? 119.347 144.410 159.196 1.00 18.59 945 GLN A N 1
ATOM 5104 C CA . GLN A 1 945 ? 120.326 144.256 160.271 1.00 18.59 945 GLN A CA 1
ATOM 5105 C C . GLN A 1 945 ? 120.822 142.819 160.389 1.00 18.59 945 GLN A C 1
ATOM 5106 O O . GLN A 1 945 ? 121.013 142.308 161.491 1.00 18.59 945 GLN A O 1
ATOM 5112 N N . MET A 1 946 ? 121.023 142.156 159.261 1.00 16.44 946 MET A N 1
ATOM 5113 C CA . MET A 1 946 ? 121.637 140.842 159.242 1.00 16.44 946 MET A CA 1
ATOM 5114 C C . MET A 1 946 ? 123.133 140.972 158.988 1.00 16.44 946 MET A C 1
ATOM 5115 O O . MET A 1 946 ? 123.593 141.985 158.460 1.00 16.44 946 MET A O 1
ATOM 5120 N N . PRO A 1 947 ? 123.921 139.972 159.375 1.00 15.52 947 PRO A N 1
ATOM 5121 C CA . PRO A 1 947 ? 125.329 139.957 158.969 1.00 15.52 947 PRO A CA 1
ATOM 5122 C C . PRO A 1 947 ? 125.439 139.912 157.452 1.00 15.52 947 PRO A C 1
ATOM 5123 O O . PRO A 1 947 ? 124.609 139.304 156.774 1.00 15.52 947 PRO A O 1
ATOM 5127 N N . PHE A 1 948 ? 126.458 140.577 156.918 1.00 17.01 948 PHE A N 1
ATOM 5128 C CA . PHE A 1 948 ? 126.614 140.616 155.472 1.00 17.01 948 PHE A CA 1
ATOM 5129 C C . PHE A 1 948 ? 126.813 139.201 154.938 1.00 17.01 948 PHE A C 1
ATOM 5130 O O . PHE A 1 948 ? 127.620 138.439 155.480 1.00 17.01 948 PHE A O 1
ATOM 5138 N N . PRO A 1 949 ? 126.092 138.815 153.883 1.00 13.41 949 PRO A N 1
ATOM 5139 C CA . PRO A 1 949 ? 126.100 137.408 153.459 1.00 13.41 949 PRO A CA 1
ATOM 5140 C C . PRO A 1 949 ? 127.429 136.916 152.920 1.00 13.41 949 PRO A C 1
ATOM 5141 O O . PRO A 1 949 ? 127.610 135.698 152.808 1.00 13.41 949 PRO A O 1
ATOM 5145 N N . LEU A 1 950 ? 128.355 137.802 152.569 1.00 12.73 950 LEU A N 1
ATOM 5146 C CA . LEU A 1 950 ? 129.627 137.386 152.002 1.00 12.73 950 LEU A CA 1
ATOM 5147 C C . LEU A 1 950 ? 130.743 138.265 152.540 1.00 12.73 950 LEU A C 1
ATOM 5148 O O . LEU A 1 950 ? 130.532 139.446 152.826 1.00 12.73 950 LEU A O 1
ATOM 5153 N N . GLU A 1 951 ? 131.930 137.683 152.671 1.00 10.26 951 GLU A N 1
ATOM 5154 C CA . GLU A 1 951 ? 133.083 138.432 153.141 1.00 10.26 951 GLU A CA 1
ATOM 5155 C C . GLU A 1 951 ? 133.617 139.344 152.046 1.00 10.26 951 GLU A C 1
ATOM 5156 O O . GLU A 1 951 ? 133.046 139.453 150.959 1.00 10.26 951 GLU A O 1
ATOM 5162 N N . ALA A 1 952 ? 134.730 140.011 152.350 1.00 10.15 952 ALA A N 1
ATOM 5163 C CA . ALA A 1 952 ? 135.369 140.864 151.357 1.00 10.15 952 ALA A CA 1
ATOM 5164 C C . ALA A 1 952 ? 135.920 140.047 150.198 1.00 10.15 952 ALA A C 1
ATOM 5165 O O . ALA A 1 952 ? 135.698 140.384 149.030 1.00 10.15 952 ALA A O 1
ATOM 5167 N N . LEU A 1 953 ? 136.640 138.965 150.499 1.00 15.96 953 LEU A N 1
ATOM 5168 C CA . LEU A 1 953 ? 137.267 138.173 149.449 1.00 15.96 953 LEU A CA 1
ATOM 5169 C C . LEU A 1 953 ? 136.423 136.958 149.089 1.00 15.96 953 LEU A C 1
ATOM 5170 O O . LEU A 1 953 ? 136.615 136.366 148.021 1.00 15.96 953 LEU A O 1
ATOM 5175 N N . GLN A 1 954 ? 135.480 136.580 149.954 1.00 18.12 954 GLN A N 1
ATOM 5176 C CA . GLN A 1 954 ? 134.552 135.514 149.597 1.00 18.12 954 GLN A CA 1
ATOM 5177 C C . GLN A 1 954 ? 133.767 135.875 148.347 1.00 18.12 954 GLN A C 1
ATOM 5178 O O . GLN A 1 954 ? 133.507 135.014 147.502 1.00 18.12 954 GLN A O 1
ATOM 5184 N N . ILE A 1 955 ? 133.390 137.146 148.198 1.00 20.05 955 ILE A N 1
ATOM 5185 C CA . ILE A 1 955 ? 132.627 137.526 147.015 1.00 20.05 955 ILE A CA 1
ATOM 5186 C C . ILE A 1 955 ? 133.515 137.590 145.779 1.00 20.05 955 ILE A C 1
ATOM 5187 O O . ILE A 1 955 ? 133.053 137.314 144.670 1.00 20.05 955 ILE A O 1
ATOM 5192 N N . LEU A 1 956 ? 134.790 137.950 145.927 1.00 24.24 956 LEU A N 1
ATOM 5193 C CA . LEU A 1 956 ? 135.691 137.864 144.781 1.00 24.24 956 LEU A CA 1
ATOM 5194 C C . LEU A 1 956 ? 135.864 136.417 144.341 1.00 24.24 956 LEU A C 1
ATOM 5195 O O . LEU A 1 956 ? 135.882 136.117 143.140 1.00 24.24 956 LEU A O 1
ATOM 5200 N N . PHE A 1 957 ? 135.979 135.504 145.304 1.00 29.20 957 PHE A N 1
ATOM 5201 C CA . PHE A 1 957 ? 136.033 134.084 144.981 1.00 29.20 957 PHE A CA 1
ATOM 5202 C C . PHE A 1 957 ? 134.742 133.625 144.314 1.00 29.20 957 PHE A C 1
ATOM 5203 O O . PHE A 1 957 ? 134.772 132.827 143.372 1.00 29.20 957 PHE A O 1
ATOM 5211 N N . LEU A 1 958 ? 133.600 134.118 144.792 1.00 40.12 958 LEU A N 1
ATOM 5212 C CA . LEU A 1 958 ? 132.322 133.809 144.159 1.00 40.12 958 LEU A CA 1
ATOM 5213 C C . LEU A 1 958 ? 132.283 134.310 142.723 1.00 40.12 958 LEU A C 1
ATOM 5214 O O . LEU A 1 958 ? 131.814 133.609 141.822 1.00 40.12 958 LEU A O 1
ATOM 5219 N N . ASN A 1 959 ? 132.761 135.530 142.493 1.00 18.18 959 ASN A N 1
ATOM 5220 C CA . ASN A 1 959 ? 132.776 136.076 141.143 1.00 18.18 959 ASN A CA 1
ATOM 5221 C C . ASN A 1 959 ? 133.647 135.229 140.233 1.00 18.18 959 ASN A C 1
ATOM 5222 O O . ASN A 1 959 ? 133.257 134.904 139.109 1.00 18.18 959 ASN A O 1
ATOM 5227 N N . LEU A 1 960 ? 134.824 134.840 140.711 1.00 14.32 960 LEU A N 1
ATOM 5228 C CA . LEU A 1 960 ? 135.698 134.006 139.898 1.00 14.32 960 LEU A CA 1
ATOM 5229 C C . LEU A 1 960 ? 135.139 132.604 139.672 1.00 14.32 960 LEU A C 1
ATOM 5230 O O . LEU A 1 960 ? 135.425 132.011 138.628 1.00 14.32 960 LEU A O 1
ATOM 5235 N N . MET A 1 961 ? 134.352 132.064 140.608 1.00 15.08 961 MET A N 1
ATOM 5236 C CA . MET A 1 961 ? 133.773 130.732 140.473 1.00 15.08 961 MET A CA 1
ATOM 5237 C C . MET A 1 961 ? 132.368 130.711 139.879 1.00 15.08 961 MET A C 1
ATOM 5238 O O . MET A 1 961 ? 131.774 129.633 139.789 1.00 15.08 961 MET A O 1
ATOM 5243 N N . THR A 1 962 ? 131.800 131.854 139.500 1.00 15.62 962 THR A N 1
ATOM 5244 C CA . THR A 1 962 ? 130.580 131.816 138.698 1.00 15.62 962 THR A CA 1
ATOM 5245 C C . THR A 1 962 ? 130.636 132.627 137.412 1.00 15.62 962 THR A C 1
ATOM 5246 O O . THR A 1 962 ? 129.733 132.477 136.583 1.00 15.62 962 THR A O 1
ATOM 5250 N N . ASP A 1 963 ? 131.639 133.473 137.213 1.00 14.92 963 ASP A N 1
ATOM 5251 C CA . ASP A 1 963 ? 131.977 134.019 135.912 1.00 14.92 963 ASP A CA 1
ATOM 5252 C C . ASP A 1 963 ? 133.449 133.737 135.650 1.00 14.92 963 ASP A C 1
ATOM 5253 O O . ASP A 1 963 ? 134.288 133.809 136.550 1.00 14.92 963 ASP A O 1
ATOM 5258 N N . GLY A 1 964 ? 133.760 133.416 134.402 1.00 19.51 964 GLY A N 1
ATOM 5259 C CA . GLY A 1 964 ? 135.014 132.752 134.113 1.00 19.51 964 GLY A CA 1
ATOM 5260 C C . GLY A 1 964 ? 134.792 131.257 134.033 1.00 19.51 964 GLY A C 1
ATOM 5261 O O . GLY A 1 964 ? 135.222 130.603 133.079 1.00 19.51 964 GLY A O 1
ATOM 5262 N N . CYS A 1 965 ? 134.109 130.710 135.038 1.00 12.59 965 CYS A N 1
ATOM 5263 C CA . CYS A 1 965 ? 133.607 129.347 135.064 1.00 12.59 965 CYS A CA 1
ATOM 5264 C C . CYS A 1 965 ? 132.378 129.381 135.958 1.00 12.59 965 CYS A C 1
ATOM 5265 O O . CYS A 1 965 ? 132.460 129.886 137.084 1.00 12.59 965 CYS A O 1
ATOM 5268 N N . PRO A 1 966 ? 131.232 128.857 135.510 1.00 12.02 966 PRO A N 1
ATOM 5269 C CA . PRO A 1 966 ? 130.927 128.256 134.214 1.00 12.02 966 PRO A CA 1
ATOM 5270 C C . PRO A 1 966 ? 130.283 129.227 133.239 1.00 12.02 966 PRO A C 1
ATOM 5271 O O . PRO A 1 966 ? 129.810 128.817 132.186 1.00 12.02 966 PRO A O 1
ATOM 5275 N N . ALA A 1 967 ? 130.229 130.517 133.569 1.00 17.92 967 ALA A N 1
ATOM 5276 C CA . ALA A 1 967 ? 129.559 131.470 132.692 1.00 17.92 967 ALA A CA 1
ATOM 5277 C C . ALA A 1 967 ? 130.246 131.572 131.337 1.00 17.92 967 ALA A C 1
ATOM 5278 O O . ALA A 1 967 ? 129.575 131.754 130.316 1.00 17.92 967 ALA A O 1
ATOM 5280 N N . VAL A 1 968 ? 131.577 131.460 131.303 1.00 19.32 968 VAL A N 1
ATOM 5281 C CA . VAL A 1 968 ? 132.288 131.467 130.028 1.00 19.32 968 VAL A CA 1
ATOM 5282 C C . VAL A 1 968 ? 131.940 130.232 129.210 1.00 19.32 968 VAL A C 1
ATOM 5283 O O . VAL A 1 968 ? 131.922 130.280 127.975 1.00 19.32 968 VAL A O 1
ATOM 5287 N N . ALA A 1 969 ? 131.634 129.118 129.874 1.00 18.79 969 ALA A N 1
ATOM 5288 C CA . ALA A 1 969 ? 131.272 127.901 129.159 1.00 18.79 969 ALA A CA 1
ATOM 5289 C C . ALA A 1 969 ? 129.965 128.031 128.389 1.00 18.79 969 ALA A C 1
ATOM 5290 O O . ALA A 1 969 ? 129.668 127.164 127.562 1.00 18.79 969 ALA A O 1
ATOM 5292 N N . LEU A 1 970 ? 129.176 129.079 128.644 1.00 19.33 970 LEU A N 1
ATOM 5293 C CA . LEU A 1 970 ? 128.003 129.358 127.822 1.00 19.33 970 LEU A CA 1
ATOM 5294 C C . LEU A 1 970 ? 128.373 129.790 126.411 1.00 19.33 970 LEU A C 1
ATOM 5295 O O . LEU A 1 970 ? 127.500 129.830 125.539 1.00 19.33 970 LEU A O 1
ATOM 5300 N N . SER A 1 971 ? 129.641 130.123 126.167 1.00 17.66 971 SER A N 1
ATOM 5301 C CA . SER A 1 971 ? 130.036 130.597 124.847 1.00 17.66 971 SER A CA 1
ATOM 5302 C C . SER A 1 971 ? 130.026 129.478 123.815 1.00 17.66 971 SER A C 1
ATOM 5303 O O . SER A 1 971 ? 129.920 129.746 122.614 1.00 17.66 971 SER A O 1
ATOM 5306 N N . ARG A 1 972 ? 130.140 128.226 124.253 1.00 23.48 972 ARG A N 1
ATOM 5307 C CA . ARG A 1 972 ? 130.235 127.089 123.349 1.00 23.48 972 ARG A CA 1
ATOM 5308 C C . ARG A 1 972 ? 128.944 126.283 123.274 1.00 23.48 972 ARG A C 1
ATOM 5309 O O . ARG A 1 972 ? 128.988 125.081 122.992 1.00 23.48 972 ARG A O 1
ATOM 5317 N N . GLU A 1 973 ? 127.803 126.911 123.516 1.00 25.25 973 GLU A N 1
ATOM 5318 C CA . GLU A 1 973 ? 126.541 126.184 123.500 1.00 25.25 973 GLU A CA 1
ATOM 5319 C C . GLU A 1 973 ? 126.137 125.844 122.072 1.00 25.25 973 GLU A C 1
ATOM 5320 O O . GLU A 1 973 ? 126.272 126.685 121.176 1.00 25.25 973 GLU A O 1
ATOM 5326 N N . PRO A 1 974 ? 125.643 124.638 121.819 1.00 30.34 974 PRO A N 1
ATOM 5327 C CA . PRO A 1 974 ? 125.139 124.298 120.488 1.00 30.34 974 PRO A CA 1
ATOM 5328 C C . PRO A 1 974 ? 123.829 125.013 120.208 1.00 30.34 974 PRO A C 1
ATOM 5329 O O . PRO A 1 974 ? 123.176 125.509 121.138 1.00 30.34 974 PRO A O 1
ATOM 5333 N N . PRO A 1 975 ? 123.419 125.096 118.944 1.00 29.28 975 PRO A N 1
ATOM 5334 C CA . PRO A 1 975 ? 122.206 125.852 118.608 1.00 29.28 975 PRO A CA 1
ATOM 5335 C C . PRO A 1 975 ? 120.967 125.283 119.283 1.00 29.28 975 PRO A C 1
ATOM 5336 O O . PRO A 1 975 ? 120.851 124.076 119.501 1.00 29.28 975 PRO A O 1
ATOM 5340 N N . ASN A 1 976 ? 120.035 126.173 119.615 1.00 38.03 976 ASN A N 1
ATOM 5341 C CA . ASN A 1 976 ? 118.755 125.755 120.165 1.00 38.03 976 ASN A CA 1
ATOM 5342 C C . ASN A 1 976 ? 117.885 125.135 119.077 1.00 38.03 976 ASN A C 1
ATOM 5343 O O . ASN A 1 976 ? 118.152 125.257 117.880 1.00 38.03 976 ASN A O 1
ATOM 5348 N N . ASP A 1 977 ? 116.820 124.461 119.514 1.00 55.00 977 ASP A N 1
ATOM 5349 C CA . ASP A 1 977 ? 115.889 123.859 118.569 1.00 55.00 977 ASP A CA 1
ATOM 5350 C C . ASP A 1 977 ? 115.069 124.901 117.822 1.00 55.00 977 ASP A C 1
ATOM 5351 O O . ASP A 1 977 ? 114.496 124.583 116.775 1.00 55.00 977 ASP A O 1
ATOM 5356 N N . ASP A 1 978 ? 114.996 126.129 118.330 1.00 47.21 978 ASP A N 1
ATOM 5357 C CA . ASP A 1 978 ? 114.211 127.177 117.695 1.00 47.21 978 ASP A CA 1
ATOM 5358 C C . ASP A 1 978 ? 115.047 128.343 117.186 1.00 47.21 978 ASP A C 1
ATOM 5359 O O . ASP A 1 978 ? 114.474 129.330 116.714 1.00 47.21 978 ASP A O 1
ATOM 5364 N N . ASN A 1 979 ? 116.378 128.262 117.267 1.00 35.47 979 ASN A N 1
ATOM 5365 C CA . ASN A 1 979 ? 117.202 129.366 116.786 1.00 35.47 979 ASN A CA 1
ATOM 5366 C C . ASN A 1 979 ? 117.178 129.461 115.267 1.00 35.47 979 ASN A C 1
ATOM 5367 O O . ASN A 1 979 ? 117.519 130.509 114.707 1.00 35.47 979 ASN A O 1
ATOM 5372 N N . MET A 1 980 ? 116.785 128.385 114.586 1.00 33.11 980 MET A N 1
ATOM 5373 C CA . MET A 1 980 ? 116.599 128.390 113.144 1.00 33.11 980 MET A CA 1
ATOM 5374 C C . MET A 1 980 ? 115.132 128.533 112.759 1.00 33.11 980 MET A C 1
ATOM 5375 O O . MET A 1 980 ? 114.790 128.412 111.579 1.00 33.11 980 MET A O 1
ATOM 5380 N N . LYS A 1 981 ? 114.261 128.789 113.735 1.00 33.90 981 LYS A N 1
ATOM 5381 C CA . LYS A 1 981 ? 112.838 128.960 113.493 1.00 33.90 981 LYS A CA 1
ATOM 5382 C C . LYS A 1 981 ? 112.332 130.364 113.778 1.00 33.90 981 LYS A C 1
ATOM 5383 O O . LYS A 1 981 ? 111.294 130.747 113.230 1.00 33.90 981 LYS A O 1
ATOM 5389 N N . THR A 1 982 ? 113.023 131.133 114.612 1.00 33.02 982 THR A N 1
ATOM 5390 C CA . THR A 1 982 ? 112.595 132.488 114.910 1.00 33.02 982 THR A CA 1
ATOM 5391 C C . THR A 1 982 ? 112.927 133.418 113.744 1.00 33.02 982 THR A C 1
ATOM 5392 O O . THR A 1 982 ? 113.835 133.139 112.958 1.00 33.02 982 THR A O 1
ATOM 5396 N N . PRO A 1 983 ? 112.202 134.523 113.606 1.00 29.19 983 PRO A N 1
ATOM 5397 C CA . PRO A 1 983 ? 112.515 135.493 112.551 1.00 29.19 983 PRO A CA 1
ATOM 5398 C C . PRO A 1 983 ? 113.881 136.114 112.776 1.00 29.19 983 PRO A C 1
ATOM 5399 O O . PRO A 1 983 ? 114.373 136.151 113.913 1.00 29.19 983 PRO A O 1
ATOM 5403 N N . PRO A 1 984 ? 114.533 136.596 111.717 1.00 27.46 984 PRO A N 1
ATOM 5404 C CA . PRO A 1 984 ? 115.869 137.179 111.879 1.00 27.46 984 PRO A CA 1
ATOM 5405 C C . PRO A 1 984 ? 115.850 138.383 112.805 1.00 27.46 984 PRO A C 1
ATOM 5406 O O . PRO A 1 984 ? 114.908 139.179 112.804 1.00 27.46 984 PRO A O 1
ATOM 5410 N N . ARG A 1 985 ? 116.905 138.511 113.593 1.00 30.88 985 ARG A N 1
ATOM 5411 C CA . ARG A 1 985 ? 117.006 139.601 114.553 1.00 30.88 985 ARG A CA 1
ATOM 5412 C C . ARG A 1 985 ? 117.296 140.915 113.841 1.00 30.88 985 ARG A C 1
ATOM 5413 O O . ARG A 1 985 ? 118.289 141.004 113.108 1.00 30.88 985 ARG A O 1
ATOM 5421 N N . PRO A 1 986 ? 116.474 141.947 114.017 1.00 35.55 986 PRO A N 1
ATOM 5422 C CA . PRO A 1 986 ? 116.821 143.260 113.463 1.00 35.55 986 PRO A CA 1
ATOM 5423 C C . PRO A 1 986 ? 118.074 143.807 114.127 1.00 35.55 986 PRO A C 1
ATOM 5424 O O . PRO A 1 986 ? 118.346 143.537 115.298 1.00 35.55 986 PRO A O 1
ATOM 5428 N N . LYS A 1 987 ? 118.843 144.584 113.362 1.00 38.60 987 LYS A N 1
ATOM 5429 C CA . LYS A 1 987 ? 120.092 145.127 113.887 1.00 38.60 987 LYS A CA 1
ATOM 5430 C C . LYS A 1 987 ? 119.848 146.079 115.051 1.00 38.60 987 LYS A C 1
ATOM 5431 O O . LYS A 1 987 ? 120.609 146.075 116.026 1.00 38.60 987 LYS A O 1
ATOM 5437 N N . LYS A 1 988 ? 118.797 146.896 114.972 1.00 50.90 988 LYS A N 1
ATOM 5438 C CA . LYS A 1 988 ? 118.512 147.876 116.012 1.00 50.90 988 LYS A CA 1
ATOM 5439 C C . LYS A 1 988 ? 117.983 147.243 117.295 1.00 50.90 988 LYS A C 1
ATOM 5440 O O . LYS A 1 988 ? 117.932 147.921 118.327 1.00 50.90 988 LYS A O 1
ATOM 5446 N N . GLN A 1 989 ? 117.597 145.972 117.257 1.00 40.96 989 GLN A N 1
ATOM 5447 C CA . GLN A 1 989 ? 117.048 145.330 118.441 1.00 40.96 989 GLN A CA 1
ATOM 5448 C C . GLN A 1 989 ? 118.102 145.274 119.544 1.00 40.96 989 GLN A C 1
ATOM 5449 O O . GLN A 1 989 ? 119.252 144.897 119.288 1.00 40.96 989 GLN A O 1
ATOM 5455 N N . PRO A 1 990 ? 117.753 145.643 120.773 1.00 33.59 990 PRO A N 1
ATOM 5456 C CA . PRO A 1 990 ? 118.721 145.566 121.869 1.00 33.59 990 PRO A CA 1
ATOM 5457 C C . PRO A 1 990 ? 119.050 144.123 122.213 1.00 33.59 990 PRO A C 1
ATOM 5458 O O . PRO A 1 990 ? 118.313 143.190 121.887 1.00 33.59 990 PRO A O 1
ATOM 5462 N N . ILE A 1 991 ? 120.194 143.951 122.877 1.00 21.28 991 ILE A N 1
ATOM 5463 C CA . ILE A 1 991 ? 120.627 142.616 123.278 1.00 21.28 991 ILE A CA 1
ATOM 5464 C C . ILE A 1 991 ? 119.607 141.994 124.223 1.00 21.28 991 ILE A C 1
ATOM 5465 O O . ILE A 1 991 ? 119.341 140.788 124.172 1.00 21.28 991 ILE A O 1
ATOM 5470 N N . MET A 1 992 ? 119.012 142.810 125.090 1.00 22.40 992 MET A N 1
ATOM 5471 C CA . MET A 1 992 ? 117.994 142.333 126.025 1.00 22.40 992 MET A CA 1
ATOM 5472 C C . MET A 1 992 ? 116.611 142.836 125.617 1.00 22.40 992 MET A C 1
ATOM 5473 O O . MET A 1 992 ? 116.197 143.957 125.914 1.00 22.40 992 MET A O 1
ATOM 5478 N N . THR A 1 993 ? 115.889 141.962 124.925 1.00 27.43 993 THR A N 1
ATOM 5479 C CA . THR A 1 993 ? 114.472 142.192 124.704 1.00 27.43 993 THR A CA 1
ATOM 5480 C C . THR A 1 993 ? 113.725 142.023 126.021 1.00 27.43 993 THR A C 1
ATOM 5481 O O . THR A 1 993 ? 114.217 141.391 126.958 1.00 27.43 993 THR A O 1
ATOM 5485 N N . LYS A 1 994 ? 112.527 142.605 126.095 1.00 30.62 994 LYS A N 1
ATOM 5486 C CA . LYS A 1 994 ? 111.751 142.531 127.328 1.00 30.62 994 LYS A CA 1
ATOM 5487 C C . LYS A 1 994 ? 111.368 141.100 127.679 1.00 30.62 994 LYS A C 1
ATOM 5488 O O . LYS A 1 994 ? 111.012 140.826 128.833 1.00 30.62 994 LYS A O 1
ATOM 5494 N N . ARG A 1 995 ? 111.442 140.183 126.713 1.00 26.90 995 ARG A N 1
ATOM 5495 C CA . ARG A 1 995 ? 111.251 138.769 126.999 1.00 26.90 995 ARG A CA 1
ATOM 5496 C C . ARG A 1 995 ? 112.309 138.229 127.947 1.00 26.90 995 ARG A C 1
ATOM 5497 O O . ARG A 1 995 ? 112.001 137.370 128.779 1.00 26.90 995 ARG A O 1
ATOM 5505 N N . TRP A 1 996 ? 113.545 138.706 127.838 1.00 21.66 996 TRP A N 1
ATOM 5506 C CA . TRP A 1 996 ? 114.624 138.297 128.723 1.00 21.66 996 TRP A CA 1
ATOM 5507 C C . TRP A 1 996 ? 114.648 139.075 130.030 1.00 21.66 996 TRP A C 1
ATOM 5508 O O . TRP A 1 996 ? 115.495 138.795 130.883 1.00 21.66 996 TRP A O 1
ATOM 5519 N N . TRP A 1 997 ? 113.747 140.036 130.213 1.00 19.24 997 TRP A N 1
ATOM 5520 C CA . TRP A 1 997 ? 113.608 140.743 131.478 1.00 19.24 997 TRP A CA 1
ATOM 5521 C C . TRP A 1 997 ? 112.427 140.250 132.296 1.00 19.24 997 TRP A C 1
ATOM 5522 O O . TRP A 1 997 ? 112.576 139.977 133.489 1.00 19.24 997 TRP A O 1
ATOM 5533 N N . PHE A 1 998 ? 111.245 140.126 131.688 1.00 18.61 998 PHE A N 1
ATOM 5534 C CA . PHE A 1 998 ? 110.120 139.565 132.426 1.00 18.61 998 PHE A CA 1
ATOM 5535 C C . PHE A 1 998 ? 110.357 138.110 132.807 1.00 18.61 998 PHE A C 1
ATOM 5536 O O . PHE A 1 998 ? 109.774 137.636 133.786 1.00 18.61 998 PHE A O 1
ATOM 5544 N N . TYR A 1 999 ? 111.192 137.398 132.057 1.00 25.96 999 TYR A N 1
ATOM 5545 C CA . TYR A 1 999 ? 111.647 136.071 132.437 1.00 25.96 999 TYR A CA 1
ATOM 5546 C C . TYR A 1 999 ? 113.151 136.009 132.233 1.00 25.96 999 TYR A C 1
ATOM 5547 O O . TYR A 1 999 ? 113.703 136.678 131.359 1.00 25.96 999 TYR A O 1
ATOM 5556 N N . GLY A 1 1000 ? 113.814 135.191 133.039 1.00 20.07 1000 GLY A N 1
ATOM 5557 C CA . GLY A 1 1000 ? 115.255 135.082 132.940 1.00 20.07 1000 GLY A CA 1
ATOM 5558 C C . GLY A 1 1000 ? 116.043 135.945 133.906 1.00 20.07 1000 GLY A C 1
ATOM 5559 O O . GLY A 1 1000 ? 116.777 135.411 134.740 1.00 20.07 1000 GLY A O 1
ATOM 5560 N N . ILE A 1 1001 ? 115.927 137.269 133.815 1.00 17.51 1001 ILE A N 1
ATOM 5561 C CA . ILE A 1 1001 ? 116.734 138.124 134.679 1.00 17.51 1001 ILE A CA 1
ATOM 5562 C C . ILE A 1 1001 ? 116.028 138.398 136.000 1.00 17.51 1001 ILE A C 1
ATOM 5563 O O . ILE A 1 1001 ? 116.492 137.961 137.056 1.00 17.51 1001 ILE A O 1
ATOM 5568 N N . LEU A 1 1002 ? 114.903 139.112 135.955 1.00 16.12 1002 LEU A N 1
ATOM 5569 C CA . LEU A 1 1002 ? 114.228 139.509 137.191 1.00 16.12 1002 LEU A CA 1
ATOM 5570 C C . LEU A 1 1002 ? 113.731 138.328 138.014 1.00 16.12 1002 LEU A C 1
ATOM 5571 O O . LEU A 1 1002 ? 113.944 138.325 139.241 1.00 16.12 1002 LEU A O 1
ATOM 5576 N N . PRO A 1 1003 ? 113.049 137.326 137.447 1.00 18.85 1003 PRO A N 1
ATOM 5577 C CA . PRO A 1 1003 ? 112.625 136.184 138.265 1.00 18.85 1003 PRO A CA 1
ATOM 5578 C C . PRO A 1 1003 ? 113.769 135.321 138.747 1.00 18.85 1003 PRO A C 1
ATOM 5579 O O . PRO A 1 1003 ? 113.552 134.481 139.626 1.00 18.85 1003 PRO A O 1
ATOM 5583 N N . HIS A 1 1004 ? 114.973 135.480 138.205 1.00 14.64 1004 HIS A N 1
ATOM 5584 C CA . HIS A 1 1004 ? 116.104 134.792 138.806 1.00 14.64 1004 HIS A CA 1
ATOM 5585 C C . HIS A 1 1004 ? 116.749 135.621 139.905 1.00 14.64 1004 HIS A C 1
ATOM 5586 O O . HIS A 1 1004 ? 117.196 135.064 140.905 1.00 14.64 1004 HIS A O 1
ATOM 5593 N N . THR A 1 1005 ? 116.822 136.943 139.740 1.00 14.58 1005 THR A N 1
ATOM 5594 C CA . THR A 1 1005 ? 117.370 137.767 140.813 1.00 14.58 1005 THR A CA 1
ATOM 5595 C C . THR A 1 1005 ? 116.502 137.689 142.058 1.00 14.58 1005 THR A C 1
ATOM 5596 O O . THR A 1 1005 ? 117.019 137.558 143.172 1.00 14.58 1005 THR A O 1
ATOM 5600 N N . ILE A 1 1006 ? 115.179 137.750 141.892 1.00 20.30 1006 ILE A N 1
ATOM 5601 C CA . ILE A 1 1006 ? 114.304 137.672 143.058 1.00 20.30 1006 ILE A CA 1
ATOM 5602 C C . ILE A 1 1006 ? 114.432 136.311 143.733 1.00 20.30 1006 ILE A C 1
ATOM 5603 O O . ILE A 1 1006 ? 114.568 136.221 144.960 1.00 20.30 1006 ILE A O 1
ATOM 5608 N N . PHE A 1 1007 ? 114.413 135.234 142.946 1.00 21.98 1007 PHE A N 1
ATOM 5609 C CA . PHE A 1 1007 ? 114.538 133.897 143.516 1.00 21.98 1007 PHE A CA 1
ATOM 5610 C C . PHE A 1 1007 ? 115.896 133.679 144.168 1.00 21.98 1007 PHE A C 1
ATOM 5611 O O . PHE A 1 1007 ? 115.973 133.049 145.225 1.00 21.98 1007 PHE A O 1
ATOM 5619 N N . GLU A 1 1008 ? 116.972 134.177 143.558 1.00 20.90 1008 GLU A N 1
ATOM 5620 C CA . GLU A 1 1008 ? 118.302 134.010 144.129 1.00 20.90 1008 GLU A CA 1
ATOM 5621 C C . GLU A 1 1008 ? 118.450 134.799 145.417 1.00 20.90 1008 GLU A C 1
ATOM 5622 O O . GLU A 1 1008 ? 119.050 134.312 146.380 1.00 20.90 1008 GLU A O 1
ATOM 5628 N N . ALA A 1 1009 ? 117.921 136.022 145.456 1.00 18.78 1009 ALA A N 1
ATOM 5629 C CA . ALA A 1 1009 ? 117.938 136.773 146.701 1.00 18.78 1009 ALA A CA 1
ATOM 5630 C C . ALA A 1 1009 ? 117.161 136.040 147.781 1.00 18.78 1009 ALA A C 1
ATOM 5631 O O . ALA A 1 1009 ? 117.634 135.912 148.913 1.00 18.78 1009 ALA A O 1
ATOM 5633 N N . LEU A 1 1010 ? 115.976 135.527 147.442 1.00 40.12 1010 LEU A N 1
ATOM 5634 C CA . LEU A 1 1010 ? 115.194 134.784 148.424 1.00 40.12 1010 LEU A CA 1
ATOM 5635 C C . LEU A 1 1010 ? 115.964 133.573 148.934 1.00 40.12 1010 LEU A C 1
ATOM 5636 O O . LEU A 1 1010 ? 116.054 133.348 150.144 1.00 40.12 1010 LEU A O 1
ATOM 5641 N N . CYS A 1 1011 ? 116.550 132.796 148.021 1.00 25.19 1011 CYS A N 1
ATOM 5642 C CA . CYS A 1 1011 ? 117.251 131.580 148.416 1.00 25.19 1011 CYS A CA 1
ATOM 5643 C C . CYS A 1 1011 ? 118.479 131.889 149.261 1.00 25.19 1011 CYS A C 1
ATOM 5644 O O . CYS A 1 1011 ? 118.698 131.248 150.290 1.00 25.19 1011 CYS A O 1
ATOM 5647 N N . VAL A 1 1012 ? 119.282 132.877 148.861 1.00 40.12 1012 VAL A N 1
ATOM 5648 C CA . VAL A 1 1012 ? 120.501 133.181 149.605 1.00 40.12 1012 VAL A CA 1
ATOM 5649 C C . VAL A 1 1012 ? 120.170 133.780 150.965 1.00 40.12 1012 VAL A C 1
ATOM 5650 O O . VAL A 1 1012 ? 120.788 133.427 151.974 1.00 40.12 1012 VAL A O 1
ATOM 5654 N N . LEU A 1 1013 ? 119.204 134.700 151.024 1.00 21.66 1013 LEU A N 1
ATOM 5655 C CA . LEU A 1 1013 ? 118.843 135.294 152.304 1.00 21.66 1013 LEU A CA 1
ATOM 5656 C C . LEU A 1 1013 ? 118.233 134.265 153.241 1.00 21.66 1013 LEU A C 1
ATOM 5657 O O . LEU A 1 1013 ? 118.529 134.260 154.440 1.00 21.66 1013 LEU A O 1
ATOM 5662 N N . LEU A 1 1014 ? 117.372 133.388 152.722 1.00 25.76 1014 LEU A N 1
ATOM 5663 C CA . LEU A 1 1014 ? 116.818 132.335 153.558 1.00 25.76 1014 LEU A CA 1
ATOM 5664 C C . LEU A 1 1014 ? 117.900 131.369 154.009 1.00 25.76 1014 LEU A C 1
ATOM 5665 O O . LEU A 1 1014 ? 117.873 130.898 155.150 1.00 25.76 1014 LEU A O 1
ATOM 5670 N N . SER A 1 1015 ? 118.869 131.075 153.138 1.00 40.12 1015 SER A N 1
ATOM 5671 C CA . SER A 1 1015 ? 119.986 130.228 153.532 1.00 40.12 1015 SER A CA 1
ATOM 5672 C C . SER A 1 1015 ? 120.791 130.870 154.648 1.00 40.12 1015 SER A C 1
ATOM 5673 O O . SER A 1 1015 ? 121.157 130.200 155.613 1.00 40.12 1015 SER A O 1
ATOM 5676 N N . LEU A 1 1016 ? 121.059 132.170 154.544 1.00 18.67 1016 LEU A N 1
ATOM 5677 C CA . LEU A 1 1016 ? 121.817 132.857 155.585 1.00 18.67 1016 LEU A CA 1
ATOM 5678 C C . LEU A 1 1016 ? 121.043 132.901 156.896 1.00 18.67 1016 LEU A C 1
ATOM 5679 O O . LEU A 1 1016 ? 121.612 132.677 157.970 1.00 18.67 1016 LEU A O 1
ATOM 5684 N N . ALA A 1 1017 ? 119.742 133.189 156.831 1.00 18.07 1017 ALA A N 1
ATOM 5685 C CA . ALA A 1 1017 ? 118.940 133.248 158.047 1.00 18.07 1017 ALA A CA 1
ATOM 5686 C C . ALA A 1 1017 ? 118.873 131.890 158.731 1.00 18.07 1017 ALA A C 1
ATOM 5687 O O . ALA A 1 1017 ? 119.148 131.778 159.932 1.00 18.07 1017 ALA A O 1
ATOM 5689 N N . PHE A 1 1018 ? 118.515 130.844 157.983 1.00 40.12 1018 PHE A N 1
ATOM 5690 C CA . PHE A 1 1018 ? 118.463 129.508 158.561 1.00 40.12 1018 PHE A CA 1
ATOM 5691 C C . PHE A 1 1018 ? 119.842 129.053 159.015 1.00 40.12 1018 PHE A C 1
ATOM 5692 O O . PHE A 1 1018 ? 119.970 128.346 160.019 1.00 40.12 1018 PHE A O 1
ATOM 5700 N N . SER A 1 1019 ? 120.887 129.476 158.307 1.00 16.10 1019 SER A N 1
ATOM 5701 C CA . SER A 1 1019 ? 122.245 129.096 158.659 1.00 16.10 1019 SER A CA 1
ATOM 5702 C C . SER A 1 1019 ? 122.649 129.688 159.999 1.00 16.10 1019 SER A C 1
ATOM 5703 O O . SER A 1 1019 ? 123.203 128.995 160.858 1.00 16.10 1019 SER A O 1
ATOM 5706 N N . LEU A 1 1020 ? 122.377 130.977 160.195 1.00 14.05 1020 LEU A N 1
ATOM 5707 C CA . LEU A 1 1020 ? 122.714 131.607 161.464 1.00 14.05 1020 LEU A CA 1
ATOM 5708 C C . LEU A 1 1020 ? 121.826 131.088 162.586 1.00 14.05 1020 LEU A C 1
ATOM 5709 O O . LEU A 1 1020 ? 122.265 130.992 163.736 1.00 14.05 1020 LEU A O 1
ATOM 5714 N N . TYR A 1 1021 ? 120.575 130.747 162.278 1.00 17.96 1021 TYR A N 1
ATOM 5715 C CA . TYR A 1 1021 ? 119.718 130.168 163.306 1.00 17.96 1021 TYR A CA 1
ATOM 5716 C C . TYR A 1 1021 ? 120.223 128.798 163.735 1.00 17.96 1021 TYR A C 1
ATOM 5717 O O . TYR A 1 1021 ? 120.143 128.440 164.915 1.00 17.96 1021 TYR A O 1
ATOM 5726 N N . ILE A 1 1022 ? 120.730 128.011 162.787 1.00 16.57 1022 ILE A N 1
ATOM 5727 C CA . ILE A 1 1022 ? 121.263 126.693 163.114 1.00 16.57 1022 ILE A CA 1
ATOM 5728 C C . ILE A 1 1022 ? 122.584 126.813 163.865 1.00 16.57 1022 ILE A C 1
ATOM 5729 O O . ILE A 1 1022 ? 122.831 126.084 164.832 1.00 16.57 1022 ILE A O 1
ATOM 5734 N N . CYS A 1 1023 ? 123.448 127.735 163.444 1.00 15.81 1023 CYS A N 1
ATOM 5735 C CA . CYS A 1 1023 ? 124.825 127.766 163.918 1.00 15.81 1023 CYS A CA 1
ATOM 5736 C C . CYS A 1 1023 ? 125.026 128.579 165.190 1.00 15.81 1023 CYS A C 1
ATOM 5737 O O . CYS A 1 1023 ? 125.909 128.238 165.984 1.00 15.81 1023 CYS A O 1
ATOM 5740 N N . THR A 1 1024 ? 124.249 129.642 165.405 1.00 18.93 1024 THR A N 1
ATOM 5741 C CA . THR A 1 1024 ? 124.476 130.468 166.586 1.00 18.93 1024 THR A CA 1
ATOM 5742 C C . THR A 1 1024 ? 123.196 130.808 167.343 1.00 18.93 1024 THR A C 1
ATOM 5743 O O . THR A 1 1024 ? 123.276 131.515 168.354 1.00 18.93 1024 THR A O 1
ATOM 5747 N N . GLY A 1 1025 ? 122.031 130.339 166.908 1.00 18.78 1025 GLY A N 1
ATOM 5748 C CA . GLY A 1 1025 ? 120.807 130.530 167.655 1.00 18.78 1025 GLY A CA 1
ATOM 5749 C C . GLY A 1 1025 ? 120.045 131.800 167.357 1.00 18.78 1025 GLY A C 1
ATOM 5750 O O . GLY A 1 1025 ? 118.934 131.966 167.874 1.00 18.78 1025 GLY A O 1
ATOM 5751 N N . PHE A 1 1026 ? 120.596 132.706 166.555 1.00 20.64 1026 PHE A N 1
ATOM 5752 C CA . PHE A 1 1026 ? 119.893 133.925 166.189 1.00 20.64 1026 PHE A CA 1
ATOM 5753 C C . PHE A 1 1026 ? 120.248 134.281 164.754 1.00 20.64 1026 PHE A C 1
ATOM 5754 O O . PHE A 1 1026 ? 121.350 133.991 164.283 1.00 20.64 1026 PHE A O 1
ATOM 5762 N N . TYR A 1 1027 ? 119.305 134.915 164.062 1.00 27.24 1027 TYR A N 1
ATOM 5763 C CA . TYR A 1 1027 ? 119.443 135.173 162.637 1.00 27.24 1027 TYR A CA 1
ATOM 5764 C C . TYR A 1 1027 ? 119.698 136.634 162.302 1.00 27.24 1027 TYR A C 1
ATOM 5765 O O . TYR A 1 1027 ? 119.873 136.956 161.125 1.00 27.24 1027 TYR A O 1
ATOM 5774 N N . ASN A 1 1028 ? 119.732 137.524 163.289 1.00 26.93 1028 ASN A N 1
ATOM 5775 C CA . ASN A 1 1028 ? 119.950 138.937 163.021 1.00 26.93 1028 ASN A CA 1
ATOM 5776 C C . ASN A 1 1028 ? 121.007 139.479 163.972 1.00 26.93 1028 ASN A C 1
ATOM 5777 O O . ASN A 1 1028 ? 121.255 138.922 165.043 1.00 26.93 1028 ASN A O 1
ATOM 5782 N N . LEU A 1 1029 ? 121.627 140.586 163.556 1.00 26.51 1029 LEU A N 1
ATOM 5783 C CA . LEU A 1 1029 ? 122.770 141.132 164.283 1.00 26.51 1029 LEU A CA 1
ATOM 5784 C C . LEU A 1 1029 ? 122.399 141.526 165.706 1.00 26.51 1029 LEU A C 1
ATOM 5785 O O . LEU A 1 1029 ? 123.196 141.343 166.632 1.00 26.51 1029 LEU A O 1
ATOM 5790 N N . ASN A 1 1030 ? 121.204 142.085 165.900 1.00 29.82 1030 ASN A N 1
ATOM 5791 C CA . ASN A 1 1030 ? 120.804 142.496 167.242 1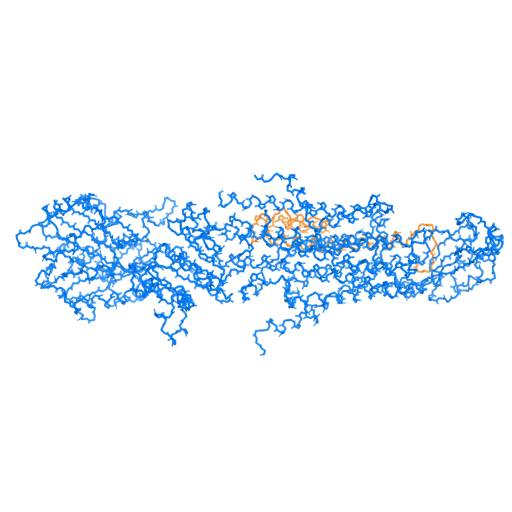.00 29.82 1030 ASN A CA 1
ATOM 5792 C C . ASN A 1 1030 ? 120.761 141.307 168.192 1.00 29.82 1030 ASN A C 1
ATOM 5793 O O . ASN A 1 1030 ? 121.255 141.388 169.323 1.00 29.82 1030 ASN A O 1
ATOM 5798 N N . GLY A 1 1031 ? 120.188 140.193 167.748 1.00 29.36 1031 GLY A N 1
ATOM 5799 C CA . GLY A 1 1031 ? 120.110 138.999 168.564 1.00 29.36 1031 GLY A CA 1
ATOM 5800 C C . GLY A 1 1031 ? 121.468 138.426 168.905 1.00 29.36 1031 GLY A C 1
ATOM 5801 O O . GLY A 1 1031 ? 121.708 138.026 170.047 1.00 29.36 1031 GLY A O 1
ATOM 5802 N N . ILE A 1 1032 ? 122.368 138.382 167.921 1.00 26.97 1032 ILE A N 1
ATOM 5803 C CA . ILE A 1 1032 ? 123.702 137.843 168.164 1.00 26.97 1032 ILE A CA 1
ATOM 5804 C C . ILE A 1 1032 ? 124.491 138.745 169.102 1.00 26.97 1032 ILE A C 1
ATOM 5805 O O . ILE A 1 1032 ? 125.189 138.259 169.999 1.00 26.97 1032 ILE A O 1
ATOM 5810 N N . HIS A 1 1033 ? 124.403 140.063 168.917 1.00 34.44 1033 HIS A N 1
ATOM 5811 C CA . HIS A 1 1033 ? 125.181 140.970 169.755 1.00 34.44 1033 HIS A CA 1
ATOM 5812 C C . HIS A 1 1033 ? 124.646 141.025 171.180 1.00 34.44 1033 HIS A C 1
ATOM 5813 O O . HIS A 1 1033 ? 125.430 141.068 172.134 1.00 34.44 1033 HIS A O 1
ATOM 5820 N N . ASN A 1 1034 ? 123.321 141.036 171.350 1.00 34.39 1034 ASN A N 1
ATOM 5821 C CA . ASN A 1 1034 ? 122.757 140.961 172.692 1.00 34.39 1034 ASN A CA 1
ATOM 5822 C C . ASN A 1 1034 ? 123.038 139.616 173.340 1.00 34.39 1034 ASN A C 1
ATOM 5823 O O . ASN A 1 1034 ? 122.987 139.503 174.569 1.00 34.39 1034 ASN A O 1
ATOM 5828 N N . LEU A 1 1035 ? 123.341 138.597 172.535 1.00 27.69 1035 LEU A N 1
ATOM 5829 C CA . LEU A 1 1035 ? 123.634 137.272 173.063 1.00 27.69 1035 LEU A CA 1
ATOM 5830 C C . LEU A 1 1035 ? 124.942 137.264 173.846 1.00 27.69 1035 LEU A C 1
ATOM 5831 O O . LEU A 1 1035 ? 125.161 136.368 174.667 1.00 27.69 1035 LEU A O 1
ATOM 5836 N N . CYS A 1 1036 ? 125.800 138.259 173.631 1.00 31.95 1036 CYS A N 1
ATOM 5837 C CA . CYS A 1 1036 ? 127.071 138.397 174.330 1.00 31.95 1036 CYS A CA 1
ATOM 5838 C C . CYS A 1 1036 ? 126.943 139.456 175.416 1.00 31.95 1036 CYS A C 1
ATOM 5839 O O . CYS A 1 1036 ? 126.429 140.549 175.163 1.00 31.95 1036 CYS A O 1
ATOM 5842 N N . LYS A 1 1037 ? 127.421 139.136 176.615 1.00 39.79 1037 LYS A N 1
ATOM 5843 C CA . LYS A 1 1037 ? 127.290 140.009 177.775 1.00 39.79 1037 LYS A CA 1
ATOM 5844 C C . LYS A 1 1037 ? 128.496 140.935 177.865 1.00 39.79 1037 LYS A C 1
ATOM 5845 O O . LYS A 1 1037 ? 129.635 140.499 177.675 1.00 39.79 1037 LYS A O 1
ATOM 5851 N N . THR A 1 1038 ? 128.242 142.209 178.157 1.00 50.04 1038 THR A N 1
ATOM 5852 C CA . THR A 1 1038 ? 129.279 143.229 178.214 1.00 50.04 1038 THR A CA 1
ATOM 5853 C C . THR A 1 1038 ? 129.250 143.944 179.559 1.00 50.04 1038 THR A C 1
ATOM 5854 O O . THR A 1 1038 ? 128.232 143.962 180.257 1.00 50.04 1038 THR A O 1
ATOM 5858 N N . VAL A 1 1039 ? 130.389 144.536 179.916 1.00 55.73 1039 VAL A N 1
ATOM 5859 C CA . VAL A 1 1039 ? 130.542 145.295 181.152 1.00 55.73 1039 VAL A CA 1
ATOM 5860 C C . VAL A 1 1039 ? 131.272 146.595 180.847 1.00 55.73 1039 VAL A C 1
ATOM 5861 O O . VAL A 1 1039 ? 132.180 146.627 180.010 1.00 55.73 1039 VAL A O 1
ATOM 5865 N N . ASN A 1 1040 ? 130.873 147.665 181.530 1.00 72.91 1040 ASN A N 1
ATOM 5866 C CA . ASN A 1 1040 ? 131.442 148.991 181.327 1.00 72.91 1040 ASN A CA 1
ATOM 5867 C C . ASN A 1 1040 ? 132.357 149.342 182.493 1.00 72.91 1040 ASN A C 1
ATOM 5868 O O . ASN A 1 1040 ? 132.015 149.094 183.654 1.00 72.91 1040 ASN A O 1
ATOM 5873 N N . LEU A 1 1041 ? 133.515 149.919 182.180 1.00 72.78 1041 LEU A N 1
ATOM 5874 C CA . LEU A 1 1041 ? 134.518 150.283 183.175 1.00 72.78 1041 LEU A CA 1
ATOM 5875 C C . LEU A 1 1041 ? 134.847 151.762 183.025 1.00 72.78 1041 LEU A C 1
ATOM 5876 O O . LEU A 1 1041 ? 135.215 152.210 181.934 1.00 72.78 1041 LEU A O 1
ATOM 5881 N N . VAL A 1 1042 ? 134.720 152.514 184.119 1.00 80.08 1042 VAL A N 1
ATOM 5882 C CA . VAL A 1 1042 ? 134.900 153.962 184.063 1.00 80.08 1042 VAL A CA 1
ATOM 5883 C C . VAL A 1 1042 ? 136.385 154.297 184.010 1.00 80.08 1042 VAL A C 1
ATOM 5884 O O . VAL A 1 1042 ? 137.185 153.787 184.803 1.00 80.08 1042 VAL A O 1
ATOM 5888 N N . ASP A 1 1043 ? 136.755 155.173 183.078 1.00 84.56 1043 ASP A N 1
ATOM 5889 C CA . ASP A 1 1043 ? 138.151 155.497 182.829 1.00 84.56 1043 ASP A CA 1
ATOM 5890 C C . ASP A 1 1043 ? 138.775 156.200 184.033 1.00 84.56 1043 ASP A C 1
ATOM 5891 O O . ASP A 1 1043 ? 138.088 156.778 184.880 1.00 84.56 1043 ASP A O 1
ATOM 5896 N N . VAL A 1 1044 ? 140.105 156.141 184.098 1.00 82.59 1044 VAL A N 1
ATOM 5897 C CA . VAL A 1 1044 ? 140.827 156.719 185.226 1.00 82.59 1044 VAL A CA 1
ATOM 5898 C C . VAL A 1 1044 ? 141.145 158.187 184.971 1.00 82.59 1044 VAL A C 1
ATOM 5899 O O . VAL A 1 1044 ? 140.759 159.066 185.750 1.00 82.59 1044 VAL A O 1
ATOM 5903 N N . ASN A 1 1045 ? 141.853 158.476 183.879 1.00 87.93 1045 ASN A N 1
ATOM 5904 C CA . ASN A 1 1045 ? 142.260 159.843 183.578 1.00 87.93 1045 ASN A CA 1
ATOM 5905 C C . ASN A 1 1045 ? 141.113 160.712 183.084 1.00 87.93 1045 ASN A C 1
ATOM 5906 O O . ASN A 1 1045 ? 141.156 161.936 183.259 1.00 87.93 1045 ASN A O 1
ATOM 5911 N N . ASP A 1 1046 ? 140.091 160.118 182.476 1.00 82.98 1046 ASP A N 1
ATOM 5912 C CA . ASP A 1 1046 ? 138.960 160.856 181.930 1.00 82.98 1046 ASP A CA 1
ATOM 5913 C C . ASP A 1 1046 ? 137.726 160.571 182.774 1.00 82.98 1046 ASP A C 1
ATOM 5914 O O . ASP A 1 1046 ? 137.355 159.407 182.965 1.00 82.98 1046 ASP A O 1
ATOM 5919 N N . ALA A 1 1047 ? 137.095 161.630 183.274 1.00 81.25 1047 ALA A N 1
ATOM 5920 C CA . ALA A 1 1047 ? 135.916 161.474 184.114 1.00 81.25 1047 ALA A CA 1
ATOM 5921 C C . ALA A 1 1047 ? 134.683 161.180 183.268 1.00 81.25 1047 ALA A C 1
ATOM 5922 O O . ALA A 1 1047 ? 134.501 161.748 182.187 1.00 81.25 1047 ALA A O 1
ATOM 5924 N N . ASN A 1 1048 ? 133.843 160.273 183.767 1.00 77.83 1048 ASN A N 1
ATOM 5925 C CA . ASN A 1 1048 ? 132.568 159.880 183.168 1.00 77.83 1048 ASN A CA 1
ATOM 5926 C C . ASN A 1 1048 ? 132.724 159.191 181.817 1.00 77.83 1048 ASN A C 1
ATOM 5927 O O . ASN A 1 1048 ? 131.718 158.870 181.173 1.00 77.83 1048 ASN A O 1
ATOM 5932 N N . VAL A 1 1049 ? 133.951 158.952 181.368 1.00 77.25 1049 VAL A N 1
ATOM 5933 C CA . VAL A 1 1049 ? 134.185 158.193 180.146 1.00 77.25 1049 VAL A CA 1
ATOM 5934 C C . VAL A 1 1049 ? 134.220 156.710 180.488 1.00 77.25 1049 VAL A C 1
ATOM 5935 O O . VAL A 1 1049 ? 134.809 156.298 181.492 1.00 77.25 1049 VAL A O 1
ATOM 5939 N N . TYR A 1 1050 ? 133.578 155.895 179.656 1.00 77.45 1050 TYR A N 1
ATOM 5940 C CA . TYR A 1 1050 ? 133.437 154.475 179.938 1.00 77.45 1050 TYR A CA 1
ATOM 5941 C C . TYR A 1 1050 ? 134.017 153.645 178.803 1.00 77.45 1050 TYR A C 1
ATOM 5942 O O . TYR A 1 1050 ? 133.660 153.833 177.636 1.00 77.45 1050 TYR A O 1
ATOM 5951 N N . HIS A 1 1051 ? 134.916 152.730 179.155 1.00 79.87 1051 HIS A N 1
ATOM 5952 C CA . HIS A 1 1051 ? 135.342 151.686 178.240 1.00 79.87 1051 HIS A CA 1
ATOM 5953 C C . HIS A 1 1051 ? 134.338 150.538 178.265 1.00 79.87 1051 HIS A C 1
ATOM 5954 O O . HIS A 1 1051 ? 133.488 150.442 179.155 1.00 79.87 1051 HIS A O 1
ATOM 5961 N N . GLU A 1 1052 ? 134.441 149.659 177.273 1.00 75.26 1052 GLU A N 1
ATOM 5962 C CA . GLU A 1 1052 ? 133.542 148.521 177.169 1.00 75.26 1052 GLU A CA 1
ATOM 5963 C C . GLU A 1 1052 ? 134.337 147.248 176.924 1.00 75.26 1052 GLU A C 1
ATOM 5964 O O . GLU A 1 1052 ? 135.277 147.232 176.126 1.00 75.26 1052 GLU A O 1
ATOM 5970 N N . TYR A 1 1053 ? 133.946 146.186 177.622 1.00 60.21 1053 TYR A N 1
ATOM 5971 C CA . TYR A 1 1053 ? 134.569 144.879 177.495 1.00 60.21 1053 TYR A CA 1
ATOM 5972 C C . TYR A 1 1053 ? 133.479 143.818 177.487 1.00 60.21 1053 TYR A C 1
ATOM 5973 O O . TYR A 1 1053 ? 132.335 144.076 177.863 1.00 60.21 1053 TYR A O 1
ATOM 5982 N N . LYS A 1 1054 ? 133.846 142.618 177.053 1.00 40.39 1054 LYS A N 1
ATOM 5983 C CA . LYS A 1 1054 ? 132.971 141.458 177.148 1.00 40.39 1054 LYS A CA 1
ATOM 5984 C C . LYS A 1 1054 ? 133.595 140.446 178.099 1.00 40.39 1054 LYS A C 1
ATOM 5985 O O . LYS A 1 1054 ? 134.813 140.245 178.084 1.00 40.39 1054 LYS A O 1
ATOM 5991 N N . TYR A 1 1055 ? 132.763 139.832 178.943 1.00 46.07 1055 TYR A N 1
ATOM 5992 C CA . TYR A 1 1055 ? 133.241 138.873 179.927 1.00 46.07 1055 TYR A CA 1
ATOM 5993 C C . TYR A 1 1055 ? 132.611 137.496 179.798 1.00 46.07 1055 TYR A C 1
ATOM 5994 O O . TYR A 1 1055 ? 133.005 136.588 180.538 1.00 46.07 1055 TYR A O 1
ATOM 6003 N N . PHE A 1 1056 ? 131.654 137.311 178.893 1.00 36.07 1056 PHE A N 1
ATOM 6004 C CA . PHE A 1 1056 ? 130.993 136.026 178.730 1.00 36.07 1056 PHE A CA 1
ATOM 6005 C C . PHE A 1 1056 ? 130.222 136.031 177.421 1.00 36.07 1056 PHE A C 1
ATOM 6006 O O . PHE A 1 1056 ? 129.689 137.062 177.005 1.00 36.07 1056 PHE A O 1
ATOM 6014 N N . CYS A 1 1057 ? 130.165 134.867 176.782 1.00 28.16 1057 CYS A N 1
ATOM 6015 C CA . CYS A 1 1057 ? 129.450 134.694 175.528 1.00 28.16 1057 CYS A CA 1
ATOM 6016 C C . CYS A 1 1057 ? 128.666 133.392 175.571 1.00 28.16 1057 CYS A C 1
ATOM 6017 O O . CYS A 1 1057 ? 129.101 132.418 176.189 1.00 28.16 1057 CYS A O 1
ATOM 6020 N N . SER A 1 1058 ? 127.505 133.385 174.931 1.00 22.97 1058 SER A N 1
ATOM 6021 C CA . SER A 1 1058 ? 126.710 132.179 174.771 1.00 22.97 1058 SER A CA 1
ATOM 6022 C C . SER A 1 1058 ? 126.411 131.927 173.300 1.00 22.97 1058 SER A C 1
ATOM 6023 O O . SER A 1 1058 ? 126.701 132.753 172.432 1.00 22.97 1058 SER A O 1
ATOM 6026 N N . SER A 1 1059 ? 125.816 130.769 173.032 1.00 21.64 1059 SER A N 1
ATOM 6027 C CA . SER A 1 1059 ? 125.437 130.389 171.679 1.00 21.64 1059 SER A CA 1
ATOM 6028 C C . SER A 1 1059 ? 124.587 129.133 171.753 1.00 21.64 1059 SER A C 1
ATOM 6029 O O . SER A 1 1059 ? 124.727 128.323 172.673 1.00 21.64 1059 SER A O 1
ATOM 6032 N N . TYR A 1 1060 ? 123.709 128.977 170.770 1.00 24.39 1060 TYR A N 1
ATOM 6033 C CA . TYR A 1 1060 ? 122.932 127.760 170.595 1.00 24.39 1060 TYR A CA 1
ATOM 6034 C C . TYR A 1 1060 ? 123.215 127.205 169.209 1.00 24.39 1060 TYR A C 1
ATOM 6035 O O . TYR A 1 1060 ? 122.950 127.874 168.205 1.00 24.39 1060 TYR A O 1
ATOM 6044 N N . GLU A 1 1061 ? 123.753 125.991 169.152 1.00 27.01 1061 GLU A N 1
ATOM 6045 C CA . GLU A 1 1061 ? 124.100 125.348 167.893 1.00 27.01 1061 GLU A CA 1
ATOM 6046 C C . GLU A 1 1061 ? 123.347 124.033 167.768 1.00 27.01 1061 GLU A C 1
ATOM 6047 O O . GLU A 1 1061 ? 123.385 123.203 168.681 1.00 27.01 1061 GLU A O 1
ATOM 6053 N N . TYR A 1 1062 ? 122.668 123.849 166.640 1.00 33.54 1062 TYR A N 1
ATOM 6054 C CA . TYR A 1 1062 ? 121.961 122.607 166.364 1.00 33.54 1062 TYR A CA 1
ATOM 6055 C C . TYR A 1 1062 ? 122.973 121.498 166.118 1.00 33.54 1062 TYR A C 1
ATOM 6056 O O . TYR A 1 1062 ? 124.009 121.726 165.485 1.00 33.54 1062 TYR A O 1
ATOM 6065 N N . ARG A 1 1063 ? 122.680 120.303 166.616 1.00 34.97 1063 ARG A N 1
ATOM 6066 C CA . ARG A 1 1063 ? 123.592 119.182 166.471 1.00 34.97 1063 ARG A CA 1
ATOM 6067 C C . ARG A 1 1063 ? 122.918 117.997 165.794 1.00 34.97 1063 ARG A C 1
ATOM 6068 O O . ARG A 1 1063 ? 121.774 117.650 166.092 1.00 34.97 1063 ARG A O 1
ATOM 6076 N N . ILE A 1 1064 ? 123.649 117.381 164.870 1.00 38.74 1064 ILE A N 1
ATOM 6077 C CA . ILE A 1 1064 ? 123.253 116.127 164.245 1.00 38.74 1064 ILE A CA 1
ATOM 6078 C C . ILE A 1 1064 ? 124.362 115.120 164.506 1.00 38.74 1064 ILE A C 1
ATOM 6079 O O . ILE A 1 1064 ? 125.499 115.316 164.065 1.00 38.74 1064 ILE A O 1
ATOM 6084 N N . SER A 1 1065 ? 124.035 114.055 165.229 1.00 48.99 1065 SER A N 1
ATOM 6085 C CA . SER A 1 1065 ? 125.023 113.048 165.588 1.00 48.99 1065 SER A CA 1
ATOM 6086 C C . SER A 1 1065 ? 124.287 111.772 165.963 1.00 48.99 1065 SER A C 1
ATOM 6087 O O . SER A 1 1065 ? 123.080 111.778 166.215 1.00 48.99 1065 SER A O 1
ATOM 6090 N N . THR A 1 1066 ? 125.035 110.668 165.989 1.00 63.57 1066 THR A N 1
ATOM 6091 C CA . THR A 1 1066 ? 124.453 109.396 166.400 1.00 63.57 1066 THR A CA 1
ATOM 6092 C C . THR A 1 1066 ? 123.978 109.455 167.845 1.00 63.57 1066 THR A C 1
ATOM 6093 O O . THR A 1 1066 ? 122.904 108.940 168.177 1.00 63.57 1066 THR A O 1
ATOM 6097 N N . ASP A 1 1067 ? 124.761 110.090 168.717 1.00 62.17 1067 ASP A N 1
ATOM 6098 C CA . ASP A 1 1067 ? 124.412 110.138 170.131 1.00 62.17 1067 ASP A CA 1
ATOM 6099 C C . ASP A 1 1067 ? 123.196 111.016 170.408 1.00 62.17 1067 ASP A C 1
ATOM 6100 O O . ASP A 1 1067 ? 122.350 110.641 171.226 1.00 62.17 1067 ASP A O 1
ATOM 6105 N N . TYR A 1 1068 ? 123.077 112.168 169.749 1.00 44.50 1068 TYR A N 1
ATOM 6106 C CA . TYR A 1 1068 ? 122.010 113.096 170.098 1.00 44.50 1068 TYR A CA 1
ATOM 6107 C C . TYR A 1 1068 ? 121.802 114.012 168.897 1.00 44.50 1068 TYR A C 1
ATOM 6108 O O . TYR A 1 1068 ? 122.764 114.487 168.290 1.00 44.50 1068 TYR A O 1
ATOM 6117 N N . VAL A 1 1069 ? 120.534 114.254 168.557 1.00 42.83 1069 VAL A N 1
ATOM 6118 C CA . VAL A 1 1069 ? 120.180 115.267 167.569 1.00 42.83 1069 VAL A CA 1
ATOM 6119 C C . VAL A 1 1069 ? 119.308 116.327 168.236 1.00 42.83 1069 VAL A C 1
ATOM 6120 O O . VAL A 1 1069 ? 118.312 116.023 168.900 1.00 42.83 1069 VAL A O 1
ATOM 6124 N N . GLY A 1 1070 ? 119.715 117.585 168.084 1.00 38.77 1070 GLY A N 1
ATOM 6125 C CA . GLY A 1 1070 ? 119.060 118.699 168.743 1.00 38.77 1070 GLY A CA 1
ATOM 6126 C C . GLY A 1 1070 ? 120.048 119.739 169.241 1.00 38.77 1070 GLY A C 1
ATOM 6127 O O . GLY A 1 1070 ? 121.269 119.611 169.110 1.00 38.77 1070 GLY A O 1
ATOM 6128 N N . TRP A 1 1071 ? 119.487 120.787 169.842 1.00 30.98 1071 TRP A N 1
ATOM 6129 C CA . TRP A 1 1071 ? 120.266 121.962 170.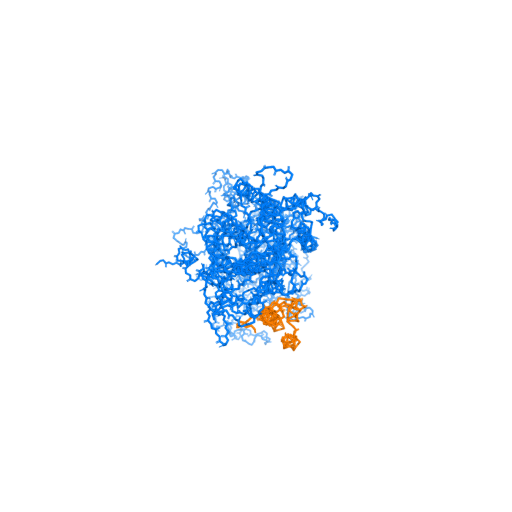213 1.00 30.98 1071 TRP A CA 1
ATOM 6130 C C . TRP A 1 1071 ? 121.264 121.662 171.324 1.00 30.98 1071 TRP A C 1
ATOM 6131 O O . TRP A 1 1071 ? 121.040 120.798 172.172 1.00 30.98 1071 TRP A O 1
ATOM 6142 N N . VAL A 1 1072 ? 122.377 122.394 171.314 1.00 28.33 1072 VAL A N 1
ATOM 6143 C CA . VAL A 1 1072 ? 123.336 122.416 172.411 1.00 28.33 1072 VAL A CA 1
ATOM 6144 C C . VAL A 1 1072 ? 123.721 123.866 172.659 1.00 28.33 1072 VAL A C 1
ATOM 6145 O O . VAL A 1 1072 ? 123.519 124.735 171.806 1.00 28.33 1072 VAL A O 1
ATOM 6149 N N . THR A 1 1073 ? 124.276 124.129 173.837 1.00 26.28 1073 THR A N 1
ATOM 6150 C CA . THR A 1 1073 ? 124.717 125.466 174.207 1.00 26.28 1073 THR A CA 1
ATOM 6151 C C . THR A 1 1073 ? 126.226 125.489 174.395 1.00 26.28 1073 THR A C 1
ATOM 6152 O O . THR A 1 1073 ? 126.796 124.597 175.027 1.00 26.28 1073 THR A O 1
ATOM 6156 N N . ASN A 1 1074 ? 126.869 126.512 173.840 1.00 22.63 1074 ASN A N 1
ATOM 6157 C CA . ASN A 1 1074 ? 128.307 126.695 173.955 1.00 22.63 1074 ASN A CA 1
ATOM 6158 C C . ASN A 1 1074 ? 128.590 128.073 174.535 1.00 22.63 1074 ASN A C 1
ATOM 6159 O O . ASN A 1 1074 ? 127.887 129.042 174.239 1.00 22.63 1074 ASN A O 1
ATOM 6164 N N . VAL A 1 1075 ? 129.631 128.158 175.366 1.00 25.94 1075 VAL A N 1
ATOM 6165 C CA . VAL A 1 1075 ? 129.921 129.374 176.114 1.00 25.94 1075 VAL A CA 1
ATOM 6166 C C . VAL A 1 1075 ? 131.385 129.759 175.953 1.00 25.94 1075 VAL A C 1
ATOM 6167 O O . VAL A 1 1075 ? 132.246 128.929 175.656 1.00 25.94 1075 VAL A O 1
ATOM 6171 N N . SER A 1 1076 ? 131.650 131.048 176.146 1.00 28.39 1076 SER A N 1
ATOM 6172 C CA . SER A 1 1076 ? 132.992 131.583 176.318 1.00 28.39 1076 SER A CA 1
ATOM 6173 C C . SER A 1 1076 ? 133.050 132.305 177.653 1.00 28.39 1076 SER A C 1
ATOM 6174 O O . SER A 1 1076 ? 132.093 132.978 178.043 1.00 28.39 1076 SER A O 1
ATOM 6177 N N . PHE A 1 1077 ? 134.171 132.170 178.350 1.00 36.65 1077 PHE A N 1
ATOM 6178 C CA . PHE A 1 1077 ? 134.304 132.774 179.666 1.00 36.65 1077 PHE A CA 1
ATOM 6179 C C . PHE A 1 1077 ? 135.781 132.915 179.989 1.00 36.65 1077 PHE A C 1
ATOM 6180 O O . PHE A 1 1077 ? 136.642 132.335 179.325 1.00 36.65 1077 PHE A O 1
ATOM 6188 N N . TRP A 1 1078 ? 136.063 133.701 181.022 1.00 46.76 1078 TRP A N 1
ATOM 6189 C CA . TRP A 1 1078 ? 137.415 133.794 181.558 1.00 46.76 1078 TRP A CA 1
ATOM 6190 C C . TRP A 1 1078 ? 137.649 132.592 182.460 1.00 46.76 1078 TRP A C 1
ATOM 6191 O O . TRP A 1 1078 ? 137.052 132.487 183.535 1.00 46.76 1078 TRP A O 1
ATOM 6202 N N . ASP A 1 1079 ? 138.508 131.691 182.026 1.00 50.59 1079 ASP A N 1
ATOM 6203 C CA . ASP A 1 1079 ? 138.759 130.479 182.786 1.00 50.59 1079 ASP A CA 1
ATOM 6204 C C . ASP A 1 1079 ? 139.605 130.800 184.010 1.00 50.59 1079 ASP A C 1
ATOM 6205 O O . ASP A 1 1079 ? 140.700 131.357 183.864 1.00 50.59 1079 ASP A O 1
ATOM 6210 N N . PRO A 1 1080 ? 139.147 130.482 185.224 1.00 53.04 1080 PRO A N 1
ATOM 6211 C CA . PRO A 1 1080 ? 139.956 130.776 186.414 1.00 53.04 1080 PRO A CA 1
ATOM 6212 C C . PRO A 1 1080 ? 141.096 129.799 186.636 1.00 53.04 1080 PRO A C 1
ATOM 6213 O O . PRO A 1 1080 ? 142.084 130.172 187.283 1.00 53.04 1080 PRO A O 1
ATOM 6217 N N . GLN A 1 1081 ? 140.998 128.571 186.126 1.00 59.86 1081 GLN A N 1
ATOM 6218 C CA . GLN A 1 1081 ? 142.064 127.594 186.324 1.00 59.86 1081 GLN A CA 1
ATOM 6219 C C . GLN A 1 1081 ? 143.282 127.918 185.467 1.00 59.86 1081 GLN A C 1
ATOM 6220 O O . GLN A 1 1081 ? 144.411 127.955 185.967 1.00 59.86 1081 GLN A O 1
ATOM 6226 N N . ASN A 1 1082 ? 143.070 128.154 184.172 1.00 64.12 1082 ASN A N 1
ATOM 6227 C CA . ASN A 1 1082 ? 144.163 128.500 183.274 1.00 64.12 1082 ASN A CA 1
ATOM 6228 C C . ASN A 1 1082 ? 144.451 129.993 183.251 1.00 64.12 1082 ASN A C 1
ATOM 6229 O O . ASN A 1 1082 ? 145.447 130.407 182.648 1.00 64.12 1082 ASN A O 1
ATOM 6234 N N . ASN A 1 1083 ? 143.604 130.802 183.892 1.00 59.80 1083 ASN A N 1
ATOM 6235 C CA . ASN A 1 1083 ? 143.781 132.253 183.964 1.00 59.80 1083 ASN A CA 1
ATOM 6236 C C . ASN A 1 1083 ? 143.898 132.870 182.570 1.00 59.80 1083 ASN A C 1
ATOM 6237 O O . ASN A 1 1083 ? 144.775 133.692 182.297 1.00 59.80 1083 ASN A O 1
ATOM 6242 N N . GLU A 1 1084 ? 142.996 132.462 181.681 1.00 54.83 1084 GLU A N 1
ATOM 6243 C CA . GLU A 1 1084 ? 142.958 132.994 180.326 1.00 54.83 1084 GLU A CA 1
ATOM 6244 C C . GLU A 1 1084 ? 141.571 132.761 179.748 1.00 54.83 1084 GLU A C 1
ATOM 6245 O O . GLU A 1 1084 ? 140.808 131.925 180.238 1.00 54.83 1084 GLU A O 1
ATOM 6251 N N . ALA A 1 1085 ? 141.256 133.512 178.697 1.00 40.83 1085 ALA A N 1
ATOM 6252 C CA . ALA A 1 1085 ? 139.983 133.333 178.014 1.00 40.83 1085 ALA A CA 1
ATOM 6253 C C . ALA A 1 1085 ? 139.997 132.042 177.206 1.00 40.83 1085 ALA A C 1
ATOM 6254 O O . ALA A 1 1085 ? 140.934 131.774 176.450 1.00 40.83 1085 ALA A O 1
ATOM 6256 N N . VAL A 1 1086 ? 138.948 131.235 177.372 1.00 36.08 1086 VAL A N 1
ATOM 6257 C CA . VAL A 1 1086 ? 138.845 129.942 176.709 1.00 36.08 1086 VAL A CA 1
ATOM 6258 C C . VAL A 1 1086 ? 137.464 129.809 176.087 1.00 36.08 1086 VAL A C 1
ATOM 6259 O O . VAL A 1 1086 ? 136.538 130.559 176.399 1.00 36.08 1086 VAL A O 1
ATOM 6263 N N . ASN A 1 1087 ? 137.338 128.834 175.193 1.00 38.24 1087 ASN A N 1
ATOM 6264 C CA . ASN A 1 1087 ? 136.075 128.502 174.552 1.00 38.24 1087 ASN A CA 1
ATOM 6265 C C . ASN A 1 1087 ? 135.636 127.119 175.003 1.00 38.24 1087 ASN A C 1
ATOM 6266 O O . ASN A 1 1087 ? 136.396 126.153 174.882 1.00 38.24 1087 ASN A O 1
ATOM 6271 N N . PHE A 1 1088 ? 134.414 127.024 175.518 1.00 34.47 1088 PHE A N 1
ATOM 6272 C CA . PHE A 1 1088 ? 133.835 125.756 175.938 1.00 34.47 1088 PHE A CA 1
ATOM 6273 C C . PHE A 1 1088 ? 132.667 125.441 175.019 1.00 34.47 1088 PHE A C 1
ATOM 6274 O O . PHE A 1 1088 ? 131.754 126.258 174.869 1.00 34.47 1088 PHE A O 1
ATOM 6282 N N . TRP A 1 1089 ? 132.699 124.262 174.410 1.00 27.02 1089 TRP A N 1
ATOM 6283 C CA . TRP A 1 1089 ? 131.665 123.827 173.485 1.00 27.02 1089 TRP A CA 1
ATOM 6284 C C . TRP A 1 1089 ? 130.829 122.724 174.119 1.00 27.02 1089 TRP A C 1
ATOM 6285 O O . TRP A 1 1089 ? 131.350 121.879 174.852 1.00 27.02 1089 TRP A O 1
ATOM 6296 N N . GLY A 1 1090 ? 129.532 122.739 173.835 1.00 26.78 1090 GLY A N 1
ATOM 6297 C CA . GLY A 1 1090 ? 128.634 121.723 174.354 1.00 26.78 1090 GLY A CA 1
ATOM 6298 C C . GLY A 1 1090 ? 128.509 121.710 175.862 1.00 26.78 1090 GLY A C 1
ATOM 6299 O O . GLY A 1 1090 ? 128.543 120.635 176.473 1.00 26.78 1090 GLY A O 1
ATOM 6300 N N . ALA A 1 1091 ? 128.371 122.884 176.479 1.00 28.36 1091 ALA A N 1
ATOM 6301 C CA . ALA A 1 1091 ? 128.237 122.948 177.929 1.00 28.36 1091 ALA A CA 1
ATOM 6302 C C . ALA A 1 1091 ? 126.968 122.253 178.406 1.00 28.36 1091 ALA A C 1
ATOM 6303 O O . ALA A 1 1091 ? 126.994 121.512 179.394 1.00 28.36 1091 ALA A O 1
ATOM 6305 N N . ALA A 1 1092 ? 125.849 122.472 177.719 1.00 29.99 1092 ALA A N 1
ATOM 6306 C CA . ALA A 1 1092 ? 124.582 121.915 178.169 1.00 29.99 1092 ALA A CA 1
ATOM 6307 C C . ALA A 1 1092 ? 123.715 121.552 176.973 1.00 29.99 1092 ALA A C 1
ATOM 6308 O O . ALA A 1 1092 ? 123.685 122.266 175.968 1.00 29.99 1092 ALA A O 1
ATOM 6310 N N . LYS A 1 1093 ? 123.007 120.434 177.099 1.00 36.46 1093 LYS A N 1
ATOM 6311 C CA . LYS A 1 1093 ? 122.030 120.032 176.101 1.00 36.46 1093 LYS A CA 1
ATOM 6312 C C . LYS A 1 1093 ? 120.851 120.996 176.099 1.00 36.46 1093 LYS A C 1
ATOM 6313 O O . LYS A 1 1093 ? 120.365 121.418 177.151 1.00 36.46 1093 LYS A O 1
ATOM 6319 N N . GLY A 1 1094 ? 120.391 121.342 174.900 1.00 38.16 1094 GLY A N 1
ATOM 6320 C CA . GLY A 1 1094 ? 119.249 122.224 174.756 1.00 38.16 1094 GLY A CA 1
ATOM 6321 C C . GLY A 1 1094 ? 119.562 123.670 175.075 1.00 38.16 1094 GLY A C 1
ATOM 6322 O O . GLY A 1 1094 ? 120.517 123.957 175.802 1.00 38.16 1094 GLY A O 1
ATOM 6323 N N . LYS A 1 1095 ? 118.764 124.591 174.542 1.00 33.50 1095 LYS A N 1
ATOM 6324 C CA . LYS A 1 1095 ? 118.985 126.006 174.798 1.00 33.50 1095 LYS A CA 1
ATOM 6325 C C . LYS A 1 1095 ? 118.763 126.324 176.272 1.00 33.50 1095 LYS A C 1
ATOM 6326 O O . LYS A 1 1095 ? 117.801 125.866 176.893 1.00 33.50 1095 LYS A O 1
ATOM 6332 N N . VAL A 1 1096 ? 119.672 127.116 176.832 1.00 37.31 1096 VAL A N 1
ATOM 6333 C CA . VAL A 1 1096 ? 119.624 127.505 178.235 1.00 37.31 1096 VAL A CA 1
ATOM 6334 C C . VAL A 1 1096 ? 119.693 129.023 178.307 1.00 37.31 1096 VAL A C 1
ATOM 6335 O O . VAL A 1 1096 ? 120.590 129.635 177.716 1.00 37.31 1096 VAL A O 1
ATOM 6339 N N . GLU A 1 1097 ? 118.741 129.629 179.019 1.00 45.61 1097 GLU A N 1
ATOM 6340 C CA . GLU A 1 1097 ? 118.687 131.085 179.092 1.00 45.61 1097 GLU A CA 1
ATOM 6341 C C . GLU A 1 1097 ? 119.889 131.660 179.832 1.00 45.61 1097 GLU A C 1
ATOM 6342 O O . GLU A 1 1097 ? 120.561 132.563 179.320 1.00 45.61 1097 GLU A O 1
ATOM 6348 N N . ASN A 1 1098 ? 120.177 131.152 181.029 1.00 45.31 1098 ASN A N 1
ATOM 6349 C CA . ASN A 1 1098 ? 121.316 131.609 181.826 1.00 45.31 1098 ASN A CA 1
ATOM 6350 C C . ASN A 1 1098 ? 122.082 130.370 182.276 1.00 45.31 1098 ASN A C 1
ATOM 6351 O O . ASN A 1 1098 ? 121.593 129.601 183.109 1.00 45.31 1098 ASN A O 1
ATOM 6356 N N . ILE A 1 1099 ? 123.279 130.180 181.727 1.00 43.62 1099 ILE A N 1
ATOM 6357 C CA . ILE A 1 1099 ? 124.086 129.019 182.082 1.00 43.62 1099 ILE A CA 1
ATOM 6358 C C . ILE A 1 1099 ? 124.680 129.240 183.464 1.00 43.62 1099 ILE A C 1
ATOM 6359 O O . ILE A 1 1099 ? 125.480 130.159 183.674 1.00 43.62 1099 ILE A O 1
ATOM 6364 N N . ASN A 1 1100 ? 124.290 128.397 184.414 1.00 48.72 1100 ASN A N 1
ATOM 6365 C CA . ASN A 1 1100 ? 124.790 128.468 185.778 1.00 48.72 1100 ASN A CA 1
ATOM 6366 C C . ASN A 1 1100 ? 125.720 127.275 185.948 1.00 48.72 1100 ASN A C 1
ATOM 6367 O O . ASN A 1 1100 ? 125.241 126.131 186.021 1.00 48.72 1100 ASN A O 1
ATOM 6372 N N . PRO A 1 1101 ? 127.040 127.478 186.007 1.00 56.12 1101 PRO A N 1
ATOM 6373 C CA . PRO A 1 1101 ? 127.966 126.334 186.053 1.00 56.12 1101 PRO A CA 1
ATOM 6374 C C . PRO A 1 1101 ? 127.831 125.473 187.296 1.00 56.12 1101 PRO A C 1
ATOM 6375 O O . PRO A 1 1101 ? 128.305 124.330 187.284 1.00 56.12 1101 PRO A O 1
ATOM 6379 N N . LEU A 1 1102 ? 127.211 125.974 188.359 1.00 54.18 1102 LEU A N 1
ATOM 6380 C CA . LEU A 1 1102 ? 126.987 125.197 189.568 1.00 54.18 1102 LEU A CA 1
ATOM 6381 C C . LEU A 1 1102 ? 125.747 124.316 189.484 1.00 54.18 1102 LEU A C 1
ATOM 6382 O O . LEU A 1 1102 ? 125.484 123.552 190.418 1.00 54.18 1102 LEU A O 1
ATOM 6387 N N . SER A 1 1103 ? 124.983 124.404 188.397 1.00 59.62 1103 SER A N 1
ATOM 6388 C CA . SER A 1 1103 ? 123.812 123.559 188.233 1.00 59.62 1103 SER A CA 1
ATOM 6389 C C . SER A 1 1103 ? 124.218 122.182 187.708 1.00 59.62 1103 SER A C 1
ATOM 6390 O O . SER A 1 1103 ? 125.353 121.951 187.283 1.00 59.62 1103 SER A O 1
ATOM 6393 N N . ASP A 1 1104 ? 123.262 121.253 187.746 1.00 71.02 1104 ASP A N 1
ATOM 6394 C CA . ASP A 1 1104 ? 123.498 119.891 187.284 1.00 71.02 1104 ASP A CA 1
ATOM 6395 C C . ASP A 1 1104 ? 123.351 119.735 185.775 1.00 71.02 1104 ASP A C 1
ATOM 6396 O O . ASP A 1 1104 ? 123.757 118.700 185.236 1.00 71.02 1104 ASP A O 1
ATOM 6401 N N . ILE A 1 1105 ? 122.780 120.726 185.087 1.00 60.81 1105 ILE A N 1
ATOM 6402 C CA . ILE A 1 1105 ? 122.634 120.639 183.637 1.00 60.81 1105 ILE A CA 1
ATOM 6403 C C . ILE A 1 1105 ? 123.993 120.731 182.955 1.00 60.81 1105 ILE A C 1
ATOM 6404 O O . ILE A 1 1105 ? 124.244 120.063 181.944 1.00 60.81 1105 ILE A O 1
ATOM 6409 N N . VAL A 1 1106 ? 124.889 121.556 183.497 1.00 52.71 1106 VAL A N 1
ATOM 6410 C CA . VAL A 1 1106 ? 126.176 121.816 182.865 1.00 52.71 1106 VAL A CA 1
ATOM 6411 C C . VAL A 1 1106 ? 127.030 120.554 182.872 1.00 52.71 1106 VAL A C 1
ATOM 6412 O O . VAL A 1 1106 ? 126.939 119.722 183.786 1.00 52.71 1106 VAL A O 1
ATOM 6416 N N . HIS A 1 1107 ? 127.856 120.402 181.839 1.00 50.92 1107 HIS A N 1
ATOM 6417 C CA . HIS A 1 1107 ? 128.749 119.258 181.739 1.00 50.92 1107 HIS A CA 1
ATOM 6418 C C . HIS A 1 1107 ? 129.676 119.222 182.952 1.00 50.92 1107 HIS A C 1
ATOM 6419 O O . HIS A 1 1107 ? 130.157 120.271 183.398 1.00 50.92 1107 HIS A O 1
ATOM 6426 N N . PRO A 1 1108 ? 129.934 118.039 183.519 1.00 53.59 1108 PRO A N 1
ATOM 6427 C CA . PRO A 1 1108 ? 130.746 117.967 184.745 1.00 53.59 1108 PRO A CA 1
ATOM 6428 C C . PRO A 1 1108 ? 132.122 118.604 184.631 1.00 53.59 1108 PRO A C 1
ATOM 6429 O O . PRO A 1 1108 ? 132.641 119.100 185.637 1.00 53.59 1108 PRO A O 1
ATOM 6433 N N . GLU A 1 1109 ? 132.738 118.594 183.447 1.00 54.13 1109 GLU A N 1
ATOM 6434 C CA . GLU A 1 1109 ? 134.041 119.235 183.296 1.00 54.13 1109 GLU A CA 1
ATOM 6435 C C . GLU A 1 1109 ? 133.966 120.736 183.540 1.00 54.13 1109 GLU A C 1
ATOM 6436 O O . GLU A 1 1109 ? 134.803 121.288 184.263 1.00 54.13 1109 GLU A O 1
ATOM 6442 N N . LEU A 1 1110 ? 132.970 121.412 182.960 1.00 47.60 1110 LEU A N 1
ATOM 6443 C CA . LEU A 1 1110 ? 132.840 122.849 183.174 1.00 47.60 1110 LEU A CA 1
ATOM 6444 C C . LEU A 1 1110 ? 132.527 123.174 184.628 1.00 47.60 1110 LEU A C 1
ATOM 6445 O O . LEU A 1 1110 ? 133.051 124.154 185.168 1.00 47.60 1110 LEU A O 1
ATOM 6450 N N . ARG A 1 1111 ? 131.679 122.371 185.273 1.00 55.78 1111 ARG A N 1
ATOM 6451 C CA . ARG A 1 1111 ? 131.383 122.588 186.686 1.00 55.78 1111 ARG A CA 1
ATOM 6452 C C . ARG A 1 1111 ? 132.628 122.395 187.543 1.00 55.78 1111 ARG A C 1
ATOM 6453 O O . ARG A 1 1111 ? 132.907 123.198 188.438 1.00 55.78 1111 ARG A O 1
ATOM 6461 N N . LEU A 1 1112 ? 133.394 121.336 187.274 1.00 54.17 1112 LEU A N 1
ATOM 6462 C CA . LEU A 1 1112 ? 134.613 121.081 188.033 1.00 54.17 1112 LEU A CA 1
ATOM 6463 C C . LEU A 1 1112 ? 135.652 122.167 187.802 1.00 54.17 1112 LEU A C 1
ATOM 6464 O O . LEU A 1 1112 ? 136.449 122.469 188.698 1.00 54.17 1112 LEU A O 1
ATOM 6469 N N . ARG A 1 1113 ? 135.656 122.766 186.614 1.00 55.59 1113 ARG A N 1
ATOM 6470 C CA . ARG A 1 1113 ? 136.651 123.767 186.264 1.00 55.59 1113 ARG A CA 1
ATOM 6471 C C . ARG A 1 1113 ? 136.471 125.082 187.015 1.00 55.59 1113 ARG A C 1
ATOM 6472 O O . ARG A 1 1113 ? 137.441 125.837 187.142 1.00 55.59 1113 ARG A O 1
ATOM 6480 N N . MET A 1 1114 ? 135.271 125.374 187.524 1.00 55.11 1114 MET A N 1
ATOM 6481 C CA . MET A 1 1114 ? 135.053 126.624 188.248 1.00 55.11 1114 MET A CA 1
ATOM 6482 C C . MET A 1 1114 ? 134.310 126.483 189.569 1.00 55.11 1114 MET A C 1
ATOM 6483 O O . MET A 1 1114 ? 134.012 127.513 190.182 1.00 55.11 1114 MET A O 1
ATOM 6488 N N . GLN A 1 1115 ? 133.995 125.271 190.033 1.00 57.19 1115 GLN A N 1
ATOM 6489 C CA . GLN A 1 1115 ? 133.281 125.126 191.298 1.00 57.19 1115 GLN A CA 1
ATOM 6490 C C . GLN A 1 1115 ? 134.101 125.625 192.480 1.00 57.19 1115 GLN A C 1
ATOM 6491 O O . GLN A 1 1115 ? 133.529 125.956 193.525 1.00 57.19 1115 GLN A O 1
ATOM 6497 N N . ASP A 1 1116 ? 135.421 125.704 192.334 1.00 63.45 1116 ASP A N 1
ATOM 6498 C CA . ASP A 1 1116 ? 136.295 126.173 193.401 1.00 63.45 1116 ASP A CA 1
ATOM 6499 C C . ASP A 1 1116 ? 136.240 127.683 193.598 1.00 63.45 1116 ASP A C 1
ATOM 6500 O O . ASP A 1 1116 ? 136.855 128.188 194.543 1.00 63.45 1116 ASP A O 1
ATOM 6505 N N . GLY A 1 1117 ? 135.532 128.408 192.741 1.00 64.94 1117 GLY A N 1
ATOM 6506 C CA . GLY A 1 1117 ? 135.391 129.841 192.889 1.00 64.94 1117 GLY A CA 1
ATOM 6507 C C . GLY A 1 1117 ? 136.252 130.621 191.910 1.00 64.94 1117 GLY A C 1
ATOM 6508 O O . GLY A 1 1117 ? 137.151 130.091 191.258 1.00 64.94 1117 GLY A O 1
ATOM 6509 N N . CYS A 1 1118 ? 135.958 131.915 191.815 1.00 68.49 1118 CYS A N 1
ATOM 6510 C CA . CYS A 1 1118 ? 136.690 132.789 190.910 1.00 68.49 1118 CYS A CA 1
ATOM 6511 C C . CYS A 1 1118 ? 138.136 132.944 191.364 1.00 68.49 1118 CYS A C 1
ATOM 6512 O O . CYS A 1 1118 ? 138.468 132.763 192.538 1.00 68.49 1118 CYS A O 1
ATOM 6515 N N . SER A 1 1119 ? 139.002 133.283 190.412 1.00 67.30 1119 SER A N 1
ATOM 6516 C CA . SER A 1 1119 ? 140.433 133.373 190.680 1.00 67.30 1119 SER A CA 1
ATOM 6517 C C . SER A 1 1119 ? 140.763 134.731 191.287 1.00 67.30 1119 SER A C 1
ATOM 6518 O O . SER A 1 1119 ? 140.846 135.736 190.574 1.00 67.30 1119 SER A O 1
ATOM 6521 N N . GLY A 1 1120 ? 140.956 134.759 192.603 1.00 52.64 1120 GLY A N 1
ATOM 6522 C CA . GLY A 1 1120 ? 141.437 135.964 193.258 1.00 52.64 1120 GLY A CA 1
ATOM 6523 C C . GLY A 1 1120 ? 140.468 137.124 193.143 1.00 52.64 1120 GLY A C 1
ATOM 6524 O O . GLY A 1 1120 ? 139.292 137.026 193.510 1.00 52.64 1120 GLY A O 1
ATOM 6525 N N . ASP A 1 1121 ? 140.972 138.243 192.625 1.00 60.61 1121 ASP A N 1
ATOM 6526 C CA . ASP A 1 1121 ? 140.226 139.494 192.580 1.00 60.61 1121 ASP A CA 1
ATOM 6527 C C . ASP A 1 1121 ? 139.251 139.522 191.410 1.00 60.61 1121 ASP A C 1
ATOM 6528 O O . ASP A 1 1121 ? 139.518 140.163 190.390 1.00 60.61 1121 ASP A O 1
ATOM 6533 N N . LEU A 1 1122 ? 138.122 138.829 191.548 1.00 59.99 1122 LEU A N 1
ATOM 6534 C CA . LEU A 1 1122 ? 137.090 138.781 190.522 1.00 59.99 1122 LEU A CA 1
ATOM 6535 C C . LEU A 1 1122 ? 135.720 138.678 191.179 1.00 59.99 1122 LEU A C 1
ATOM 6536 O O . LEU A 1 1122 ? 135.597 138.339 192.359 1.00 59.99 1122 LEU A O 1
ATOM 6541 N N . THR A 1 1123 ? 134.688 138.981 190.398 1.00 67.05 1123 THR A N 1
ATOM 6542 C CA . THR A 1 1123 ? 133.318 138.967 190.884 1.00 67.05 1123 THR A CA 1
ATOM 6543 C C . THR A 1 1123 ? 132.631 137.655 190.505 1.00 67.05 1123 THR A C 1
ATOM 6544 O O . THR A 1 1123 ? 132.931 137.037 189.483 1.00 67.05 1123 THR A O 1
ATOM 6548 N N . LEU A 1 1124 ? 131.692 137.232 191.352 1.00 76.19 1124 LEU A N 1
ATOM 6549 C CA . LEU A 1 1124 ? 131.013 135.958 191.167 1.00 76.19 1124 LEU A CA 1
ATOM 6550 C C . LEU A 1 1124 ? 129.504 136.045 191.355 1.00 76.19 1124 LEU A C 1
ATOM 6551 O O . LEU A 1 1124 ? 128.845 135.001 191.395 1.00 76.19 1124 LEU A O 1
ATOM 6556 N N . ASP A 1 1125 ? 128.934 137.247 191.470 1.00 73.16 1125 ASP A N 1
ATOM 6557 C CA . ASP A 1 1125 ? 127.519 137.370 191.809 1.00 73.16 1125 ASP A CA 1
ATOM 6558 C C . ASP A 1 1125 ? 126.618 136.894 190.674 1.00 73.16 1125 ASP A C 1
ATOM 6559 O O . ASP A 1 1125 ? 125.641 136.175 190.914 1.00 73.16 1125 ASP A O 1
ATOM 6561 N N . GLU A 1 1126 ? 126.924 137.280 189.435 1.00 65.81 1126 GLU A N 1
ATOM 6562 C CA . GLU A 1 1126 ? 126.039 137.004 188.303 1.00 65.81 1126 GLU A CA 1
ATOM 6563 C C . GLU A 1 1126 ? 126.414 135.651 187.697 1.00 65.81 1126 GLU A C 1
ATOM 6564 O O . GLU A 1 1126 ? 127.326 135.512 186.878 1.00 65.81 1126 GLU A O 1
ATOM 6570 N N . ASN A 1 1127 ? 125.702 134.620 188.151 1.00 63.73 1127 ASN A N 1
ATOM 6571 C CA . ASN A 1 1127 ? 125.822 133.254 187.644 1.00 63.73 1127 ASN A CA 1
ATOM 6572 C C . ASN A 1 1127 ? 127.223 132.675 187.819 1.00 63.73 1127 ASN A C 1
ATOM 6573 O O . ASN A 1 1127 ? 127.535 131.625 187.254 1.00 63.73 1127 ASN A O 1
ATOM 6578 N N . GLY A 1 1128 ? 128.085 133.334 188.588 1.00 62.63 1128 GLY A N 1
ATOM 6579 C CA . GLY A 1 1128 ? 129.401 132.795 188.857 1.00 62.63 1128 GLY A CA 1
ATOM 6580 C C . GLY A 1 1128 ? 130.425 132.968 187.757 1.00 62.63 1128 GLY A C 1
ATOM 6581 O O . GLY A 1 1128 ? 131.452 132.281 187.782 1.00 62.63 1128 GLY A O 1
ATOM 6582 N N . TRP A 1 1129 ? 130.185 133.847 186.790 1.00 57.80 1129 TRP A N 1
ATOM 6583 C CA . TRP A 1 1129 ? 131.173 134.090 185.750 1.00 57.80 1129 TRP A CA 1
ATOM 6584 C C . TRP A 1 1129 ? 132.184 135.133 186.209 1.00 57.80 1129 TRP A C 1
ATOM 6585 O O . TRP A 1 1129 ? 131.907 135.958 187.083 1.00 57.80 1129 TRP A O 1
ATOM 6596 N N . CYS A 1 1130 ? 133.368 135.092 185.600 1.00 56.06 1130 CYS A N 1
ATOM 6597 C CA . CYS A 1 1130 ? 134.509 135.859 186.086 1.00 56.06 1130 CYS A CA 1
ATOM 6598 C C . CYS A 1 1130 ? 134.538 137.270 185.510 1.00 56.06 1130 CYS A C 1
ATOM 6599 O O . CYS A 1 1130 ? 135.198 137.519 184.497 1.00 56.06 1130 CYS A O 1
ATOM 6602 N N . ARG A 1 1131 ? 133.830 138.197 186.147 1.00 62.09 1131 ARG A N 1
ATOM 6603 C CA . ARG A 1 1131 ? 133.786 139.568 185.658 1.00 62.09 1131 ARG A CA 1
ATOM 6604 C C . ARG A 1 1131 ? 134.657 140.473 186.529 1.00 62.09 1131 ARG A C 1
ATOM 6605 O O . ARG A 1 1131 ? 134.596 140.397 187.760 1.00 62.09 1131 ARG A O 1
ATOM 6613 N N . PRO A 1 1132 ? 135.482 141.328 185.924 1.00 59.92 1132 PRO A N 1
ATOM 6614 C CA . PRO A 1 1132 ? 136.353 142.202 186.721 1.00 59.92 1132 PRO A CA 1
ATOM 6615 C C . PRO A 1 1132 ? 135.549 143.228 187.505 1.00 59.92 1132 PRO A C 1
ATOM 6616 O O . PRO A 1 1132 ? 134.515 143.715 187.047 1.00 59.92 1132 PRO A O 1
ATOM 6620 N N . LYS A 1 1133 ? 136.053 143.580 188.684 1.00 64.18 1133 LYS A N 1
ATOM 6621 C CA . LYS A 1 1133 ? 135.359 144.537 189.533 1.00 64.18 1133 LYS A CA 1
ATOM 6622 C C . LYS A 1 1133 ? 135.339 145.920 188.889 1.00 64.18 1133 LYS A C 1
ATOM 6623 O O . LYS A 1 1133 ? 136.073 146.200 187.938 1.00 64.18 1133 LYS A O 1
ATOM 6629 N N . ASP A 1 1134 ? 134.478 146.790 189.423 1.00 68.79 1134 ASP A N 1
ATOM 6630 C CA . ASP A 1 1134 ? 134.241 148.087 188.795 1.00 68.79 1134 ASP A CA 1
ATOM 6631 C C . ASP A 1 1134 ? 135.470 148.989 188.840 1.00 68.79 1134 ASP A C 1
ATOM 6632 O O . ASP A 1 1134 ? 135.570 149.936 188.053 1.00 68.79 1134 ASP A O 1
ATOM 6637 N N . ASN A 1 1135 ? 136.410 148.718 189.743 1.00 73.69 1135 ASN A N 1
ATOM 6638 C CA . ASN A 1 1135 ? 137.616 149.530 189.857 1.00 73.69 1135 ASN A CA 1
ATOM 6639 C C . ASN A 1 1135 ? 138.800 148.949 189.094 1.00 73.69 1135 ASN A C 1
ATOM 6640 O O . ASN A 1 1135 ? 139.948 149.223 189.461 1.00 73.69 1135 ASN A O 1
ATOM 6645 N N . LYS A 1 1136 ? 138.553 148.170 188.040 1.00 69.24 1136 LYS A N 1
ATOM 6646 C CA . LYS A 1 1136 ? 139.619 147.452 187.354 1.00 69.24 1136 LYS A CA 1
ATOM 6647 C C . LYS A 1 1136 ? 140.214 148.241 186.197 1.00 69.24 1136 LYS A C 1
ATOM 6648 O O . LYS A 1 1136 ? 141.076 147.711 185.488 1.00 69.24 1136 LYS A O 1
ATOM 6654 N N . THR A 1 1137 ? 139.778 149.480 185.989 1.00 81.31 1137 THR A N 1
ATOM 6655 C CA . THR A 1 1137 ? 140.104 150.202 184.767 1.00 81.31 1137 THR A CA 1
ATOM 6656 C C . THR A 1 1137 ? 141.582 150.571 184.711 1.00 81.31 1137 THR A C 1
ATOM 6657 O O . THR A 1 1137 ? 142.186 150.987 185.704 1.00 81.31 1137 THR A O 1
ATOM 6661 N N . SER A 1 1138 ? 142.162 150.412 183.522 1.00 85.18 1138 SER A N 1
ATOM 6662 C CA . SER A 1 1138 ? 143.489 150.921 183.219 1.00 85.18 1138 SER A CA 1
ATOM 6663 C C . SER A 1 1138 ? 143.458 151.515 181.819 1.00 85.18 1138 SER A C 1
ATOM 6664 O O . SER A 1 1138 ? 142.585 151.194 181.008 1.00 85.18 1138 SER A O 1
ATOM 6667 N N . ASP A 1 1139 ? 144.422 152.397 181.541 1.00 89.92 1139 ASP A N 1
ATOM 6668 C CA . ASP A 1 1139 ? 144.499 153.016 180.222 1.00 89.92 1139 ASP A CA 1
ATOM 6669 C C . ASP A 1 1139 ? 144.864 152.013 179.136 1.00 89.92 1139 ASP A C 1
ATOM 6670 O O . ASP A 1 1139 ? 144.743 152.331 177.947 1.00 89.92 1139 ASP A O 1
ATOM 6675 N N . GLY A 1 1140 ? 145.304 150.816 179.514 1.00 79.10 1140 GLY A N 1
ATOM 6676 C CA . GLY A 1 1140 ? 145.656 149.782 178.562 1.00 79.10 1140 GLY A CA 1
ATOM 6677 C C . GLY A 1 1140 ? 144.464 149.000 178.048 1.00 79.10 1140 GLY A C 1
ATOM 6678 O O . GLY A 1 1140 ? 144.207 147.883 178.506 1.00 79.10 1140 GLY A O 1
ATOM 6679 N N . TYR A 1 1141 ? 143.720 149.590 177.113 1.00 81.07 1141 TYR A N 1
ATOM 6680 C CA . TYR A 1 1141 ? 142.539 148.947 176.548 1.00 81.07 1141 TYR A CA 1
ATOM 6681 C C . TYR A 1 1141 ? 142.897 147.580 175.974 1.00 81.07 1141 TYR A C 1
ATOM 6682 O O . TYR A 1 1141 ? 143.755 147.472 175.093 1.00 81.07 1141 TYR A O 1
ATOM 6691 N N . ASN A 1 1142 ? 142.237 146.537 176.483 1.00 72.19 1142 ASN A N 1
ATOM 6692 C CA . ASN A 1 1142 ? 142.411 145.142 176.081 1.00 72.19 1142 ASN A CA 1
ATOM 6693 C C . ASN A 1 1142 ? 143.825 144.621 176.301 1.00 72.19 1142 ASN A C 1
ATOM 6694 O O . ASN A 1 1142 ? 144.204 143.614 175.688 1.00 72.19 1142 ASN A O 1
ATOM 6699 N N . ASP A 1 1143 ? 144.619 145.265 177.158 1.00 74.17 1143 ASP A N 1
ATOM 6700 C CA . ASP A 1 1143 ? 146.002 144.845 177.393 1.00 74.17 1143 ASP A CA 1
ATOM 6701 C C . ASP A 1 1143 ? 146.041 143.764 178.475 1.00 74.17 1143 ASP A C 1
ATOM 6702 O O . ASP A 1 1143 ? 146.486 143.973 179.605 1.00 74.17 1143 ASP A O 1
ATOM 6707 N N . GLU A 1 1144 ? 145.556 142.581 178.094 1.00 69.40 1144 GLU A N 1
ATOM 6708 C CA . GLU A 1 1144 ? 145.643 141.372 178.915 1.00 69.40 1144 GLU A CA 1
ATOM 6709 C C . GLU A 1 1144 ? 145.011 141.556 180.293 1.00 69.40 1144 GLU A C 1
ATOM 6710 O O . GLU A 1 1144 ? 145.519 141.039 181.291 1.00 69.40 1144 GLU A O 1
ATOM 6716 N N . LEU A 1 1145 ? 143.905 142.291 180.367 1.00 62.15 1145 LEU A N 1
ATOM 6717 C CA . LEU A 1 1145 ? 143.195 142.417 181.632 1.00 62.15 1145 LEU A CA 1
ATOM 6718 C C . LEU A 1 1145 ? 142.534 141.094 181.992 1.00 62.15 1145 LEU A C 1
ATOM 6719 O O . LEU A 1 1145 ? 141.851 140.478 181.170 1.00 62.15 1145 LEU A O 1
ATOM 6724 N N . GLU A 1 1146 ? 142.740 140.656 183.230 1.00 58.94 1146 GLU A N 1
ATOM 6725 C CA . GLU A 1 1146 ? 142.173 139.391 183.665 1.00 58.94 1146 GLU A CA 1
ATOM 6726 C C . GLU A 1 1146 ? 140.659 139.510 183.807 1.00 58.94 1146 GLU A C 1
ATOM 6727 O O . GLU A 1 1146 ? 140.105 140.597 183.995 1.00 58.94 1146 GLU A O 1
ATOM 6733 N N . GLY A 1 1147 ? 139.986 138.367 183.706 1.00 51.28 1147 GLY A N 1
ATOM 6734 C CA . GLY A 1 1147 ? 138.541 138.339 183.741 1.00 51.28 1147 GLY A CA 1
ATOM 6735 C C . GLY A 1 1147 ? 137.865 138.832 182.484 1.00 51.28 1147 GLY A C 1
ATOM 6736 O O . GLY A 1 1147 ? 136.684 139.191 182.536 1.00 51.28 1147 GLY A O 1
ATOM 6737 N N . ILE A 1 1148 ? 138.566 138.854 181.355 1.00 41.29 1148 ILE A N 1
ATOM 6738 C CA . ILE A 1 1148 ? 138.087 139.518 180.152 1.00 41.29 1148 ILE A CA 1
ATOM 6739 C C . ILE A 1 1148 ? 138.617 138.773 178.937 1.00 41.29 1148 ILE A C 1
ATOM 6740 O O . ILE A 1 1148 ? 139.798 138.411 178.889 1.00 41.29 1148 ILE A O 1
ATOM 6745 N N . LEU A 1 1149 ? 137.746 138.534 177.959 1.00 37.74 1149 LEU A N 1
ATOM 6746 C CA . LEU A 1 1149 ? 138.194 138.007 176.678 1.00 37.74 1149 LEU A CA 1
ATOM 6747 C C . LEU A 1 1149 ? 138.783 139.136 175.844 1.00 37.74 1149 LEU A C 1
ATOM 6748 O O . LEU A 1 1149 ? 138.176 140.202 175.708 1.00 37.74 1149 LEU A O 1
ATOM 6753 N N . LYS A 1 1150 ? 139.967 138.896 175.288 1.00 51.47 1150 LYS A N 1
ATOM 6754 C CA . LYS A 1 1150 ? 140.663 139.925 174.531 1.00 51.47 1150 LYS A CA 1
ATOM 6755 C C . LYS A 1 1150 ? 139.894 140.282 173.266 1.00 51.47 1150 LYS A C 1
ATOM 6756 O O . LYS A 1 1150 ? 139.145 139.471 172.715 1.00 51.47 1150 LYS A O 1
ATOM 6762 N N . LYS A 1 1151 ? 140.074 141.519 172.813 1.00 64.61 1151 LYS A N 1
ATOM 6763 C CA . LYS A 1 1151 ? 139.548 141.911 171.515 1.00 64.61 1151 LYS A CA 1
ATOM 6764 C C . LYS A 1 1151 ? 140.276 141.146 170.420 1.00 64.61 1151 LYS A C 1
ATOM 6765 O O . LYS A 1 1151 ? 141.508 141.070 170.410 1.00 64.61 1151 LYS A O 1
ATOM 6771 N N . GLY A 1 1152 ? 139.511 140.576 169.495 1.00 55.66 1152 GLY A N 1
ATOM 6772 C CA . GLY A 1 1152 ? 140.059 139.684 168.500 1.00 55.66 1152 GLY A CA 1
ATOM 6773 C C . GLY A 1 1152 ? 139.998 138.217 168.864 1.00 55.66 1152 GLY A C 1
ATOM 6774 O O . GLY A 1 1152 ? 140.257 137.371 168.000 1.00 55.66 1152 GLY A O 1
ATOM 6775 N N . PHE A 1 1153 ? 139.671 137.889 170.111 1.00 39.65 1153 PHE A N 1
ATOM 6776 C CA . PHE A 1 1153 ? 139.445 136.502 170.486 1.00 39.65 1153 PHE A CA 1
ATOM 6777 C C . PHE A 1 1153 ? 138.177 135.984 169.823 1.00 39.65 1153 PHE A C 1
ATOM 6778 O O . PHE A 1 1153 ? 137.161 136.680 169.760 1.00 39.65 1153 PHE A O 1
ATOM 6786 N N . GLU A 1 1154 ? 138.239 134.752 169.326 1.00 33.40 1154 GLU A N 1
ATOM 6787 C CA . GLU A 1 1154 ? 137.120 134.161 168.594 1.00 33.40 1154 GLU A CA 1
ATOM 6788 C C . GLU A 1 1154 ? 136.126 133.588 169.594 1.00 33.40 1154 GLU A C 1
ATOM 6789 O O . GLU A 1 1154 ? 136.223 132.433 170.009 1.00 33.40 1154 GLU A O 1
ATOM 6795 N N . ASP A 1 1155 ? 135.150 134.406 169.983 1.00 29.28 1155 ASP A N 1
ATOM 6796 C CA . ASP A 1 1155 ? 134.067 133.925 170.828 1.00 29.28 1155 ASP A CA 1
ATOM 6797 C C . ASP A 1 1155 ? 133.261 132.870 170.086 1.00 29.28 1155 ASP A C 1
ATOM 6798 O O . ASP A 1 1155 ? 133.388 132.707 168.870 1.00 29.28 1155 ASP A O 1
ATOM 6803 N N . VAL A 1 1156 ? 132.421 132.140 170.823 1.00 22.41 1156 VAL A N 1
ATOM 6804 C CA . VAL A 1 1156 ? 131.542 131.189 170.159 1.00 22.41 1156 VAL A CA 1
ATOM 6805 C C . VAL A 1 1156 ? 130.538 131.898 169.264 1.00 22.41 1156 VAL A C 1
ATOM 6806 O O . VAL A 1 1156 ? 130.113 131.334 168.252 1.00 22.41 1156 VAL A O 1
ATOM 6810 N N . THR A 1 1157 ? 130.147 133.126 169.606 1.00 17.89 1157 THR A N 1
ATOM 6811 C CA . THR A 1 1157 ? 129.309 133.898 168.695 1.00 17.89 1157 THR A CA 1
ATOM 6812 C C . THR A 1 1157 ? 130.033 134.168 167.383 1.00 17.89 1157 THR A C 1
ATOM 6813 O O . THR A 1 1157 ? 129.455 133.996 166.305 1.00 17.89 1157 THR A O 1
ATOM 6817 N N . ALA A 1 1158 ? 131.302 134.576 167.454 1.00 16.08 1158 ALA A N 1
ATOM 6818 C CA . ALA A 1 1158 ? 132.056 134.859 166.237 1.00 16.08 1158 ALA A CA 1
ATOM 6819 C C . ALA A 1 1158 ? 132.270 133.600 165.406 1.00 16.08 1158 ALA A C 1
ATOM 6820 O O . ALA A 1 1158 ? 132.130 133.630 164.179 1.00 16.08 1158 ALA A O 1
ATOM 6822 N N . LYS A 1 1159 ? 132.610 132.483 166.052 1.00 16.44 1159 LYS A N 1
ATOM 6823 C CA . LYS A 1 1159 ? 132.826 131.246 165.310 1.00 16.44 1159 LYS A CA 1
ATOM 6824 C C . LYS A 1 1159 ? 131.530 130.738 164.691 1.00 16.44 1159 LYS A C 1
ATOM 6825 O O . LYS A 1 1159 ? 131.524 130.264 163.548 1.00 16.44 1159 LYS A O 1
ATOM 6831 N N . GLY A 1 1160 ? 130.422 130.827 165.428 1.00 11.71 1160 GLY A N 1
ATOM 6832 C CA . GLY A 1 1160 ? 129.140 130.447 164.862 1.00 11.71 1160 GLY A CA 1
ATOM 6833 C C . GLY A 1 1160 ? 128.742 131.325 163.692 1.00 11.71 1160 GLY A C 1
ATOM 6834 O O . GLY A 1 1160 ? 128.216 130.838 162.689 1.00 11.71 1160 GLY A O 1
ATOM 6835 N N . SER A 1 1161 ? 128.992 132.630 163.801 1.00 17.53 1161 SER A N 1
ATOM 6836 C CA . SER A 1 1161 ? 128.703 133.527 162.692 1.00 17.53 1161 SER A CA 1
ATOM 6837 C C . SER A 1 1161 ? 129.565 133.201 161.482 1.00 17.53 1161 SER A C 1
ATOM 6838 O O . SER A 1 1161 ? 129.090 133.262 160.345 1.00 17.53 1161 SER A O 1
ATOM 6841 N N . LYS A 1 1162 ? 130.836 132.857 161.703 1.00 24.79 1162 LYS A N 1
ATOM 6842 C CA . LYS A 1 1162 ? 131.700 132.471 160.590 1.00 24.79 1162 LYS A CA 1
ATOM 6843 C C . LYS A 1 1162 ? 131.203 131.198 159.918 1.00 24.79 1162 LYS A C 1
ATOM 6844 O O . LYS A 1 1162 ? 131.208 131.097 158.687 1.00 24.79 1162 LYS A O 1
ATOM 6850 N N . ARG A 1 1163 ? 130.778 130.211 160.707 1.00 29.39 1163 ARG A N 1
ATOM 6851 C CA . ARG A 1 1163 ? 130.250 128.980 160.127 1.00 29.39 1163 ARG A CA 1
ATOM 6852 C C . ARG A 1 1163 ? 128.977 129.255 159.333 1.00 29.39 1163 ARG A C 1
ATOM 6853 O O . ARG A 1 1163 ? 128.780 128.720 158.232 1.00 29.39 1163 ARG A O 1
ATOM 6861 N N . GLY A 1 1164 ? 128.102 130.100 159.876 1.00 12.70 1164 GLY A N 1
ATOM 6862 C CA . GLY A 1 1164 ? 126.893 130.459 159.156 1.00 12.70 1164 GLY A CA 1
ATOM 6863 C C . GLY A 1 1164 ? 127.181 131.194 157.862 1.00 12.70 1164 GLY A C 1
ATOM 6864 O O . GLY A 1 1164 ? 126.550 130.938 156.832 1.00 12.70 1164 GLY A O 1
ATOM 6865 N N . ARG A 1 1165 ? 128.143 132.113 157.893 1.00 18.49 1165 ARG A N 1
ATOM 6866 C CA . ARG A 1 1165 ? 128.519 132.827 156.684 1.00 18.49 1165 ARG A CA 1
ATOM 6867 C C . ARG A 1 116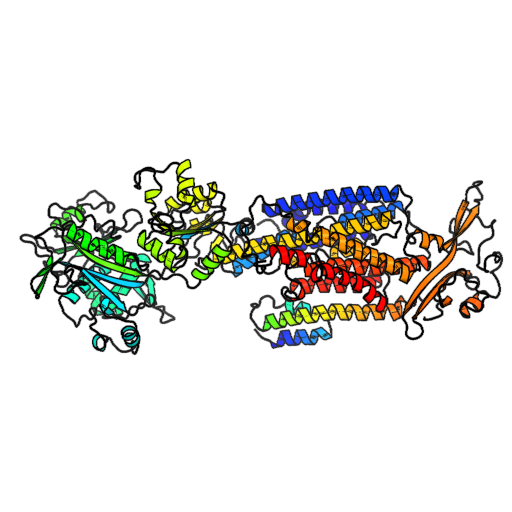5 ? 129.175 131.899 155.673 1.00 18.49 1165 ARG A C 1
ATOM 6868 O O . ARG A 1 1165 ? 129.025 132.101 154.468 1.00 18.49 1165 ARG A O 1
ATOM 6876 N N . THR A 1 1166 ? 129.895 130.876 156.136 1.00 23.01 1166 THR A N 1
ATOM 6877 C CA . THR A 1 1166 ? 130.439 129.888 155.211 1.00 23.01 1166 THR A CA 1
ATOM 6878 C C . THR A 1 1166 ? 129.329 129.107 154.521 1.00 23.01 1166 THR A C 1
ATOM 6879 O O . THR A 1 1166 ? 129.386 128.874 153.305 1.00 23.01 1166 THR A O 1
ATOM 6883 N N . MET A 1 1167 ? 128.309 128.689 155.279 1.00 21.23 1167 MET A N 1
ATOM 6884 C CA . MET A 1 1167 ? 127.192 127.998 154.639 1.00 21.23 1167 MET A CA 1
ATOM 6885 C C . MET A 1 1167 ? 126.480 128.914 153.652 1.00 21.23 1167 MET A C 1
ATOM 6886 O O . MET A 1 1167 ? 126.098 128.482 152.559 1.00 21.23 1167 MET A O 1
ATOM 6891 N N . ALA A 1 1168 ? 126.313 130.190 154.007 1.00 42.77 1168 ALA A N 1
ATOM 6892 C CA . ALA A 1 1168 ? 125.685 131.131 153.085 1.00 42.77 1168 ALA A CA 1
ATOM 6893 C C . ALA A 1 1168 ? 126.530 131.339 151.834 1.00 42.77 1168 ALA A C 1
ATOM 6894 O O . ALA A 1 1168 ? 125.992 131.474 150.733 1.00 42.77 1168 ALA A O 1
ATOM 6896 N N . PHE A 1 1169 ? 127.853 131.381 151.986 1.00 40.12 1169 PHE A N 1
ATOM 6897 C CA . PHE A 1 1169 ? 128.741 131.563 150.842 1.00 40.12 1169 PHE A CA 1
ATOM 6898 C C . PHE A 1 1169 ? 128.658 130.379 149.890 1.00 40.12 1169 PHE A C 1
ATOM 6899 O O . PHE A 1 1169 ? 128.565 130.552 148.668 1.00 40.12 1169 PHE A O 1
ATOM 6907 N N . ILE A 1 1170 ? 128.678 129.162 150.435 1.00 40.12 1170 ILE A N 1
ATOM 6908 C CA . ILE A 1 1170 ? 128.563 127.980 149.584 1.00 40.12 1170 ILE A CA 1
ATOM 6909 C C . ILE A 1 1170 ? 127.196 127.937 148.915 1.00 40.12 1170 ILE A C 1
ATOM 6910 O O . ILE A 1 1170 ? 127.076 127.575 147.737 1.00 40.12 1170 ILE A O 1
ATOM 6915 N N . SER A 1 1171 ? 126.147 128.328 149.641 1.00 40.12 1171 SER A N 1
ATOM 6916 C CA . SER A 1 1171 ? 124.822 128.395 149.037 1.00 40.12 1171 SER A CA 1
ATOM 6917 C C . SER A 1 1171 ? 124.769 129.409 147.905 1.00 40.12 1171 SER A C 1
ATOM 6918 O O . SER A 1 1171 ? 124.155 129.143 146.871 1.00 40.12 1171 SER A O 1
ATOM 6921 N N . ALA A 1 1172 ? 125.403 130.570 148.074 1.00 31.29 1172 ALA A N 1
ATOM 6922 C CA . ALA A 1 1172 ? 125.416 131.567 147.009 1.00 31.29 1172 ALA A CA 1
ATOM 6923 C C . ALA A 1 1172 ? 126.166 131.065 145.783 1.00 31.29 1172 ALA A C 1
ATOM 6924 O O . ALA A 1 1172 ? 125.719 131.273 144.647 1.00 31.29 1172 ALA A O 1
ATOM 6926 N N . VAL A 1 1173 ? 127.311 130.408 145.986 1.00 40.12 1173 VAL A N 1
ATOM 6927 C CA . VAL A 1 1173 ? 128.063 129.881 144.848 1.00 40.12 1173 VAL A CA 1
ATOM 6928 C C . VAL A 1 1173 ? 127.248 128.828 144.112 1.00 40.12 1173 VAL A C 1
ATOM 6929 O O . VAL A 1 1173 ? 127.184 128.822 142.879 1.00 40.12 1173 VAL A O 1
ATOM 6933 N N . TRP A 1 1174 ? 126.613 127.920 144.853 1.00 40.12 1174 TRP A N 1
ATOM 6934 C CA . TRP A 1 1174 ? 125.850 126.865 144.197 1.00 40.12 1174 TRP A CA 1
ATOM 6935 C C . TRP A 1 1174 ? 124.512 127.369 143.674 1.00 40.12 1174 TRP A C 1
ATOM 6936 O O . TRP A 1 1174 ? 123.837 126.658 142.923 1.00 40.12 1174 TRP A O 1
ATOM 6947 N N . CYS A 1 1175 ? 124.099 128.572 144.072 1.00 24.77 1175 CYS A N 1
ATOM 6948 C CA . CYS A 1 1175 ? 122.887 129.155 143.511 1.00 24.77 1175 CYS A CA 1
ATOM 6949 C C . CYS A 1 1175 ? 123.181 129.892 142.214 1.00 24.77 1175 CYS A C 1
ATOM 6950 O O . CYS A 1 1175 ? 122.388 129.835 141.268 1.00 24.77 1175 CYS A O 1
ATOM 6953 N N . GLU A 1 1176 ? 124.311 130.596 142.151 1.00 27.01 1176 GLU A N 1
ATOM 6954 C CA . GLU A 1 1176 ? 124.689 131.254 140.905 1.00 27.01 1176 GLU A CA 1
ATOM 6955 C C . GLU A 1 1176 ? 125.191 130.253 139.875 1.00 27.01 1176 GLU A C 1
ATOM 6956 O O . GLU A 1 1176 ? 124.897 130.385 138.683 1.00 27.01 1176 GLU A O 1
ATOM 6962 N N . MET A 1 1177 ? 125.955 129.253 140.313 1.00 36.06 1177 MET A N 1
ATOM 6963 C CA . MET A 1 1177 ? 126.503 128.266 139.390 1.00 36.06 1177 MET A CA 1
ATOM 6964 C C . MET A 1 1177 ? 125.397 127.423 138.770 1.00 36.06 1177 MET A C 1
ATOM 6965 O O . MET A 1 1177 ? 125.438 127.111 137.576 1.00 36.06 1177 MET A O 1
ATOM 6970 N N . LEU A 1 1178 ? 124.398 127.039 139.564 1.00 29.91 1178 LEU A N 1
ATOM 6971 C CA . LEU A 1 1178 ? 123.308 126.231 139.030 1.00 29.91 1178 LEU A CA 1
ATOM 6972 C C . LEU A 1 1178 ? 122.411 127.003 138.077 1.00 29.91 1178 LEU A C 1
ATOM 6973 O O . LEU A 1 1178 ? 121.649 126.378 137.334 1.00 29.91 1178 LEU A O 1
ATOM 6978 N N . ARG A 1 1179 ? 122.469 128.336 138.084 1.00 19.72 1179 ARG A N 1
ATOM 6979 C CA . ARG A 1 1179 ? 121.767 129.104 137.063 1.00 19.72 1179 ARG A CA 1
ATOM 6980 C C . ARG A 1 1179 ? 122.345 128.849 135.679 1.00 19.72 1179 ARG A C 1
ATOM 6981 O O . ARG A 1 1179 ? 121.636 128.985 134.676 1.00 19.72 1179 ARG A O 1
ATOM 6989 N N . ALA A 1 1180 ? 123.620 128.464 135.602 1.00 20.95 1180 ALA A N 1
ATOM 6990 C CA . ALA A 1 1180 ? 124.219 128.161 134.307 1.00 20.95 1180 ALA A CA 1
ATOM 6991 C C . ALA A 1 1180 ? 123.541 126.968 133.648 1.00 20.95 1180 ALA A C 1
ATOM 6992 O O . ALA A 1 1180 ? 123.540 126.848 132.419 1.00 20.95 1180 ALA A O 1
ATOM 6994 N N . TYR A 1 1181 ? 122.965 126.069 134.447 1.00 40.12 1181 TYR A N 1
ATOM 6995 C CA . TYR A 1 1181 ? 122.312 124.896 133.884 1.00 40.12 1181 TYR A CA 1
ATOM 6996 C C . TYR A 1 1181 ? 120.871 125.164 133.474 1.00 40.12 1181 TYR A C 1
ATOM 6997 O O . TYR A 1 1181 ? 120.272 124.328 132.792 1.00 40.12 1181 TYR A O 1
ATOM 7006 N N . THR A 1 1182 ? 120.298 126.299 133.872 1.00 19.72 1182 THR A N 1
ATOM 7007 C CA . THR A 1 1182 ? 118.946 126.652 133.461 1.00 19.72 1182 THR A CA 1
ATOM 7008 C C . THR A 1 1182 ? 118.898 127.829 132.497 1.00 19.72 1182 THR A C 1
ATOM 7009 O O . THR A 1 1182 ? 117.827 128.122 131.956 1.00 19.72 1182 THR A O 1
ATOM 7013 N N . VAL A 1 1183 ? 120.023 128.511 132.278 1.00 18.16 1183 VAL A N 1
ATOM 7014 C CA . VAL A 1 1183 ? 120.076 129.575 131.282 1.00 18.16 1183 VAL A CA 1
ATOM 7015 C C . VAL A 1 1183 ? 120.194 128.987 129.883 1.00 18.16 1183 VAL A C 1
ATOM 7016 O O . VAL A 1 1183 ? 119.722 129.584 128.907 1.00 18.16 1183 VAL A O 1
ATOM 7020 N N . ARG A 1 1184 ? 120.766 127.786 129.773 1.00 23.61 1184 ARG A N 1
ATOM 7021 C CA . ARG A 1 1184 ? 121.206 127.254 128.487 1.00 23.61 1184 ARG A CA 1
ATOM 7022 C C . ARG A 1 1184 ? 120.079 127.161 127.471 1.00 23.61 1184 ARG A C 1
ATOM 7023 O O . ARG A 1 1184 ? 120.283 127.463 126.291 1.00 23.61 1184 ARG A O 1
ATOM 7031 N N . SER A 1 1185 ? 118.891 126.744 127.895 1.00 21.93 1185 SER A N 1
ATOM 7032 C CA . SER A 1 1185 ? 117.781 126.629 126.964 1.00 21.93 1185 SER A CA 1
ATOM 7033 C C . SER A 1 1185 ? 116.479 126.845 127.713 1.00 21.93 1185 SER A C 1
ATOM 7034 O O . SER A 1 1185 ? 116.359 126.514 128.895 1.00 21.93 1185 SER A O 1
ATOM 7037 N N . TRP A 1 1186 ? 115.499 127.404 127.003 1.00 27.94 1186 TRP A N 1
ATOM 7038 C CA . TRP A 1 1186 ? 114.173 127.576 127.581 1.00 27.94 1186 TRP A CA 1
ATOM 7039 C C . TRP A 1 1186 ? 113.476 126.245 127.817 1.00 27.94 1186 TRP A C 1
ATOM 7040 O O . TRP A 1 1186 ? 112.483 126.201 128.548 1.00 27.94 1186 TRP A O 1
ATOM 7051 N N . GLU A 1 1187 ? 113.969 125.170 127.216 1.00 37.98 1187 GLU A N 1
ATOM 7052 C CA . GLU A 1 1187 ? 113.473 123.836 127.507 1.00 37.98 1187 GLU A CA 1
ATOM 7053 C C . GLU A 1 1187 ? 113.823 123.505 128.951 1.00 37.98 1187 GLU A C 1
ATOM 7054 O O . GLU A 1 1187 ? 114.772 124.080 129.498 1.00 37.98 1187 GLU A O 1
ATOM 7060 N N . PRO A 1 1188 ? 113.082 122.613 129.609 1.00 39.48 1188 PRO A N 1
ATOM 7061 C CA . PRO A 1 1188 ? 113.481 122.186 130.957 1.00 39.48 1188 PRO A CA 1
ATOM 7062 C C . PRO A 1 1188 ? 114.867 121.558 130.929 1.00 39.48 1188 PRO A C 1
ATOM 7063 O O . PRO A 1 1188 ? 115.221 120.843 129.990 1.00 39.48 1188 PRO A O 1
ATOM 7067 N N . PHE A 1 1189 ? 115.650 121.834 131.975 1.00 33.80 1189 PHE A N 1
ATOM 7068 C CA . PHE A 1 1189 ? 117.080 121.548 131.934 1.00 33.80 1189 PHE A CA 1
ATOM 7069 C C . PHE A 1 1189 ? 117.383 120.058 131.857 1.00 33.80 1189 PHE A C 1
ATOM 7070 O O . PHE A 1 1189 ? 118.472 119.673 131.417 1.00 33.80 1189 PHE A O 1
ATOM 7078 N N . TYR A 1 1190 ? 116.449 119.202 132.277 1.00 37.40 1190 TYR A N 1
ATOM 7079 C CA . TYR A 1 1190 ? 116.740 117.773 132.283 1.00 37.40 1190 TYR A CA 1
ATOM 7080 C C . TYR A 1 1190 ? 116.833 117.184 130.881 1.00 37.40 1190 TYR A C 1
ATOM 7081 O O . TYR A 1 1190 ? 117.421 116.110 130.717 1.00 37.40 1190 TYR A O 1
ATOM 7090 N N . LYS A 1 1191 ? 116.270 117.849 129.870 1.00 40.48 1191 LYS A N 1
ATOM 7091 C CA . LYS A 1 1191 ? 116.387 117.341 128.507 1.00 40.48 1191 LYS A CA 1
ATOM 7092 C C . LYS A 1 1191 ? 117.737 117.680 127.889 1.00 40.48 1191 LYS A C 1
ATOM 7093 O O . LYS A 1 1191 ? 118.291 116.880 127.127 1.00 40.48 1191 LYS A O 1
ATOM 7099 N N . VAL A 1 1192 ? 118.285 118.859 128.203 1.00 29.01 1192 VAL A N 1
ATOM 7100 C CA . VAL A 1 1192 ? 119.512 119.324 127.565 1.00 29.01 1192 VAL A CA 1
ATOM 7101 C C . VAL A 1 1192 ? 120.726 119.237 128.477 1.00 29.01 1192 VAL A C 1
ATOM 7102 O O . VAL A 1 1192 ? 121.716 119.939 128.237 1.00 29.01 1192 VAL A O 1
ATOM 7106 N N . PHE A 1 1193 ? 120.691 118.387 129.505 1.00 29.45 1193 PHE A N 1
ATOM 7107 C CA . PHE A 1 1193 ? 121.758 118.372 130.501 1.00 29.45 1193 PHE A CA 1
ATOM 7108 C C . PHE A 1 1193 ? 123.106 118.012 129.884 1.00 29.45 1193 PHE A C 1
ATOM 7109 O O . PHE A 1 1193 ? 124.122 118.657 130.164 1.00 29.45 1193 PHE A O 1
ATOM 7117 N N . ASN A 1 1194 ? 123.133 116.987 129.034 1.00 33.35 1194 ASN A N 1
ATOM 7118 C CA . ASN A 1 1194 ? 124.391 116.492 128.489 1.00 33.35 1194 ASN A CA 1
ATOM 7119 C C . ASN A 1 1194 ? 124.808 117.195 127.205 1.00 33.35 1194 ASN A C 1
ATOM 7120 O O . ASN A 1 1194 ? 125.701 116.699 126.512 1.00 33.35 1194 ASN A O 1
ATOM 7125 N N . ARG A 1 1195 ? 124.192 118.327 126.870 1.00 28.12 1195 ARG A N 1
ATOM 7126 C CA . ARG A 1 1195 ? 124.385 118.905 125.547 1.00 28.12 1195 ARG A CA 1
ATOM 7127 C C . ARG A 1 1195 ? 125.710 119.648 125.412 1.00 28.12 1195 ARG A C 1
ATOM 7128 O O . ARG A 1 1195 ? 126.150 119.895 124.285 1.00 28.12 1195 ARG A O 1
ATOM 7136 N N . ASN A 1 1196 ? 126.355 120.007 126.520 1.00 22.34 1196 ASN A N 1
ATOM 7137 C CA . ASN A 1 1196 ? 127.635 120.708 126.491 1.00 22.34 1196 ASN A CA 1
ATOM 7138 C C . ASN A 1 1196 ? 128.549 120.098 127.543 1.00 22.34 1196 ASN A C 1
ATOM 7139 O O . ASN A 1 1196 ? 128.122 119.869 128.678 1.00 22.34 1196 ASN A O 1
ATOM 7144 N N . MET A 1 1197 ? 129.802 119.841 127.167 1.00 18.12 1197 MET A N 1
ATOM 7145 C CA . MET A 1 1197 ? 130.775 119.273 128.092 1.00 18.12 1197 MET A CA 1
ATOM 7146 C C . MET A 1 1197 ? 131.645 120.329 128.758 1.00 18.12 1197 MET A C 1
ATOM 7147 O O . MET A 1 1197 ? 132.087 120.128 129.898 1.00 18.12 1197 MET A O 1
ATOM 7152 N N . TRP A 1 1198 ? 131.907 121.448 128.077 1.00 16.71 1198 TRP A N 1
ATOM 7153 C CA . TRP A 1 1198 ? 132.672 122.518 128.705 1.00 16.71 1198 TRP A CA 1
ATOM 7154 C C . TRP A 1 1198 ? 131.950 123.067 129.924 1.00 16.71 1198 TRP A C 1
ATOM 7155 O O . TRP A 1 1198 ? 132.592 123.429 130.917 1.00 16.71 1198 TRP A O 1
ATOM 7166 N N . MET A 1 1199 ? 130.619 123.141 129.871 1.00 20.92 1199 MET A N 1
ATOM 7167 C CA . MET A 1 1199 ? 129.877 123.564 131.050 1.00 20.92 1199 MET A CA 1
ATOM 7168 C C . MET A 1 1199 ? 130.023 122.562 132.184 1.00 20.92 1199 MET A C 1
ATOM 7169 O O . MET A 1 1199 ? 130.116 122.957 133.346 1.00 20.92 1199 MET A O 1
ATOM 7174 N N . HIS A 1 1200 ? 130.045 121.264 131.876 1.00 32.53 1200 HIS A N 1
ATOM 7175 C CA . HIS A 1 1200 ? 130.295 120.282 132.926 1.00 32.53 1200 HIS A CA 1
ATOM 7176 C C . HIS A 1 1200 ? 131.664 120.487 133.556 1.00 32.53 1200 HIS A C 1
ATOM 7177 O O . HIS A 1 1200 ? 131.793 120.491 134.787 1.00 32.53 1200 HIS A O 1
ATOM 7184 N N . LEU A 1 1201 ? 132.692 120.681 132.728 1.00 18.69 1201 LEU A N 1
ATOM 7185 C CA . LEU A 1 1201 ? 134.034 120.904 133.256 1.00 18.69 1201 LEU A CA 1
ATOM 7186 C C . LEU A 1 1201 ? 134.075 122.136 134.150 1.00 18.69 1201 LEU A C 1
ATOM 7187 O O . LEU A 1 1201 ? 134.590 122.086 135.273 1.00 18.69 1201 LEU A O 1
ATOM 7192 N N . ALA A 1 1202 ? 133.517 123.250 133.675 1.00 8.89 1202 ALA A N 1
ATOM 7193 C CA . ALA A 1 1202 ? 133.589 124.495 134.433 1.00 8.89 1202 ALA A CA 1
ATOM 71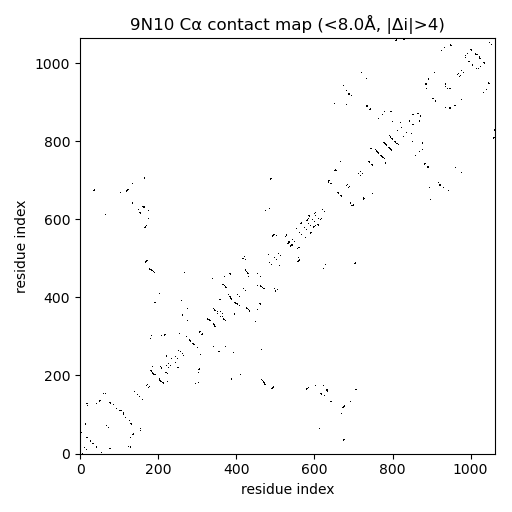94 C C . ALA A 1 1202 ? 132.734 124.436 135.694 1.00 8.89 1202 ALA A C 1
ATOM 7195 O O . ALA A 1 1202 ? 133.143 124.931 136.750 1.00 8.89 1202 ALA A O 1
ATOM 7197 N N . CYS A 1 1203 ? 131.546 123.836 135.604 1.00 14.05 1203 CYS A N 1
ATOM 7198 C CA . CYS A 1 1203 ? 130.676 123.679 136.762 1.00 14.05 1203 CYS A CA 1
ATOM 7199 C C . CYS A 1 1203 ? 131.335 122.838 137.844 1.00 14.05 1203 CYS A C 1
ATOM 7200 O O . CYS A 1 1203 ? 131.293 123.190 139.030 1.00 14.05 1203 CYS A O 1
ATOM 7203 N N . SER A 1 1204 ? 131.952 121.721 137.463 1.00 11.28 1204 SER A N 1
ATOM 7204 C CA . SER A 1 1204 ? 132.608 120.908 138.473 1.00 11.28 1204 SER A CA 1
ATOM 7205 C C . SER A 1 1204 ? 133.881 121.551 138.991 1.00 11.28 1204 SER A C 1
ATOM 7206 O O . SER A 1 1204 ? 134.224 121.342 140.155 1.00 11.28 1204 SER A O 1
ATOM 7209 N N . ILE A 1 1205 ? 134.578 122.346 138.176 1.00 10.29 1205 ILE A N 1
ATOM 7210 C CA . ILE A 1 1205 ? 135.704 123.114 138.699 1.00 10.29 1205 ILE A CA 1
ATOM 7211 C C . ILE A 1 1205 ? 135.220 124.092 139.760 1.00 10.29 1205 ILE A C 1
ATOM 7212 O O . ILE A 1 1205 ? 135.827 124.228 140.828 1.00 10.29 1205 ILE A O 1
ATOM 7217 N N . SER A 1 1206 ? 134.107 124.773 139.486 1.00 8.47 1206 SER A N 1
ATOM 7218 C CA . SER A 1 1206 ? 133.550 125.708 140.458 1.00 8.47 1206 SER A CA 1
ATOM 7219 C C . SER A 1 1206 ? 133.157 124.997 141.745 1.00 8.47 1206 SER A C 1
ATOM 7220 O O . SER A 1 1206 ? 133.479 125.458 142.844 1.00 8.47 1206 SER A O 1
ATOM 7223 N N . ALA A 1 1207 ? 132.469 123.860 141.628 1.00 15.06 1207 ALA A N 1
ATOM 7224 C CA . ALA A 1 1207 ? 132.039 123.132 142.819 1.00 15.06 1207 ALA A CA 1
ATOM 7225 C C . ALA A 1 1207 ? 133.234 122.619 143.616 1.00 15.06 1207 ALA A C 1
ATOM 7226 O O . ALA A 1 1207 ? 133.270 122.736 144.848 1.00 15.06 1207 ALA A O 1
ATOM 7228 N N . THR A 1 1208 ? 134.226 122.049 142.929 1.00 9.68 1208 THR A N 1
ATOM 7229 C CA . THR A 1 1208 ? 135.391 121.504 143.614 1.00 9.68 1208 THR A CA 1
ATOM 7230 C C . THR A 1 1208 ? 136.183 122.600 144.307 1.00 9.68 1208 THR A C 1
ATOM 7231 O O . THR A 1 1208 ? 136.641 122.425 145.440 1.00 9.68 1208 THR A O 1
ATOM 7235 N N . LEU A 1 1209 ? 136.353 123.748 143.649 1.00 15.35 1209 LEU A N 1
ATOM 7236 C CA . LEU A 1 1209 ? 137.072 124.839 144.291 1.00 15.35 1209 LEU A CA 1
ATOM 7237 C C . LEU A 1 1209 ? 136.252 125.505 145.385 1.00 15.35 1209 LEU A C 1
ATOM 7238 O O . LEU A 1 1209 ? 136.831 126.143 146.267 1.00 15.35 1209 LEU A O 1
ATOM 7243 N N . THR A 1 1210 ? 134.925 125.376 145.354 1.00 39.55 1210 THR A N 1
ATOM 7244 C CA . THR A 1 1210 ? 134.117 125.866 146.466 1.00 39.55 1210 THR A CA 1
ATOM 7245 C C . THR A 1 1210 ? 134.266 124.967 147.684 1.00 39.55 1210 THR A C 1
ATOM 7246 O O . THR A 1 1210 ? 134.429 125.449 148.810 1.00 39.55 1210 THR A O 1
ATOM 7250 N N . PHE A 1 1211 ? 134.213 123.650 147.479 1.00 40.12 1211 PHE A N 1
ATOM 7251 C CA . PHE A 1 1211 ? 134.388 122.725 148.595 1.00 40.12 1211 PHE A CA 1
ATOM 7252 C C . PHE A 1 1211 ? 135.810 122.780 149.142 1.00 40.12 1211 PHE A C 1
ATOM 7253 O O . PHE A 1 1211 ? 136.022 122.723 150.358 1.00 40.12 1211 PHE A O 1
ATOM 7261 N N . LEU A 1 1212 ? 136.802 122.887 148.257 1.00 18.24 1212 LEU A N 1
ATOM 7262 C CA . LEU A 1 1212 ? 138.189 122.888 148.710 1.00 18.24 1212 LEU A CA 1
ATOM 7263 C C . LEU A 1 1212 ? 138.573 124.200 149.380 1.00 18.24 1212 LEU A C 1
ATOM 7264 O O . LEU A 1 1212 ? 139.401 124.204 150.297 1.00 18.24 1212 LEU A O 1
ATOM 7269 N N . SER A 1 1213 ? 138.000 125.321 148.940 1.00 15.62 1213 SER A N 1
ATOM 7270 C CA . SER A 1 1213 ? 138.348 126.604 149.540 1.00 15.62 1213 SER A CA 1
ATOM 7271 C C . SER A 1 1213 ? 137.885 126.725 150.981 1.00 15.62 1213 SER A C 1
ATOM 7272 O O . SER A 1 1213 ? 138.355 127.619 151.690 1.00 15.62 1213 SER A O 1
ATOM 7275 N N . THR A 1 1214 ? 136.976 125.864 151.426 1.00 23.80 1214 THR A N 1
ATOM 7276 C CA . THR A 1 1214 ? 136.508 125.869 152.802 1.00 23.80 1214 THR A CA 1
ATOM 7277 C C . THR A 1 1214 ? 137.136 124.772 153.648 1.00 23.80 1214 THR A C 1
ATOM 7278 O O . THR A 1 1214 ? 136.736 124.598 154.799 1.00 23.80 1214 THR A O 1
ATOM 7282 N N . CYS A 1 1215 ? 138.107 124.031 153.115 1.00 16.04 1215 CYS A N 1
ATOM 7283 C CA . CYS A 1 1215 ? 138.799 123.013 153.901 1.00 16.04 1215 CYS A CA 1
ATOM 7284 C C . CYS A 1 1215 ? 140.315 123.074 153.806 1.00 16.04 1215 CYS A C 1
ATOM 7285 O O . CYS A 1 1215 ? 140.983 122.480 154.658 1.00 16.04 1215 CYS A O 1
ATOM 7288 N N . ILE A 1 1216 ? 140.887 123.751 152.821 1.00 15.23 1216 ILE A N 1
ATOM 7289 C CA . ILE A 1 1216 ? 142.345 123.884 152.739 1.00 15.23 1216 ILE A CA 1
ATOM 7290 C C . ILE A 1 1216 ? 142.817 124.856 153.815 1.00 15.23 1216 ILE A C 1
ATOM 7291 O O . ILE A 1 1216 ? 142.303 125.984 153.891 1.00 15.23 1216 ILE A O 1
ATOM 7296 N N . PRO A 1 1217 ? 143.774 124.473 154.665 1.00 18.02 1217 PRO A N 1
ATOM 7297 C CA . PRO A 1 1217 ? 144.150 125.351 155.785 1.00 18.02 1217 PRO A CA 1
ATOM 7298 C C . PRO A 1 1217 ? 144.672 126.711 155.358 1.00 18.02 1217 PRO A C 1
ATOM 7299 O O . PRO A 1 1217 ? 144.387 127.706 156.036 1.00 18.02 1217 PRO A O 1
ATOM 7303 N N . GLY A 1 1218 ? 145.431 126.791 154.271 1.00 20.68 1218 GLY A N 1
ATOM 7304 C CA . GLY A 1 1218 ? 145.933 128.070 153.812 1.00 20.68 1218 GLY A CA 1
ATOM 7305 C C . GLY A 1 1218 ? 144.852 129.002 153.306 1.00 20.68 1218 GLY A C 1
ATOM 7306 O O . GLY A 1 1218 ? 144.841 130.193 153.628 1.00 20.68 1218 GLY A O 1
ATOM 7307 N N . ILE A 1 1219 ? 143.931 128.461 152.508 1.00 16.20 1219 ILE A N 1
ATOM 7308 C CA . ILE A 1 1219 ? 142.911 129.288 151.868 1.00 16.20 1219 ILE A CA 1
ATOM 7309 C C . ILE A 1 1219 ? 141.897 129.782 152.894 1.00 16.20 1219 ILE A C 1
ATOM 7310 O O . ILE A 1 1219 ? 141.439 130.930 152.837 1.00 16.20 1219 ILE A O 1
ATOM 7315 N N . THR A 1 1220 ? 141.524 128.921 153.844 1.00 15.47 1220 THR A N 1
ATOM 7316 C CA . THR A 1 1220 ? 140.500 129.294 154.815 1.00 15.47 1220 THR A CA 1
ATOM 7317 C C . THR A 1 1220 ? 140.957 130.432 155.716 1.00 15.47 1220 THR A C 1
ATOM 7318 O O . THR A 1 1220 ? 140.123 131.161 156.264 1.00 15.47 1220 THR A O 1
ATOM 7322 N N . SER A 1 1221 ? 142.267 130.601 155.887 1.00 17.92 1221 SER A N 1
ATOM 7323 C CA . SER A 1 1221 ? 142.768 131.665 156.746 1.00 17.92 1221 SER A CA 1
ATOM 7324 C C . SER A 1 1221 ? 142.636 133.046 156.118 1.00 17.92 1221 SER A C 1
ATOM 7325 O O . SER A 1 1221 ? 142.739 134.043 156.839 1.00 17.92 1221 SER A O 1
ATOM 7328 N N . ILE A 1 1222 ? 142.409 133.133 154.809 1.00 15.63 1222 ILE A N 1
ATOM 7329 C CA . ILE A 1 1222 ? 142.310 134.426 154.142 1.00 15.63 1222 ILE A CA 1
ATOM 7330 C C . ILE A 1 1222 ? 140.881 134.624 153.649 1.00 15.63 1222 ILE A C 1
ATOM 7331 O O . ILE A 1 1222 ? 140.380 135.753 153.603 1.00 15.63 1222 ILE A O 1
ATOM 7336 N N . LEU A 1 1223 ? 140.201 133.527 153.311 1.00 14.55 1223 LEU A N 1
ATOM 7337 C CA . LEU A 1 1223 ? 138.781 133.617 152.989 1.00 14.55 1223 LEU A CA 1
ATOM 7338 C C . LEU A 1 1223 ? 137.908 133.769 154.224 1.00 14.55 1223 LEU A C 1
ATOM 7339 O O . LEU A 1 1223 ? 136.729 134.108 154.087 1.00 14.55 1223 LEU A O 1
ATOM 7344 N N . ASN A 1 1224 ? 138.456 133.530 155.414 1.00 14.86 1224 ASN A N 1
ATOM 7345 C CA . ASN A 1 1224 ? 137.716 133.550 156.674 1.00 14.86 1224 ASN A CA 1
ATOM 7346 C C . ASN A 1 1224 ? 136.534 132.589 156.668 1.00 14.86 1224 ASN A C 1
ATOM 7347 O O . ASN A 1 1224 ? 135.457 132.923 157.168 1.00 14.86 1224 ASN A O 1
ATOM 7352 N N . THR A 1 1225 ? 136.713 131.402 156.102 1.00 13.16 1225 THR A N 1
ATOM 7353 C CA . THR A 1 1225 ? 135.702 130.359 156.150 1.00 13.16 1225 THR A CA 1
ATOM 7354 C C . THR A 1 1225 ? 136.158 129.224 157.057 1.00 13.16 1225 THR A C 1
ATOM 7355 O O . THR A 1 1225 ? 137.353 128.993 157.252 1.00 13.16 1225 THR A O 1
ATOM 7359 N N . THR A 1 1226 ? 135.186 128.510 157.613 1.00 13.77 1226 THR A N 1
ATOM 7360 C CA . THR A 1 1226 ? 135.453 127.357 158.457 1.00 13.77 1226 THR A CA 1
ATOM 7361 C C . THR A 1 1226 ? 134.819 126.129 157.827 1.00 13.77 1226 THR A C 1
ATOM 7362 O O . THR A 1 1226 ? 133.742 126.207 157.233 1.00 13.77 1226 THR A O 1
ATOM 7366 N N . CYS A 1 1227 ? 135.496 124.993 157.957 1.00 15.50 1227 CYS A N 1
ATOM 7367 C CA . CYS A 1 1227 ? 135.040 123.790 157.276 1.00 15.50 1227 CYS A CA 1
ATOM 7368 C C . CYS A 1 1227 ? 133.794 123.244 157.958 1.00 15.50 1227 CYS A C 1
ATOM 7369 O O . CYS A 1 1227 ? 133.719 123.187 159.188 1.00 15.50 1227 CYS A O 1
ATOM 7372 N N . LEU A 1 1228 ? 132.822 122.837 157.155 1.00 19.59 1228 LEU A N 1
ATOM 7373 C CA . LEU A 1 1228 ? 131.498 122.493 157.641 1.00 19.59 1228 LEU A CA 1
ATOM 7374 C C . LEU A 1 1228 ? 131.347 120.986 157.806 1.00 19.59 1228 LEU A C 1
ATOM 7375 O O . LEU A 1 1228 ? 132.192 120.198 157.377 1.00 19.59 1228 LEU A O 1
ATOM 7380 N N . LEU A 1 1229 ? 130.249 120.595 158.444 1.00 16.67 1229 LEU A N 1
ATOM 7381 C CA . LEU A 1 1229 ? 129.883 119.195 158.570 1.00 16.67 1229 LEU A CA 1
ATOM 7382 C C . LEU A 1 1229 ? 129.150 118.729 157.315 1.00 16.67 1229 LEU A C 1
ATOM 7383 O O . LEU A 1 1229 ? 128.736 119.530 156.474 1.00 16.67 1229 LEU A O 1
ATOM 7388 N N . TRP A 1 1230 ? 128.990 117.410 157.195 1.00 22.28 1230 TRP A N 1
ATOM 7389 C CA . TRP A 1 1230 ? 128.353 116.853 156.006 1.00 22.28 1230 TRP A CA 1
ATOM 7390 C C . TRP A 1 1230 ? 126.906 117.315 155.873 1.00 22.28 1230 TRP A C 1
ATOM 7391 O O . TRP A 1 1230 ? 126.482 117.757 154.795 1.00 22.28 1230 TRP A O 1
ATOM 7402 N N . TRP A 1 1231 ? 126.133 117.245 156.958 1.00 21.01 1231 TRP A N 1
ATOM 7403 C CA . TRP A 1 1231 ? 124.755 117.707 156.887 1.00 21.01 1231 TRP A CA 1
ATOM 7404 C C . TRP A 1 1231 ? 124.682 119.213 156.707 1.00 21.01 1231 TRP A C 1
ATOM 7405 O O . TRP A 1 1231 ? 123.741 119.707 156.081 1.00 21.01 1231 TRP A O 1
ATOM 7416 N N . GLN A 1 1232 ? 125.671 119.948 157.215 1.00 22.36 1232 GLN A N 1
ATOM 7417 C CA . GLN A 1 1232 ? 125.737 121.378 156.944 1.00 22.36 1232 GLN A CA 1
ATOM 7418 C C . GLN A 1 1232 ? 125.951 121.645 155.459 1.00 22.36 1232 GLN A C 1
ATOM 7419 O O . GLN A 1 1232 ? 125.347 122.564 154.896 1.00 22.36 1232 GLN A O 1
ATOM 7425 N N . TYR A 1 1233 ? 126.798 120.848 154.804 1.00 17.61 1233 TYR A N 1
ATOM 7426 C CA . TYR A 1 1233 ? 127.000 121.009 153.367 1.00 17.61 1233 TYR A CA 1
ATOM 7427 C C . TYR A 1 1233 ? 125.734 120.681 152.590 1.00 17.61 1233 TYR A C 1
ATOM 7428 O O . TYR A 1 1233 ? 125.381 121.381 151.634 1.00 17.61 1233 TYR A O 1
ATOM 7437 N N . LEU A 1 1234 ? 125.037 119.609 152.978 1.00 19.48 1234 LEU A N 1
ATOM 7438 C CA . LEU A 1 1234 ? 123.769 119.311 152.319 1.00 19.48 1234 LEU A CA 1
ATOM 7439 C C . LEU A 1 1234 ? 122.757 120.427 152.524 1.00 19.48 1234 LEU A C 1
ATOM 7440 O O . LEU A 1 1234 ? 122.018 120.766 151.596 1.00 19.48 1234 LEU A O 1
ATOM 7445 N N . LEU A 1 1235 ? 122.708 121.012 153.721 1.00 14.16 1235 LEU A N 1
ATOM 7446 C CA . LEU A 1 1235 ? 121.777 122.108 153.964 1.00 14.16 1235 LEU A CA 1
ATOM 7447 C C . LEU A 1 1235 ? 122.139 123.335 153.138 1.00 14.16 1235 LEU A C 1
ATOM 7448 O O . LEU A 1 1235 ? 121.252 124.041 152.645 1.00 14.16 1235 LEU A O 1
ATOM 7453 N N . ALA A 1 1236 ? 123.434 123.614 152.986 1.00 17.94 1236 ALA A N 1
ATOM 7454 C CA . ALA A 1 1236 ? 123.851 124.749 152.170 1.00 17.94 1236 ALA A CA 1
ATOM 7455 C C . ALA A 1 1236 ? 123.525 124.524 150.700 1.00 17.94 1236 ALA A C 1
ATOM 7456 O O . ALA A 1 1236 ? 123.108 125.455 150.003 1.00 17.94 1236 ALA A O 1
ATOM 7458 N N . ILE A 1 1237 ? 123.721 123.301 150.210 1.00 18.96 1237 ILE A N 1
ATOM 7459 C CA . ILE A 1 1237 ? 123.445 123.003 148.808 1.00 18.96 1237 ILE A CA 1
ATOM 7460 C C . ILE A 1 1237 ? 121.946 122.990 148.533 1.00 18.96 1237 ILE A C 1
ATOM 7461 O O . ILE A 1 1237 ? 121.500 123.405 147.459 1.00 18.96 1237 ILE A O 1
ATOM 7466 N N . PHE A 1 1238 ? 121.144 122.521 149.493 1.00 16.23 1238 PHE A N 1
ATOM 7467 C CA . PHE A 1 1238 ? 119.711 122.371 149.260 1.00 16.23 1238 PHE A CA 1
ATOM 7468 C C . PHE A 1 1238 ? 119.042 123.713 148.998 1.00 16.23 1238 PHE A C 1
ATOM 7469 O O . PHE A 1 1238 ? 118.087 123.794 148.218 1.00 16.23 1238 PHE A O 1
ATOM 7477 N N . TRP A 1 1239 ? 119.515 124.776 149.648 1.00 20.99 1239 TRP A N 1
ATOM 7478 C CA . TRP A 1 1239 ? 118.984 126.101 149.356 1.00 20.99 1239 TRP A CA 1
ATOM 7479 C C . TRP A 1 1239 ? 119.312 126.545 147.939 1.00 20.99 1239 TRP A C 1
ATOM 7480 O O . TRP A 1 1239 ? 118.662 127.459 147.421 1.00 20.99 1239 TRP A O 1
ATOM 7491 N N . ALA A 1 1240 ? 120.306 125.925 147.304 1.00 18.40 1240 ALA A N 1
ATOM 7492 C CA . ALA A 1 1240 ? 120.601 126.222 145.909 1.00 18.40 1240 ALA A CA 1
ATOM 7493 C C . ALA A 1 1240 ? 119.764 125.365 144.968 1.00 18.40 1240 ALA A C 1
ATOM 7494 O O . ALA A 1 1240 ? 119.313 125.847 143.924 1.00 18.40 1240 ALA A O 1
ATOM 7496 N N . LEU A 1 1241 ? 119.554 124.093 145.313 1.00 20.42 1241 LEU A N 1
ATOM 7497 C CA . LEU A 1 1241 ? 118.669 123.256 144.513 1.00 20.42 1241 LEU A CA 1
ATOM 7498 C C . LEU A 1 1241 ? 117.235 123.757 144.570 1.00 20.42 1241 LEU A C 1
ATOM 7499 O O . LEU A 1 1241 ? 116.446 123.485 143.660 1.00 20.42 1241 LEU A O 1
ATOM 7504 N N . LEU A 1 1242 ? 116.875 124.480 145.633 1.00 23.37 1242 LEU A N 1
ATOM 7505 C CA . LEU A 1 1242 ? 115.575 125.138 145.672 1.00 23.37 1242 LEU A CA 1
ATOM 7506 C C . LEU A 1 1242 ? 115.473 126.208 144.597 1.00 23.37 1242 LEU A C 1
ATOM 7507 O O . LEU A 1 1242 ? 114.378 126.486 144.095 1.00 23.37 1242 LEU A O 1
ATOM 7512 N N . ASN A 1 1243 ? 116.602 126.813 144.225 1.00 22.87 1243 ASN A N 1
ATOM 7513 C CA . ASN A 1 1243 ? 116.609 127.769 143.127 1.00 22.87 1243 ASN A CA 1
ATOM 7514 C C . ASN A 1 1243 ? 116.491 127.090 141.769 1.00 22.87 1243 ASN A C 1
ATOM 7515 O O . ASN A 1 1243 ? 116.292 127.777 140.763 1.00 22.87 1243 ASN A O 1
ATOM 7520 N N . LEU A 1 1244 ? 116.603 125.762 141.712 1.00 25.44 1244 LEU A N 1
ATOM 7521 C CA . LEU A 1 1244 ? 116.303 125.053 140.474 1.00 25.44 1244 LEU A CA 1
ATOM 7522 C C . LEU A 1 1244 ? 114.808 124.873 140.257 1.00 25.44 1244 LEU A C 1
ATOM 7523 O O . LEU A 1 1244 ? 114.412 124.350 139.211 1.00 25.44 1244 LEU A O 1
ATOM 7528 N N . PHE A 1 1245 ? 113.974 125.280 141.216 1.00 29.92 1245 PHE A N 1
ATOM 7529 C CA . PHE A 1 1245 ? 112.552 125.427 140.941 1.00 29.92 1245 PHE A CA 1
ATOM 7530 C C . PHE A 1 1245 ? 112.265 126.614 140.038 1.00 29.92 1245 PHE A C 1
ATOM 7531 O O . PHE A 1 1245 ? 111.117 126.790 139.614 1.00 29.92 1245 PHE A O 1
ATOM 7539 N N . LEU A 1 1246 ? 113.273 127.431 139.744 1.00 28.56 1246 LEU A N 1
ATOM 7540 C CA . LEU A 1 1246 ? 113.172 128.455 138.716 1.00 28.56 1246 LEU A CA 1
ATOM 7541 C C . LEU A 1 1246 ? 112.832 127.828 137.370 1.00 28.56 1246 LEU A C 1
ATOM 7542 O O . LEU A 1 1246 ? 112.248 128.480 136.499 1.00 28.56 1246 LEU A O 1
ATOM 7547 N N . ASP A 1 1247 ? 113.203 126.564 137.189 1.00 31.68 1247 ASP A N 1
ATOM 7548 C CA . ASP A 1 1247 ? 112.889 125.817 135.980 1.00 31.68 1247 ASP A CA 1
ATOM 7549 C C . ASP A 1 1247 ? 111.633 124.972 136.110 1.00 31.68 1247 ASP A C 1
ATOM 7550 O O . ASP A 1 1247 ? 110.704 125.126 135.313 1.00 31.68 1247 ASP A O 1
ATOM 7555 N N . GLU A 1 1248 ? 111.581 124.088 137.103 1.00 35.63 1248 GLU A N 1
ATOM 7556 C CA . GLU A 1 1248 ? 110.518 123.097 137.195 1.00 35.63 1248 GLU A CA 1
ATOM 7557 C C . GLU A 1 1248 ? 109.172 123.683 137.601 1.00 35.63 1248 GLU A C 1
ATOM 7558 O O . GLU A 1 1248 ? 108.162 122.976 137.513 1.00 35.63 1248 GLU A O 1
ATOM 7564 N N . ILE A 1 1249 ? 109.122 124.939 138.045 1.00 29.02 1249 ILE A N 1
ATOM 7565 C CA . ILE A 1 1249 ? 107.861 125.527 138.484 1.00 29.02 1249 ILE A CA 1
ATOM 7566 C C . ILE A 1 1249 ? 107.564 126.821 137.736 1.00 29.02 1249 ILE A C 1
ATOM 7567 O O . ILE A 1 1249 ? 106.553 126.926 137.033 1.00 29.02 1249 ILE A O 1
ATOM 7572 N N . VAL A 1 1250 ? 108.438 127.810 137.880 1.00 27.16 1250 VAL A N 1
ATOM 7573 C CA . VAL A 1 1250 ? 108.161 129.167 137.417 1.00 27.16 1250 VAL A CA 1
ATOM 7574 C C . VAL A 1 1250 ? 109.499 129.889 137.294 1.00 27.16 1250 VAL A C 1
ATOM 7575 O O . VAL A 1 1250 ? 110.385 129.668 138.130 1.00 27.16 1250 VAL A O 1
ATOM 7579 N N . PRO A 1 1251 ? 109.712 130.752 136.287 1.00 27.17 1251 PRO A N 1
ATOM 7580 C CA . PRO A 1 1251 ? 108.812 131.176 135.213 1.00 27.17 1251 PRO A CA 1
ATOM 7581 C C . PRO A 1 1251 ? 109.088 130.570 133.844 1.00 27.17 1251 PRO A C 1
ATOM 7582 O O . PRO A 1 1251 ? 108.375 130.892 132.900 1.00 27.17 1251 PRO A O 1
ATOM 7586 N N . LYS A 1 1252 ? 110.107 129.728 133.669 1.00 28.76 1252 LYS A N 1
ATOM 7587 C CA . LYS A 1 1252 ? 110.367 129.189 132.339 1.00 28.76 1252 LYS A CA 1
ATOM 7588 C C . LYS A 1 1252 ? 109.224 128.318 131.838 1.00 28.76 1252 LYS A C 1
ATOM 7589 O O . LYS A 1 1252 ? 109.061 128.172 130.623 1.00 28.76 1252 LYS A O 1
ATOM 7595 N N . VAL A 1 1253 ? 108.419 127.755 132.741 1.00 31.10 1253 VAL A N 1
ATOM 7596 C CA . VAL A 1 1253 ? 107.202 127.070 132.320 1.00 31.10 1253 VAL A CA 1
ATOM 7597 C C . VAL A 1 1253 ? 106.224 128.062 131.704 1.00 31.10 1253 VAL A C 1
ATOM 7598 O O . VAL A 1 1253 ? 105.566 127.767 130.699 1.00 31.10 1253 VAL A O 1
ATOM 7602 N N . ILE A 1 1254 ? 106.109 129.251 132.299 1.00 31.56 1254 ILE A N 1
ATOM 7603 C CA . ILE A 1 1254 ? 105.256 130.290 131.729 1.00 31.56 1254 ILE A CA 1
ATOM 7604 C C . ILE A 1 1254 ? 105.744 130.682 130.341 1.00 31.56 1254 ILE A C 1
ATOM 7605 O O . ILE A 1 1254 ? 104.948 130.818 129.403 1.00 31.56 1254 ILE A O 1
ATOM 7610 N N . TYR A 1 1255 ? 107.057 130.865 130.185 1.00 32.01 1255 TYR A N 1
ATOM 7611 C CA . TYR A 1 1255 ? 107.609 131.200 128.876 1.00 32.01 1255 TYR A CA 1
ATOM 7612 C C . TYR A 1 1255 ? 107.325 130.098 127.866 1.00 32.01 1255 TYR A C 1
ATOM 7613 O O . TYR A 1 1255 ? 106.993 130.373 126.709 1.00 32.01 1255 TYR A O 1
ATOM 7622 N N . ARG A 1 1256 ? 107.475 128.839 128.282 1.00 33.63 1256 ARG A N 1
ATOM 7623 C CA . ARG A 1 1256 ? 107.182 127.734 127.377 1.00 33.63 1256 ARG A CA 1
ATOM 7624 C C . ARG A 1 1256 ? 105.724 127.755 126.939 1.00 33.63 1256 ARG A C 1
ATOM 7625 O O . ARG A 1 1256 ? 105.431 127.708 125.739 1.00 33.63 1256 ARG A O 1
ATOM 7633 N N . ARG A 1 1257 ? 104.799 127.873 127.894 1.00 45.83 1257 ARG A N 1
ATOM 7634 C CA . ARG A 1 1257 ? 103.381 127.873 127.553 1.00 45.83 1257 ARG A CA 1
ATOM 7635 C C . ARG A 1 1257 ? 102.993 129.079 126.708 1.00 45.83 1257 ARG A C 1
ATOM 7636 O O . ARG A 1 1257 ? 102.023 129.008 125.945 1.00 45.83 1257 ARG A O 1
ATOM 7644 N N . LYS A 1 1258 ? 103.723 130.189 126.822 1.00 38.27 1258 LYS A N 1
ATOM 7645 C CA . LYS A 1 1258 ? 103.313 131.386 126.097 1.00 38.27 1258 LYS A CA 1
ATOM 7646 C C . LYS A 1 1258 ? 103.982 131.522 124.732 1.00 38.27 1258 LYS A C 1
ATOM 7647 O O . LYS A 1 1258 ? 103.417 132.154 123.835 1.00 38.27 1258 LYS A O 1
ATOM 7653 N N . TYR A 1 1259 ? 105.167 130.951 124.546 1.00 38.74 1259 TYR A N 1
ATOM 7654 C CA . TYR A 1 1259 ? 105.851 131.121 123.266 1.00 38.74 1259 TYR A CA 1
ATOM 7655 C C . TYR A 1 1259 ? 106.301 129.814 122.630 1.00 38.74 1259 TYR A C 1
ATOM 7656 O O . TYR A 1 1259 ? 106.238 129.685 121.406 1.00 38.74 1259 TYR A O 1
ATOM 7665 N N . MET A 1 1260 ? 106.756 128.843 123.423 1.00 41.01 1260 MET A N 1
ATOM 7666 C CA . MET A 1 1260 ? 107.246 127.594 122.855 1.00 41.01 1260 MET A CA 1
ATOM 7667 C C . MET A 1 1260 ? 106.121 126.657 122.441 1.00 41.01 1260 MET A C 1
ATOM 7668 O O . MET A 1 1260 ? 106.375 125.691 121.713 1.00 41.01 1260 MET A O 1
ATOM 7673 N N . THR A 1 1261 ? 104.895 126.913 122.887 1.00 53.62 1261 THR A N 1
ATOM 7674 C CA . THR A 1 1261 ? 103.765 126.088 122.482 1.00 53.62 1261 THR A CA 1
ATOM 7675 C C . THR A 1 1261 ? 103.427 126.357 121.021 1.00 53.62 1261 THR A C 1
ATOM 7676 O O . THR A 1 1261 ? 103.287 127.513 120.608 1.00 53.62 1261 THR A O 1
ATOM 7680 N N . ILE A 1 1262 ? 103.302 125.285 120.237 1.00 77.42 1262 ILE A N 1
ATOM 7681 C CA . ILE A 1 1262 ? 103.014 125.432 118.813 1.00 77.42 1262 ILE A CA 1
ATOM 7682 C C . ILE A 1 1262 ? 101.644 126.067 118.608 1.00 77.42 1262 ILE A C 1
ATOM 7683 O O . ILE A 1 1262 ? 101.484 126.996 117.807 1.00 77.42 1262 ILE A O 1
ATOM 7688 N N . LYS A 1 1263 ? 100.638 125.581 119.332 1.00 90.80 1263 LYS A N 1
ATOM 7689 C CA . LYS A 1 1263 ? 99.290 126.119 119.227 1.00 90.80 1263 LYS A CA 1
ATOM 7690 C C . LYS A 1 1263 ? 98.564 125.884 120.542 1.00 90.80 1263 LYS A C 1
ATOM 7691 O O . LYS A 1 1263 ? 98.714 124.828 121.162 1.00 90.80 1263 LYS A O 1
ATOM 7697 N N . ASN A 1 1264 ? 97.777 126.872 120.958 1.00 102.59 1264 ASN A N 1
ATOM 7698 C CA . ASN A 1 1264 ? 97.050 126.798 122.221 1.00 102.59 1264 ASN A CA 1
ATOM 7699 C C . ASN A 1 1264 ? 95.970 125.721 122.183 1.00 102.59 1264 ASN A C 1
ATOM 7700 O O . ASN A 1 1264 ? 95.477 125.351 121.118 1.00 102.59 1264 ASN A O 1
ATOM 7706 N N . ASN B 2 105 ? 141.384 107.110 117.116 1.00 101.57 105 ASN B N 1
ATOM 7707 C CA . ASN B 2 105 ? 140.164 106.352 116.863 1.00 101.57 105 ASN B CA 1
ATOM 7708 C C . ASN B 2 105 ? 140.120 105.105 117.738 1.00 101.57 105 ASN B C 1
ATOM 7709 O O . ASN B 2 105 ? 139.254 104.246 117.572 1.00 101.57 105 ASN B O 1
ATOM 7714 N N . ASP B 2 106 ? 141.064 105.014 118.671 1.00 110.30 106 ASP B N 1
ATOM 7715 C CA . ASP B 2 106 ? 141.124 103.879 119.583 1.00 110.30 106 ASP B CA 1
ATOM 7716 C C . ASP B 2 106 ? 140.225 104.131 120.788 1.00 110.30 106 ASP B C 1
ATOM 7717 O O . ASP B 2 106 ? 140.310 105.185 121.428 1.00 110.30 106 ASP B O 1
ATOM 7722 N N . ILE B 2 107 ? 139.364 103.159 121.096 1.00 106.64 107 ILE B N 1
ATOM 7723 C CA . ILE B 2 107 ? 138.451 103.280 122.226 1.00 106.64 107 ILE B CA 1
ATOM 7724 C C . ILE B 2 107 ? 139.134 102.883 123.532 1.00 106.64 107 ILE B C 1
ATOM 7725 O O . ILE B 2 107 ? 138.655 103.237 124.618 1.00 106.64 107 ILE B O 1
ATOM 7730 N N . THR B 2 108 ? 140.276 102.196 123.454 1.00 109.10 108 THR B N 1
ATOM 7731 C CA . THR B 2 108 ? 140.884 101.621 124.650 1.00 109.10 108 THR B CA 1
ATOM 7732 C C . THR B 2 108 ? 141.421 102.693 125.596 1.00 109.10 108 THR B C 1
ATOM 7733 O O . THR B 2 108 ? 141.206 102.612 126.811 1.00 109.10 108 THR B O 1
ATOM 7737 N N . GLN B 2 109 ? 142.121 103.708 125.068 1.00 105.62 109 GLN B N 1
ATOM 7738 C CA . GLN B 2 109 ? 142.790 104.651 125.965 1.00 105.62 109 GLN B CA 1
ATOM 7739 C C . GLN B 2 109 ? 141.812 105.603 126.647 1.00 105.62 109 GLN B C 1
ATOM 7740 O O . GLN B 2 109 ? 142.027 105.921 127.831 1.00 105.62 109 GLN B O 1
ATOM 7746 N N . PRO B 2 110 ? 140.741 106.099 126.004 1.00 101.21 110 PRO B N 1
ATOM 7747 C CA . PRO B 2 110 ? 139.775 106.887 126.782 1.00 101.21 110 PRO B CA 1
ATOM 7748 C C . PRO B 2 110 ? 139.066 106.061 127.837 1.00 101.21 110 PRO B C 1
ATOM 7749 O O . PRO B 2 110 ? 138.760 106.586 128.913 1.00 101.21 110 PRO B O 1
ATOM 7753 N N . ARG B 2 111 ? 138.812 104.778 127.571 1.00 100.02 111 ARG B N 1
ATOM 7754 C CA . ARG B 2 111 ? 138.234 103.910 128.591 1.00 100.02 111 ARG B CA 1
ATOM 7755 C C . ARG B 2 111 ? 139.193 103.720 129.760 1.00 100.02 111 ARG B C 1
ATOM 7756 O O . ARG B 2 111 ? 138.774 103.729 130.926 1.00 100.02 111 ARG B O 1
ATOM 7764 N N . ILE B 2 112 ? 140.484 103.551 129.465 1.00 101.96 112 ILE B N 1
ATOM 7765 C CA . ILE B 2 112 ? 141.486 103.428 130.520 1.00 101.96 112 ILE B CA 1
ATOM 7766 C C . ILE B 2 112 ? 141.535 104.705 131.350 1.00 101.96 112 ILE B C 1
ATOM 7767 O O . ILE B 2 112 ? 141.627 104.665 132.583 1.00 101.96 112 ILE B O 1
ATOM 7772 N N . HIS B 2 113 ? 141.473 105.860 130.683 1.00 94.55 113 HIS B N 1
ATOM 7773 C CA . HIS B 2 113 ? 141.440 107.129 131.402 1.00 94.55 113 HIS B CA 1
ATOM 7774 C C . HIS B 2 113 ? 140.190 107.253 132.266 1.00 94.55 113 HIS B C 1
ATOM 7775 O O . HIS B 2 113 ? 140.263 107.764 133.389 1.00 94.55 113 HIS B O 1
ATOM 7782 N N . THR B 2 114 ? 139.040 106.804 131.760 1.00 88.83 114 THR B N 1
ATOM 7783 C CA . THR B 2 114 ? 137.811 106.844 132.547 1.00 88.83 114 THR B CA 1
ATOM 7784 C C . THR B 2 114 ? 137.937 105.991 133.802 1.00 88.83 114 THR B C 1
ATOM 7785 O O . THR B 2 114 ? 137.569 106.422 134.900 1.00 88.83 114 THR B O 1
ATOM 7789 N N . ILE B 2 115 ? 138.452 104.768 133.654 1.00 90.75 115 ILE B N 1
ATOM 7790 C CA . ILE B 2 115 ? 138.599 103.886 134.809 1.00 90.75 115 ILE B CA 1
ATOM 7791 C C . ILE B 2 115 ? 139.614 104.458 135.791 1.00 90.75 115 ILE B C 1
ATOM 7792 O O . ILE B 2 115 ? 139.395 104.452 137.009 1.00 90.75 115 ILE B O 1
ATOM 7797 N N . LEU B 2 116 ? 140.734 104.971 135.278 1.00 89.57 116 LEU B N 1
ATOM 7798 C CA . LEU B 2 116 ? 141.778 105.502 136.148 1.00 89.57 116 LEU B CA 1
ATOM 7799 C C . LEU B 2 116 ? 141.326 106.766 136.871 1.00 89.57 116 LEU B C 1
ATOM 7800 O O . LEU B 2 116 ? 141.878 107.107 137.924 1.00 89.57 116 LEU B O 1
ATOM 7805 N N . SER B 2 117 ? 140.325 107.468 136.334 1.00 81.35 117 SER B N 1
ATOM 7806 C CA . SER B 2 117 ? 139.861 108.700 136.962 1.00 81.35 117 SER B CA 1
ATOM 7807 C C . SER B 2 117 ? 139.226 108.455 138.324 1.00 81.35 117 SER B C 1
ATOM 7808 O O . SER B 2 117 ? 139.107 109.395 139.117 1.00 81.35 117 SER B O 1
ATOM 7811 N N . PHE B 2 118 ? 138.814 107.219 138.614 1.00 76.79 118 PHE B N 1
ATOM 7812 C CA . PHE B 2 118 ? 138.241 106.899 139.915 1.00 76.79 118 PHE B CA 1
ATOM 7813 C C . PHE B 2 118 ? 139.239 107.048 141.054 1.00 76.79 118 PHE B C 1
ATOM 7814 O O . PHE B 2 118 ? 138.819 107.142 142.212 1.00 76.79 118 PHE B O 1
ATOM 7822 N N . PHE B 2 119 ? 140.541 107.065 140.761 1.00 84.44 119 PHE B N 1
ATOM 7823 C CA . PHE B 2 119 ? 141.559 107.266 141.781 1.00 84.44 119 PHE B CA 1
ATOM 7824 C C . PHE B 2 119 ? 142.174 108.656 141.757 1.00 84.44 119 PHE B C 1
ATOM 7825 O O . PHE B 2 119 ? 142.831 109.038 142.730 1.00 84.44 119 PHE B O 1
ATOM 7833 N N . PHE B 2 120 ? 141.983 109.410 140.681 1.00 79.07 120 PHE B N 1
ATOM 7834 C CA . PHE B 2 120 ? 142.427 110.795 140.607 1.00 79.07 120 PHE B CA 1
ATOM 7835 C C . PHE B 2 120 ? 141.496 111.547 139.664 1.00 79.07 120 PHE B C 1
ATOM 7836 O O . PHE B 2 120 ? 141.588 111.387 138.440 1.00 79.07 120 PHE B O 1
ATOM 7844 N N . PRO B 2 121 ? 140.586 112.363 140.195 1.00 68.49 121 PRO B N 1
ATOM 7845 C CA . PRO B 2 121 ? 139.541 112.959 139.347 1.00 68.49 121 PRO B CA 1
ATOM 7846 C C . PRO B 2 121 ? 140.065 113.860 138.244 1.00 68.49 121 PRO B C 1
ATOM 7847 O O . PRO B 2 121 ? 139.395 114.013 137.215 1.00 68.49 121 PRO B O 1
ATOM 7851 N N . PHE B 2 122 ? 141.239 114.468 138.421 1.00 74.79 122 PHE B N 1
ATOM 7852 C CA . PHE B 2 122 ? 141.750 115.376 137.399 1.00 74.79 122 PHE B CA 1
ATOM 7853 C C . PHE B 2 122 ? 142.112 114.635 136.118 1.00 74.79 122 PHE B C 1
ATOM 7854 O O . PHE B 2 122 ? 142.228 115.255 135.055 1.00 74.79 122 PHE B O 1
ATOM 7862 N N . ILE B 2 123 ? 142.295 113.315 136.197 1.00 79.58 123 ILE B N 1
ATOM 7863 C CA . ILE B 2 123 ? 142.636 112.534 135.011 1.00 79.58 123 ILE B CA 1
ATOM 7864 C C . ILE B 2 123 ? 141.494 112.543 134.005 1.00 79.58 123 ILE B C 1
ATOM 7865 O O . ILE B 2 123 ? 141.725 112.642 132.794 1.00 79.58 123 ILE B O 1
ATOM 7870 N N . GLY B 2 124 ? 140.251 112.448 134.481 1.00 75.34 124 GLY B N 1
ATOM 7871 C CA . GLY B 2 124 ? 139.119 112.421 133.569 1.00 75.34 124 GLY B CA 1
ATOM 7872 C C . GLY B 2 124 ? 139.007 113.677 132.725 1.00 75.34 124 GLY B C 1
ATOM 7873 O O . GLY B 2 124 ? 138.727 113.605 131.525 1.00 75.34 124 GLY B O 1
ATOM 7874 N N . CYS B 2 125 ? 139.215 114.844 133.338 1.00 77.23 125 CYS B N 1
ATOM 7875 C CA . CYS B 2 125 ? 139.191 116.091 132.579 1.00 77.23 125 CYS B CA 1
ATOM 7876 C C . CYS B 2 125 ? 140.342 116.147 131.582 1.00 77.23 125 CYS B C 1
ATOM 7877 O O . CYS B 2 125 ? 140.173 116.623 130.452 1.00 77.23 125 CYS B O 1
ATOM 7880 N N . LEU B 2 126 ? 141.520 115.664 131.986 1.00 78.16 126 LEU B N 1
ATOM 7881 C CA . LEU B 2 126 ? 142.658 115.617 131.075 1.00 78.16 126 LEU B CA 1
ATOM 7882 C C . LEU B 2 126 ? 142.356 114.742 129.866 1.00 78.16 126 LEU B C 1
ATOM 7883 O O . LEU B 2 126 ? 142.833 115.015 128.757 1.00 78.16 126 LEU B O 1
ATOM 7888 N N . SER B 2 127 ? 141.564 113.685 130.064 1.00 81.57 127 SER B N 1
ATOM 7889 C CA . SER B 2 127 ? 141.186 112.814 128.957 1.00 81.57 127 SER B CA 1
ATOM 7890 C C . SER B 2 127 ? 140.472 113.597 127.865 1.00 81.57 127 SER B C 1
ATOM 7891 O O . SER B 2 127 ? 140.841 113.526 126.690 1.00 81.57 127 SER B O 1
ATOM 7894 N N . TYR B 2 128 ? 139.449 114.365 128.241 1.00 73.79 128 TYR B N 1
ATOM 7895 C CA . TYR B 2 128 ? 138.746 115.183 127.259 1.00 73.79 128 TYR B CA 1
ATOM 7896 C C . TYR B 2 128 ? 139.647 116.279 126.707 1.00 73.79 128 TYR B C 1
ATOM 7897 O O . TYR B 2 128 ? 139.546 116.639 125.529 1.00 73.79 128 TYR B O 1
ATOM 7906 N N . LEU B 2 129 ? 140.533 116.825 127.543 1.00 79.75 129 LEU B N 1
ATOM 7907 C CA . LEU B 2 129 ? 141.384 117.919 127.087 1.00 79.75 129 LEU B CA 1
ATOM 7908 C C . LEU B 2 129 ? 142.375 117.456 126.025 1.00 79.75 129 LEU B C 1
ATOM 7909 O O . LEU B 2 129 ? 142.750 118.233 125.139 1.00 79.75 129 LEU B O 1
ATOM 7914 N N . ILE B 2 130 ? 142.812 116.198 126.091 1.00 82.47 130 ILE B N 1
ATOM 7915 C CA . ILE B 2 130 ? 143.908 115.764 125.230 1.00 82.47 130 ILE B CA 1
ATOM 7916 C C . ILE B 2 130 ? 143.410 115.400 123.831 1.00 82.47 130 ILE B C 1
ATOM 7917 O O . ILE B 2 130 ? 144.012 115.797 122.828 1.00 82.47 130 ILE B O 1
ATOM 7922 N N . ASN B 2 131 ? 142.314 114.647 123.728 1.00 86.74 131 ASN B N 1
ATOM 7923 C CA . ASN B 2 131 ? 141.869 114.130 122.440 1.00 86.74 131 ASN B CA 1
ATOM 7924 C C . ASN B 2 131 ? 140.715 114.923 121.837 1.00 86.74 131 ASN B C 1
ATOM 7925 O O . ASN B 2 131 ? 139.870 114.337 121.153 1.00 86.74 131 ASN B O 1
ATOM 7930 N N . LEU B 2 132 ? 140.652 116.234 122.078 1.00 89.72 132 LEU B N 1
ATOM 7931 C CA . LEU B 2 132 ? 139.633 117.049 121.425 1.00 89.72 132 LEU B CA 1
ATOM 7932 C C . LEU B 2 132 ? 139.889 117.158 119.926 1.00 89.72 132 LEU B C 1
ATOM 7933 O O . LEU B 2 132 ? 138.976 117.488 119.160 1.00 89.72 132 LEU B O 1
ATOM 7938 N N . LYS B 2 133 ? 141.119 116.869 119.491 1.00 100.80 133 LYS B N 1
ATOM 7939 C CA . LYS B 2 133 ? 141.466 116.962 118.076 1.00 100.80 133 LYS B CA 1
ATOM 7940 C C . LYS B 2 133 ? 140.679 115.972 117.226 1.00 100.80 133 LYS B C 1
ATOM 7941 O O . LYS B 2 133 ? 140.330 116.279 116.081 1.00 100.80 133 LYS B O 1
ATOM 7947 N N . TYR B 2 134 ? 140.396 114.788 117.762 1.00 98.16 134 TYR B N 1
ATOM 7948 C CA . TYR B 2 134 ? 139.713 113.754 117.004 1.00 98.16 134 TYR B CA 1
ATOM 7949 C C . TYR B 2 134 ? 138.289 114.186 116.658 1.00 98.16 134 TYR B C 1
ATOM 7950 O O . TYR B 2 134 ? 137.687 115.000 117.362 1.00 98.16 134 TYR B O 1
ATOM 7959 N N . PRO B 2 135 ? 137.734 113.663 115.562 1.00 100.87 135 PRO B N 1
ATOM 7960 C CA . PRO B 2 135 ? 136.378 114.060 115.163 1.00 100.87 135 PRO B CA 1
ATOM 7961 C C . PRO B 2 135 ? 135.341 113.653 116.199 1.00 100.87 135 PRO B C 1
ATOM 7962 O O . PRO B 2 135 ? 135.496 112.654 116.904 1.00 100.87 135 PRO B O 1
ATOM 7966 N N . GLU B 2 136 ? 134.278 114.449 116.283 1.00 97.94 136 GLU B N 1
ATOM 7967 C CA . GLU B 2 136 ? 133.239 114.222 117.284 1.00 97.94 136 GLU B CA 1
ATOM 7968 C C . GLU B 2 136 ? 132.551 112.862 117.188 1.00 97.94 136 GLU B C 1
ATOM 7969 O O . GLU B 2 136 ? 132.416 112.202 118.232 1.00 97.94 136 GLU B O 1
ATOM 7975 N N . PRO B 2 137 ? 132.100 112.381 116.021 1.00 94.91 137 PRO B N 1
ATOM 7976 C CA . PRO B 2 137 ? 131.349 111.114 116.003 1.00 94.91 137 PRO B CA 1
ATOM 7977 C C . PRO B 2 137 ? 132.191 109.883 116.297 1.00 94.91 137 PRO B C 1
ATOM 7978 O O . PRO B 2 137 ? 131.620 108.794 116.442 1.00 94.91 137 PRO B O 1
ATOM 7982 N N . SER B 2 138 ? 133.513 110.010 116.387 1.00 94.43 138 SER B N 1
ATOM 7983 C CA . SER B 2 138 ? 134.349 108.851 116.670 1.00 94.43 138 SER B CA 1
ATOM 7984 C C . SER B 2 138 ? 134.070 108.322 118.071 1.00 94.43 138 SER B C 1
ATOM 7985 O O . SER B 2 138 ? 133.718 109.078 118.980 1.00 94.43 138 SER B O 1
ATOM 7988 N N . LEU B 2 139 ? 134.223 107.006 118.238 1.00 94.93 139 LEU B N 1
ATOM 7989 C CA . LEU B 2 139 ? 134.010 106.395 119.546 1.00 94.93 139 LEU B CA 1
ATOM 7990 C C . LEU B 2 139 ? 135.002 106.917 120.574 1.00 94.93 139 LEU B C 1
ATOM 7991 O O . LEU B 2 139 ? 134.682 106.990 121.767 1.00 94.93 139 LEU B O 1
ATOM 7996 N N . ARG B 2 140 ? 136.207 107.283 120.133 1.00 97.46 140 ARG B N 1
ATOM 7997 C CA . ARG B 2 140 ? 137.217 107.790 121.054 1.00 97.46 140 ARG B CA 1
ATOM 7998 C C . ARG B 2 140 ? 136.753 109.083 121.715 1.00 97.46 140 ARG B C 1
ATOM 7999 O O . ARG B 2 140 ? 136.879 109.252 122.933 1.00 97.46 140 ARG B O 1
ATOM 8007 N N . ARG B 2 141 ? 136.181 109.999 120.932 1.00 89.81 141 ARG B N 1
ATOM 8008 C CA . ARG B 2 141 ? 135.719 111.258 121.508 1.00 89.81 141 ARG B CA 1
ATOM 8009 C C . ARG B 2 141 ? 134.460 111.070 122.348 1.00 89.81 141 ARG B C 1
ATOM 8010 O O . ARG B 2 141 ? 134.267 111.788 123.335 1.00 89.81 141 ARG B O 1
ATOM 8018 N N . GLN B 2 142 ? 133.593 110.123 121.984 1.00 88.91 142 GLN B N 1
ATOM 8019 C CA . GLN B 2 142 ? 132.440 109.835 122.832 1.00 88.91 142 GLN B CA 1
ATOM 8020 C C . GLN B 2 142 ? 132.879 109.297 124.189 1.00 88.91 142 GLN B C 1
ATOM 8021 O O . GLN B 2 142 ? 132.364 109.716 125.236 1.00 88.91 142 GLN B O 1
ATOM 8027 N N . TYR B 2 143 ? 133.843 108.374 124.194 1.00 90.86 143 TYR B N 1
ATOM 8028 C CA . TYR B 2 143 ? 134.353 107.884 125.467 1.00 90.86 143 TYR B CA 1
ATOM 8029 C C . TYR B 2 143 ? 135.129 108.965 126.206 1.00 90.86 143 TYR B C 1
ATOM 8030 O O . TYR B 2 143 ? 135.188 108.945 127.435 1.00 90.86 143 TYR B O 1
ATOM 8039 N N . ALA B 2 144 ? 135.715 109.922 125.483 1.00 80.09 144 ALA B N 1
ATOM 8040 C CA . ALA B 2 144 ? 136.343 111.063 126.142 1.00 80.09 144 ALA B CA 1
ATOM 8041 C C . ALA B 2 144 ? 135.308 111.945 126.830 1.00 80.09 144 ALA B C 1
ATOM 8042 O O . ALA B 2 144 ? 135.553 112.469 127.921 1.00 80.09 144 ALA B O 1
ATOM 8044 N N . LYS B 2 145 ? 134.153 112.142 126.191 1.00 78.89 145 LYS B N 1
ATOM 8045 C CA . LYS B 2 145 ? 133.062 112.863 126.840 1.00 78.89 145 LYS B CA 1
ATOM 8046 C C . LYS B 2 145 ? 132.596 112.130 128.090 1.00 78.89 145 LYS B C 1
ATOM 8047 O O . LYS B 2 145 ? 132.354 112.749 129.136 1.00 78.89 145 LYS B O 1
ATOM 8053 N N . LYS B 2 146 ? 132.467 110.804 127.997 1.00 77.12 146 LYS B N 1
ATOM 8054 C CA . LYS B 2 146 ? 132.124 110.017 129.177 1.00 77.12 146 LYS B CA 1
ATOM 8055 C C . LYS B 2 146 ? 133.183 110.168 130.261 1.00 77.12 146 LYS B C 1
ATOM 8056 O O . LYS B 2 146 ? 132.859 110.264 131.450 1.00 77.12 146 LYS B O 1
ATOM 8062 N N . ALA B 2 147 ? 134.457 110.189 129.865 1.00 72.66 147 ALA B N 1
ATOM 8063 C CA . ALA B 2 147 ? 135.544 110.359 130.821 1.00 72.66 147 ALA B CA 1
ATOM 8064 C C . ALA B 2 147 ? 135.459 111.706 131.518 1.00 72.66 147 ALA B C 1
ATOM 8065 O O . ALA B 2 147 ? 135.662 111.795 132.731 1.00 72.66 147 ALA B O 1
ATOM 8067 N N . LEU B 2 148 ? 135.175 112.770 130.766 1.00 64.44 148 LEU B N 1
ATOM 8068 C CA . LEU B 2 148 ? 135.055 114.088 131.382 1.00 64.44 148 LEU B CA 1
ATOM 8069 C C . LEU B 2 148 ? 133.884 114.135 132.349 1.00 64.44 148 LEU B C 1
ATOM 8070 O O . LEU B 2 148 ? 134.003 114.693 133.444 1.00 64.44 148 LEU B O 1
ATOM 8075 N N . CYS B 2 149 ? 132.740 113.566 131.961 1.00 64.47 149 CYS B N 1
ATOM 8076 C CA . CYS B 2 149 ? 131.595 113.564 132.866 1.00 64.47 149 CYS B CA 1
ATOM 8077 C C . CYS B 2 149 ? 131.893 112.782 134.140 1.00 64.47 149 CYS B C 1
ATOM 8078 O O . CYS B 2 149 ? 131.589 113.251 135.247 1.00 64.47 149 CYS B O 1
ATOM 8081 N N . VAL B 2 150 ? 132.501 111.601 134.007 1.00 60.55 150 VAL B N 1
ATOM 8082 C CA . VAL B 2 150 ? 132.838 110.796 135.176 1.00 60.55 150 VAL B CA 1
ATOM 8083 C C . VAL B 2 150 ? 133.842 111.528 136.054 1.00 60.55 150 VAL B C 1
ATOM 8084 O O . VAL B 2 150 ? 133.696 111.579 137.279 1.00 60.55 150 VAL B O 1
ATOM 8088 N N . GLY B 2 151 ? 134.871 112.113 135.441 1.00 57.87 151 GLY B N 1
ATOM 8089 C CA . GLY B 2 151 ? 135.874 112.824 136.211 1.00 57.87 151 GLY B CA 1
ATOM 8090 C C . GLY B 2 151 ? 135.306 114.020 136.946 1.00 57.87 151 GLY B C 1
ATOM 8091 O O . GLY B 2 151 ? 135.652 114.267 138.098 1.00 57.87 151 GLY B O 1
ATOM 8092 N N . SER B 2 152 ? 134.410 114.766 136.300 1.00 50.43 152 SER B N 1
ATOM 8093 C CA . SER B 2 152 ? 133.819 115.935 136.940 1.00 50.43 152 SER B CA 1
ATOM 8094 C C . SER B 2 152 ? 132.917 115.534 138.105 1.00 50.43 152 SER B C 1
ATOM 8095 O O . SER B 2 152 ? 133.004 116.107 139.202 1.00 50.43 152 SER B O 1
ATOM 8098 N N . ALA B 2 153 ? 132.040 114.548 137.886 1.00 46.58 153 ALA B N 1
ATOM 8099 C CA . ALA B 2 153 ? 131.157 114.109 138.961 1.00 46.58 153 ALA B CA 1
ATOM 8100 C C . ALA B 2 153 ? 131.953 113.539 140.127 1.00 46.58 153 ALA B C 1
ATOM 8101 O O . ALA B 2 153 ? 131.666 113.841 141.295 1.00 46.58 153 ALA B O 1
ATOM 8103 N N . LEU B 2 154 ? 132.967 112.721 139.833 1.00 48.65 154 LEU B N 1
ATOM 8104 C CA . LEU B 2 154 ? 133.804 112.178 140.892 1.00 48.65 154 LEU B CA 1
ATOM 8105 C C . LEU B 2 154 ? 134.618 113.264 141.574 1.00 48.65 154 LEU B C 1
ATOM 8106 O O . LEU B 2 154 ? 134.880 113.164 142.772 1.00 48.65 154 LEU B O 1
ATOM 8111 N N . SER B 2 155 ? 135.014 114.310 140.847 1.00 41.17 155 SER B N 1
ATOM 8112 C CA . SER B 2 155 ? 135.708 115.420 141.486 1.00 41.17 155 SER B CA 1
ATOM 8113 C C . SER B 2 155 ? 134.816 116.096 142.511 1.00 41.17 155 SER B C 1
ATOM 8114 O O . SER B 2 155 ? 135.237 116.332 143.649 1.00 41.17 155 SER B O 1
ATOM 8117 N N . VAL B 2 156 ? 133.569 116.381 142.140 1.00 32.96 156 VAL B N 1
ATOM 8118 C CA . VAL B 2 156 ? 132.655 117.026 143.082 1.00 32.96 156 VAL B CA 1
ATOM 8119 C C . VAL B 2 156 ? 132.415 116.128 144.293 1.00 32.96 156 VAL B C 1
ATOM 8120 O O . VAL B 2 156 ? 132.514 116.570 145.445 1.00 32.96 156 VAL B O 1
ATOM 8124 N N . ILE B 2 157 ? 132.117 114.849 144.050 1.00 34.92 157 ILE B N 1
ATOM 8125 C CA . ILE B 2 157 ? 131.779 113.950 145.154 1.00 34.92 157 ILE B CA 1
ATOM 8126 C C . ILE B 2 157 ? 132.984 113.725 146.062 1.00 34.92 157 ILE B C 1
ATOM 8127 O O . ILE B 2 157 ? 132.862 113.734 147.295 1.00 34.92 157 ILE B O 1
ATOM 8132 N N . TYR B 2 158 ? 134.164 113.510 145.474 1.00 41.51 158 TYR B N 1
ATOM 8133 C CA . TYR B 2 158 ? 135.369 113.303 146.264 1.00 41.51 158 TYR B CA 1
ATOM 8134 C C . TYR B 2 158 ? 135.741 114.544 147.054 1.00 41.51 158 TYR B C 1
ATOM 8135 O O . TYR B 2 158 ? 136.172 114.428 148.203 1.00 41.51 158 TYR B O 1
ATOM 8144 N N . SER B 2 159 ? 135.593 115.734 146.466 1.00 30.14 159 SER B N 1
ATOM 8145 C CA . SER B 2 159 ? 135.844 116.948 147.228 1.00 30.14 159 SER B CA 1
ATOM 8146 C C . SER B 2 159 ? 134.884 117.068 148.399 1.00 30.14 159 SER B C 1
ATOM 8147 O O . SER B 2 159 ? 135.308 117.398 149.511 1.00 30.14 159 SER B O 1
ATOM 8150 N N . PHE B 2 160 ? 133.601 116.774 148.176 1.00 25.93 160 PHE B N 1
ATOM 8151 C CA . PHE B 2 160 ? 132.635 116.789 149.270 1.00 25.93 160 PHE B CA 1
ATOM 8152 C C . PHE B 2 160 ? 133.052 115.851 150.394 1.00 25.93 160 PHE B C 1
ATOM 8153 O O . PHE B 2 160 ? 133.108 116.251 151.562 1.00 25.93 160 PHE B O 1
ATOM 8161 N N . ILE B 2 161 ? 133.345 114.593 150.059 1.00 27.83 161 ILE B N 1
ATOM 8162 C CA . ILE B 2 161 ? 133.638 113.604 151.093 1.00 27.83 161 ILE B CA 1
ATOM 8163 C C . ILE B 2 161 ? 134.939 113.942 151.813 1.00 27.83 161 ILE B C 1
ATOM 8164 O O . ILE B 2 161 ? 135.010 113.894 153.049 1.00 27.83 161 ILE B O 1
ATOM 8169 N N . LEU B 2 162 ? 135.983 114.293 151.058 1.00 28.52 162 LEU B N 1
ATOM 8170 C CA . LEU B 2 162 ? 137.264 114.644 151.659 1.00 28.52 162 LEU B CA 1
ATOM 8171 C C . LEU B 2 162 ? 137.119 115.833 152.594 1.00 28.52 162 LEU B C 1
ATOM 8172 O O . LEU B 2 162 ? 137.634 115.818 153.717 1.00 28.52 162 LEU B O 1
ATOM 8177 N N . CYS B 2 163 ? 136.414 116.874 152.151 1.00 27.17 163 CYS B N 1
ATOM 8178 C CA . CYS B 2 163 ? 136.282 118.072 152.967 1.00 27.17 163 CYS B CA 1
ATOM 8179 C C . CYS B 2 163 ? 135.438 117.806 154.207 1.00 27.17 163 CYS B C 1
ATOM 8180 O O . CYS B 2 163 ? 135.749 118.300 155.296 1.00 27.17 163 CYS B O 1
ATOM 8183 N N . SER B 2 164 ? 134.367 117.022 154.065 1.00 23.93 164 SER B N 1
ATOM 8184 C CA . SER B 2 164 ? 133.533 116.702 155.218 1.00 23.93 164 SER B CA 1
ATOM 8185 C C . SER B 2 164 ? 134.317 115.919 156.264 1.00 23.93 164 SER B C 1
ATOM 8186 O O . SER B 2 164 ? 134.251 116.222 157.462 1.00 23.93 164 SER B O 1
ATOM 8189 N N . LEU B 2 165 ? 135.071 114.907 155.827 1.00 29.28 165 LEU B N 1
ATOM 8190 C CA . LEU B 2 165 ? 135.888 114.148 156.768 1.00 29.28 165 LEU B CA 1
ATOM 8191 C C . LEU B 2 165 ? 136.942 115.035 157.414 1.00 29.28 165 LEU B C 1
ATOM 8192 O O . LEU B 2 165 ? 137.152 114.982 158.634 1.00 29.28 165 LEU B O 1
ATOM 8197 N N . LEU B 2 166 ? 137.614 115.865 156.608 1.00 34.72 166 LEU B N 1
ATOM 8198 C CA . LEU B 2 166 ? 138.642 116.748 157.141 1.00 34.72 166 LEU B CA 1
ATOM 8199 C C . LEU B 2 166 ? 138.082 117.670 158.207 1.00 34.72 166 LEU B C 1
ATOM 8200 O O . LEU B 2 166 ? 138.675 117.798 159.280 1.00 34.72 166 LEU B O 1
ATOM 8205 N N . GLY B 2 167 ? 136.936 118.289 157.949 1.00 40.76 167 GLY B N 1
ATOM 8206 C CA . GLY B 2 167 ? 136.300 119.115 158.951 1.00 40.76 167 GLY B CA 1
ATOM 8207 C C . GLY B 2 167 ? 135.954 118.342 160.201 1.00 40.76 167 GLY B C 1
ATOM 8208 O O . GLY B 2 167 ? 136.459 118.657 161.282 1.00 40.76 167 GLY B O 1
ATOM 8209 N N . GLN B 2 168 ? 135.141 117.292 160.046 1.00 38.41 168 GLN B N 1
ATOM 8210 C CA . GLN B 2 168 ? 134.603 116.567 161.189 1.00 38.41 168 GLN B CA 1
ATOM 8211 C C . GLN B 2 168 ? 135.687 115.945 162.064 1.00 38.41 168 GLN B C 1
ATOM 8212 O O . GLN B 2 168 ? 135.467 115.782 163.269 1.00 38.41 168 GLN B O 1
ATOM 8218 N N . TYR B 2 169 ? 136.858 115.618 161.511 1.00 37.32 169 TYR B N 1
ATOM 8219 C CA . TYR B 2 169 ? 137.901 114.995 162.316 1.00 37.32 169 TYR B CA 1
ATOM 8220 C C . TYR B 2 169 ? 139.150 115.841 162.531 1.00 37.32 169 TYR B C 1
ATOM 8221 O O . TYR B 2 169 ? 140.075 115.372 163.203 1.00 37.32 169 TYR B O 1
ATOM 8230 N N . ILE B 2 170 ? 139.227 117.055 161.988 1.00 45.55 170 ILE B N 1
ATOM 8231 C CA . ILE B 2 170 ? 140.350 117.930 162.301 1.00 45.55 170 ILE B CA 1
ATOM 8232 C C . ILE B 2 170 ? 139.846 119.300 162.732 1.00 45.55 170 ILE B C 1
ATOM 8233 O O . ILE B 2 170 ? 140.181 119.785 163.818 1.00 45.55 170 ILE B O 1
ATOM 8238 N N . TYR B 2 171 ? 139.036 119.937 161.881 1.00 49.89 171 TYR B N 1
ATOM 8239 C CA . TYR B 2 171 ? 138.661 121.323 162.131 1.00 49.89 171 TYR B CA 1
ATOM 8240 C C . TYR B 2 171 ? 137.600 121.440 163.210 1.00 49.89 171 TYR B C 1
ATOM 8241 O O . TYR B 2 171 ? 137.427 122.523 163.780 1.00 49.89 171 TYR B O 1
ATOM 8250 N N . GLN B 2 172 ? 136.889 120.351 163.501 1.00 55.93 172 GLN B N 1
ATOM 8251 C CA . GLN B 2 172 ? 135.923 120.366 164.589 1.00 55.93 172 GLN B CA 1
ATOM 8252 C C . GLN B 2 172 ? 136.624 120.473 165.934 1.00 55.93 172 GLN B C 1
ATOM 8253 O O . GLN B 2 172 ? 136.063 121.019 166.890 1.00 55.93 172 GLN B O 1
ATOM 8259 N N . TYR B 2 173 ? 137.849 119.970 166.022 1.00 63.49 173 TYR B N 1
ATOM 8260 C CA . TYR B 2 173 ? 138.595 119.900 167.273 1.00 63.49 173 TYR B CA 1
ATOM 8261 C C . TYR B 2 173 ? 139.790 120.847 167.200 1.00 63.49 173 TYR B C 1
ATOM 8262 O O . TYR B 2 173 ? 140.901 120.441 166.848 1.00 63.49 173 TYR B O 1
ATOM 8271 N N . ASP B 2 174 ? 139.558 122.112 167.532 1.00 78.40 174 ASP B N 1
ATOM 8272 C CA . ASP B 2 174 ? 140.659 123.011 167.847 1.00 78.40 174 ASP B CA 1
ATOM 8273 C C . ASP B 2 174 ? 141.351 122.517 169.109 1.00 78.40 174 ASP B C 1
ATOM 8274 O O . ASP B 2 174 ? 140.689 122.163 170.089 1.00 78.40 174 ASP B O 1
ATOM 8279 N N . ASN B 2 175 ? 142.684 122.489 169.083 1.00 91.64 175 ASN B N 1
ATOM 8280 C CA . ASN B 2 175 ? 143.428 121.834 170.154 1.00 91.64 175 ASN B CA 1
ATOM 8281 C C . ASN B 2 175 ? 143.206 122.502 171.505 1.00 91.64 175 ASN B C 1
ATOM 8282 O O . ASN B 2 175 ? 142.991 121.811 172.508 1.00 91.64 175 ASN B O 1
ATOM 8287 N N . LYS B 2 176 ? 143.246 123.834 171.557 1.00 84.90 176 LYS B N 1
ATOM 8288 C CA . LYS B 2 176 ? 143.291 124.504 172.852 1.00 84.90 176 LYS B CA 1
ATOM 8289 C C . LYS B 2 176 ? 141.923 124.544 173.526 1.00 84.90 176 LYS B C 1
ATOM 8290 O O . LYS B 2 176 ? 141.843 124.552 174.759 1.00 84.90 176 LYS B O 1
ATOM 8296 N N . GLU B 2 177 ? 140.846 124.569 172.746 1.00 76.72 177 GLU B N 1
ATOM 8297 C CA . GLU B 2 177 ? 139.510 124.734 173.294 1.00 76.72 177 GLU B CA 1
ATOM 8298 C C . GLU B 2 177 ? 139.031 123.451 173.973 1.00 76.72 177 GLU B C 1
ATOM 8299 O O . GLU B 2 177 ? 139.602 122.371 173.806 1.00 76.72 177 GLU B O 1
ATOM 8305 N N . ILE B 2 178 ? 137.959 123.587 174.753 1.00 68.02 178 ILE B N 1
ATOM 8306 C CA . ILE B 2 178 ? 137.382 122.495 175.526 1.00 68.02 178 ILE B CA 1
ATOM 8307 C C . ILE B 2 178 ? 136.076 122.066 174.871 1.00 68.02 178 ILE B C 1
ATOM 8308 O O . ILE B 2 178 ? 135.372 122.877 174.261 1.00 68.02 178 ILE B O 1
ATOM 8313 N N . TYR B 2 179 ? 135.756 120.777 174.991 1.00 68.69 179 TYR B N 1
ATOM 8314 C CA . TYR B 2 179 ? 134.552 120.214 174.394 1.00 68.69 179 TYR B CA 1
ATOM 8315 C C . TYR B 2 179 ? 133.849 119.279 175.363 1.00 68.69 179 TYR B C 1
ATOM 8316 O O . TYR B 2 179 ? 134.493 118.558 176.131 1.00 68.69 179 TYR B O 1
ATOM 8325 N N . GLY B 2 180 ? 132.520 119.296 175.312 1.00 67.70 180 GLY B N 1
ATOM 8326 C CA . GLY B 2 180 ? 131.700 118.501 176.201 1.00 67.70 180 GLY B CA 1
ATOM 8327 C C . GLY B 2 180 ? 130.763 117.545 175.494 1.00 67.70 180 GLY B C 1
ATOM 8328 O O . GLY B 2 180 ? 131.206 116.608 174.823 1.00 67.70 180 GLY B O 1
ATOM 8329 N N . TYR B 2 181 ? 129.459 117.772 175.649 1.00 61.62 181 TYR B N 1
ATOM 8330 C CA . TYR B 2 181 ? 128.460 116.874 175.085 1.00 61.62 181 TYR B CA 1
ATOM 8331 C C . TYR B 2 181 ? 128.542 116.868 173.565 1.00 61.62 181 TYR B C 1
ATOM 8332 O O . TYR B 2 181 ? 128.854 117.889 172.947 1.00 61.62 181 TYR B O 1
ATOM 8341 N N . THR B 2 182 ? 128.264 115.704 172.969 1.00 64.26 182 THR B N 1
ATOM 8342 C CA . THR B 2 182 ? 128.257 115.511 171.516 1.00 64.26 182 THR B CA 1
ATOM 8343 C C . THR B 2 182 ? 129.523 116.054 170.859 1.00 64.26 182 THR B C 1
ATOM 8344 O O . THR B 2 182 ? 129.457 116.803 169.883 1.00 64.26 182 THR B O 1
ATOM 8348 N N . TYR B 2 183 ? 130.682 115.683 171.392 1.00 67.10 183 TYR B N 1
ATOM 8349 C CA . TYR B 2 183 ? 131.955 116.164 170.872 1.00 67.10 183 TYR B CA 1
ATOM 8350 C C . TYR B 2 183 ? 133.061 115.136 171.071 1.00 67.10 183 TYR B C 1
ATOM 8351 O O . TYR B 2 183 ? 133.128 114.133 170.361 1.00 67.10 183 TYR B O 1
#

Solvent-accessible surface area: 46231 Å² total; per-residue (Å²): 181,68,57,74,168,70,30,71,109,65,39,44,105,12,52,2,11,101,28,0,58,91,18,9,88,18,40,160,51,150,48,67,71,83,28,4,75,23,2,72,64,3,1,56,95,10,6,68,69,6,14,122,39,48,100,23,8,39,71,10,21,31,151,85,9,153,238,99,1,81,12,14,75,44,1,20,153,43,0,10,104,27,0,94,95,7,46,99,62,5,91,85,20,20,52,66,1,49,145,82,153,12,102,13,19,8,43,53,89,92,80,51,39,90,19,6,69,22,0,5,45,2,1,12,0,2,5,1,2,6,2,1,30,6,0,2,10,10,0,0,1,8,0,0,89,38,1,39,152,76,62,1,20,1,29,88,26,55,1,0,17,34,0,5,5,0,16,0,1,0,1,34,4,51,16,0,0,0,45,18,94,8,8,0,38,12,4,2,8,1,2,18,83,6,82,72,22,8,141,124,60,108,17,4,13,11,1,20,1,46,9,40,97,34,13,15,0,64,13,0,2,1,18,33,101,85,15,74,77,130,80,49,124,78,5,60,120,75,65,151,120,110,86,46,26,54,183,50,47,92,2,23,5,26,75,82,30,171,46,17,18,1,21,7,4,59,3,3,2,0,0,0,26,8,0,2,96,53,8,63,34,37,123,68,134,196,83,150,93,53,18,40,109,60,83,73,50,8,0,2,1,6,2,0,0,6,6,5,17,24,10,74,88,78,73,111,106,13,120,68,76,40,116,66,13,92,99,22,93,109,10,22,8,84,98,54,61,84,27,57,19,15,5,0,0,11,76,9,101,50,92,18,36,11,26,66,5,59,2,72,28,119,80,116,81,17,38,16,0,0,0,0,9,0,20,0,52,92,1,11,99,61,6,36,10,0,6,31,8,51,95,110,168,71,2,49,6,0,49,120,48,81,19,68,142,128,20,40,73,26,1,79,91,24,30,86,90,7,4,81,140,3,9,55,1,23,2,0,0,6,7,5,0,16,81,122,27,13,91,82,2,101,151,72,179,70,66,37,107,148,6,93,55,0,20,111,55,183,96,9,8,0,0,4,12,0,3,3,1,2,42,5,29,32,33,137,26,1,121,117,9,2,77,45,0,92,70,0,110,3,40,9,1,0,6,5,46,2,14,23,35,0,0,9,14,1,0,89,83,2,10,4,5,55,118,154,26,125,174,79,94,15,78,89,31,24,0,4,45,16,35,46,3,28,94,76,121,51,103,138,57,100,82,17,50,74,102,100,4,23,128,78,4,61,132,2,27,0,4,0,71,14,48,34,97,26,7,61,29,3,0,67,5,8,92,110,102,63,65,37,0,0,0,1,0,49,4,106,70,1,12,68,0,0,147,31,5,40,0,0,1,0,10,2,136,105,8,52,128,92,0,63,43,14,0,31,0,15,0,96,56,29,25,0,26,8,1,8,36,2,0,29,6,1,22,9,6,26,18,1,0,17,4,0,1,0,0,7,14,0,0,6,54,0,2,15,75,0,0,25,61,0,3,97,46,64,27,1,3,0,0,14,8,18,0,0,5,33,0,1,41,10,0,5,16,34,0,0,14,9,0,2,83,5,41,50,25,116,36,14,20,103,61,77,26,37,85,90,200,56,82,28,24,44,151,90,22,78,131,25,2,0,75,18,0,4,113,54,0,5,104,2,2,23,72,1,1,18,78,1,1,82,11,3,0,5,70,112,37,16,110,12,2,72,119,20,13,70,56,13,90,4,59,22,100,122,73,85,138,70,130,40,90,10,43,7,7,0,8,0,20,3,64,20,60,44,144,126,43,91,10,48,0,0,0,0,0,1,25,0,12,115,70,83,59,15,8,3,0,13,0,0,1,95,23,89,33,156,88,4,61,2,105,30,126,95,4,41,71,73,0,82,131,42,10,99,124,22,34,41,69,78,11,35,78,95,34,49,10,3,2,65,1,84,113,114,28,21,57,90,20,90,32,98,126,21,63,0,2,3,86,75,47,60,65,6,1,6,7,25,3,0,23,17,0,4,0,2,0,0,0,0,0,0,30,0,2,2,16,4,0,8,2,5,1,6,23,33,15,29,135,131,13,77,106,69,8,23,70,0,12,22,10,15,12,68,0,0,20,72,0,2,46,2,0,2,62,90,51,63,15,98,78,4,44,4,26,5,0,12,117,31,1,0,83,31,0,25,104,28,0,83,52,4,20,83,2,0,95,96,48,8,4,41,76,15,47,180,120,94,64,65,179,158,173,120,89,70,84,47,0,136,110,54,13,108,79,0,88,164,111,28,106,27,0,11,75,0,10,82,129,4,65,197,76,71,87,111,20,111,26,34,88,46,0,54,122,0,0,44,45,0,2,51,25,20,26,90,86,7,42,84,95,0,10,92,60,2,50,149,100,67,15,102,56,152,131,29,24,48,13,71,24,66

Organism: Plasmodium falciparum (NCBI:txid5833)